Protein AF-A0A812IFZ9-F1 (afdb_monomer_lite)

Radius of gyration: 30.45 Å; chains: 1; bounding box: 84×85×86 Å

Foldseek 3Di:
DLFADPVNLVVLLVVLLVPFDDDPPDPVVSVVSSVLSSVLSVLQQSLQQDDPLCLLLVLLVVLVVLCVVVVNDDPVLLLCLLLLLPDFQQPDDDPPDPLQDNQLNRSLSSLCVVCDDCNNCSSVVCVVQVVQLVVLLVDPDNPPRDGPCPVVDDLSRVLSNCSSRPLLCSSVSSQSSSCVRSRNSSVDHDDDDPVVLVVVDWQLAAAEEAEDPQDDCVVVVQVVCVVVVLHVQEDEFEDAPPRLVVLVVRSVCCQQVLGEYAYEAVVRCLVNQVVVVVSSVPDDPVRGDGSYHYYYYYHDDPSHDSNSVNRHRHGYDDQDADLLSQLLVLLVPDDFVCLLPQADPDPVLNQVLQLLLSLLSSLLSLLQNLLLLALLSPLDNFDRHPVLSVVLSVVSSVQSNVDPDRPLVVSLCCNLCNRVVVRPQDPLRSVQSSLLSPLSSDPCLSDCQRALFPVSLHHRDGDDSGSVVVSVSSVPDDRDDACRSLLADNCSSSSSSSVSSSVSSNVSSVPDDPPPDPDDDDDLLRLLLVVLVVLLVLLDAQDDLVLLCVVLPDDLLALVSVLLSVQSVLLNVLSVQSNVLSVQLNCCSVVNHPCDPQSVQSSVLSVSQQDGPSNCVSAQDALAGNVVVSVLSSVLVVQSVCCSPVHDDLEDAQLSGSDNQSVVLSLLSNQCVVVVHDSVQKDKDKDFDAQPDDGGRDPFAGKYFQKKKALWEADRVVQFIHGDDPPRGIYGGHIMGIGMDGPVPPPDDLFFWAFAWEFAEPSSAADQDPVSDHPRTNGTHTTGHDPVDGNSSVSSNSIHMYNDYHD

Sequence (807 aa):
MYQYSLEWFYSIYEQAIAAAERFERNIQKRLTALQSKFLEMLFEQTCHSLFEKDKLMLSLLLAFKSMEVDDDINLEEKRLLLMALGGGSAHLPKPSEEWLTEKMWSRICVLDKVGKGPWYKFATSFQDNIEKWKALFDSDNPVAYNWPGKEQMSALQRALVLLAVRTDCTIAGLQEVISTNLGKNFLEPPGFNLEKSFHGSNACKPLIFVLSSGADPMVEVIRLAQKVGMNERYTTVSLGQGQGPKAGRAISDGTEGGLWVILQNCHLAPSWMPTLEVMVEELDPDKVNEQFRLWLTSMPSSEFPISVLQNGMKMTIEPPKGLKSNLLRAFSSIDPDWFAEACTRSTECKQTFRKMLFGLCFFHALIQERCTYGPLGWNIPYQFSEPDRQICMMQLRMFLEENDSVPYAALRYTAAEANYGGRVTDVHDRRCINFLLTDFYCPEILKDDYKFSPSGVYYAPAYSVSLEPYIEYIRSLPINQMPEAFGLHANANLVAAISEAMRLLGTAAALQPRTGGGGGGASQDDVVMEAATKYLEEVQPPFDTEASNAKYPVDYNESMNTVLNQELLRFNKLISKVRSTLTDVKKAVKGLVVMSAELEMLADGILTDRTPSVWIEVSYPSLKPMVSYVADLCARIEFFQKWIDEGIPEAFWLSGFYFTQSFLTGQLQNYARTLKLPIDTLIWNFKVLKHSAELSRPASGCLAYGIFVDGARWDDDDSVIAESLPKVLFSGLPTIHLTPCETSKDPTDRRTVYPSPLYKTSGRKGTLTTTGHSTNFVMTLLLPITKQHTEKYWAKRGVACLLQLDD

Structure (mmCIF, N/CA/C/O backbone):
data_AF-A0A812IFZ9-F1
#
_entry.id   AF-A0A812IFZ9-F1
#
loop_
_atom_site.group_PDB
_atom_site.id
_atom_site.type_symbol
_atom_site.label_atom_id
_atom_site.label_alt_id
_atom_site.label_comp_id
_atom_site.label_asym_id
_atom_site.label_entity_id
_atom_site.label_seq_id
_atom_site.pdbx_PDB_ins_code
_atom_site.Cartn_x
_atom_site.Cartn_y
_atom_site.Cartn_z
_atom_site.occupancy
_atom_site.B_iso_or_equiv
_atom_site.auth_seq_id
_atom_site.auth_comp_id
_atom_site.auth_asym_id
_atom_site.auth_atom_id
_atom_site.pdbx_PDB_model_num
ATOM 1 N N . MET A 1 1 ? -4.435 -5.491 20.265 1.00 85.31 1 MET A N 1
ATOM 2 C CA . MET A 1 1 ? -4.873 -4.144 20.698 1.00 85.31 1 MET A CA 1
ATOM 3 C C . MET A 1 1 ? -6.389 -3.976 20.748 1.00 85.31 1 MET A C 1
ATOM 5 O O . MET A 1 1 ? -6.850 -3.350 21.691 1.00 85.31 1 MET A O 1
ATOM 9 N N . TYR A 1 2 ? -7.176 -4.527 19.813 1.00 90.38 2 TYR A N 1
ATOM 10 C CA . TYR A 1 2 ? -8.647 -4.541 19.928 1.00 90.38 2 TYR A CA 1
ATOM 11 C C . TYR A 1 2 ? -9.097 -5.614 20.920 1.00 90.38 2 TYR A C 1
ATOM 13 O O . TYR A 1 2 ? -9.387 -6.742 20.542 1.00 90.38 2 TYR A O 1
ATOM 21 N N . GLN A 1 3 ? -9.045 -5.276 22.204 1.00 90.81 3 GLN A N 1
ATOM 22 C CA . GLN A 1 3 ? -9.417 -6.156 23.306 1.00 90.81 3 GLN A CA 1
ATOM 23 C C . GLN A 1 3 ? -10.418 -5.427 24.202 1.00 90.81 3 GLN A C 1
ATOM 25 O O . GLN A 1 3 ? -10.211 -4.264 24.564 1.00 90.81 3 GLN A O 1
ATOM 30 N N . TYR A 1 4 ? -11.506 -6.104 24.552 1.00 89.56 4 TYR A N 1
ATOM 31 C CA . TYR A 1 4 ? -12.598 -5.561 25.361 1.00 89.56 4 TYR A CA 1
ATOM 32 C C . TYR A 1 4 ? -12.977 -6.587 26.429 1.00 89.56 4 TYR A C 1
ATOM 34 O O . TYR A 1 4 ? -12.965 -7.786 26.152 1.00 89.56 4 TYR A O 1
ATOM 42 N N . SER A 1 5 ? -13.281 -6.129 27.644 1.00 88.94 5 SER A N 1
ATOM 43 C CA . SER A 1 5 ? -13.781 -7.001 28.707 1.00 88.94 5 SER A CA 1
ATOM 44 C C . SER A 1 5 ? -15.294 -7.195 28.599 1.00 88.94 5 SER A C 1
ATOM 46 O O . SER A 1 5 ? -16.017 -6.376 28.026 1.00 88.94 5 SER A O 1
ATOM 48 N N . LEU A 1 6 ? -15.790 -8.274 29.204 1.00 89.25 6 LEU A N 1
ATOM 49 C CA . LEU A 1 6 ? -17.227 -8.489 29.353 1.00 89.25 6 LEU A CA 1
ATOM 50 C C . LEU A 1 6 ? -17.865 -7.412 30.249 1.00 89.25 6 LEU A C 1
ATOM 52 O O . LEU A 1 6 ? -18.975 -6.966 29.985 1.00 89.25 6 LEU A O 1
ATOM 56 N N . GLU A 1 7 ? -17.146 -6.945 31.270 1.00 85.94 7 GLU A N 1
ATOM 57 C CA . GLU A 1 7 ? -17.597 -5.856 32.143 1.00 85.94 7 GLU A CA 1
ATOM 58 C C . GLU A 1 7 ? -17.775 -4.543 31.372 1.00 85.94 7 GLU A C 1
ATOM 60 O O . GLU A 1 7 ? -18.782 -3.854 31.532 1.00 85.94 7 GLU A O 1
ATOM 65 N N . TRP A 1 8 ? -16.843 -4.221 30.469 1.00 86.75 8 TRP A N 1
ATOM 66 C CA . TRP A 1 8 ? -16.981 -3.079 29.568 1.00 86.75 8 TRP A CA 1
ATOM 67 C C . TRP A 1 8 ? -18.260 -3.191 28.728 1.00 86.75 8 TRP A C 1
ATOM 69 O O . TRP A 1 8 ? -19.029 -2.232 28.646 1.00 86.75 8 TRP A O 1
ATOM 79 N N . PHE A 1 9 ? -18.539 -4.376 28.179 1.00 89.94 9 PHE A N 1
ATOM 80 C CA . PHE A 1 9 ? -19.757 -4.632 27.408 1.00 89.94 9 PHE A CA 1
ATOM 81 C C . PHE A 1 9 ? -21.028 -4.461 28.257 1.00 89.94 9 PHE A C 1
ATOM 83 O O . PHE A 1 9 ? -21.972 -3.800 27.820 1.00 89.94 9 PHE A O 1
ATOM 90 N N . TYR A 1 10 ? -21.040 -4.981 29.491 1.00 89.62 10 TYR A N 1
ATOM 91 C CA . TYR A 1 10 ? -22.154 -4.776 30.422 1.00 89.62 10 TYR A CA 1
ATOM 92 C C . TYR A 1 10 ? -22.368 -3.299 30.754 1.00 89.62 10 TYR A C 1
ATOM 94 O O . TYR A 1 10 ? -23.509 -2.843 30.751 1.00 89.62 10 TYR A O 1
ATOM 102 N N . SER A 1 11 ? -21.2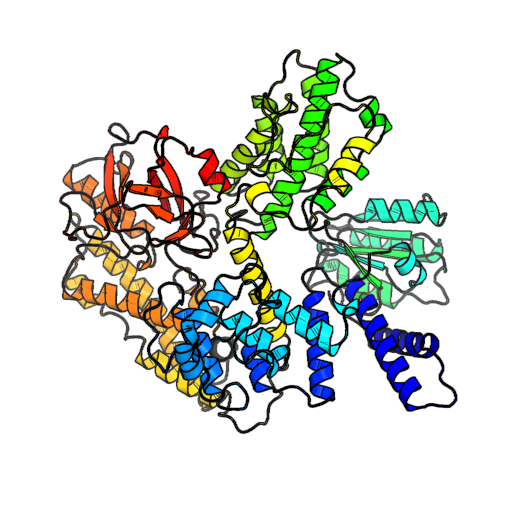97 -2.524 30.946 1.00 86.31 11 SER A N 1
ATOM 103 C CA . SER A 1 11 ? -21.422 -1.090 31.225 1.00 86.31 11 SER A CA 1
ATOM 104 C C . SER A 1 11 ? -22.121 -0.331 30.088 1.00 86.31 11 SER A C 1
ATOM 106 O O . SER A 1 11 ? -22.961 0.531 30.341 1.00 86.31 11 SER A O 1
ATOM 108 N N . ILE A 1 12 ? -21.850 -0.694 28.828 1.00 88.31 12 ILE A N 1
ATOM 109 C CA . ILE A 1 12 ? -22.528 -0.111 27.660 1.00 88.31 12 ILE A CA 1
ATOM 110 C C . ILE A 1 12 ? -23.999 -0.509 27.647 1.00 88.31 12 ILE A C 1
ATOM 112 O O . ILE A 1 12 ? -24.861 0.323 27.370 1.00 88.31 12 ILE A O 1
ATOM 116 N N . TYR A 1 13 ? -24.296 -1.766 27.969 1.00 89.69 13 TYR A N 1
ATOM 117 C CA . TYR A 1 13 ? -25.662 -2.268 28.028 1.00 89.69 13 TYR A CA 1
ATOM 118 C C . TYR A 1 13 ? -26.506 -1.531 29.081 1.00 89.69 13 TYR A C 1
ATOM 120 O O . TYR A 1 13 ? -27.613 -1.079 28.783 1.00 89.69 13 TYR A O 1
ATOM 128 N N . GLU A 1 14 ? -25.969 -1.320 30.284 1.00 90.81 14 GLU A N 1
ATOM 129 C CA . GLU A 1 14 ? -26.634 -0.551 31.344 1.00 90.81 14 GLU A CA 1
ATOM 130 C C . GLU A 1 14 ? -26.868 0.910 30.940 1.00 90.81 14 GLU A C 1
ATOM 132 O O . GLU A 1 14 ? -27.978 1.434 31.089 1.00 90.81 14 GLU A O 1
ATOM 137 N N . GLN A 1 15 ? -25.849 1.559 30.370 1.00 88.31 15 GLN A N 1
ATOM 138 C CA . GLN A 1 15 ? -25.966 2.934 29.884 1.00 88.31 15 GLN A CA 1
ATOM 139 C C . GLN A 1 15 ? -26.999 3.050 28.756 1.00 88.31 15 GLN A C 1
ATOM 141 O O . GLN A 1 15 ? -27.798 3.988 28.752 1.00 88.31 15 GLN A O 1
ATOM 146 N N . ALA A 1 16 ? -27.046 2.079 27.841 1.00 90.38 16 ALA A N 1
ATOM 147 C CA . ALA A 1 16 ? -28.025 2.042 26.761 1.00 90.38 16 ALA A CA 1
ATOM 148 C C . ALA A 1 16 ? -29.459 1.888 27.287 1.00 90.38 16 ALA A C 1
ATOM 150 O O . ALA A 1 16 ? -30.361 2.576 26.809 1.00 90.38 16 ALA A O 1
ATOM 151 N N . ILE A 1 17 ? -29.686 1.056 28.312 1.00 90.19 17 ILE A N 1
ATOM 152 C CA . ILE A 1 17 ? -31.006 0.918 28.952 1.00 90.19 17 ILE A CA 1
ATOM 153 C C . ILE A 1 17 ? -31.462 2.241 29.574 1.00 90.19 17 ILE A C 1
ATOM 155 O O . ILE A 1 17 ? -32.639 2.612 29.447 1.00 90.19 17 ILE A O 1
ATOM 159 N N . ALA A 1 18 ? -30.540 2.935 30.249 1.00 89.44 18 ALA A N 1
ATOM 160 C CA . ALA A 1 18 ? -30.802 4.217 30.889 1.00 89.44 18 ALA A CA 1
ATOM 161 C C . ALA A 1 18 ? -31.082 5.330 29.865 1.00 89.44 18 ALA A C 1
ATOM 163 O O . ALA A 1 18 ? -31.991 6.132 30.083 1.00 89.44 18 ALA A O 1
ATOM 164 N N . ALA A 1 19 ? -30.341 5.349 28.753 1.00 88.69 19 ALA A N 1
ATOM 165 C CA . ALA A 1 19 ? -30.429 6.368 27.709 1.00 88.69 19 ALA A CA 1
ATOM 166 C C . ALA A 1 19 ? -31.566 6.142 26.697 1.00 88.69 19 ALA A C 1
ATOM 168 O O . ALA A 1 19 ? -32.013 7.096 26.062 1.00 88.69 19 ALA A O 1
ATOM 169 N N . ALA A 1 20 ? -32.034 4.905 26.514 1.00 88.00 20 ALA A N 1
ATOM 170 C CA . ALA A 1 20 ? -33.082 4.597 25.545 1.00 88.00 20 ALA A CA 1
ATOM 171 C C . ALA A 1 20 ? -34.415 5.285 25.887 1.00 88.00 20 ALA A C 1
ATOM 173 O O . ALA A 1 20 ? -34.834 5.329 27.051 1.00 88.00 20 ALA A O 1
ATOM 174 N N . GLU A 1 21 ? -35.149 5.714 24.858 1.00 85.00 21 GLU A N 1
ATOM 175 C CA . GLU A 1 21 ? -36.465 6.350 24.995 1.00 85.00 21 GLU A CA 1
ATOM 176 C C . GLU A 1 21 ? -37.504 5.420 25.632 1.00 85.00 21 GLU A C 1
ATOM 178 O O . GLU A 1 21 ? -37.712 4.276 25.205 1.00 85.00 21 GLU A O 1
ATOM 183 N N . ARG A 1 22 ? -38.168 5.894 26.691 1.00 84.56 22 ARG A N 1
ATOM 184 C CA . ARG A 1 22 ? -39.157 5.107 27.438 1.00 84.56 22 ARG A CA 1
ATOM 185 C C . ARG A 1 22 ? -40.519 5.162 26.743 1.00 84.56 22 ARG A C 1
ATOM 187 O O . ARG A 1 22 ? -41.115 6.225 26.626 1.00 84.56 22 ARG A O 1
ATOM 194 N N . PHE A 1 23 ? -41.043 3.998 26.356 1.00 80.25 23 PHE A N 1
ATOM 195 C CA . PHE A 1 23 ? -42.399 3.847 25.818 1.00 80.25 23 PHE A CA 1
ATOM 196 C C . PHE A 1 23 ? -43.255 3.021 26.785 1.00 80.25 23 PHE A C 1
ATOM 198 O O . PHE A 1 23 ? -43.205 1.795 26.773 1.00 80.25 23 PHE A O 1
ATOM 205 N N . GLU A 1 24 ? -44.053 3.685 27.624 1.00 73.06 24 GLU A N 1
ATOM 206 C CA . GLU A 1 24 ? -44.790 3.034 28.726 1.00 73.06 24 GLU A CA 1
ATOM 207 C C . GLU A 1 24 ? -45.925 2.101 28.273 1.00 73.06 24 GLU A C 1
ATOM 209 O O . GLU A 1 24 ? -46.277 1.167 28.985 1.00 73.06 24 GLU A O 1
ATOM 214 N N . ARG A 1 25 ? -46.511 2.332 27.090 1.00 77.31 25 ARG A N 1
ATOM 215 C CA . ARG A 1 25 ? -47.691 1.584 26.605 1.00 77.31 25 ARG A CA 1
ATOM 216 C C . ARG A 1 25 ? -47.418 0.658 25.420 1.00 77.31 25 ARG A C 1
ATOM 218 O O . ARG A 1 25 ? -48.315 -0.069 25.011 1.00 77.31 25 ARG A O 1
ATOM 225 N N . ASN A 1 26 ? -46.218 0.691 24.838 1.00 85.56 26 ASN A N 1
ATOM 226 C CA . ASN A 1 26 ? -45.892 -0.094 23.647 1.00 85.56 26 ASN A CA 1
ATOM 227 C C . ASN A 1 26 ? -44.548 -0.810 23.820 1.00 85.56 26 ASN A C 1
ATOM 229 O O . ASN A 1 26 ? -43.485 -0.242 23.566 1.00 85.56 26 ASN A O 1
ATOM 233 N N . ILE A 1 27 ? -44.634 -2.076 24.234 1.00 87.62 27 ILE A N 1
ATOM 234 C CA . ILE A 1 27 ? -43.480 -2.947 24.486 1.00 87.62 27 ILE A CA 1
ATOM 235 C C . ILE A 1 27 ? -42.627 -3.096 23.222 1.00 87.62 27 ILE A C 1
ATOM 237 O O . ILE A 1 27 ? -41.409 -2.982 23.299 1.00 87.62 27 ILE A O 1
ATOM 241 N N . GLN A 1 28 ? -43.248 -3.253 22.049 1.00 87.00 28 GLN A N 1
ATOM 242 C CA . GLN A 1 28 ? -42.521 -3.445 20.793 1.00 87.00 28 GLN A CA 1
ATOM 243 C C . GLN A 1 28 ? -41.672 -2.222 20.422 1.00 87.00 28 GLN A C 1
ATOM 245 O O . GLN A 1 28 ? -40.505 -2.354 20.048 1.00 87.00 28 GLN A O 1
ATOM 250 N N . LYS A 1 29 ? -42.227 -1.014 20.591 1.00 87.62 29 LYS A N 1
ATOM 251 C CA . LYS A 1 29 ? -41.478 0.235 20.385 1.00 87.62 29 LYS A CA 1
ATOM 252 C C . LYS A 1 29 ? -40.345 0.390 21.396 1.00 87.62 29 LYS A C 1
ATOM 254 O O . LYS A 1 29 ? -39.261 0.820 21.017 1.00 87.62 29 LYS A O 1
ATOM 259 N N . ARG A 1 30 ? -40.559 -0.006 22.657 1.00 88.00 30 ARG A N 1
ATOM 260 C CA . ARG A 1 30 ? -39.499 0.001 23.677 1.00 88.00 30 ARG A CA 1
ATOM 261 C C . ARG A 1 30 ? -38.368 -0.970 23.339 1.00 88.00 30 ARG A C 1
ATOM 263 O O . ARG A 1 30 ? -37.215 -0.585 23.481 1.00 88.00 30 ARG A O 1
ATOM 270 N N . LEU A 1 31 ? -38.679 -2.186 22.886 1.00 88.25 31 LEU A N 1
ATOM 271 C CA . LEU A 1 31 ? -37.672 -3.173 22.478 1.00 88.25 31 LEU A CA 1
ATOM 272 C C . LEU A 1 31 ? -36.835 -2.664 21.303 1.00 88.25 31 LEU A C 1
ATOM 274 O O . LEU A 1 31 ? -35.611 -2.701 21.375 1.00 88.25 31 LEU A O 1
ATOM 278 N N . THR A 1 32 ? -37.488 -2.095 20.287 1.00 87.50 32 THR A N 1
ATOM 279 C CA . THR A 1 32 ? -36.799 -1.511 19.125 1.00 87.50 32 THR A CA 1
ATOM 280 C C . THR A 1 32 ? -35.879 -0.364 19.556 1.00 87.50 32 THR A C 1
ATOM 282 O O . THR A 1 32 ? -34.710 -0.335 19.190 1.00 87.50 32 THR A O 1
ATOM 285 N N . ALA A 1 33 ? -36.363 0.549 20.407 1.00 87.88 33 ALA A N 1
ATOM 286 C CA . ALA A 1 33 ? -35.562 1.671 20.900 1.00 87.88 33 ALA A CA 1
ATOM 287 C C . ALA A 1 33 ? -34.355 1.225 21.742 1.00 87.88 33 ALA A C 1
ATOM 289 O O . ALA A 1 33 ? -33.283 1.818 21.640 1.00 87.88 33 ALA A O 1
ATOM 290 N N . LEU A 1 34 ? -34.510 0.173 22.554 1.00 90.50 34 LEU A N 1
ATOM 291 C CA . LEU A 1 34 ? -33.407 -0.421 23.313 1.00 90.50 34 LEU A CA 1
ATOM 292 C C . LEU A 1 34 ? -32.354 -1.035 22.387 1.00 90.50 34 LEU A C 1
ATOM 294 O O . LEU A 1 34 ? -31.169 -0.767 22.564 1.00 90.50 34 LEU A O 1
ATOM 298 N N . GLN A 1 35 ? -32.782 -1.816 21.392 1.00 88.06 35 GLN A N 1
ATOM 299 C CA . GLN A 1 35 ? -31.887 -2.430 20.409 1.00 88.06 35 GLN A CA 1
ATOM 300 C C . GLN A 1 35 ? -31.116 -1.371 19.619 1.00 88.06 35 GLN A C 1
ATOM 302 O O . GLN A 1 35 ? -29.888 -1.417 19.576 1.00 88.06 35 GLN A O 1
ATOM 307 N N . SER A 1 36 ? -31.815 -0.378 19.060 1.00 88.38 36 SER A N 1
ATOM 308 C CA . SER A 1 36 ? -31.183 0.704 18.303 1.00 88.38 36 SER A CA 1
ATOM 309 C C . SER A 1 36 ? -30.197 1.492 19.161 1.00 88.38 36 SER A C 1
ATOM 311 O O . SER A 1 36 ? -29.073 1.728 18.721 1.00 88.38 36 SER A O 1
ATOM 313 N N . LYS A 1 37 ? -30.570 1.851 20.401 1.00 91.25 37 LYS A N 1
ATOM 314 C CA . LYS A 1 37 ? -29.684 2.643 21.263 1.00 91.25 37 LYS A CA 1
ATOM 315 C C . LYS A 1 37 ? -28.459 1.858 21.717 1.00 91.25 37 LYS A C 1
ATOM 317 O O . LYS A 1 37 ? -27.365 2.414 21.780 1.00 91.25 37 LYS A O 1
ATOM 322 N N . PHE A 1 38 ? -28.626 0.570 22.001 1.00 92.50 38 PHE A N 1
ATOM 323 C CA . PHE A 1 38 ? -27.508 -0.297 22.345 1.00 92.50 38 PHE A CA 1
ATOM 324 C C . PHE A 1 38 ? -26.519 -0.441 21.184 1.00 92.50 38 PHE A C 1
ATOM 326 O O . PHE A 1 38 ? -25.321 -0.265 21.388 1.00 92.50 38 PHE A O 1
ATOM 333 N N . LEU A 1 39 ? -27.011 -0.702 19.967 1.00 91.38 39 LEU A N 1
ATOM 334 C CA . LEU A 1 39 ? -26.166 -0.822 18.775 1.00 91.38 39 LEU A CA 1
ATOM 335 C C . LEU A 1 39 ? -25.421 0.480 18.458 1.00 91.38 39 LEU A C 1
ATOM 337 O O . LEU A 1 39 ? -24.231 0.431 18.157 1.00 91.38 39 LEU A O 1
ATOM 341 N N . GLU A 1 40 ? -26.093 1.629 18.564 1.00 90.06 40 GLU A N 1
ATOM 342 C CA . GLU A 1 40 ? -25.488 2.955 18.384 1.00 90.06 40 GLU A CA 1
ATOM 343 C C . GLU A 1 40 ? -24.341 3.177 19.381 1.00 90.06 40 GLU A C 1
ATOM 345 O O . GLU A 1 40 ? -23.218 3.474 18.980 1.00 90.06 40 GLU A O 1
ATOM 350 N N . MET A 1 41 ? -24.587 2.954 20.677 1.00 89.62 41 MET A N 1
ATOM 351 C CA . MET A 1 41 ? -23.567 3.151 21.712 1.00 89.62 41 MET A CA 1
ATOM 352 C C . MET A 1 41 ? -22.404 2.165 21.588 1.00 89.62 41 MET A C 1
ATOM 354 O O . MET A 1 41 ? -21.251 2.552 21.784 1.00 89.62 41 MET A O 1
ATOM 358 N N . LEU A 1 42 ? -22.685 0.905 21.244 1.00 91.62 42 LEU A N 1
ATOM 359 C CA . LEU A 1 42 ? -21.649 -0.091 20.993 1.00 91.62 42 LEU A CA 1
ATOM 360 C C . LEU A 1 42 ? -20.770 0.338 19.814 1.00 91.62 42 LEU A C 1
ATOM 362 O O . LEU A 1 42 ? -19.548 0.362 19.939 1.00 91.62 42 LEU A O 1
ATOM 366 N N . PHE A 1 43 ? -21.383 0.735 18.697 1.00 91.94 43 PHE A N 1
ATOM 367 C CA . PHE A 1 43 ? -20.668 1.216 17.520 1.00 91.94 43 PHE A CA 1
ATOM 368 C C . PHE A 1 43 ? -19.798 2.437 17.832 1.00 91.94 43 PHE A C 1
ATOM 370 O O . PHE A 1 43 ? -18.613 2.435 17.493 1.00 91.94 43 PHE A O 1
ATOM 377 N N . GLU A 1 44 ? -20.342 3.447 18.517 1.00 88.62 44 GLU A N 1
ATOM 378 C CA . GLU A 1 44 ? -19.605 4.665 18.858 1.00 88.62 44 GLU A CA 1
ATOM 379 C C . GLU A 1 44 ? -18.389 4.376 19.747 1.00 88.62 44 GLU A C 1
ATOM 381 O O . GLU A 1 44 ? -17.270 4.803 19.446 1.00 88.62 44 GLU A O 1
ATOM 386 N N . GLN A 1 45 ? -18.587 3.615 20.827 1.00 86.88 45 GLN A N 1
ATOM 387 C CA . GLN A 1 45 ? -17.523 3.315 21.785 1.00 86.88 45 GLN A CA 1
ATOM 388 C C . GLN A 1 45 ? -16.444 2.416 21.182 1.00 86.88 45 GLN A C 1
ATOM 390 O O . GLN A 1 45 ? -15.254 2.634 21.419 1.00 86.88 45 GLN A O 1
ATOM 395 N N . THR A 1 46 ? -16.827 1.437 20.360 1.00 90.62 46 THR A N 1
ATOM 396 C CA . THR A 1 46 ? -15.853 0.621 19.634 1.00 90.62 46 THR A CA 1
ATOM 397 C C . THR A 1 46 ? -15.084 1.482 18.628 1.00 90.62 46 THR A C 1
ATOM 399 O O . THR A 1 46 ? -13.854 1.423 18.617 1.00 90.62 46 THR A O 1
ATOM 402 N N . CYS A 1 47 ? -15.748 2.358 17.862 1.00 89.38 47 CYS A N 1
ATOM 403 C CA . CYS A 1 47 ? -15.099 3.226 16.873 1.00 89.38 47 CYS A CA 1
ATOM 404 C C . CYS A 1 47 ? -14.018 4.145 17.453 1.00 89.38 47 CYS A C 1
ATOM 406 O O . CYS A 1 47 ? -13.032 4.398 16.767 1.00 89.38 47 CYS A O 1
ATOM 408 N N . HIS A 1 48 ? -14.143 4.611 18.700 1.00 85.62 48 HIS A N 1
ATOM 409 C CA . HIS A 1 48 ? -13.087 5.409 19.342 1.00 85.62 48 HIS A CA 1
ATOM 410 C C . HIS A 1 48 ? -11.765 4.648 19.517 1.00 85.62 48 HIS A C 1
ATOM 412 O O . HIS A 1 48 ? -10.697 5.257 19.565 1.00 85.62 48 HIS A O 1
ATOM 418 N N . SER A 1 49 ? -11.837 3.321 19.610 1.00 88.38 49 SER A N 1
ATOM 419 C CA . SER A 1 49 ? -10.687 2.434 19.800 1.00 88.38 49 SER A CA 1
ATOM 420 C C . SER A 1 49 ? -10.191 1.770 18.512 1.00 88.38 49 SER A C 1
ATOM 422 O O . SER A 1 49 ? -9.178 1.069 18.549 1.00 88.38 49 SER A O 1
ATOM 424 N N . LEU A 1 50 ? -10.894 1.968 17.391 1.00 90.44 50 LEU A N 1
ATOM 425 C CA . LEU A 1 50 ? -10.563 1.391 16.090 1.00 90.44 50 LEU A CA 1
ATOM 426 C C . LEU A 1 50 ? -9.875 2.406 15.185 1.00 90.44 50 LEU A C 1
ATOM 428 O O . LEU A 1 50 ? -10.280 3.563 15.090 1.00 90.44 50 LEU A O 1
ATOM 432 N N . PHE A 1 51 ? -8.900 1.917 14.422 1.00 88.44 51 PHE A N 1
ATOM 433 C CA . PHE A 1 51 ? -8.310 2.701 13.348 1.00 88.44 51 PHE A CA 1
ATOM 434 C C . PHE A 1 51 ? -9.339 2.908 12.240 1.00 88.44 51 PHE A C 1
ATOM 436 O O . PHE A 1 51 ? -10.177 2.045 11.977 1.00 88.44 51 PHE A O 1
ATOM 443 N N . GLU A 1 52 ? -9.238 4.027 11.535 1.00 84.00 52 GLU A N 1
ATOM 444 C CA . GLU A 1 52 ? -10.180 4.443 10.498 1.00 84.00 52 GLU A CA 1
ATOM 445 C C . GLU A 1 52 ? -10.369 3.367 9.421 1.00 84.00 52 GLU A C 1
ATOM 447 O O . GLU A 1 52 ? -11.467 3.138 8.927 1.00 84.00 52 GLU A O 1
ATOM 452 N N . LYS A 1 53 ? -9.290 2.646 9.093 1.00 84.19 53 LYS A N 1
ATOM 453 C CA . LYS A 1 53 ? -9.286 1.560 8.102 1.00 84.19 53 LYS A CA 1
ATOM 454 C C . LYS A 1 53 ? -10.157 0.348 8.483 1.00 84.19 53 LYS A C 1
ATOM 456 O O . LYS A 1 53 ? -10.425 -0.473 7.605 1.00 84.19 53 LYS A O 1
ATOM 461 N N . ASP A 1 54 ? -10.535 0.217 9.756 1.00 89.88 54 ASP A N 1
ATOM 462 C CA . ASP A 1 54 ? -11.242 -0.942 10.316 1.00 89.88 54 ASP A CA 1
ATOM 463 C C . ASP A 1 54 ? -12.683 -0.599 10.751 1.00 89.88 54 ASP A C 1
ATOM 465 O O . ASP A 1 54 ? -13.489 -1.501 10.980 1.00 89.88 54 ASP A O 1
ATOM 469 N N . LYS A 1 55 ? -13.062 0.688 10.800 1.00 90.62 55 LYS A N 1
ATOM 470 C CA . LYS A 1 55 ? -14.407 1.127 11.224 1.00 90.62 55 LYS A CA 1
ATOM 471 C C . LYS A 1 55 ? -15.515 0.655 10.280 1.00 90.62 55 LYS A C 1
ATOM 473 O O . LYS A 1 55 ? -16.513 0.110 10.738 1.00 90.62 55 LYS A O 1
ATOM 478 N N . LEU A 1 56 ? -15.318 0.774 8.964 1.00 91.31 56 LEU A N 1
ATOM 479 C CA . LEU A 1 56 ? -16.296 0.285 7.982 1.00 91.31 56 LEU A CA 1
ATOM 480 C C . LEU A 1 56 ? -16.480 -1.240 8.063 1.00 91.31 56 LEU A C 1
ATOM 482 O O . LEU A 1 56 ? -17.584 -1.749 7.881 1.00 91.31 56 LEU A O 1
ATOM 486 N N . MET A 1 57 ? -15.401 -1.971 8.364 1.00 92.75 57 MET A N 1
ATOM 487 C CA . MET A 1 57 ? -15.453 -3.419 8.560 1.00 92.75 57 MET A CA 1
ATOM 488 C C . MET A 1 57 ? -16.307 -3.779 9.781 1.00 92.75 57 MET A C 1
ATOM 490 O O . MET A 1 57 ? -17.109 -4.704 9.689 1.00 92.75 57 MET A O 1
ATOM 494 N N . LEU A 1 58 ? -16.184 -3.043 10.895 1.00 93.19 58 LEU A N 1
ATOM 495 C CA . LEU A 1 58 ? -17.059 -3.227 12.057 1.00 93.19 58 LEU A CA 1
ATOM 496 C C . LEU A 1 58 ? -18.532 -3.061 11.663 1.00 93.19 58 LEU A C 1
ATOM 498 O O . LEU A 1 58 ? -19.333 -3.944 11.959 1.00 93.19 58 LEU A O 1
ATOM 502 N N . SER A 1 59 ? -18.878 -1.975 10.965 1.00 93.94 59 SER A N 1
ATOM 503 C CA . SER A 1 59 ? -20.253 -1.729 10.511 1.00 93.94 59 SER A CA 1
ATOM 504 C C . SER A 1 59 ? -20.776 -2.856 9.622 1.00 93.94 59 SER A C 1
ATOM 506 O O . SER A 1 59 ? -21.916 -3.289 9.780 1.00 93.94 59 SER A O 1
ATOM 508 N N . LEU A 1 60 ? -19.938 -3.374 8.720 1.00 93.94 60 LEU A N 1
ATOM 509 C CA . LEU A 1 60 ? -20.298 -4.493 7.851 1.00 93.94 60 LEU A CA 1
ATOM 510 C C . LEU A 1 60 ? -20.551 -5.784 8.644 1.00 93.94 60 LEU A C 1
ATOM 512 O O . LEU A 1 60 ? -21.535 -6.477 8.396 1.00 93.94 60 LEU A O 1
ATOM 516 N N . LEU A 1 61 ? -19.679 -6.110 9.602 1.00 92.56 61 LEU A N 1
ATOM 517 C CA . LEU A 1 61 ? -19.826 -7.305 10.436 1.00 92.56 61 LEU A CA 1
ATOM 518 C C . LEU A 1 61 ? -21.057 -7.216 11.345 1.00 92.56 61 LEU A C 1
ATOM 520 O O . LEU A 1 61 ? -21.756 -8.216 11.505 1.00 92.56 61 LEU A O 1
ATOM 524 N N . LEU A 1 62 ? -21.349 -6.032 11.894 1.00 92.69 62 LEU A N 1
ATOM 525 C CA . LEU A 1 62 ? -22.579 -5.779 12.648 1.00 92.69 62 LEU A CA 1
ATOM 526 C C . LEU A 1 62 ? -23.818 -5.965 11.765 1.00 92.69 62 LEU A C 1
ATOM 528 O O . LEU A 1 62 ? -24.754 -6.640 12.187 1.00 92.69 62 LEU A O 1
ATOM 532 N N . ALA A 1 63 ? -23.800 -5.445 10.532 1.00 93.12 63 ALA A N 1
ATOM 533 C CA . ALA A 1 63 ? -24.906 -5.607 9.590 1.00 93.12 63 ALA A CA 1
ATOM 534 C C . ALA A 1 63 ? -25.132 -7.088 9.252 1.00 93.12 63 ALA A C 1
ATOM 536 O O . ALA A 1 63 ? -26.250 -7.580 9.366 1.00 93.12 63 ALA A O 1
ATOM 537 N N . PHE A 1 64 ? -24.072 -7.843 8.934 1.00 92.19 64 PHE A N 1
ATOM 538 C CA . PHE A 1 64 ? -24.196 -9.286 8.701 1.00 92.19 64 PHE A CA 1
ATOM 539 C C . PHE A 1 64 ? -24.718 -10.033 9.920 1.00 92.19 64 PHE A C 1
ATOM 541 O O . PHE A 1 64 ? -25.559 -10.913 9.765 1.00 92.19 64 PHE A O 1
ATOM 548 N N . LYS A 1 65 ? -24.258 -9.688 11.128 1.00 90.56 65 LYS A N 1
ATOM 549 C CA . LYS A 1 65 ? -24.744 -10.341 12.343 1.00 90.56 65 LYS A CA 1
ATOM 550 C C . LYS A 1 65 ? -26.221 -10.047 12.594 1.00 90.56 65 LYS A C 1
ATOM 552 O O . LYS A 1 65 ? -26.926 -10.960 13.007 1.00 90.56 65 LYS A O 1
ATOM 557 N N . SER A 1 66 ? -26.686 -8.826 12.322 1.00 90.62 66 SER A N 1
ATOM 558 C CA . SER A 1 66 ? -28.113 -8.492 12.394 1.00 90.62 66 SER A CA 1
ATOM 559 C C . SER A 1 66 ? -28.915 -9.325 11.396 1.00 90.62 66 SER A C 1
ATOM 561 O O . SER A 1 66 ? -29.834 -10.027 11.796 1.00 90.62 66 SER A O 1
ATOM 563 N N . MET A 1 67 ? -28.499 -9.348 10.124 1.00 90.56 67 MET A N 1
ATOM 564 C CA . MET A 1 67 ? -29.195 -10.119 9.087 1.00 90.56 67 MET A CA 1
ATOM 565 C C . MET A 1 67 ? -29.218 -11.630 9.370 1.00 90.56 67 MET A C 1
ATOM 567 O O . MET A 1 67 ? -30.179 -12.300 9.018 1.00 90.56 67 MET A O 1
ATOM 571 N N . GLU A 1 68 ? -28.174 -12.182 9.999 1.00 89.38 68 GLU A N 1
ATOM 572 C CA . GLU A 1 68 ? -28.157 -13.583 10.447 1.00 89.38 68 GLU A CA 1
ATOM 573 C C . GLU A 1 68 ? -29.175 -13.866 11.553 1.00 89.38 68 GLU A C 1
ATOM 575 O O . GLU A 1 68 ? -29.734 -14.957 11.598 1.00 89.38 68 GLU A O 1
ATOM 580 N N . VAL A 1 69 ? -29.373 -12.922 12.476 1.00 87.56 69 VAL A N 1
ATOM 581 C CA . VAL A 1 69 ? -30.343 -13.068 13.572 1.00 87.56 69 VAL A CA 1
ATOM 582 C C . VAL A 1 69 ? -31.773 -12.968 13.045 1.00 87.56 69 VAL A C 1
ATOM 584 O O . VAL A 1 69 ? -32.643 -13.685 13.535 1.00 87.56 69 VAL A O 1
ATOM 587 N N . ASP A 1 70 ? -31.986 -12.131 12.031 1.00 86.94 70 ASP A N 1
ATOM 588 C CA . ASP A 1 70 ? -33.286 -11.922 11.391 1.00 86.94 70 ASP A CA 1
ATOM 589 C C . ASP A 1 70 ? -33.622 -12.992 10.322 1.00 86.94 70 ASP A C 1
ATOM 591 O O . ASP A 1 70 ? -34.718 -12.978 9.775 1.00 86.94 70 ASP A O 1
ATOM 595 N N . ASP A 1 71 ? -32.710 -13.942 10.051 1.00 84.56 71 ASP A N 1
ATOM 596 C CA . ASP A 1 71 ? -32.801 -14.966 8.984 1.00 84.56 71 ASP A CA 1
ATOM 597 C C . ASP A 1 71 ? -32.963 -14.378 7.561 1.00 84.56 71 ASP A C 1
ATOM 599 O O . ASP A 1 71 ? -33.492 -15.002 6.642 1.00 84.56 71 ASP A O 1
ATOM 603 N N . ASP A 1 72 ? -32.444 -13.162 7.366 1.00 84.62 72 ASP A N 1
ATOM 604 C CA . ASP A 1 72 ? -32.566 -12.357 6.143 1.00 84.62 72 ASP A CA 1
ATOM 605 C C . ASP A 1 72 ? -31.324 -12.450 5.229 1.00 84.62 72 ASP A C 1
ATOM 607 O O . ASP A 1 72 ? -31.182 -11.699 4.255 1.00 84.62 72 ASP A O 1
ATOM 611 N N . ILE A 1 73 ? -30.382 -13.355 5.527 1.00 85.88 73 ILE A N 1
ATOM 612 C CA . ILE A 1 73 ? -29.123 -13.503 4.782 1.00 85.88 73 ILE A CA 1
ATOM 613 C C . ILE A 1 73 ? -28.911 -14.908 4.231 1.00 85.88 73 ILE A C 1
ATOM 615 O O . ILE A 1 73 ? -28.904 -15.909 4.942 1.00 85.88 73 ILE A O 1
ATOM 619 N N . ASN A 1 74 ? -28.615 -14.976 2.935 1.00 87.38 74 ASN A N 1
ATOM 620 C CA . ASN A 1 74 ? -28.120 -16.198 2.326 1.00 87.38 74 ASN A CA 1
ATOM 621 C C . ASN A 1 74 ? -26.632 -16.382 2.674 1.00 87.38 74 ASN A C 1
ATOM 623 O O . ASN A 1 74 ? -25.771 -15.619 2.226 1.00 87.38 74 ASN A O 1
ATOM 627 N N . LEU A 1 75 ? -26.325 -17.412 3.468 1.00 85.94 75 LEU A N 1
ATOM 628 C CA . LEU A 1 75 ? -24.962 -17.713 3.919 1.00 85.94 75 LEU A CA 1
ATOM 629 C C . LEU A 1 75 ? -23.995 -17.998 2.761 1.00 85.94 75 LEU A C 1
ATOM 631 O O . LEU A 1 75 ? -22.816 -17.657 2.862 1.00 85.94 75 LEU A O 1
ATOM 635 N N . GLU A 1 76 ? -24.485 -18.560 1.653 1.00 85.88 76 GLU A N 1
ATOM 636 C CA . GLU A 1 76 ? -23.663 -18.806 0.465 1.00 85.88 76 GLU A CA 1
ATOM 637 C C . GLU A 1 76 ? -23.304 -17.490 -0.240 1.00 85.88 76 GLU A C 1
ATOM 639 O O . GLU A 1 76 ? -22.149 -17.271 -0.596 1.00 85.88 76 GLU A O 1
ATOM 644 N N . GLU A 1 77 ? -24.249 -16.550 -0.353 1.00 90.06 77 GLU A N 1
ATOM 645 C CA . GLU A 1 77 ? -23.987 -15.209 -0.906 1.00 90.06 77 GLU A CA 1
ATOM 646 C C . GLU A 1 77 ? -22.985 -14.431 -0.043 1.00 90.06 77 GLU A C 1
ATOM 648 O O . GLU A 1 77 ? -22.051 -13.815 -0.564 1.00 90.06 77 GLU A O 1
ATOM 653 N N . LYS A 1 78 ? -23.132 -14.504 1.288 1.00 90.31 78 LYS A N 1
ATOM 654 C CA . LYS A 1 78 ? -22.177 -13.919 2.239 1.00 90.31 78 LYS A CA 1
ATOM 655 C C . LYS A 1 78 ? -20.781 -14.515 2.050 1.00 90.31 78 LYS A C 1
ATOM 657 O O . LYS A 1 78 ? -19.800 -13.772 1.994 1.00 90.31 78 LYS A O 1
ATOM 662 N N . ARG A 1 79 ? -20.678 -15.844 1.941 1.00 86.44 79 ARG A N 1
ATOM 663 C CA . ARG A 1 79 ? -19.407 -16.544 1.718 1.00 86.44 79 ARG A CA 1
ATOM 664 C C . ARG A 1 79 ? -18.746 -16.086 0.418 1.00 86.44 79 ARG A C 1
ATOM 666 O O . ARG A 1 79 ? -17.571 -15.726 0.440 1.00 86.44 79 ARG A O 1
ATOM 673 N N . LEU A 1 80 ? -19.497 -16.051 -0.681 1.00 87.88 80 LEU A N 1
ATOM 674 C CA . LEU A 1 80 ? -19.010 -15.616 -1.991 1.00 87.88 80 LEU A CA 1
ATOM 675 C C . LEU A 1 80 ? -18.499 -14.170 -1.979 1.00 87.88 80 LEU A C 1
ATOM 677 O O . LEU A 1 80 ? -17.452 -13.885 -2.564 1.00 87.88 80 LEU A O 1
ATOM 681 N N . LEU A 1 81 ? -19.191 -13.270 -1.274 1.00 91.25 81 LEU A N 1
ATOM 682 C CA . LEU A 1 81 ? -18.751 -11.886 -1.104 1.00 91.25 81 LEU A CA 1
ATOM 683 C C . LEU A 1 81 ? -17.423 -11.814 -0.338 1.00 91.25 81 LEU A C 1
ATOM 685 O O . LEU A 1 81 ? -16.494 -11.143 -0.782 1.00 91.25 81 LEU A O 1
ATOM 689 N N . LEU A 1 82 ? -17.317 -12.512 0.797 1.00 87.62 82 LEU A N 1
ATOM 690 C CA . LEU A 1 82 ? -16.114 -12.507 1.637 1.00 87.62 82 LEU A CA 1
ATOM 691 C C . LEU A 1 82 ? -14.905 -13.151 0.944 1.00 87.62 82 LEU A C 1
ATOM 693 O O . LEU A 1 82 ? -13.778 -12.702 1.139 1.00 87.62 82 LEU A O 1
ATOM 697 N N . MET A 1 83 ? -15.138 -14.149 0.090 1.00 82.12 83 MET A N 1
ATOM 698 C CA . MET A 1 83 ? -14.119 -14.753 -0.778 1.00 82.12 83 MET A CA 1
ATOM 699 C C . MET A 1 83 ? -13.829 -13.921 -2.038 1.00 82.12 83 MET A C 1
ATOM 701 O O . MET A 1 83 ? -13.106 -14.376 -2.921 1.00 82.12 83 MET A O 1
ATOM 705 N N . ALA A 1 84 ? -14.391 -12.712 -2.151 1.00 83.94 84 ALA A N 1
ATOM 706 C CA . ALA A 1 84 ? -14.226 -11.810 -3.288 1.00 83.94 84 ALA A CA 1
ATOM 707 C C . ALA A 1 84 ? -14.557 -12.447 -4.659 1.00 83.94 84 ALA A C 1
ATOM 709 O O . ALA A 1 84 ? -13.962 -12.085 -5.681 1.00 83.94 84 ALA A O 1
ATOM 710 N N . LEU A 1 85 ? -15.509 -13.392 -4.677 1.00 79.94 85 LEU A N 1
ATOM 711 C CA . LEU A 1 85 ? -15.862 -14.220 -5.838 1.00 79.94 85 LEU A CA 1
ATOM 712 C C . LEU A 1 85 ? -14.668 -15.001 -6.431 1.00 79.94 85 LEU A C 1
ATOM 714 O O . LEU A 1 85 ? -14.610 -15.220 -7.642 1.00 79.94 85 LEU A O 1
ATOM 718 N N . GLY A 1 86 ? -13.702 -15.388 -5.590 1.00 66.69 86 GLY A N 1
ATOM 719 C CA . GLY A 1 86 ? -12.536 -16.193 -5.967 1.00 66.69 86 GLY A CA 1
ATOM 720 C C . GLY A 1 86 ? -12.841 -17.682 -6.189 1.00 66.69 86 GLY A C 1
ATOM 721 O O . GLY A 1 86 ? -13.897 -18.181 -5.800 1.00 66.69 86 GLY A O 1
ATOM 722 N N . GLY A 1 87 ? -11.901 -18.397 -6.820 1.00 56.47 87 GLY A N 1
ATOM 723 C CA . GLY A 1 87 ? -11.889 -19.867 -6.885 1.00 56.47 87 GLY A CA 1
ATOM 724 C C . GLY A 1 87 ? -12.777 -20.555 -7.933 1.00 56.47 87 GLY A C 1
ATOM 725 O O . GLY A 1 87 ? -12.815 -21.784 -7.974 1.00 56.47 87 GLY A O 1
ATOM 726 N N . GLY A 1 88 ? -13.489 -19.827 -8.800 1.00 60.41 88 GLY A N 1
ATOM 727 C CA . GLY A 1 88 ? -14.349 -20.444 -9.815 1.00 60.41 88 GLY A CA 1
ATOM 728 C C . GLY A 1 88 ? -13.848 -20.308 -11.246 1.00 60.41 88 GLY A C 1
ATOM 729 O O . GLY A 1 88 ? -13.533 -19.215 -11.704 1.00 60.41 88 GLY A O 1
ATOM 730 N N . SER A 1 89 ? -13.863 -21.415 -11.990 1.00 65.12 89 SER A N 1
ATOM 731 C CA . SER A 1 89 ? -13.674 -21.398 -13.441 1.00 65.12 89 SER A CA 1
ATOM 732 C C . SER A 1 89 ? -14.942 -20.956 -14.171 1.00 65.12 89 SER A C 1
ATOM 734 O O . SER A 1 89 ? -16.064 -21.347 -13.801 1.00 65.12 89 SER A O 1
ATOM 736 N N . ALA A 1 90 ? -14.750 -20.184 -15.243 1.00 74.62 90 ALA A N 1
ATOM 737 C CA . ALA A 1 90 ? -15.788 -19.927 -16.227 1.00 74.62 90 ALA A CA 1
ATOM 738 C C . ALA A 1 90 ? -16.263 -21.261 -16.824 1.00 74.62 90 ALA A C 1
ATOM 740 O O . ALA A 1 90 ? -15.463 -22.059 -17.307 1.00 74.62 90 ALA A O 1
ATOM 741 N N . HIS A 1 91 ? -17.567 -21.519 -16.744 1.00 78.94 91 HIS A N 1
ATOM 742 C CA . HIS A 1 91 ? -18.181 -22.718 -17.323 1.00 78.94 91 HIS A CA 1
ATOM 743 C C . HIS A 1 91 ? -18.818 -22.431 -18.695 1.00 78.94 91 HIS A C 1
ATOM 745 O O . HIS A 1 91 ? -19.180 -23.355 -19.417 1.00 78.94 91 HIS A O 1
ATOM 751 N N . LEU A 1 92 ? -18.929 -21.149 -19.054 1.00 84.19 92 LEU A N 1
ATOM 752 C CA . LEU A 1 92 ? -19.387 -20.657 -20.349 1.00 84.19 92 LEU A CA 1
ATOM 753 C C . LEU A 1 92 ? -18.272 -19.849 -21.020 1.00 84.19 92 LEU A C 1
ATOM 755 O O . LEU A 1 92 ? -17.481 -19.214 -20.315 1.00 84.19 92 LEU A O 1
ATOM 759 N N . PRO A 1 93 ? -18.212 -19.824 -22.363 1.00 86.69 93 PRO A N 1
ATOM 760 C CA . PRO A 1 93 ? -17.245 -19.005 -23.079 1.00 86.69 93 PRO A CA 1
ATOM 761 C C . PRO A 1 93 ? -17.523 -17.516 -22.853 1.00 86.69 93 PRO A C 1
ATOM 763 O O . PRO A 1 93 ? -18.680 -17.084 -22.809 1.00 86.69 93 PRO A O 1
ATOM 766 N N . LYS A 1 94 ? -16.450 -16.732 -22.717 1.00 89.25 94 LYS A N 1
ATOM 767 C CA . LYS A 1 94 ? -16.535 -15.277 -22.594 1.00 89.25 94 LYS A CA 1
ATOM 768 C C . LYS A 1 94 ? -17.111 -14.675 -23.886 1.00 89.25 94 LYS A C 1
ATOM 770 O O . LYS A 1 94 ? -16.658 -15.039 -24.973 1.00 89.25 94 LYS A O 1
ATOM 775 N N . PRO A 1 95 ? -18.060 -13.729 -23.797 1.00 89.00 95 PRO A N 1
ATOM 776 C CA . PRO A 1 95 ? -18.456 -12.901 -24.933 1.00 89.00 95 PRO A CA 1
ATOM 777 C C . PRO A 1 95 ? -17.267 -12.169 -25.564 1.00 89.00 95 PRO A C 1
ATOM 779 O O . PRO A 1 95 ? -16.329 -11.776 -24.866 1.00 89.00 95 PRO A O 1
ATOM 782 N N . SER A 1 96 ? -17.325 -11.931 -26.875 1.00 84.12 96 SER A N 1
ATOM 783 C CA . SER A 1 96 ? -16.297 -11.222 -27.651 1.00 84.12 96 SER A CA 1
ATOM 784 C C . SER A 1 96 ? -16.343 -9.700 -27.442 1.00 84.12 96 SER A C 1
ATOM 786 O O . SER A 1 96 ? -16.426 -8.935 -28.396 1.00 84.12 96 SER A O 1
ATOM 788 N N . GLU A 1 97 ? -16.314 -9.269 -26.183 1.00 85.06 97 GLU A N 1
ATOM 789 C CA . GLU A 1 97 ? -16.328 -7.868 -25.763 1.00 85.06 97 GLU A CA 1
ATOM 790 C C . GLU A 1 97 ? -14.974 -7.492 -25.149 1.00 85.06 97 GLU A C 1
ATOM 792 O O . GLU A 1 97 ? -14.466 -8.188 -24.262 1.00 85.06 97 GLU A O 1
ATOM 797 N N . GLU A 1 98 ? -14.390 -6.379 -25.596 1.00 82.25 98 GLU A N 1
ATOM 798 C CA . GLU A 1 98 ? -13.069 -5.924 -25.134 1.00 82.25 98 GLU A CA 1
ATOM 799 C C . GLU A 1 98 ? -13.082 -5.444 -23.675 1.00 82.25 98 GLU A C 1
ATOM 801 O O . GLU A 1 98 ? -12.138 -5.696 -22.931 1.00 82.25 98 GLU A O 1
ATOM 806 N N . TRP A 1 99 ? -14.167 -4.792 -23.241 1.00 86.50 99 TRP A N 1
ATOM 807 C CA . TRP A 1 99 ? -14.291 -4.237 -21.886 1.00 86.50 99 TRP A CA 1
ATOM 808 C C . TRP A 1 99 ? -14.464 -5.314 -20.804 1.00 86.50 99 TRP A C 1
ATOM 810 O O . TRP A 1 99 ? -14.157 -5.083 -19.634 1.00 86.50 99 TRP A O 1
ATOM 820 N N . LEU A 1 100 ? -14.964 -6.492 -21.182 1.00 88.75 100 LEU A N 1
ATOM 821 C CA . LEU A 1 100 ? -15.228 -7.591 -20.265 1.00 88.75 100 LEU A CA 1
ATOM 822 C C . LEU A 1 100 ? -13.962 -8.436 -20.106 1.00 88.75 100 LEU A C 1
ATOM 824 O O . LEU A 1 100 ? -13.591 -9.180 -21.005 1.00 88.75 100 LEU A O 1
ATOM 828 N N . THR A 1 101 ? -13.285 -8.366 -18.966 1.00 86.19 101 THR A N 1
ATOM 829 C CA . THR A 1 101 ? -12.087 -9.194 -18.732 1.00 86.19 101 THR A CA 1
ATOM 830 C C . THR A 1 101 ? -12.447 -10.650 -18.409 1.00 86.19 101 THR A C 1
ATOM 832 O O . THR A 1 101 ? -13.546 -10.939 -17.931 1.00 86.19 101 THR A O 1
ATOM 835 N N . GLU A 1 102 ? -11.504 -11.578 -18.608 1.00 84.44 102 GLU A N 1
ATOM 836 C CA . GLU A 1 102 ? -11.670 -12.993 -18.214 1.00 84.44 102 GLU A CA 1
ATOM 837 C C . GLU A 1 102 ? -11.990 -13.149 -16.722 1.00 84.44 102 GLU A C 1
ATOM 839 O O . GLU A 1 102 ? -12.807 -13.980 -16.319 1.00 84.44 102 GLU A O 1
ATOM 844 N N . LYS A 1 103 ? -11.398 -12.290 -15.886 1.00 83.19 103 LYS A N 1
ATOM 845 C CA . LYS A 1 103 ? -11.644 -12.264 -14.444 1.00 83.19 103 LYS A CA 1
ATOM 846 C C . LYS A 1 103 ? -13.076 -11.844 -14.113 1.00 83.19 103 LYS A C 1
ATOM 848 O O . LYS A 1 103 ? -13.731 -12.501 -13.306 1.00 83.19 103 LYS A O 1
ATOM 853 N N . MET A 1 104 ? -13.586 -10.786 -14.746 1.00 88.69 104 MET A N 1
ATOM 854 C CA . MET A 1 104 ? -14.983 -10.357 -14.571 1.00 88.69 104 MET A CA 1
ATOM 855 C C . MET A 1 104 ? -15.947 -11.462 -15.003 1.00 88.69 104 MET A C 1
ATOM 857 O O . MET A 1 104 ? -16.896 -11.774 -14.286 1.00 88.69 104 MET A O 1
ATOM 861 N N . TRP A 1 105 ? -15.671 -12.103 -16.140 1.00 90.75 105 TRP A N 1
ATOM 862 C CA . TRP A 1 105 ? -16.499 -13.192 -16.646 1.00 90.75 105 TRP A CA 1
ATOM 863 C C . TRP A 1 105 ? -16.486 -14.428 -15.742 1.00 90.75 105 TRP A C 1
ATOM 865 O O . TRP A 1 105 ? -17.538 -15.005 -15.462 1.00 90.75 105 TRP A O 1
ATOM 875 N N . SER A 1 106 ? -15.319 -14.787 -15.207 1.00 87.81 106 SER A N 1
ATOM 876 C CA . SER A 1 106 ? -15.188 -15.873 -14.232 1.00 87.81 106 SER A CA 1
ATOM 877 C C . SER A 1 106 ? -16.023 -15.599 -12.978 1.00 87.81 106 SER A C 1
ATOM 879 O O . SER A 1 106 ? -16.763 -16.475 -12.534 1.00 87.81 106 SER A O 1
ATOM 881 N N . ARG A 1 107 ? -16.015 -14.359 -12.466 1.00 90.38 107 ARG A N 1
ATOM 882 C CA . ARG A 1 107 ? -16.867 -13.942 -11.336 1.00 90.38 107 ARG A CA 1
ATOM 883 C C . ARG A 1 107 ? -18.362 -14.014 -11.655 1.00 90.38 107 ARG A C 1
ATOM 885 O O . ARG A 1 107 ? -19.138 -14.469 -10.821 1.00 90.38 107 ARG A O 1
ATOM 892 N N . ILE A 1 108 ? -18.774 -13.619 -12.860 1.00 92.50 108 ILE A N 1
ATOM 893 C CA . ILE A 1 108 ? -20.170 -13.751 -13.317 1.00 92.50 108 ILE A CA 1
ATOM 894 C C . ILE A 1 108 ? -20.583 -15.229 -13.368 1.00 92.50 108 ILE A C 1
ATOM 896 O O . ILE A 1 108 ? -21.658 -15.591 -12.893 1.00 92.50 108 ILE A O 1
ATOM 900 N N . CYS A 1 109 ? -19.709 -16.100 -13.876 1.00 90.38 109 CYS A N 1
ATOM 901 C CA . CYS A 1 109 ? -19.940 -17.543 -13.906 1.00 90.38 109 CYS A CA 1
ATOM 902 C C . CYS A 1 109 ? -20.012 -18.169 -12.504 1.00 90.38 109 CYS A C 1
ATOM 904 O O . CYS A 1 109 ? -20.722 -19.157 -12.326 1.00 90.38 109 CYS A O 1
ATOM 906 N N . VAL A 1 110 ? -19.284 -17.634 -11.518 1.00 88.44 110 VAL A N 1
ATOM 907 C CA . VAL A 1 110 ? -19.395 -18.054 -10.110 1.00 88.44 110 VAL A CA 1
ATOM 908 C C . VAL A 1 110 ? -20.777 -17.735 -9.558 1.00 88.44 110 VAL A C 1
ATOM 910 O O . VAL A 1 110 ? -21.396 -18.599 -8.943 1.00 88.44 110 VAL A O 1
ATOM 913 N N . LEU A 1 111 ? -21.280 -16.526 -9.818 1.00 90.88 111 LEU A N 1
ATOM 914 C CA . LEU A 1 111 ? -22.622 -16.125 -9.398 1.00 90.88 111 LEU A CA 1
ATOM 915 C C . LEU A 1 111 ? -23.697 -17.017 -10.032 1.00 90.88 111 LEU A C 1
ATOM 917 O O . LEU A 1 111 ? -24.595 -17.476 -9.338 1.00 90.88 111 LEU A O 1
ATOM 921 N N . ASP A 1 112 ? -23.566 -17.342 -11.318 1.00 90.44 112 ASP A N 1
ATOM 922 C CA . ASP A 1 112 ? -24.503 -18.222 -12.029 1.00 90.44 112 ASP A CA 1
ATOM 923 C C . ASP A 1 112 ? -24.605 -19.636 -11.417 1.00 90.44 112 ASP A C 1
ATOM 925 O O . ASP A 1 112 ? -25.705 -20.179 -11.290 1.00 90.44 112 ASP A O 1
ATOM 929 N N . LYS A 1 113 ? -23.487 -20.197 -10.923 1.00 87.12 113 LYS A N 1
ATOM 930 C CA . LYS A 1 113 ? -23.453 -21.518 -10.261 1.00 87.12 113 LYS A CA 1
ATOM 931 C C . LYS A 1 113 ? -24.294 -21.590 -8.982 1.00 87.12 113 LYS A C 1
ATOM 933 O O . LYS A 1 113 ? -24.666 -22.691 -8.581 1.00 87.12 113 LYS A O 1
ATOM 938 N N . VAL A 1 114 ? -24.632 -20.456 -8.359 1.00 86.69 114 VAL A N 1
ATOM 939 C CA . VAL A 1 114 ? -25.565 -20.425 -7.217 1.00 86.69 114 VAL A CA 1
ATOM 940 C C . VAL A 1 114 ? -26.945 -20.949 -7.637 1.00 86.69 114 VAL A C 1
ATOM 942 O O . VAL A 1 114 ? -27.627 -21.603 -6.846 1.00 86.69 114 VAL A O 1
ATOM 945 N N . GLY A 1 115 ? -27.358 -20.688 -8.885 1.00 81.75 115 GLY A N 1
ATOM 946 C CA . GLY A 1 115 ? -28.507 -21.327 -9.533 1.00 81.75 115 GLY A CA 1
ATOM 947 C C . GLY A 1 115 ? -29.877 -21.066 -8.892 1.00 81.75 115 GLY A C 1
ATOM 948 O O . GLY A 1 115 ? -30.840 -21.760 -9.219 1.00 81.75 115 GLY A O 1
ATOM 949 N N . LYS A 1 116 ? -29.990 -20.097 -7.974 1.00 82.94 116 LYS A N 1
ATOM 950 C CA . LYS A 1 116 ? -31.209 -19.794 -7.202 1.00 82.94 116 LYS A CA 1
ATOM 951 C C . LYS A 1 116 ? -31.529 -18.301 -7.208 1.00 82.94 116 LYS A C 1
ATOM 953 O O . LYS A 1 116 ? -30.629 -17.467 -7.259 1.00 82.94 116 LYS A O 1
ATOM 958 N N . GLY A 1 117 ? -32.816 -17.967 -7.095 1.00 85.69 117 GLY A N 1
ATOM 959 C CA . GLY A 1 117 ? -33.283 -16.580 -7.017 1.00 85.69 117 GLY A CA 1
ATOM 960 C C . GLY A 1 117 ? -32.823 -15.752 -8.228 1.00 85.69 117 GLY A C 1
ATOM 961 O O . GLY A 1 117 ? -33.007 -16.213 -9.356 1.00 85.69 117 GLY A O 1
ATOM 962 N N . PRO A 1 118 ? -32.207 -14.571 -8.031 1.00 87.69 118 PRO A N 1
ATOM 963 C CA . PRO A 1 118 ? -31.738 -13.725 -9.133 1.00 87.69 118 PRO A CA 1
ATOM 964 C C . PRO A 1 118 ? -30.539 -14.312 -9.897 1.00 87.69 118 PRO A C 1
ATOM 966 O O . PRO A 1 118 ? -30.177 -13.793 -10.950 1.00 87.69 118 PRO A O 1
ATOM 969 N N . TRP A 1 119 ? -29.928 -15.388 -9.390 1.00 91.94 119 TRP A N 1
ATOM 970 C CA . TRP A 1 119 ? -28.745 -16.012 -9.982 1.00 91.94 119 TRP A CA 1
ATOM 971 C C . TRP A 1 119 ? -29.061 -17.111 -11.001 1.00 91.94 119 TRP A C 1
ATOM 973 O O . TRP A 1 119 ? -28.166 -17.590 -11.693 1.00 91.94 119 TRP A O 1
ATOM 983 N N . TYR A 1 120 ? -30.323 -17.534 -11.107 1.00 90.44 120 TYR A N 1
ATOM 984 C CA . TYR A 1 120 ? -30.716 -18.577 -12.051 1.00 90.44 120 TYR A CA 1
ATOM 985 C C . TYR A 1 120 ? -30.499 -18.118 -13.501 1.00 90.44 120 TYR A C 1
ATOM 987 O O . TYR A 1 120 ? -31.172 -17.199 -13.968 1.00 90.44 120 TYR A O 1
ATOM 995 N N . LYS A 1 121 ? -29.582 -18.787 -14.218 1.00 89.94 121 LYS A N 1
ATOM 996 C CA . LYS A 1 121 ? -29.162 -18.440 -15.592 1.00 89.94 121 LYS A CA 1
ATOM 997 C C . LYS A 1 121 ? -28.672 -16.993 -15.730 1.00 89.94 121 LYS A C 1
ATOM 999 O O . LYS A 1 121 ? -28.862 -16.358 -16.773 1.00 89.94 121 LYS A O 1
ATOM 1004 N N . PHE A 1 122 ? -28.058 -16.462 -14.677 1.00 92.06 122 PHE A N 1
ATOM 1005 C CA . PHE A 1 122 ? -27.524 -15.109 -14.645 1.00 92.06 122 PHE A CA 1
ATOM 1006 C C . PHE A 1 122 ? -26.499 -14.857 -15.754 1.00 92.06 122 PHE A C 1
ATOM 1008 O O . PHE A 1 122 ? -26.578 -13.826 -16.415 1.00 92.06 122 PHE A O 1
ATOM 1015 N N . ALA A 1 123 ? -25.589 -15.798 -16.023 1.00 91.56 123 ALA A N 1
ATOM 1016 C CA . ALA A 1 123 ? -24.570 -15.628 -17.060 1.00 91.56 123 ALA A CA 1
ATOM 1017 C C . ALA A 1 123 ? -25.193 -15.530 -18.462 1.00 91.56 123 ALA A C 1
ATOM 1019 O O . ALA A 1 123 ? -24.797 -14.678 -19.254 1.00 91.56 123 ALA A O 1
ATOM 1020 N N . THR A 1 124 ? -26.215 -16.339 -18.756 1.00 91.50 124 THR A N 1
ATOM 1021 C CA . THR A 1 124 ? -26.961 -16.254 -20.022 1.00 91.50 124 THR A CA 1
ATOM 1022 C C . THR A 1 124 ? -27.732 -14.936 -20.121 1.00 91.50 124 THR A C 1
ATOM 1024 O O . THR A 1 124 ? -27.591 -14.213 -21.102 1.00 91.50 124 THR A O 1
ATOM 1027 N N . SER A 1 125 ? -28.462 -14.548 -19.069 1.00 91.56 125 SER A N 1
ATOM 1028 C CA . SER A 1 125 ? -29.181 -13.265 -19.042 1.00 91.56 125 SER A CA 1
ATOM 1029 C C . SER A 1 125 ? -28.245 -12.054 -19.143 1.00 91.56 125 SER A C 1
ATOM 1031 O O . SER A 1 125 ? -28.662 -10.989 -19.615 1.00 91.56 125 SER A O 1
ATOM 1033 N N . PHE A 1 126 ? -27.006 -12.186 -18.665 1.00 92.75 126 PHE A N 1
ATOM 1034 C CA . PHE A 1 126 ? -25.967 -11.175 -18.799 1.00 92.75 126 PHE A CA 1
ATOM 1035 C C . PHE A 1 126 ? -25.560 -11.009 -20.263 1.00 92.75 126 PHE A C 1
ATOM 1037 O O . PHE A 1 126 ? -25.520 -9.879 -20.747 1.00 92.75 126 PHE A O 1
ATOM 1044 N N . GLN A 1 127 ? -25.336 -12.122 -20.974 1.00 90.75 127 GLN A N 1
ATOM 1045 C CA . GLN A 1 127 ? -25.032 -12.128 -22.410 1.00 90.75 127 GLN A CA 1
ATOM 1046 C C . GLN A 1 127 ? -26.153 -11.487 -23.236 1.00 90.75 127 GLN A C 1
ATOM 1048 O O . GLN A 1 127 ? -25.883 -10.651 -24.095 1.00 90.75 127 GLN A O 1
ATOM 1053 N N . ASP A 1 128 ? -27.409 -11.786 -22.908 1.00 90.88 128 ASP A N 1
ATOM 1054 C CA . ASP A 1 128 ? -28.570 -11.221 -23.606 1.00 90.88 128 ASP A CA 1
ATOM 1055 C C . ASP A 1 128 ? -28.717 -9.696 -23.413 1.00 90.88 128 ASP A C 1
ATOM 1057 O O . ASP A 1 128 ? -29.406 -9.032 -24.185 1.00 90.88 128 ASP A O 1
ATOM 1061 N N . ASN A 1 129 ? -28.088 -9.115 -22.382 1.00 91.62 129 ASN A N 1
ATOM 1062 C CA . ASN A 1 129 ? -28.202 -7.693 -22.031 1.00 91.62 129 ASN A CA 1
ATOM 1063 C C . ASN A 1 129 ? -26.842 -6.969 -21.961 1.00 91.62 129 ASN A C 1
ATOM 1065 O O . ASN A 1 129 ? -26.711 -5.992 -21.215 1.00 91.62 129 ASN A O 1
ATOM 1069 N N . ILE A 1 130 ? -25.837 -7.418 -22.723 1.00 92.00 130 ILE A N 1
ATOM 1070 C CA . ILE A 1 130 ? -24.457 -6.888 -22.689 1.00 92.00 130 ILE A CA 1
ATOM 1071 C C . ILE A 1 130 ? -24.401 -5.357 -22.773 1.00 92.00 130 ILE A C 1
ATOM 1073 O O . ILE A 1 130 ? -23.666 -4.738 -22.008 1.00 92.00 130 ILE A O 1
ATOM 1077 N N . GLU A 1 131 ? -25.202 -4.727 -23.636 1.00 90.81 131 GLU A N 1
ATOM 1078 C CA . GLU A 1 131 ? -25.192 -3.266 -23.812 1.00 90.81 131 GLU A CA 1
ATOM 1079 C C . GLU A 1 131 ? -25.544 -2.504 -22.525 1.00 90.81 131 GLU A C 1
ATOM 1081 O O . GLU A 1 131 ? -24.915 -1.498 -22.193 1.00 90.81 131 GLU A O 1
ATOM 1086 N N . LYS A 1 132 ? -26.513 -3.004 -21.748 1.00 91.75 132 LYS A N 1
ATOM 1087 C CA . LYS A 1 132 ? -26.915 -2.382 -20.475 1.00 91.75 132 LYS A CA 1
ATOM 1088 C C . LYS A 1 132 ? -25.849 -2.574 -19.397 1.00 91.75 132 LYS A C 1
ATOM 1090 O O . LYS A 1 132 ? -25.632 -1.681 -18.580 1.00 91.75 132 LYS A O 1
ATOM 1095 N N . TRP A 1 133 ? -25.168 -3.718 -19.402 1.00 93.31 133 TRP A N 1
ATOM 1096 C CA . TRP A 1 133 ? -24.046 -3.980 -18.499 1.00 93.31 133 TRP A CA 1
ATOM 1097 C C . TRP A 1 133 ? -22.813 -3.151 -18.854 1.00 93.31 133 TRP A C 1
ATOM 1099 O O . TRP A 1 133 ? -22.142 -2.648 -17.954 1.00 93.31 133 TRP A O 1
ATOM 1109 N N . LYS A 1 134 ? -22.565 -2.922 -20.146 1.00 92.00 134 LYS A N 1
ATOM 1110 C CA . LYS A 1 134 ? -21.545 -1.985 -20.616 1.00 92.00 134 LYS A CA 1
ATOM 1111 C C . LYS A 1 134 ? -21.851 -0.563 -20.151 1.00 92.00 134 LYS A C 1
ATOM 1113 O O . LYS A 1 134 ? -20.972 0.098 -19.616 1.00 92.00 134 LYS A O 1
ATOM 1118 N N . ALA A 1 135 ? -23.107 -0.124 -20.228 1.00 91.62 135 ALA A N 1
ATOM 1119 C CA . ALA A 1 135 ? -23.506 1.182 -19.705 1.00 91.62 135 ALA A CA 1
ATOM 1120 C C . ALA A 1 135 ? -23.318 1.309 -18.175 1.00 91.62 135 ALA A C 1
ATOM 1122 O O . ALA A 1 135 ? -22.906 2.366 -17.695 1.00 91.62 135 ALA A O 1
ATOM 1123 N N . LEU A 1 136 ? -23.537 0.232 -17.404 1.00 91.56 136 LEU A N 1
ATOM 1124 C CA . LEU A 1 136 ? -23.176 0.185 -15.979 1.00 91.56 136 LEU A CA 1
ATOM 1125 C C . LEU A 1 136 ? -21.658 0.303 -15.775 1.00 91.56 136 LEU A C 1
ATOM 1127 O O . LEU A 1 136 ? -21.208 1.059 -14.913 1.00 91.56 136 LEU A O 1
ATOM 1131 N N . PHE A 1 137 ? -20.871 -0.445 -16.551 1.00 90.31 137 PHE A N 1
ATOM 1132 C CA . PHE A 1 137 ? -19.412 -0.383 -16.502 1.00 90.31 137 PHE A CA 1
ATOM 1133 C C . PHE A 1 137 ? -18.902 1.023 -16.843 1.00 90.31 137 PHE A C 1
ATOM 1135 O O . PHE A 1 137 ? -17.992 1.531 -16.181 1.00 90.31 137 PHE A O 1
ATOM 1142 N N . ASP A 1 138 ? -19.533 1.685 -17.812 1.00 89.56 138 ASP A N 1
ATOM 1143 C CA . ASP A 1 138 ? -19.165 3.013 -18.285 1.00 89.56 138 ASP A CA 1
ATOM 1144 C C . ASP A 1 138 ? -19.578 4.150 -17.339 1.00 89.56 138 ASP A C 1
ATOM 1146 O O . ASP A 1 138 ? -18.870 5.152 -17.274 1.00 89.56 138 ASP A O 1
ATOM 1150 N N . SER A 1 139 ? -20.614 3.952 -16.519 1.00 89.69 139 SER A N 1
ATOM 1151 C CA . SER A 1 139 ? -21.133 4.939 -15.562 1.00 89.69 139 SER A CA 1
ATOM 1152 C C . SER A 1 139 ? -20.104 5.431 -14.530 1.00 89.69 139 SER A C 1
ATOM 1154 O O . SER A 1 139 ? -19.405 4.638 -13.894 1.00 89.69 139 SER A O 1
ATOM 1156 N N . ASP A 1 140 ? -20.082 6.741 -14.274 1.00 85.31 140 ASP A N 1
ATOM 1157 C CA . ASP A 1 140 ? -19.298 7.349 -13.186 1.00 85.31 140 ASP A CA 1
ATOM 1158 C C . ASP A 1 140 ? -19.882 7.053 -11.797 1.00 85.31 140 ASP A C 1
ATOM 1160 O O . ASP A 1 140 ? -19.154 7.020 -10.807 1.00 85.31 140 ASP A O 1
ATOM 1164 N N . ASN A 1 141 ? -21.191 6.789 -11.716 1.00 86.56 141 ASN A N 1
ATOM 1165 C CA . ASN A 1 141 ? -21.864 6.385 -10.484 1.00 86.56 141 ASN A CA 1
ATOM 1166 C C . ASN A 1 141 ? -22.612 5.060 -10.694 1.00 86.56 141 ASN A C 1
ATOM 1168 O O . ASN A 1 141 ? -23.829 5.056 -10.927 1.00 86.56 141 ASN A O 1
ATOM 1172 N N . PRO A 1 142 ? -21.898 3.919 -10.626 1.00 86.81 142 PRO A N 1
ATOM 1173 C CA . PRO A 1 142 ? -22.501 2.610 -10.814 1.00 86.81 142 PRO A CA 1
ATOM 1174 C C . PRO A 1 142 ? -23.600 2.339 -9.806 1.00 86.81 142 PRO A C 1
ATOM 1176 O O . PRO A 1 142 ? -24.636 1.853 -10.213 1.00 86.81 142 PRO A O 1
ATOM 1179 N N . VAL A 1 143 ? -23.442 2.720 -8.533 1.00 87.62 143 VAL A N 1
ATOM 1180 C CA . VAL A 1 143 ? -24.426 2.430 -7.474 1.00 87.62 143 VAL A CA 1
ATOM 1181 C C . VAL A 1 143 ? -25.791 3.050 -7.765 1.00 87.62 143 VAL A C 1
ATOM 1183 O O . VAL A 1 143 ? -26.810 2.413 -7.517 1.00 87.62 143 VAL A O 1
ATOM 1186 N N . ALA A 1 144 ? -25.844 4.260 -8.326 1.00 87.56 144 ALA A N 1
ATOM 1187 C CA . ALA A 1 144 ? -27.105 4.918 -8.673 1.00 87.56 144 ALA A CA 1
ATOM 1188 C C . ALA A 1 144 ? -27.710 4.427 -10.001 1.00 87.56 144 ALA A C 1
ATOM 1190 O O . ALA A 1 144 ? -28.921 4.528 -10.192 1.00 87.56 144 ALA A O 1
ATOM 1191 N N . TYR A 1 145 ? -26.897 3.874 -10.906 1.00 90.12 145 TYR A N 1
ATOM 1192 C CA . TYR A 1 145 ? -27.342 3.433 -12.230 1.00 90.12 145 TYR A CA 1
ATOM 1193 C C . TYR A 1 145 ? -28.413 2.335 -12.131 1.00 90.12 145 TYR A C 1
ATOM 1195 O O . TYR A 1 145 ? -28.348 1.495 -11.236 1.00 90.12 145 TYR A O 1
ATOM 1203 N N . ASN A 1 146 ? -29.411 2.318 -13.018 1.00 88.81 146 ASN A N 1
ATOM 1204 C CA . ASN A 1 146 ? -30.431 1.265 -13.026 1.00 88.81 146 ASN A CA 1
ATOM 1205 C C . ASN A 1 146 ? -30.075 0.195 -14.067 1.00 88.81 146 ASN A C 1
ATOM 1207 O O . ASN A 1 146 ? -30.160 0.450 -15.267 1.00 88.81 146 ASN A O 1
ATOM 1211 N N . TRP A 1 147 ? -29.658 -0.987 -13.611 1.00 88.25 147 TRP A N 1
ATOM 1212 C CA . TRP A 1 147 ? -29.276 -2.117 -14.465 1.00 88.25 147 TRP A CA 1
ATOM 1213 C C . TRP A 1 147 ? -30.315 -3.252 -14.402 1.00 88.25 147 TRP A C 1
ATOM 1215 O O . TRP A 1 147 ? -31.155 -3.270 -13.497 1.00 88.25 147 TRP A O 1
ATOM 1225 N N . PRO A 1 148 ? -30.298 -4.206 -15.356 1.00 86.56 148 PRO A N 1
ATOM 1226 C CA . PRO A 1 148 ? -31.279 -5.289 -15.403 1.00 86.56 148 PRO A CA 1
ATOM 1227 C C . PRO A 1 148 ? -31.341 -6.070 -14.088 1.00 86.56 148 PRO A C 1
ATOM 1229 O O . PRO A 1 148 ? -30.314 -6.515 -13.581 1.00 86.56 148 PRO A O 1
ATOM 1232 N N . GLY A 1 149 ? -32.542 -6.251 -13.537 1.00 84.12 149 GLY A N 1
ATOM 1233 C CA . GLY A 1 149 ? -32.736 -7.048 -12.323 1.00 84.12 149 GLY A CA 1
ATOM 1234 C C . GLY A 1 149 ? -32.481 -6.309 -11.001 1.00 84.12 149 GLY A C 1
ATOM 1235 O O . GLY A 1 149 ? -32.703 -6.886 -9.940 1.00 84.12 149 GLY A O 1
ATOM 1236 N N . LYS A 1 150 ? -32.012 -5.050 -11.032 1.00 87.50 150 LYS A N 1
ATOM 1237 C CA . LYS A 1 150 ? -31.560 -4.332 -9.827 1.00 87.50 150 LYS A CA 1
ATOM 1238 C C . LYS A 1 150 ? -32.647 -4.186 -8.760 1.00 87.50 150 LYS A C 1
ATOM 1240 O O . LYS A 1 150 ? -32.369 -4.383 -7.582 1.00 87.50 150 LYS A O 1
ATOM 1245 N N . GLU A 1 151 ? -33.866 -3.833 -9.160 1.00 86.44 151 GLU A N 1
ATOM 1246 C CA . GLU A 1 151 ? -34.985 -3.596 -8.234 1.00 86.44 151 GLU A CA 1
ATOM 1247 C C . GLU A 1 151 ? -35.453 -4.878 -7.531 1.00 86.44 151 GLU A C 1
ATOM 1249 O O . GLU A 1 151 ? -35.976 -4.811 -6.422 1.00 86.44 151 GLU A O 1
ATOM 1254 N N . GLN A 1 152 ? -35.233 -6.046 -8.145 1.00 87.44 152 GLN A N 1
ATOM 1255 C CA . GLN A 1 152 ? -35.548 -7.346 -7.549 1.00 87.44 152 GLN A CA 1
ATOM 1256 C C . GLN A 1 152 ? -34.435 -7.873 -6.625 1.00 87.44 152 GLN A C 1
ATOM 1258 O O . GLN A 1 152 ? -34.631 -8.895 -5.969 1.00 87.44 152 GLN A O 1
ATOM 1263 N N . MET A 1 153 ? -33.272 -7.214 -6.581 1.00 91.06 153 MET A N 1
ATOM 1264 C CA . MET A 1 153 ? -32.101 -7.660 -5.824 1.00 91.06 153 MET A CA 1
ATOM 1265 C C . MET A 1 153 ? -31.994 -6.985 -4.451 1.00 91.06 153 MET A C 1
ATOM 1267 O O . MET A 1 153 ? -32.134 -5.764 -4.296 1.00 91.06 153 MET A O 1
ATOM 1271 N N . SER A 1 154 ? -31.622 -7.776 -3.445 1.00 92.25 154 SER A N 1
ATOM 1272 C CA . SER A 1 154 ? -31.225 -7.258 -2.134 1.00 92.25 154 SER A CA 1
ATOM 1273 C C . SER A 1 154 ? -29.962 -6.388 -2.239 1.00 92.25 154 SER A C 1
ATOM 1275 O O . SER A 1 154 ? -29.235 -6.427 -3.237 1.00 92.25 154 SER A O 1
ATOM 1277 N N . ALA A 1 155 ? -29.671 -5.585 -1.211 1.00 92.56 155 ALA A N 1
ATOM 1278 C CA . ALA A 1 155 ? -28.440 -4.790 -1.180 1.00 92.56 155 ALA A CA 1
ATOM 1279 C C . ALA A 1 155 ? -27.179 -5.680 -1.256 1.00 92.56 155 ALA A C 1
ATOM 1281 O O . ALA A 1 155 ? -26.214 -5.329 -1.932 1.00 92.56 155 ALA A O 1
ATOM 1282 N N . LEU A 1 156 ? -27.210 -6.869 -0.634 1.00 93.81 156 LEU A N 1
ATOM 1283 C CA . LEU A 1 156 ? -26.116 -7.846 -0.689 1.00 93.81 156 LEU A CA 1
ATOM 1284 C C . LEU A 1 156 ? -25.896 -8.369 -2.116 1.00 93.81 156 LEU A C 1
ATOM 1286 O O . LEU A 1 156 ? -24.767 -8.409 -2.603 1.00 93.81 156 LEU A O 1
ATOM 1290 N N . GLN A 1 157 ? -26.979 -8.713 -2.813 1.00 93.88 157 GLN A N 1
ATOM 1291 C CA . GLN A 1 157 ? -26.924 -9.185 -4.198 1.00 93.88 157 GLN A CA 1
ATOM 1292 C C . GLN A 1 157 ? -26.417 -8.092 -5.147 1.00 93.88 157 GLN A C 1
ATOM 1294 O O . GLN A 1 157 ? -25.589 -8.359 -6.017 1.00 93.88 157 GLN A O 1
ATOM 1299 N N . ARG A 1 158 ? -26.826 -6.834 -4.935 1.00 94.56 158 ARG A N 1
ATOM 1300 C CA . ARG A 1 158 ? -26.286 -5.680 -5.672 1.00 94.56 158 ARG A CA 1
ATOM 1301 C C . ARG A 1 158 ? -24.788 -5.485 -5.428 1.00 94.56 158 ARG A C 1
ATOM 1303 O O . ARG A 1 158 ? -24.052 -5.247 -6.384 1.00 94.56 158 ARG A O 1
ATOM 1310 N N . ALA A 1 159 ? -24.319 -5.643 -4.189 1.00 95.00 159 ALA A N 1
ATOM 1311 C CA . ALA A 1 159 ? -22.894 -5.575 -3.866 1.00 95.00 159 ALA A CA 1
ATOM 1312 C C . ALA A 1 159 ? -22.081 -6.685 -4.562 1.00 95.00 159 ALA A C 1
ATOM 1314 O O . ALA A 1 159 ? -20.989 -6.414 -5.057 1.00 95.00 159 ALA A O 1
ATOM 1315 N N . LEU A 1 160 ? -22.625 -7.904 -4.677 1.00 94.88 160 LEU A N 1
ATOM 1316 C CA . LEU A 1 160 ? -22.013 -9.009 -5.430 1.00 94.88 160 LEU A CA 1
ATOM 1317 C C . LEU A 1 160 ? -21.892 -8.707 -6.933 1.00 94.88 160 LEU A C 1
ATOM 1319 O O . LEU A 1 160 ? -20.850 -8.969 -7.535 1.00 94.88 160 LEU A O 1
ATOM 1323 N N . VAL A 1 161 ? -22.923 -8.107 -7.538 1.00 94.56 161 VAL A N 1
ATOM 1324 C CA . VAL A 1 161 ? -22.874 -7.671 -8.945 1.00 94.56 161 VAL A CA 1
ATOM 1325 C C . VAL A 1 161 ? -21.812 -6.586 -9.148 1.00 94.56 161 VAL A C 1
ATOM 1327 O O . VAL A 1 161 ? -21.023 -6.666 -10.092 1.00 94.56 161 VAL A O 1
ATOM 1330 N N . LEU A 1 162 ? -21.740 -5.599 -8.247 1.00 94.56 162 LEU A N 1
ATOM 1331 C CA . LEU A 1 162 ? -20.698 -4.571 -8.289 1.00 94.56 162 LEU A CA 1
ATOM 1332 C C . LEU A 1 162 ? -19.305 -5.186 -8.126 1.00 94.56 162 LEU A C 1
ATOM 1334 O O . LEU A 1 162 ? -18.417 -4.870 -8.906 1.00 94.56 162 LEU A O 1
ATOM 1338 N N . LEU A 1 163 ? -19.111 -6.133 -7.212 1.00 93.94 163 LEU A N 1
ATOM 1339 C CA . LEU A 1 163 ? -17.841 -6.847 -7.060 1.00 93.94 163 LEU A CA 1
ATOM 1340 C C . LEU A 1 163 ? -17.420 -7.596 -8.344 1.00 93.94 163 LEU A C 1
ATOM 1342 O O . LEU A 1 163 ? -16.229 -7.678 -8.656 1.00 93.94 163 LEU A O 1
ATOM 1346 N N . ALA A 1 164 ? -18.376 -8.124 -9.113 1.00 92.19 164 ALA A N 1
ATOM 1347 C CA . ALA A 1 164 ? -18.099 -8.802 -10.378 1.00 92.19 164 ALA A CA 1
ATOM 1348 C C . ALA A 1 164 ? -17.748 -7.831 -11.523 1.00 92.19 164 ALA A C 1
ATOM 1350 O O . ALA A 1 164 ? -16.792 -8.086 -12.256 1.00 92.19 164 ALA A O 1
ATOM 1351 N N . VAL A 1 165 ? -18.489 -6.723 -11.670 1.00 91.75 165 VAL A N 1
ATOM 1352 C CA . VAL A 1 165 ? -18.415 -5.826 -12.847 1.00 91.75 165 VAL A CA 1
ATOM 1353 C C . VAL A 1 165 ? -17.656 -4.520 -12.579 1.00 91.75 165 VAL A C 1
ATOM 1355 O O . VAL A 1 165 ? -16.960 -4.011 -13.449 1.00 91.75 165 VAL A O 1
ATOM 1358 N N . ARG A 1 166 ? -17.766 -3.947 -11.382 1.00 91.25 166 ARG A N 1
ATOM 1359 C CA . ARG A 1 166 ? -17.145 -2.676 -10.968 1.00 91.25 166 ARG A CA 1
ATOM 1360 C C . ARG A 1 166 ? -16.521 -2.825 -9.588 1.00 91.25 166 ARG A C 1
ATOM 1362 O O . ARG A 1 166 ? -17.003 -2.285 -8.593 1.00 91.25 166 ARG A O 1
ATOM 1369 N N . THR A 1 167 ? -15.432 -3.593 -9.549 1.00 90.56 167 THR A N 1
ATOM 1370 C CA . THR A 1 167 ? -14.714 -3.947 -8.311 1.00 90.56 167 THR A CA 1
ATOM 1371 C C . THR A 1 167 ? -14.318 -2.705 -7.502 1.00 90.56 167 THR A C 1
ATOM 1373 O O . THR A 1 167 ? -14.375 -2.721 -6.275 1.00 90.56 167 THR A O 1
ATOM 1376 N N . ASP A 1 168 ? -13.978 -1.611 -8.183 1.00 90.75 168 ASP A N 1
ATOM 1377 C CA . ASP A 1 168 ? -13.666 -0.300 -7.607 1.00 90.75 168 ASP A CA 1
ATOM 1378 C C . ASP A 1 168 ? -14.832 0.312 -6.808 1.00 90.75 168 ASP A C 1
ATOM 1380 O O . ASP A 1 168 ? -14.614 1.045 -5.850 1.00 90.75 168 ASP A O 1
ATOM 1384 N N . CYS A 1 169 ? -16.077 -0.030 -7.142 1.00 92.12 169 CYS A N 1
ATOM 1385 C CA . CYS A 1 169 ? -17.281 0.457 -6.468 1.00 92.12 169 CYS A CA 1
ATOM 1386 C C . CYS A 1 169 ? -17.810 -0.502 -5.389 1.00 92.12 169 CYS A C 1
ATOM 1388 O O . CYS A 1 169 ? -18.886 -0.268 -4.835 1.00 92.12 169 CYS A O 1
ATOM 1390 N N . THR A 1 170 ? -17.072 -1.569 -5.059 1.00 93.69 170 THR A N 1
ATOM 1391 C CA . THR A 1 170 ? -17.502 -2.559 -4.055 1.00 93.69 170 THR A CA 1
ATOM 1392 C C . THR A 1 170 ? -17.765 -1.905 -2.701 1.00 93.69 170 THR A C 1
ATOM 1394 O O . THR A 1 170 ? -18.786 -2.189 -2.085 1.00 93.69 170 THR A O 1
ATOM 1397 N N . ILE A 1 171 ? -16.904 -0.980 -2.255 1.00 92.12 171 ILE A N 1
ATOM 1398 C CA . ILE A 1 171 ? -17.078 -0.263 -0.979 1.00 92.12 171 ILE A CA 1
ATOM 1399 C C . ILE A 1 171 ? -18.419 0.467 -0.935 1.00 92.12 171 ILE A C 1
ATOM 1401 O O . ILE A 1 171 ? -19.136 0.364 0.055 1.00 92.12 171 ILE A O 1
ATOM 1405 N N . ALA A 1 172 ? -18.792 1.149 -2.017 1.00 92.19 172 ALA A N 1
ATOM 1406 C CA . ALA A 1 172 ? -20.063 1.855 -2.089 1.00 92.19 172 ALA A CA 1
ATOM 1407 C C . ALA A 1 172 ? -21.259 0.881 -2.045 1.00 92.19 172 ALA A C 1
ATOM 1409 O O . ALA A 1 172 ? -22.255 1.156 -1.379 1.00 92.19 172 ALA A O 1
ATOM 1410 N N . GLY A 1 173 ? -21.131 -0.302 -2.659 1.00 93.06 173 GLY A N 1
ATOM 1411 C CA . GLY A 1 173 ? -22.101 -1.392 -2.498 1.00 93.06 173 GLY A CA 1
ATOM 1412 C C . GLY A 1 173 ? -22.208 -1.893 -1.051 1.00 93.06 173 GLY A C 1
ATOM 1413 O O . GLY A 1 173 ? -23.309 -2.075 -0.538 1.00 93.06 173 GLY A O 1
ATOM 1414 N N . LEU A 1 174 ? -21.083 -2.052 -0.346 1.00 94.56 174 LEU A N 1
ATOM 1415 C CA . LEU A 1 174 ? -21.071 -2.440 1.073 1.00 94.56 174 LEU A CA 1
ATOM 1416 C C . LEU A 1 174 ? -21.701 -1.363 1.970 1.00 94.56 174 LEU A C 1
ATOM 1418 O O . LEU A 1 174 ? -22.416 -1.684 2.918 1.00 94.56 174 LEU A O 1
ATOM 1422 N N . GLN A 1 175 ? -21.489 -0.084 1.658 1.00 94.12 175 GLN A N 1
ATOM 1423 C CA . GLN A 1 175 ? -22.146 1.028 2.349 1.00 94.12 175 GLN A CA 1
ATOM 1424 C C . GLN A 1 175 ? -23.669 1.013 2.143 1.00 94.12 175 GLN A C 1
ATOM 1426 O O . GLN A 1 175 ? -24.418 1.339 3.066 1.00 94.12 175 GLN A O 1
ATOM 1431 N N . GLU A 1 176 ? -24.153 0.599 0.968 1.00 93.44 176 GLU A N 1
ATOM 1432 C CA . GLU A 1 176 ? -25.586 0.401 0.719 1.00 93.44 176 GLU A CA 1
ATOM 1433 C C . GLU A 1 176 ? -26.161 -0.741 1.574 1.00 93.44 176 GLU A C 1
ATOM 1435 O O . GLU A 1 176 ? -27.232 -0.582 2.163 1.00 93.44 176 GLU A O 1
ATOM 1440 N N . VAL A 1 177 ? -25.427 -1.852 1.723 1.00 93.75 177 VAL A N 1
ATOM 1441 C CA . VAL A 1 177 ? -25.802 -2.956 2.631 1.00 93.75 177 VAL A CA 1
ATOM 1442 C C . VAL A 1 177 ? -25.950 -2.450 4.067 1.00 93.75 177 VAL A C 1
ATOM 1444 O O . VAL A 1 177 ? -26.983 -2.674 4.696 1.00 93.75 177 VAL A O 1
ATOM 1447 N N . ILE A 1 178 ? -24.956 -1.711 4.566 1.00 94.44 178 ILE A N 1
ATOM 1448 C CA . ILE A 1 178 ? -24.961 -1.169 5.932 1.00 94.44 178 ILE A CA 1
ATOM 1449 C C . ILE A 1 178 ? -26.098 -0.160 6.118 1.00 94.44 178 ILE A C 1
ATOM 1451 O O . ILE A 1 178 ? -26.851 -0.246 7.083 1.00 94.44 178 ILE A O 1
ATOM 1455 N N . SER A 1 179 ? -26.250 0.792 5.197 1.00 93.56 179 SER A N 1
ATOM 1456 C CA . SER A 1 179 ? -27.258 1.850 5.329 1.00 93.56 179 SER A CA 1
ATOM 1457 C C . SER A 1 179 ? -28.693 1.344 5.198 1.00 93.56 179 SER A C 1
ATOM 1459 O O . SER A 1 179 ? -29.577 1.917 5.829 1.00 93.56 179 SER A O 1
ATOM 1461 N N . THR A 1 180 ? -28.924 0.277 4.429 1.00 91.50 180 THR A N 1
ATOM 1462 C CA . THR A 1 180 ? -30.245 -0.360 4.313 1.00 91.50 180 THR A CA 1
ATOM 1463 C C . THR A 1 180 ? -30.593 -1.167 5.564 1.00 91.50 180 THR A C 1
ATOM 1465 O O . THR A 1 180 ? -31.751 -1.172 5.968 1.00 91.50 180 THR A O 1
ATOM 1468 N N . ASN A 1 181 ? -29.611 -1.835 6.179 1.00 91.12 181 ASN A N 1
ATOM 1469 C CA . ASN A 1 181 ? -29.843 -2.710 7.330 1.00 91.12 181 ASN A CA 1
ATOM 1470 C C . ASN A 1 181 ? -29.785 -1.973 8.683 1.00 91.12 181 ASN A C 1
ATOM 1472 O O . ASN A 1 181 ? -30.726 -2.051 9.464 1.00 91.12 181 ASN A O 1
ATOM 1476 N N . LEU A 1 182 ? -28.705 -1.231 8.948 1.00 90.31 182 LEU A N 1
ATOM 1477 C CA . LEU A 1 182 ? -28.467 -0.548 10.229 1.00 90.31 182 LEU A CA 1
ATOM 1478 C C . LEU A 1 182 ? -28.806 0.951 10.192 1.00 90.31 182 LEU A C 1
ATOM 1480 O O . LEU A 1 182 ? -29.095 1.553 11.225 1.00 90.31 182 LEU A O 1
ATOM 1484 N N . GLY A 1 183 ? -28.760 1.571 9.010 1.00 90.12 183 GLY A N 1
ATOM 1485 C CA . GLY A 1 183 ? -28.967 3.009 8.823 1.00 90.12 183 GLY A CA 1
ATOM 1486 C C . GLY A 1 183 ? -27.678 3.794 8.562 1.00 90.12 183 GLY A C 1
ATOM 1487 O O . GLY A 1 183 ? -26.561 3.319 8.767 1.00 90.12 183 GLY A O 1
ATOM 1488 N N . LYS A 1 184 ? -27.827 5.038 8.086 1.00 88.62 184 LYS A N 1
ATOM 1489 C CA . LYS A 1 184 ? -26.696 5.887 7.654 1.00 88.62 184 LYS A CA 1
ATOM 1490 C C . LYS A 1 184 ? -25.742 6.280 8.786 1.00 88.62 184 LYS A C 1
ATOM 1492 O O . LYS A 1 184 ? -24.564 6.486 8.520 1.00 88.62 184 LYS A O 1
ATOM 1497 N N . ASN A 1 185 ? -26.215 6.315 10.031 1.00 87.06 185 ASN A N 1
ATOM 1498 C CA . ASN A 1 185 ? -25.400 6.688 11.193 1.00 87.06 185 ASN A CA 1
ATOM 1499 C C . ASN A 1 185 ? -24.207 5.736 11.410 1.00 87.06 185 ASN A C 1
ATOM 1501 O O . ASN A 1 185 ? -23.198 6.143 11.965 1.00 87.06 185 ASN A O 1
ATOM 1505 N N . PHE A 1 186 ? -24.287 4.492 10.925 1.00 89.06 186 PHE A N 1
ATOM 1506 C CA . PHE A 1 186 ? -23.202 3.508 11.024 1.00 89.06 186 PHE A CA 1
ATOM 1507 C C . PHE A 1 186 ? -22.130 3.659 9.929 1.00 89.06 186 PHE A C 1
ATOM 1509 O O . PHE A 1 186 ? -21.166 2.891 9.897 1.00 89.06 186 PHE A O 1
ATOM 1516 N N . LEU A 1 187 ? -22.292 4.619 9.012 1.00 86.56 187 LEU A N 1
ATOM 1517 C CA . LEU A 1 187 ? -21.285 4.981 8.008 1.00 86.56 187 LEU A CA 1
ATOM 1518 C C . LEU A 1 187 ? -20.418 6.162 8.444 1.00 86.56 187 LEU A C 1
ATOM 1520 O O . LEU A 1 187 ? -19.304 6.312 7.949 1.00 86.56 187 LEU A O 1
ATOM 1524 N N . GLU A 1 188 ? -20.928 6.996 9.348 1.00 81.38 188 GLU A N 1
ATOM 1525 C CA . GLU A 1 188 ? -20.254 8.195 9.829 1.00 81.38 188 GLU A CA 1
ATOM 1526 C C . GLU A 1 188 ? -19.659 7.907 11.211 1.00 81.38 188 GLU A C 1
ATOM 1528 O O . GLU A 1 188 ? -20.389 7.863 12.203 1.00 81.38 188 GLU A O 1
ATOM 1533 N N . PRO A 1 189 ? -18.341 7.664 11.314 1.00 74.94 189 PRO A N 1
ATOM 1534 C CA . PRO A 1 189 ? -17.736 7.395 12.604 1.00 74.94 189 PRO A CA 1
ATOM 1535 C C . PRO A 1 189 ? -17.792 8.649 13.491 1.00 74.94 189 PRO A C 1
ATOM 1537 O O . PRO A 1 189 ? -17.614 9.767 12.994 1.00 74.94 189 PRO A O 1
ATOM 1540 N N . PRO A 1 190 ? -17.980 8.494 14.813 1.00 77.56 190 PRO A N 1
ATOM 1541 C CA . PRO A 1 190 ? -18.000 9.630 15.721 1.00 77.56 190 PRO A CA 1
ATOM 1542 C C . PRO A 1 190 ? -16.647 10.354 15.721 1.00 77.56 190 PRO A C 1
ATOM 1544 O O . PRO A 1 190 ? -15.577 9.740 15.650 1.00 77.56 190 PRO A O 1
ATOM 1547 N N . GLY A 1 191 ? -16.696 11.683 15.822 1.00 70.69 191 GLY A N 1
ATOM 1548 C CA . GLY A 1 191 ? -15.497 12.508 15.945 1.00 70.69 191 GLY A CA 1
ATOM 1549 C C . GLY A 1 191 ? -14.757 12.240 17.258 1.00 70.69 191 GLY A C 1
ATOM 1550 O O . GLY A 1 191 ? -15.376 12.107 18.314 1.00 70.69 191 GLY A O 1
ATOM 1551 N N . PHE A 1 192 ? -13.423 12.208 17.204 1.00 76.12 192 PHE A N 1
ATOM 1552 C CA . PHE A 1 192 ? -12.595 12.035 18.395 1.00 76.12 192 PHE A CA 1
ATOM 1553 C C . PHE A 1 192 ? -12.800 13.190 19.385 1.00 76.12 192 PHE A C 1
ATOM 1555 O O . PHE A 1 192 ? -12.661 14.363 19.032 1.00 76.12 192 PHE A O 1
ATOM 1562 N N . ASN A 1 193 ? -13.099 12.858 20.642 1.00 78.19 193 ASN A N 1
ATOM 1563 C CA . ASN A 1 193 ? -13.234 13.834 21.715 1.00 78.19 193 ASN A CA 1
ATOM 1564 C C . ASN A 1 193 ? -12.524 13.341 22.980 1.00 78.19 193 ASN A C 1
ATOM 1566 O O . ASN A 1 193 ? -13.060 12.544 23.750 1.00 78.19 193 ASN A O 1
ATOM 1570 N N . LEU A 1 194 ? -11.317 13.865 23.196 1.00 84.62 194 LEU A N 1
ATOM 1571 C CA . LEU A 1 194 ? -10.485 13.520 24.343 1.00 84.62 194 LEU A CA 1
ATOM 1572 C C . LEU A 1 194 ? -11.144 13.873 25.687 1.00 84.62 194 LEU A C 1
ATOM 1574 O O . LEU A 1 194 ? -11.011 13.123 26.650 1.00 84.62 194 LEU A O 1
ATOM 1578 N N . GLU A 1 195 ? -11.880 14.985 25.754 1.00 84.88 195 GLU A N 1
ATOM 1579 C CA . GLU A 1 195 ? -12.572 15.402 26.977 1.00 84.88 195 GLU A CA 1
ATOM 1580 C C . GLU A 1 195 ? -13.635 14.371 27.366 1.00 84.88 195 GLU A C 1
ATOM 1582 O O . GLU A 1 195 ? -13.668 13.938 28.515 1.00 84.88 195 GLU A O 1
ATOM 1587 N N . LYS A 1 196 ? -14.463 13.904 26.423 1.00 81.88 196 LYS A N 1
ATOM 1588 C CA . LYS A 1 196 ? -15.465 12.860 26.696 1.00 81.88 196 LYS A CA 1
ATOM 1589 C C . LYS A 1 196 ? -14.819 11.567 27.197 1.00 81.88 196 LYS A C 1
ATOM 1591 O O . LYS A 1 196 ? -15.289 11.001 28.181 1.00 81.88 196 LYS A O 1
ATOM 1596 N N . SER A 1 197 ? -13.728 11.133 26.567 1.00 83.81 197 SER A N 1
ATOM 1597 C CA . SER A 1 197 ? -13.001 9.928 26.983 1.00 83.81 197 SER A CA 1
ATOM 1598 C C . SER A 1 197 ? -12.405 10.054 28.385 1.00 83.81 197 SER A C 1
ATOM 1600 O O . SER A 1 197 ? -12.443 9.094 29.151 1.00 83.81 197 SER A O 1
ATOM 1602 N N . PHE A 1 198 ? -11.902 11.238 28.742 1.00 86.75 198 PHE A N 1
ATOM 1603 C CA . PHE A 1 198 ? -11.390 11.526 30.081 1.00 86.75 198 PHE A CA 1
ATOM 1604 C C . PHE A 1 198 ? -12.489 11.467 31.152 1.00 86.75 198 PHE A C 1
ATOM 1606 O O . PHE A 1 198 ? -12.289 10.862 32.200 1.00 86.75 198 PHE A O 1
ATOM 1613 N N . HIS A 1 199 ? -13.666 12.044 30.887 1.00 83.25 199 HIS A N 1
ATOM 1614 C CA . HIS A 1 199 ? -14.793 11.987 31.829 1.00 83.25 199 HIS A CA 1
ATOM 1615 C C . HIS A 1 199 ? -15.341 10.563 32.010 1.00 83.25 199 HIS A C 1
ATOM 1617 O O . HIS A 1 199 ? -15.883 10.248 33.064 1.00 83.25 199 HIS A O 1
ATOM 1623 N N . GLY A 1 200 ? -15.193 9.702 30.998 1.00 75.12 200 GLY A N 1
ATOM 1624 C CA . GLY A 1 200 ? -15.527 8.279 31.088 1.00 75.12 200 GLY A CA 1
ATOM 1625 C C . GLY A 1 200 ? -14.483 7.422 31.817 1.00 75.12 200 GLY A C 1
ATOM 1626 O O . GLY A 1 200 ? -14.724 6.231 32.013 1.00 75.12 200 GLY A O 1
ATOM 1627 N N . SER A 1 201 ? -13.331 7.983 32.203 1.00 84.50 201 SER A N 1
ATOM 1628 C CA . SER A 1 201 ? -12.256 7.265 32.894 1.00 84.50 201 SER A CA 1
ATOM 1629 C C . SER A 1 201 ? -12.252 7.530 34.404 1.00 84.50 201 SER A C 1
ATOM 1631 O O . SER A 1 201 ? -12.814 8.507 34.899 1.00 84.50 201 SER A O 1
ATOM 1633 N N . ASN A 1 202 ? -11.565 6.667 35.154 1.00 87.06 202 ASN A N 1
ATOM 1634 C CA . ASN A 1 202 ? -11.348 6.828 36.593 1.00 87.06 202 ASN A CA 1
ATOM 1635 C C . ASN A 1 202 ? -9.876 6.556 36.953 1.00 87.06 202 ASN A C 1
ATOM 1637 O O . ASN A 1 202 ? -9.051 6.363 36.060 1.00 87.06 202 ASN A O 1
ATOM 1641 N N . ALA A 1 203 ? -9.537 6.581 38.244 1.00 88.44 203 ALA A N 1
ATOM 1642 C CA . ALA A 1 203 ? -8.157 6.425 38.701 1.00 88.44 203 ALA A CA 1
ATOM 1643 C C . ALA A 1 203 ? -7.567 5.022 38.445 1.00 88.44 203 ALA A C 1
ATOM 1645 O O . ALA A 1 203 ? -6.373 4.907 38.183 1.00 88.44 203 ALA A O 1
ATOM 1646 N N . CYS A 1 204 ? -8.397 3.973 38.440 1.00 88.81 204 CYS A N 1
ATOM 1647 C CA . CYS A 1 204 ? -7.965 2.587 38.208 1.00 88.81 204 CYS A CA 1
ATOM 1648 C C . CYS A 1 204 ? -8.057 2.154 36.733 1.00 88.81 204 CYS A C 1
ATOM 1650 O O . CYS A 1 204 ? -7.509 1.122 36.357 1.00 88.81 204 CYS A O 1
ATOM 1652 N N . LYS A 1 205 ? -8.748 2.922 35.880 1.00 88.50 205 LYS A N 1
ATOM 1653 C CA . LYS A 1 205 ? -8.910 2.636 34.446 1.00 88.50 205 LYS A CA 1
ATOM 1654 C C . LYS A 1 205 ? -7.935 3.485 33.624 1.00 88.50 205 LYS A C 1
ATOM 1656 O O . LYS A 1 205 ? -8.209 4.669 33.406 1.00 88.50 205 LYS A O 1
ATOM 1661 N N . PRO A 1 206 ? -6.818 2.909 33.137 1.00 92.44 206 PRO A N 1
ATOM 1662 C CA . PRO A 1 206 ? -5.832 3.662 32.373 1.00 92.44 206 PRO A CA 1
ATOM 1663 C C . PRO A 1 206 ? -6.398 4.147 31.036 1.00 92.44 206 PRO A C 1
ATOM 1665 O O . PRO A 1 206 ? -7.225 3.486 30.409 1.00 92.44 206 PRO A O 1
ATOM 1668 N N . LEU A 1 207 ? -5.909 5.294 30.572 1.00 94.12 207 LEU A N 1
ATOM 1669 C CA . LEU A 1 207 ? -6.203 5.867 29.262 1.00 94.12 207 LEU A CA 1
ATOM 1670 C C . LEU A 1 207 ? -5.092 5.473 28.289 1.00 94.12 207 LEU A C 1
ATOM 1672 O O . LEU A 1 207 ? -3.928 5.799 28.500 1.00 94.12 207 LEU A O 1
ATOM 1676 N N . ILE A 1 208 ? -5.443 4.763 27.223 1.00 94.31 208 ILE A N 1
ATOM 1677 C CA . ILE A 1 208 ? -4.491 4.143 26.303 1.00 94.31 208 ILE A CA 1
ATOM 1678 C C . ILE A 1 208 ? -4.646 4.769 24.924 1.00 94.31 208 ILE A C 1
ATOM 1680 O O . ILE A 1 208 ? -5.649 4.557 24.242 1.00 94.31 208 ILE A O 1
ATOM 1684 N N . PHE A 1 209 ? -3.625 5.493 24.484 1.00 93.88 209 PHE A N 1
ATOM 1685 C CA . PHE A 1 209 ? -3.503 5.950 23.112 1.00 93.88 209 PHE A CA 1
ATOM 1686 C C . PHE A 1 209 ? -2.838 4.882 22.251 1.00 93.88 209 PHE A C 1
ATOM 1688 O O . PHE A 1 209 ? -1.654 4.571 22.413 1.00 93.88 209 PHE A O 1
ATOM 1695 N N . VAL A 1 210 ? -3.608 4.351 21.307 1.00 93.00 210 VAL A N 1
ATOM 1696 C CA . VAL A 1 210 ? -3.130 3.463 20.254 1.00 93.00 210 VAL A CA 1
ATOM 1697 C C . VAL A 1 210 ? -2.777 4.327 19.047 1.00 93.00 210 VAL A C 1
ATOM 1699 O O . VAL A 1 210 ? -3.644 4.852 18.351 1.00 93.00 210 VAL A O 1
ATOM 1702 N N . LEU A 1 211 ? -1.485 4.526 18.829 1.00 90.12 211 LEU A N 1
ATOM 1703 C CA . LEU A 1 211 ? -0.984 5.483 17.850 1.00 90.12 211 LEU A CA 1
ATOM 1704 C C . LEU A 1 211 ? -0.730 4.805 16.507 1.00 90.12 211 LEU A C 1
ATOM 1706 O O . LEU A 1 211 ? -0.142 3.720 16.451 1.00 90.12 211 LEU A O 1
ATOM 1710 N N . SER A 1 212 ? -1.103 5.470 15.414 1.00 84.06 212 SER A N 1
ATOM 1711 C CA . SER A 1 212 ? -0.423 5.232 14.142 1.00 84.06 212 SER A CA 1
ATOM 1712 C C . SER A 1 212 ? 0.983 5.822 14.201 1.00 84.06 212 SER A C 1
ATOM 1714 O O . SER A 1 212 ? 1.225 6.808 14.900 1.00 84.06 212 SER A O 1
ATOM 1716 N N . SER A 1 213 ? 1.902 5.284 13.410 1.00 73.31 213 SER A N 1
ATOM 1717 C CA . SER A 1 213 ? 3.240 5.860 13.331 1.00 73.31 213 SER A CA 1
ATOM 1718 C C . SER A 1 213 ? 3.209 7.335 12.902 1.00 73.31 213 SER A C 1
ATOM 1720 O O . SER A 1 213 ? 2.456 7.713 12.004 1.00 73.31 213 SER A O 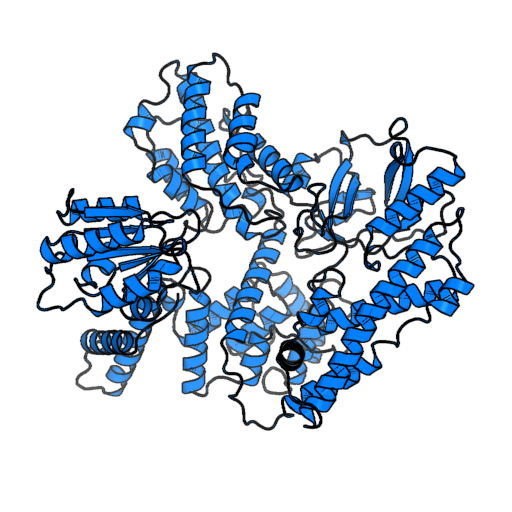1
ATOM 1722 N N . GLY A 1 214 ? 4.019 8.168 13.560 1.00 70.19 214 GLY A N 1
ATOM 1723 C CA . GLY A 1 214 ? 4.084 9.615 13.325 1.00 70.19 214 GLY A CA 1
ATOM 1724 C C . GLY A 1 214 ? 2.997 10.448 14.019 1.00 70.19 214 GLY A C 1
ATOM 1725 O O . GLY A 1 214 ? 3.045 11.672 13.923 1.00 70.19 214 GLY A O 1
ATOM 172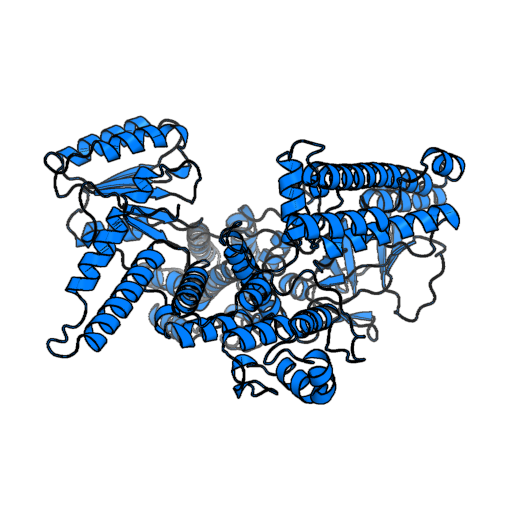6 N N . ALA A 1 215 ? 2.048 9.825 14.728 1.00 78.44 215 ALA A N 1
ATOM 1727 C CA . ALA A 1 215 ? 1.102 10.527 15.593 1.00 78.44 215 ALA A CA 1
ATOM 1728 C C . ALA A 1 215 ? 1.664 10.690 17.015 1.00 78.44 215 ALA A C 1
ATOM 1730 O O . ALA A 1 215 ? 2.276 9.766 17.547 1.00 78.44 215 ALA A O 1
ATOM 1731 N N . ASP A 1 216 ? 1.419 11.845 17.639 1.00 80.06 216 ASP A N 1
ATOM 1732 C CA . ASP A 1 216 ? 1.809 12.136 19.023 1.00 80.06 216 ASP A CA 1
ATOM 1733 C C . ASP A 1 216 ? 0.660 12.855 19.763 1.00 80.06 216 ASP A C 1
ATOM 1735 O O . ASP A 1 216 ? 0.285 13.952 19.343 1.00 80.06 216 ASP A O 1
ATOM 1739 N N . PRO A 1 217 ? 0.104 12.268 20.845 1.00 85.44 217 PRO A N 1
ATOM 1740 C CA . PRO A 1 217 ? -1.000 12.847 21.610 1.00 85.44 217 PRO A CA 1
ATOM 1741 C C . PRO A 1 217 ? -0.590 13.964 22.574 1.00 85.44 217 PRO A C 1
ATOM 1743 O O . PRO A 1 217 ? -1.452 14.575 23.210 1.00 85.44 217 PRO A O 1
ATOM 1746 N N . MET A 1 218 ? 0.711 14.196 22.783 1.00 85.44 218 MET A N 1
ATOM 1747 C CA . MET A 1 218 ? 1.179 15.010 23.909 1.00 85.44 218 MET A CA 1
ATOM 1748 C C . MET A 1 218 ? 0.619 16.428 23.904 1.00 85.44 218 MET A C 1
ATOM 1750 O O . MET A 1 218 ? 0.254 16.945 24.959 1.00 85.44 218 MET A O 1
ATOM 1754 N N . VAL A 1 219 ? 0.503 17.047 22.728 1.00 81.62 219 VAL A N 1
ATOM 1755 C CA . VAL A 1 219 ? -0.051 18.400 22.598 1.00 81.62 219 VAL A CA 1
ATOM 1756 C C . VAL A 1 219 ? -1.508 18.443 23.069 1.00 81.62 219 VAL A C 1
ATOM 1758 O O . VAL A 1 219 ? -1.900 19.377 23.771 1.00 81.62 219 VAL A O 1
ATOM 1761 N N . GLU A 1 220 ? -2.312 17.432 22.730 1.00 82.81 220 GLU A N 1
ATOM 1762 C CA . GLU A 1 220 ? -3.710 17.364 23.159 1.00 82.81 220 GLU A CA 1
ATOM 1763 C C . GLU A 1 220 ? -3.840 17.060 24.655 1.00 82.81 220 GLU A C 1
ATOM 1765 O O . GLU A 1 220 ? -4.667 17.677 25.329 1.00 82.81 220 GLU A O 1
ATOM 1770 N N . VAL A 1 221 ? -2.999 16.171 25.194 1.00 88.31 221 VAL A N 1
ATOM 1771 C CA . VAL A 1 221 ? -2.989 15.829 26.627 1.00 88.31 221 VAL A CA 1
ATOM 1772 C C . VAL A 1 221 ? -2.585 17.030 27.480 1.00 88.31 221 VAL A C 1
ATOM 1774 O O . VAL A 1 221 ? -3.249 17.318 28.474 1.00 88.31 221 VAL A O 1
ATOM 1777 N N . ILE A 1 222 ? -1.550 17.778 27.083 1.00 86.19 222 ILE A N 1
ATOM 1778 C CA . ILE A 1 222 ? -1.107 18.985 27.800 1.00 86.19 222 ILE A CA 1
ATOM 1779 C C . ILE A 1 222 ? -2.200 20.058 27.766 1.00 86.19 222 ILE A C 1
ATOM 1781 O O . ILE A 1 222 ? -2.502 20.674 28.789 1.00 86.19 222 ILE A O 1
ATOM 1785 N N . ARG A 1 223 ? -2.852 20.249 26.613 1.00 85.75 223 ARG A N 1
ATOM 1786 C CA . ARG A 1 223 ? -3.981 21.180 26.493 1.00 85.75 223 ARG A CA 1
ATOM 1787 C C . ARG A 1 223 ? -5.155 20.767 27.387 1.00 85.75 223 ARG A C 1
ATOM 1789 O O . ARG A 1 223 ? -5.798 21.630 27.981 1.00 85.75 223 ARG A O 1
ATOM 1796 N N . LEU A 1 224 ? -5.443 19.470 27.500 1.00 88.81 224 LEU A N 1
ATOM 1797 C CA . LEU A 1 224 ? -6.463 18.971 28.424 1.00 88.81 224 LEU A CA 1
ATOM 1798 C C . LEU A 1 224 ? -6.062 19.220 29.882 1.00 88.81 224 LEU A C 1
ATOM 1800 O O . LEU A 1 224 ? -6.881 19.714 30.654 1.00 88.81 224 LEU A O 1
ATOM 1804 N N . ALA A 1 225 ? -4.812 18.929 30.250 1.00 88.88 225 ALA A N 1
ATOM 1805 C CA . ALA A 1 225 ? -4.299 19.173 31.596 1.00 88.88 225 ALA A CA 1
ATOM 1806 C C . ALA A 1 225 ? -4.462 20.650 31.995 1.00 88.88 225 ALA A C 1
ATOM 1808 O O . ALA A 1 225 ? -4.902 20.940 33.107 1.00 88.88 225 ALA A O 1
ATOM 1809 N N . GLN A 1 226 ? -4.226 21.572 31.053 1.00 87.69 226 GLN A N 1
ATOM 1810 C CA . GLN A 1 226 ? -4.473 23.004 31.238 1.00 87.69 226 GLN A CA 1
ATOM 1811 C C . GLN A 1 226 ? -5.929 23.346 31.525 1.00 87.69 226 GLN A C 1
ATOM 1813 O O . GLN A 1 226 ? -6.206 24.124 32.437 1.00 87.69 226 GLN A O 1
ATOM 1818 N N . LYS A 1 227 ? -6.864 22.745 30.788 1.00 87.44 227 LYS A N 1
ATOM 1819 C CA . LYS A 1 227 ? -8.299 22.980 30.981 1.00 87.44 227 LYS A CA 1
ATOM 1820 C C . LYS A 1 227 ? -8.833 22.405 32.292 1.00 87.44 227 LYS A C 1
ATOM 1822 O O . LYS A 1 227 ? -9.682 23.027 32.919 1.00 87.44 227 LYS A O 1
ATOM 1827 N N . VAL A 1 228 ? -8.355 21.227 32.693 1.00 86.50 228 VAL A N 1
ATOM 1828 C CA . VAL A 1 228 ? -8.828 20.504 33.891 1.00 86.50 228 VAL A CA 1
ATOM 1829 C C . VAL A 1 228 ? -8.138 21.005 35.173 1.00 86.50 228 VAL A C 1
ATOM 1831 O O . VAL A 1 228 ? -8.486 20.591 36.273 1.00 86.50 228 VAL A O 1
ATOM 1834 N N . GLY A 1 229 ? -7.181 21.933 35.064 1.00 84.50 229 GLY A N 1
ATOM 1835 C CA . GLY A 1 229 ? -6.464 22.486 36.216 1.00 84.50 229 GLY A CA 1
ATOM 1836 C C . GLY A 1 229 ? -5.336 21.591 36.740 1.00 84.50 229 GLY A C 1
ATOM 1837 O O . GLY A 1 229 ? -4.829 21.830 37.832 1.00 84.50 229 GLY A O 1
ATOM 1838 N N . MET A 1 230 ? -4.893 20.606 35.952 1.00 83.44 230 MET A N 1
ATOM 1839 C CA . MET A 1 230 ? -3.733 19.742 36.226 1.00 83.44 230 MET A CA 1
ATOM 1840 C C . MET A 1 230 ? -2.437 20.312 35.631 1.00 83.44 230 MET A C 1
ATOM 1842 O O . MET A 1 230 ? -1.532 19.579 35.226 1.00 83.44 230 MET A O 1
ATOM 1846 N N . ASN A 1 231 ? -2.347 21.643 35.573 1.00 76.50 231 ASN A N 1
ATOM 1847 C CA . ASN A 1 231 ? -1.161 22.361 35.118 1.00 76.50 231 ASN A CA 1
ATOM 1848 C C . ASN A 1 231 ? 0.058 21.950 35.932 1.00 76.50 231 ASN A C 1
ATOM 1850 O O . ASN A 1 231 ? 0.020 22.006 37.158 1.00 76.50 231 ASN A O 1
ATOM 1854 N N . GLU A 1 232 ? 1.114 21.515 35.243 1.00 78.44 232 GLU A N 1
ATOM 1855 C CA . GLU A 1 232 ? 2.391 21.101 35.845 1.00 78.44 232 GLU A CA 1
ATOM 1856 C C . GLU A 1 232 ? 2.284 19.931 36.852 1.00 78.44 232 GLU A C 1
ATOM 1858 O O . GLU A 1 232 ? 3.280 19.532 37.448 1.00 78.44 232 GLU A O 1
ATOM 1863 N N . ARG A 1 233 ? 1.098 19.321 37.009 1.00 87.00 233 ARG A N 1
ATOM 1864 C CA . ARG A 1 233 ? 0.821 18.165 37.882 1.00 87.00 233 ARG A CA 1
ATOM 1865 C C . ARG A 1 233 ? 0.800 16.852 37.105 1.00 87.00 233 ARG A C 1
ATOM 1867 O O . ARG A 1 233 ? -0.072 16.001 37.292 1.00 87.00 233 ARG A O 1
ATOM 1874 N N . TYR A 1 234 ? 1.768 16.694 36.212 1.00 90.56 234 TYR A N 1
ATOM 1875 C CA . TYR A 1 234 ? 1.950 15.472 35.449 1.00 90.56 234 TYR A CA 1
ATOM 1876 C C . TYR A 1 234 ? 3.428 15.110 35.316 1.00 90.56 234 TYR A C 1
ATOM 1878 O O . TYR A 1 234 ? 4.293 15.978 35.204 1.00 90.56 234 TYR A O 1
ATOM 1886 N N . THR A 1 235 ? 3.708 13.812 35.286 1.00 92.50 235 THR A N 1
ATOM 1887 C CA . THR A 1 235 ? 5.044 13.257 35.080 1.00 92.50 235 THR A CA 1
ATOM 1888 C C . THR A 1 235 ? 5.051 12.456 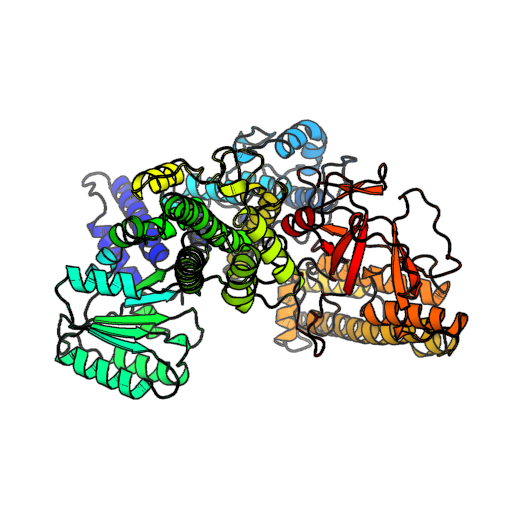33.791 1.00 92.50 235 THR A C 1
ATOM 1890 O O . THR A 1 235 ? 4.287 11.504 33.642 1.00 92.50 235 THR A O 1
ATOM 1893 N N . THR A 1 236 ? 5.947 12.806 32.870 1.00 92.81 236 THR A N 1
ATOM 1894 C CA . THR A 1 236 ? 6.125 12.076 31.609 1.00 92.81 236 THR A CA 1
ATOM 1895 C C . THR A 1 236 ? 7.358 11.182 31.682 1.00 92.81 236 THR A C 1
ATOM 1897 O O . THR A 1 236 ? 8.446 11.631 32.050 1.00 92.81 236 THR A O 1
ATOM 1900 N N . VAL A 1 237 ? 7.210 9.913 31.301 1.00 94.19 237 VAL A N 1
ATOM 1901 C CA . VAL A 1 237 ? 8.307 8.944 31.202 1.00 94.19 237 VAL A CA 1
ATOM 1902 C C . VAL A 1 237 ? 8.257 8.274 29.834 1.00 94.19 237 VAL A C 1
ATOM 1904 O O . VAL A 1 237 ? 7.340 7.513 29.538 1.00 94.19 237 VAL A O 1
ATOM 1907 N N . SER A 1 238 ? 9.261 8.524 28.995 1.00 93.31 238 SER A N 1
ATOM 1908 C CA . SER A 1 238 ? 9.417 7.806 27.729 1.00 93.31 238 SER A CA 1
ATOM 1909 C C . SER A 1 238 ? 10.059 6.445 27.984 1.00 93.31 238 SER A C 1
ATOM 1911 O O . SER A 1 238 ? 11.201 6.361 28.440 1.00 93.31 238 SER A O 1
ATOM 1913 N N . LEU A 1 239 ? 9.315 5.372 27.723 1.00 90.62 239 LEU A N 1
ATOM 1914 C CA . LEU A 1 239 ? 9.775 4.010 27.937 1.00 90.62 239 LEU A CA 1
ATOM 1915 C C . LEU A 1 239 ? 10.773 3.601 26.852 1.00 90.62 239 LEU A C 1
ATOM 1917 O O . LEU A 1 239 ? 10.596 3.840 25.659 1.00 90.62 239 LEU A O 1
ATOM 1921 N N . GLY A 1 240 ? 11.842 2.970 27.315 1.00 85.06 240 GLY A N 1
ATOM 1922 C CA . GLY A 1 240 ? 12.943 2.439 26.530 1.00 85.06 240 GLY A CA 1
ATOM 1923 C C . GLY A 1 240 ? 13.811 1.569 27.434 1.00 85.06 240 GLY A C 1
ATOM 1924 O O . GLY A 1 240 ? 13.432 1.263 28.572 1.00 85.06 240 GLY A O 1
ATOM 1925 N N . GLN A 1 241 ? 14.991 1.180 26.958 1.00 81.44 241 GLN A N 1
ATOM 1926 C CA . GLN A 1 241 ? 15.875 0.301 27.721 1.00 81.44 241 GLN A CA 1
ATOM 1927 C C . GLN A 1 241 ? 16.229 0.918 29.090 1.00 81.44 241 GLN A C 1
ATOM 1929 O O . GLN A 1 241 ? 16.773 2.017 29.176 1.00 81.44 241 GLN A O 1
ATOM 1934 N N . GLY A 1 242 ? 15.886 0.213 30.174 1.00 83.62 242 GLY A N 1
ATOM 1935 C CA . GLY A 1 242 ? 16.210 0.607 31.552 1.00 83.62 242 GLY A CA 1
ATOM 1936 C C . GLY A 1 242 ? 15.284 1.642 32.212 1.00 83.62 242 GLY A C 1
ATOM 1937 O O . GLY A 1 242 ? 15.514 1.981 33.368 1.00 83.62 242 GLY A O 1
ATOM 1938 N N . GLN A 1 243 ? 14.229 2.126 31.543 1.00 90.50 243 GLN A N 1
ATOM 1939 C CA . GLN A 1 243 ? 13.325 3.149 32.111 1.00 90.50 243 GLN A CA 1
ATOM 1940 C C . GLN A 1 243 ? 12.177 2.586 32.972 1.00 90.50 243 GLN A C 1
ATOM 1942 O O . GLN A 1 243 ? 11.527 3.344 33.691 1.00 90.50 243 GLN A O 1
ATOM 1947 N N . GLY A 1 244 ? 11.950 1.267 32.958 1.00 90.19 244 GLY A N 1
ATOM 1948 C CA . GLY A 1 244 ? 10.864 0.609 33.702 1.00 90.19 244 GLY A CA 1
ATOM 1949 C C . GLY A 1 244 ? 10.803 0.957 35.201 1.00 90.19 244 GLY A C 1
ATOM 1950 O O . GLY A 1 244 ? 9.754 1.389 35.673 1.00 90.19 244 GLY A O 1
ATOM 1951 N N . PRO A 1 245 ? 11.913 0.889 35.965 1.00 92.81 245 PRO A N 1
ATOM 1952 C CA . PRO A 1 245 ? 11.899 1.252 37.385 1.00 92.81 245 PRO A CA 1
ATOM 1953 C C . PRO A 1 245 ? 11.515 2.715 37.652 1.00 92.81 245 PRO A C 1
ATOM 1955 O O . PRO A 1 245 ? 10.873 3.010 38.657 1.00 92.81 245 PRO A O 1
ATOM 1958 N N . LYS A 1 246 ? 11.887 3.640 36.755 1.00 93.62 246 LYS A N 1
ATOM 1959 C CA . LYS A 1 246 ? 11.504 5.055 36.856 1.00 93.62 246 LYS A CA 1
ATOM 1960 C C . LYS A 1 246 ? 10.004 5.232 36.618 1.00 93.62 246 LYS A C 1
ATOM 1962 O O . LYS A 1 246 ? 9.370 5.989 37.345 1.00 93.62 246 LYS A O 1
ATOM 1967 N N . ALA A 1 247 ? 9.447 4.514 35.643 1.00 94.38 247 ALA A N 1
ATOM 1968 C CA . ALA A 1 247 ? 8.010 4.493 35.390 1.00 94.38 247 ALA A CA 1
ATOM 1969 C C . ALA A 1 247 ? 7.227 3.929 36.586 1.00 94.38 247 ALA A C 1
ATOM 1971 O O . ALA A 1 247 ? 6.259 4.548 37.012 1.00 94.38 247 ALA A O 1
ATOM 1972 N N . GLY A 1 248 ? 7.691 2.827 37.186 1.00 93.50 248 GLY A N 1
ATOM 1973 C CA . GLY A 1 248 ? 7.068 2.250 38.383 1.00 93.50 248 GLY A CA 1
ATOM 1974 C C . GLY A 1 248 ? 7.036 3.214 39.575 1.00 93.50 248 GLY A C 1
ATOM 1975 O O . GLY A 1 248 ? 5.998 3.367 40.212 1.00 93.50 248 GLY A O 1
ATOM 1976 N N . ARG A 1 249 ? 8.138 3.937 39.833 1.00 94.06 249 ARG A N 1
ATOM 1977 C CA . ARG A 1 249 ? 8.162 4.989 40.869 1.00 94.06 249 ARG A CA 1
ATOM 1978 C C . ARG A 1 249 ? 7.187 6.120 40.561 1.00 94.06 249 ARG A C 1
ATOM 1980 O O . ARG A 1 249 ? 6.431 6.508 41.436 1.00 94.06 249 ARG A O 1
ATOM 1987 N N . ALA A 1 250 ? 7.154 6.590 39.313 1.00 94.44 250 ALA A N 1
ATOM 1988 C CA . ALA A 1 250 ? 6.228 7.643 38.905 1.00 94.44 250 ALA A CA 1
ATOM 1989 C C . ALA A 1 250 ? 4.757 7.237 39.101 1.00 94.44 250 ALA A C 1
ATOM 1991 O O . ALA A 1 250 ? 3.960 8.076 39.507 1.00 94.44 250 ALA A O 1
ATOM 1992 N N . ILE A 1 251 ? 4.403 5.969 38.848 1.00 94.88 251 ILE A N 1
ATOM 1993 C CA . ILE A 1 251 ? 3.063 5.436 39.139 1.00 94.88 251 ILE A CA 1
ATOM 1994 C C . ILE A 1 251 ? 2.790 5.488 40.644 1.00 94.88 251 ILE A C 1
ATOM 1996 O O . ILE A 1 251 ? 1.781 6.064 41.032 1.00 94.88 251 ILE A O 1
ATOM 2000 N N . SER A 1 252 ? 3.694 4.963 41.476 1.00 92.69 252 SER A N 1
ATOM 2001 C CA . SER A 1 252 ? 3.541 4.975 42.940 1.00 92.69 252 SER A CA 1
ATOM 2002 C C . SER A 1 252 ? 3.349 6.398 43.480 1.00 92.69 252 SER A C 1
ATOM 2004 O O . SER A 1 252 ? 2.350 6.686 44.140 1.00 92.69 252 SER A O 1
ATOM 2006 N N . ASP A 1 253 ? 4.241 7.319 43.108 1.00 92.44 253 ASP A N 1
ATOM 2007 C CA . ASP A 1 253 ? 4.174 8.728 43.509 1.00 92.44 253 ASP A CA 1
ATOM 2008 C C . ASP A 1 253 ? 2.878 9.389 43.005 1.00 92.44 253 ASP A C 1
ATOM 2010 O O . ASP A 1 253 ? 2.263 10.206 43.692 1.00 92.44 253 ASP A O 1
ATOM 2014 N N . GLY A 1 254 ? 2.435 9.021 41.798 1.00 92.00 254 GLY A N 1
ATOM 2015 C CA . GLY A 1 254 ? 1.195 9.508 41.209 1.00 92.00 254 GLY A CA 1
ATOM 2016 C C . GLY A 1 254 ? -0.054 9.011 41.931 1.00 92.00 254 GLY A C 1
ATOM 2017 O O . GLY A 1 254 ? -0.979 9.801 42.125 1.00 92.00 254 GLY A O 1
ATOM 2018 N N . THR A 1 255 ? -0.077 7.744 42.354 1.00 92.44 255 THR A N 1
ATOM 2019 C CA . THR A 1 255 ? -1.214 7.150 43.074 1.00 92.44 255 THR A CA 1
ATOM 2020 C C . THR A 1 255 ? -1.430 7.783 44.445 1.00 92.44 255 THR A C 1
ATOM 2022 O O . THR A 1 255 ? -2.578 8.019 44.822 1.00 92.44 255 THR A O 1
ATOM 2025 N N . GLU A 1 256 ? -0.351 8.135 45.151 1.00 90.19 256 GLU A N 1
ATOM 2026 C CA . GLU A 1 256 ? -0.411 8.833 46.440 1.00 90.19 256 GLU A CA 1
ATOM 2027 C C . GLU A 1 256 ? -0.693 10.336 46.258 1.00 90.19 256 GLU A C 1
ATOM 2029 O O . GLU A 1 256 ? -1.550 10.914 46.931 1.00 90.19 256 GLU A O 1
ATOM 2034 N N . GLY A 1 257 ? 0.007 10.981 45.318 1.00 88.75 257 GLY A N 1
ATOM 2035 C CA . GLY A 1 257 ? -0.024 12.431 45.111 1.00 88.75 257 GLY A CA 1
ATOM 2036 C C . GLY A 1 257 ? -1.167 12.958 44.238 1.00 88.75 257 GLY A C 1
ATOM 2037 O O . GLY A 1 257 ? -1.340 14.174 44.146 1.00 88.75 257 GLY A O 1
ATOM 2038 N N . GLY A 1 258 ? -1.934 12.083 43.579 1.00 90.12 258 GLY A N 1
ATOM 2039 C CA . GLY A 1 258 ? -3.002 12.475 42.651 1.00 90.12 258 GLY A CA 1
ATOM 2040 C C . GLY A 1 258 ? -2.487 13.127 41.366 1.00 90.12 258 GLY A C 1
ATOM 2041 O O . GLY A 1 258 ? -3.113 14.049 40.852 1.00 90.12 258 GLY A O 1
ATOM 2042 N N . LEU A 1 259 ? -1.329 12.695 40.860 1.00 92.62 259 LEU A N 1
ATOM 2043 C CA . LEU A 1 259 ? -0.698 13.257 39.657 1.00 92.62 259 LEU A CA 1
ATOM 2044 C C . LEU A 1 259 ? -1.117 12.487 38.401 1.00 92.62 259 LEU A C 1
ATOM 2046 O O . LEU A 1 259 ? -1.521 11.326 38.464 1.00 92.62 259 LEU A O 1
ATOM 2050 N N . TRP A 1 260 ? -0.976 13.101 37.228 1.00 94.50 260 TRP A N 1
ATOM 2051 C CA . TRP A 1 260 ? -1.080 12.351 35.974 1.00 94.50 260 TRP A CA 1
ATOM 2052 C C . TRP A 1 260 ? 0.267 11.734 35.615 1.00 94.50 260 TRP A C 1
ATOM 2054 O O . TRP A 1 260 ? 1.292 12.409 35.621 1.00 94.50 260 TRP A O 1
ATOM 2064 N N . VAL A 1 261 ? 0.277 10.455 35.259 1.00 95.50 261 VAL A N 1
ATOM 2065 C CA . VAL A 1 261 ? 1.491 9.758 34.823 1.00 95.50 261 VAL A CA 1
ATOM 2066 C C . VAL A 1 261 ? 1.333 9.399 33.360 1.00 95.50 261 VAL A C 1
ATOM 2068 O O . VAL A 1 261 ? 0.404 8.685 32.998 1.00 95.50 261 VAL A O 1
ATOM 2071 N N . ILE A 1 262 ? 2.229 9.907 32.516 1.00 95.56 262 ILE A N 1
ATOM 2072 C CA . ILE A 1 262 ? 2.203 9.695 31.069 1.00 95.56 262 ILE A CA 1
ATOM 2073 C C . ILE A 1 262 ? 3.385 8.815 30.681 1.00 95.56 262 ILE A C 1
ATOM 2075 O O . ILE A 1 262 ? 4.528 9.271 30.634 1.00 95.56 262 ILE A O 1
ATOM 2079 N N . LEU A 1 263 ? 3.112 7.546 30.392 1.00 95.56 263 LEU A N 1
ATOM 2080 C CA . LEU A 1 263 ? 4.099 6.601 29.887 1.00 95.56 263 LEU A CA 1
ATOM 2081 C C . LEU A 1 263 ? 4.055 6.590 28.364 1.00 95.56 263 LEU A C 1
ATOM 2083 O O . LEU A 1 263 ? 3.046 6.214 27.766 1.00 95.56 263 LEU A O 1
ATOM 2087 N N . GLN A 1 264 ? 5.148 7.005 27.731 1.00 93.69 264 GLN A N 1
ATOM 2088 C CA . GLN A 1 264 ? 5.237 7.041 26.276 1.00 93.69 264 GLN A CA 1
ATOM 2089 C C . GLN A 1 264 ? 5.944 5.806 25.731 1.00 93.69 264 GLN A C 1
ATOM 2091 O O . GLN A 1 264 ? 6.859 5.286 26.363 1.00 93.69 264 GLN A O 1
ATOM 2096 N N . ASN A 1 265 ? 5.591 5.402 24.513 1.00 91.75 265 ASN A N 1
ATOM 2097 C CA . ASN A 1 265 ? 6.278 4.354 23.757 1.00 91.75 265 ASN A CA 1
ATOM 2098 C C . ASN A 1 265 ? 6.299 2.977 24.445 1.00 91.75 265 ASN A C 1
ATOM 2100 O O . ASN A 1 265 ? 7.306 2.275 24.396 1.00 91.75 265 ASN A O 1
ATOM 2104 N N . CYS A 1 266 ? 5.186 2.546 25.046 1.00 92.44 266 CYS A N 1
ATOM 2105 C CA . CYS A 1 266 ? 5.118 1.272 25.777 1.00 92.44 266 CYS A CA 1
ATOM 2106 C C . CYS A 1 266 ? 5.558 0.056 24.938 1.00 92.44 266 CYS A C 1
ATOM 2108 O O . CYS A 1 266 ? 6.244 -0.828 25.443 1.00 92.44 266 CYS A O 1
ATOM 2110 N N . HIS A 1 267 ? 5.249 0.046 23.638 1.00 90.56 267 HIS A N 1
ATOM 2111 C CA . HIS A 1 267 ? 5.715 -0.960 22.675 1.00 90.56 267 HIS A CA 1
ATOM 2112 C C . HIS A 1 267 ? 7.247 -1.131 22.587 1.00 90.56 267 HIS A C 1
ATOM 2114 O O . HIS A 1 267 ? 7.697 -2.172 22.118 1.00 90.56 267 HIS A O 1
ATOM 2120 N N . LEU A 1 268 ? 8.050 -0.153 23.027 1.00 91.12 268 LEU A N 1
ATOM 2121 C CA . LEU A 1 268 ? 9.518 -0.242 23.054 1.00 91.12 268 LEU A CA 1
ATOM 2122 C C . LEU A 1 268 ? 10.070 -0.911 24.323 1.00 91.12 268 LEU A C 1
ATOM 2124 O O . LEU A 1 268 ? 11.278 -1.123 24.423 1.00 91.12 268 LEU A O 1
ATOM 2128 N N . ALA A 1 269 ? 9.217 -1.247 25.296 1.00 91.81 269 ALA A N 1
ATOM 2129 C CA . ALA A 1 269 ? 9.615 -1.877 26.554 1.00 91.81 269 ALA A CA 1
ATOM 2130 C C . ALA A 1 269 ? 8.864 -3.201 26.821 1.00 91.81 269 ALA A C 1
ATOM 2132 O O . ALA A 1 269 ? 8.269 -3.352 27.891 1.00 91.81 269 ALA A O 1
ATOM 2133 N N . PRO A 1 270 ? 8.905 -4.186 25.898 1.00 90.44 270 PRO A N 1
ATOM 2134 C CA . PRO A 1 270 ? 8.137 -5.431 26.020 1.00 90.44 270 PRO A CA 1
ATOM 2135 C C . PRO A 1 270 ? 8.479 -6.222 27.290 1.00 90.44 270 PRO A C 1
ATOM 2137 O O . PRO A 1 270 ? 7.591 -6.754 27.944 1.00 90.44 270 PRO A O 1
ATOM 2140 N N . SER A 1 271 ? 9.746 -6.224 27.718 1.00 91.56 271 SER A N 1
ATOM 2141 C CA . SER A 1 271 ? 10.183 -6.938 28.926 1.00 91.56 271 SER A CA 1
ATOM 2142 C C . SER A 1 271 ? 9.620 -6.377 30.236 1.00 91.56 271 SER A C 1
ATOM 2144 O O . SER A 1 271 ? 9.627 -7.079 31.242 1.00 91.56 271 SER A O 1
ATOM 2146 N N . TRP A 1 272 ? 9.148 -5.127 30.245 1.00 93.56 272 TRP A N 1
ATOM 2147 C CA . TRP A 1 272 ? 8.576 -4.482 31.430 1.00 93.56 272 TRP A CA 1
ATOM 2148 C C . TRP A 1 272 ? 7.040 -4.492 31.433 1.00 93.56 272 TRP A C 1
ATOM 2150 O O . TRP A 1 272 ? 6.424 -4.241 32.466 1.00 93.56 272 TRP A O 1
ATOM 2160 N N . MET A 1 273 ? 6.410 -4.820 30.302 1.00 92.81 273 MET A N 1
ATOM 2161 C CA . MET A 1 273 ? 4.952 -4.869 30.173 1.00 92.81 273 MET A CA 1
ATOM 2162 C C . MET A 1 273 ? 4.263 -5.791 31.199 1.00 92.81 273 MET A C 1
ATOM 2164 O O . MET A 1 273 ? 3.271 -5.346 31.771 1.00 92.81 273 MET A O 1
ATOM 2168 N N . PRO A 1 274 ? 4.789 -6.987 31.545 1.00 93.62 274 PRO A N 1
ATOM 2169 C CA . PRO A 1 274 ? 4.190 -7.815 32.598 1.00 93.62 274 PRO A CA 1
ATOM 2170 C C . PRO A 1 274 ? 4.220 -7.154 33.984 1.00 93.62 274 PRO A C 1
ATOM 2172 O O . PRO A 1 274 ? 3.321 -7.342 34.793 1.00 93.62 274 PRO A O 1
ATOM 2175 N N . THR A 1 275 ? 5.244 -6.347 34.280 1.00 93.69 275 THR A N 1
ATOM 2176 C CA . THR A 1 275 ? 5.306 -5.598 35.544 1.00 93.69 275 THR A CA 1
ATOM 2177 C C . THR A 1 275 ? 4.270 -4.479 35.577 1.00 93.69 275 THR A C 1
ATOM 2179 O O . THR A 1 275 ? 3.643 -4.262 36.609 1.00 93.69 275 THR A O 1
ATOM 2182 N N . LEU A 1 276 ? 4.069 -3.786 34.450 1.00 93.81 276 LEU A N 1
ATOM 2183 C CA . LEU A 1 276 ? 3.004 -2.793 34.314 1.00 93.81 276 LEU A CA 1
ATOM 2184 C C . LEU A 1 276 ? 1.619 -3.428 34.502 1.00 93.81 276 LEU A C 1
ATOM 2186 O O . LEU A 1 276 ? 0.768 -2.817 35.138 1.00 93.81 276 LEU A O 1
ATOM 2190 N N . GLU A 1 277 ? 1.405 -4.632 33.964 1.00 94.19 277 GLU A N 1
ATOM 2191 C CA . GLU A 1 277 ? 0.157 -5.391 34.117 1.00 94.19 277 GLU A CA 1
ATOM 2192 C C . GLU A 1 277 ? -0.198 -5.589 35.593 1.00 94.19 277 GLU A C 1
ATOM 2194 O O . GLU A 1 277 ? -1.254 -5.139 36.032 1.00 94.19 277 GLU A O 1
ATOM 2199 N N . VAL A 1 278 ? 0.740 -6.133 36.374 1.00 94.19 278 VAL A N 1
ATOM 2200 C CA . VAL A 1 278 ? 0.574 -6.332 37.822 1.00 94.19 278 VAL A CA 1
ATOM 2201 C C . VAL A 1 278 ? 0.310 -5.008 38.545 1.00 94.19 278 VAL A C 1
ATOM 2203 O O . VAL A 1 278 ? -0.617 -4.919 39.341 1.00 94.19 278 VAL A O 1
ATOM 2206 N N . MET A 1 279 ? 1.066 -3.949 38.231 1.00 92.12 279 MET A N 1
ATOM 2207 C CA . MET A 1 279 ? 0.879 -2.635 38.865 1.00 92.12 279 MET A CA 1
ATOM 2208 C C . MET A 1 279 ? -0.510 -2.040 38.616 1.00 92.12 279 MET A C 1
ATOM 2210 O O . MET A 1 279 ? -1.039 -1.360 39.488 1.00 92.12 279 MET A O 1
ATOM 2214 N N . VAL A 1 280 ? -1.085 -2.250 37.428 1.00 91.81 280 VAL A N 1
ATOM 2215 C CA . VAL A 1 280 ? -2.435 -1.771 37.096 1.00 91.81 280 VAL A CA 1
ATOM 2216 C C . VAL A 1 280 ? -3.504 -2.622 37.783 1.00 91.81 280 VAL A C 1
ATOM 2218 O O . VAL A 1 280 ? -4.506 -2.074 38.233 1.00 91.81 280 VAL A O 1
ATOM 2221 N N . GLU A 1 281 ? -3.300 -3.935 37.891 1.00 89.69 281 GLU A N 1
ATOM 2222 C CA . GLU A 1 281 ? -4.218 -4.843 38.594 1.00 89.69 281 GLU A CA 1
ATOM 2223 C C . GLU A 1 281 ? -4.249 -4.606 40.112 1.00 89.69 281 GLU A C 1
ATOM 2225 O O . GLU A 1 281 ? -5.295 -4.770 40.737 1.00 89.69 281 GLU A O 1
ATOM 2230 N N . GLU A 1 282 ? -3.137 -4.166 40.703 1.00 90.19 282 GLU A N 1
ATOM 2231 C CA . GLU A 1 282 ? -3.029 -3.832 42.129 1.00 90.19 282 GLU A CA 1
ATOM 2232 C C . GLU A 1 282 ? -3.636 -2.460 42.502 1.00 90.19 282 GLU A C 1
ATOM 2234 O O . GLU A 1 282 ? -3.672 -2.111 43.687 1.00 90.19 282 GLU A O 1
ATOM 2239 N N . LEU A 1 283 ? -4.130 -1.671 41.532 1.00 89.06 283 LEU A N 1
ATOM 2240 C CA . LEU A 1 283 ? -4.755 -0.366 41.792 1.00 89.06 283 LEU A CA 1
ATOM 2241 C C . LEU A 1 283 ? -6.088 -0.518 42.536 1.00 89.06 283 LEU A C 1
ATOM 2243 O O . LEU A 1 283 ? -7.146 -0.735 41.943 1.00 89.06 283 LEU A O 1
ATOM 2247 N N . ASP A 1 284 ? -6.027 -0.325 43.848 1.00 85.81 284 ASP A N 1
ATOM 2248 C CA . ASP A 1 284 ? -7.164 -0.387 44.761 1.00 85.81 284 ASP A CA 1
ATOM 2249 C C . ASP A 1 284 ? -7.978 0.930 44.743 1.00 85.81 284 ASP A C 1
ATOM 2251 O O . ASP A 1 284 ? -7.442 1.975 45.139 1.00 85.81 284 ASP A O 1
ATOM 2255 N N . PRO A 1 285 ? -9.263 0.913 44.326 1.00 84.38 285 PRO A N 1
ATOM 2256 C CA . PRO A 1 285 ? -10.105 2.109 44.267 1.00 84.38 285 PRO A CA 1
ATOM 2257 C C . PRO A 1 285 ? -10.224 2.863 45.596 1.00 84.38 285 PRO A C 1
ATOM 2259 O O . PRO A 1 285 ? -10.407 4.077 45.576 1.00 84.38 285 PRO A O 1
ATOM 2262 N N . ASP A 1 286 ? -10.092 2.169 46.732 1.00 85.06 286 ASP A N 1
ATOM 2263 C CA . ASP A 1 286 ? -10.237 2.768 48.064 1.00 85.06 286 ASP A CA 1
ATOM 2264 C C . ASP A 1 286 ? -8.951 3.459 48.555 1.00 85.06 286 ASP A C 1
ATOM 2266 O O . ASP A 1 286 ? -8.986 4.245 49.505 1.00 85.06 286 ASP A O 1
ATOM 2270 N N . LYS A 1 287 ? -7.797 3.167 47.936 1.00 86.38 287 LYS A N 1
ATOM 2271 C CA . LYS A 1 287 ? -6.482 3.703 48.343 1.00 86.38 28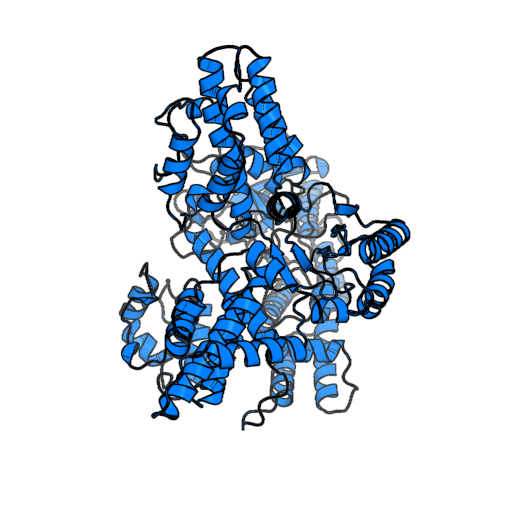7 LYS A CA 1
ATOM 2272 C C . LYS A 1 287 ? -5.918 4.729 47.370 1.00 86.38 287 LYS A C 1
ATOM 2274 O O . LYS A 1 287 ? -5.127 5.577 47.777 1.00 86.38 287 LYS A O 1
ATOM 2279 N N . VAL A 1 288 ? -6.272 4.627 46.093 1.00 91.12 288 VAL A N 1
ATOM 2280 C CA . VAL A 1 288 ? -5.737 5.499 45.046 1.00 91.12 288 VAL A CA 1
ATOM 2281 C C . VAL A 1 288 ? -6.424 6.863 45.093 1.00 91.12 288 VAL A C 1
ATOM 2283 O O . VAL A 1 288 ? -7.639 6.968 45.232 1.00 91.12 288 VAL A O 1
ATOM 2286 N N . ASN A 1 289 ? -5.646 7.933 44.932 1.00 91.31 289 ASN A N 1
ATOM 2287 C CA . ASN A 1 289 ? -6.189 9.283 44.845 1.00 91.31 289 ASN A CA 1
ATOM 2288 C C . ASN A 1 289 ? -7.118 9.440 43.622 1.00 91.31 289 ASN A C 1
ATOM 2290 O O . ASN A 1 289 ? -6.721 9.157 42.492 1.00 91.31 289 ASN A O 1
ATOM 2294 N N . GLU A 1 290 ? -8.328 9.973 43.814 1.00 88.88 290 GLU A N 1
ATOM 2295 C CA . GLU A 1 290 ? -9.325 10.134 42.743 1.00 88.88 290 GLU A CA 1
ATOM 2296 C C . GLU A 1 290 ? -8.851 10.990 41.552 1.00 88.88 290 GLU A C 1
ATOM 2298 O O . GLU A 1 290 ? -9.365 10.834 40.440 1.00 88.88 290 GLU A O 1
ATOM 2303 N N . GLN A 1 291 ? -7.880 11.890 41.755 1.00 90.12 291 GLN A N 1
ATOM 2304 C CA . GLN A 1 291 ? -7.320 12.748 40.702 1.00 90.12 291 GLN A CA 1
ATOM 2305 C C . GLN A 1 291 ? -6.226 12.064 39.868 1.00 90.12 291 GLN A C 1
ATOM 2307 O O . GLN A 1 291 ? -5.909 12.543 38.773 1.00 90.12 291 GLN A O 1
ATOM 2312 N N . PHE A 1 292 ? -5.674 10.941 40.344 1.00 94.06 292 PHE A N 1
ATOM 2313 C CA . PHE A 1 292 ? -4.660 10.173 39.626 1.00 94.06 292 PHE A CA 1
ATOM 2314 C C . PHE A 1 292 ? -5.194 9.694 38.275 1.00 94.06 292 PHE A C 1
ATOM 2316 O O . PHE A 1 292 ? -6.326 9.217 38.166 1.00 94.06 292 PHE A O 1
ATOM 2323 N N . ARG A 1 293 ? -4.374 9.804 37.227 1.00 93.94 293 ARG A N 1
ATOM 2324 C CA . ARG A 1 293 ? -4.673 9.226 35.911 1.00 93.94 293 ARG A CA 1
ATOM 2325 C C . ARG A 1 293 ? -3.412 8.658 35.285 1.00 93.94 293 ARG A C 1
ATOM 2327 O O . ARG A 1 293 ? -2.406 9.358 35.161 1.00 93.94 293 ARG A O 1
ATOM 2334 N N . LEU A 1 294 ? -3.502 7.411 34.837 1.00 94.81 294 LEU A N 1
ATOM 2335 C CA . LEU A 1 294 ? -2.453 6.744 34.078 1.00 94.81 294 LEU A CA 1
ATOM 2336 C C . LEU A 1 294 ? -2.745 6.847 32.579 1.00 94.81 294 LEU A C 1
ATOM 2338 O O . LEU A 1 294 ? -3.762 6.347 32.103 1.00 94.81 294 LEU A O 1
ATOM 2342 N N . TRP A 1 295 ? -1.834 7.475 31.845 1.00 95.44 295 TRP A N 1
ATOM 2343 C CA . TRP A 1 295 ? -1.875 7.626 30.397 1.00 95.44 295 TRP A CA 1
ATOM 2344 C C . TRP A 1 295 ? -0.779 6.773 29.767 1.00 95.44 295 TRP A C 1
ATOM 2346 O O . TRP A 1 295 ? 0.391 6.895 30.123 1.00 95.44 295 TRP A O 1
ATOM 2356 N N . LEU A 1 296 ? -1.144 5.925 28.815 1.00 95.25 296 LEU A N 1
ATOM 2357 C CA . LEU A 1 296 ? -0.233 5.022 28.119 1.00 95.25 296 LEU A CA 1
ATOM 2358 C C . LEU A 1 296 ? -0.253 5.352 26.629 1.00 95.25 296 LEU A C 1
ATOM 2360 O O . LEU A 1 296 ? -1.326 5.409 26.035 1.00 95.25 296 LEU A O 1
ATOM 2364 N N . THR A 1 297 ? 0.907 5.533 25.999 1.00 94.56 297 THR A N 1
ATOM 2365 C CA . THR A 1 297 ? 0.998 5.667 24.539 1.00 94.56 297 THR A CA 1
ATOM 2366 C C . THR A 1 297 ? 1.738 4.484 23.934 1.00 94.56 297 THR A C 1
ATOM 2368 O O . THR A 1 297 ? 2.820 4.093 24.379 1.00 94.56 297 THR A O 1
ATOM 2371 N N . SER A 1 298 ? 1.151 3.874 22.906 1.00 93.00 298 SER A N 1
ATOM 2372 C CA . SER A 1 298 ? 1.758 2.725 22.245 1.00 93.00 298 SER A CA 1
ATOM 2373 C C . SER A 1 298 ? 1.334 2.608 20.791 1.00 93.00 298 SER A C 1
ATOM 2375 O O . SER A 1 298 ? 0.169 2.798 20.456 1.00 93.00 298 SER A O 1
ATOM 2377 N N . MET A 1 299 ? 2.261 2.196 19.927 1.00 91.06 299 MET A N 1
ATOM 2378 C CA . MET A 1 299 ? 1.882 1.567 18.666 1.00 91.06 299 MET A CA 1
ATOM 2379 C C . MET A 1 299 ? 1.310 0.164 18.935 1.00 91.06 299 MET A C 1
ATOM 2381 O O . MET A 1 299 ? 1.578 -0.413 20.001 1.00 91.06 299 MET A O 1
ATOM 2385 N N . PRO A 1 300 ? 0.526 -0.406 18.001 1.00 91.12 300 PRO A N 1
ATOM 2386 C CA . PRO A 1 300 ? 0.066 -1.782 18.105 1.00 91.12 300 PRO A CA 1
ATOM 2387 C C . PRO A 1 300 ? 1.223 -2.766 18.302 1.00 91.12 300 PRO A C 1
ATOM 2389 O O . PRO A 1 300 ? 2.178 -2.766 17.534 1.00 91.12 300 PRO A O 1
ATOM 2392 N N . SER A 1 301 ? 1.121 -3.605 19.331 1.00 90.81 301 SER A N 1
ATOM 2393 C CA . SER A 1 301 ? 2.122 -4.607 19.708 1.00 90.81 301 SER A CA 1
ATOM 2394 C C . SER A 1 301 ? 1.424 -5.860 20.239 1.00 90.81 301 SER A C 1
ATOM 2396 O O . SER A 1 301 ? 0.384 -5.746 20.895 1.00 90.81 301 SER A O 1
ATOM 2398 N N . SER A 1 302 ? 1.973 -7.039 19.938 1.00 88.94 302 SER A N 1
ATOM 2399 C CA . SER A 1 302 ? 1.535 -8.325 20.503 1.00 88.94 302 SER A CA 1
ATOM 2400 C C . SER A 1 302 ? 1.898 -8.464 21.979 1.00 88.94 302 SER A C 1
ATOM 2402 O O . SER A 1 302 ? 1.184 -9.134 22.711 1.00 88.94 302 SER A O 1
ATOM 2404 N N . GLU A 1 303 ? 2.967 -7.791 22.408 1.00 90.25 303 GLU A N 1
ATOM 2405 C CA . GLU A 1 303 ? 3.533 -7.886 23.760 1.00 90.25 303 GLU A CA 1
ATOM 2406 C C . GLU A 1 303 ? 2.838 -6.968 24.776 1.00 90.25 303 GLU A C 1
ATOM 2408 O O . GLU A 1 303 ? 3.212 -6.927 25.946 1.00 90.25 303 GLU A O 1
ATOM 2413 N N . PHE A 1 304 ? 1.873 -6.157 24.335 1.00 93.94 304 PHE A N 1
ATOM 2414 C CA . PHE A 1 304 ? 1.168 -5.257 25.240 1.00 93.94 304 PHE A CA 1
ATOM 2415 C C . PHE A 1 304 ? 0.145 -6.049 26.073 1.00 93.94 304 PHE A C 1
ATOM 2417 O O . PHE A 1 304 ? -0.620 -6.819 25.482 1.00 93.94 304 PHE A O 1
ATOM 2424 N N . PRO A 1 305 ? 0.064 -5.840 27.401 1.00 93.88 305 PRO A N 1
ATOM 2425 C CA . PRO A 1 305 ? -0.734 -6.693 28.274 1.00 93.88 305 PRO A CA 1
ATOM 2426 C C . PRO A 1 305 ? -2.222 -6.676 27.933 1.00 93.88 305 PRO A C 1
ATOM 2428 O O . PRO A 1 305 ? -2.832 -5.613 27.759 1.00 93.88 305 PRO A O 1
ATOM 2431 N N . ILE A 1 306 ? -2.821 -7.864 27.848 1.00 92.69 306 ILE A N 1
ATOM 2432 C CA . ILE A 1 306 ? -4.229 -8.006 27.469 1.00 92.69 306 ILE A CA 1
ATOM 2433 C C . ILE A 1 306 ? -5.134 -7.493 28.590 1.00 92.69 306 ILE A C 1
ATOM 2435 O O . ILE A 1 306 ? -6.118 -6.826 28.270 1.00 92.69 306 ILE A O 1
ATOM 2439 N N . SER A 1 307 ? -4.807 -7.728 29.867 1.00 91.06 307 SER A N 1
ATOM 2440 C CA . SER A 1 307 ? -5.661 -7.282 30.976 1.00 91.06 307 SER A CA 1
ATOM 2441 C C . SER A 1 307 ? -5.732 -5.751 31.049 1.00 91.06 307 SER A C 1
ATOM 2443 O O . SER A 1 307 ? -6.820 -5.176 31.133 1.00 91.06 307 SER A O 1
ATOM 2445 N N . VAL A 1 308 ? -4.596 -5.069 30.851 1.00 92.50 308 VAL A N 1
ATOM 2446 C CA . VAL A 1 308 ? -4.524 -3.600 30.760 1.00 92.50 308 VAL A CA 1
ATOM 2447 C C . VAL A 1 308 ? -5.357 -3.082 29.589 1.00 92.50 308 VAL A C 1
ATOM 2449 O O . VAL A 1 308 ? -6.080 -2.098 29.738 1.00 92.50 308 VAL A O 1
ATOM 2452 N N . LEU A 1 309 ? -5.313 -3.741 28.425 1.00 92.12 309 LEU A N 1
ATOM 2453 C CA . LEU A 1 309 ? -6.168 -3.364 27.296 1.00 92.12 309 LEU A CA 1
ATOM 2454 C C . LEU A 1 309 ? -7.644 -3.593 27.596 1.00 92.12 309 LEU A C 1
ATOM 2456 O O . LEU A 1 309 ? -8.460 -2.757 27.230 1.00 92.12 309 LEU A O 1
ATOM 2460 N N . GLN A 1 310 ? -8.007 -4.705 28.227 1.00 90.12 310 GLN A N 1
ATOM 2461 C CA . GLN A 1 310 ? -9.393 -5.033 28.550 1.00 90.12 310 GLN A CA 1
ATOM 2462 C C . GLN A 1 310 ? -9.998 -4.037 29.550 1.00 90.12 310 GLN A C 1
ATOM 2464 O O . GLN A 1 310 ? -11.130 -3.600 29.334 1.00 90.12 310 GLN A O 1
ATOM 2469 N N . ASN A 1 311 ? -9.227 -3.624 30.560 1.00 86.06 311 ASN A N 1
ATOM 2470 C CA . ASN A 1 311 ? -9.666 -2.719 31.627 1.00 86.06 311 ASN A CA 1
ATOM 2471 C C . ASN A 1 311 ? -9.515 -1.227 31.280 1.00 86.06 311 ASN A C 1
ATOM 2473 O O . ASN A 1 311 ? -10.259 -0.390 31.796 1.00 86.06 311 ASN A O 1
ATOM 2477 N N . GLY A 1 312 ? -8.565 -0.880 30.410 1.00 88.31 312 GLY A N 1
ATOM 2478 C CA . GLY A 1 312 ? -8.293 0.498 30.009 1.00 88.31 312 GLY A CA 1
ATOM 2479 C C . GLY A 1 312 ? -9.289 1.073 29.000 1.00 88.31 312 GLY A C 1
ATOM 2480 O O . GLY A 1 312 ? -9.991 0.355 28.285 1.00 88.31 312 GLY A O 1
ATOM 2481 N N . MET A 1 313 ? -9.307 2.400 28.895 1.00 88.62 313 MET A N 1
ATOM 2482 C CA . MET A 1 313 ? -10.018 3.159 27.865 1.00 88.62 313 MET A CA 1
ATOM 2483 C C . MET A 1 313 ? -9.093 3.379 26.670 1.00 88.62 313 MET A C 1
ATOM 2485 O O . MET A 1 313 ? -8.106 4.105 26.767 1.00 88.62 313 MET A O 1
ATOM 2489 N N . LYS A 1 314 ? -9.402 2.746 25.536 1.00 90.62 314 LYS A N 1
ATOM 2490 C CA . LYS A 1 314 ? -8.577 2.788 24.320 1.00 90.62 314 LYS A CA 1
ATOM 2491 C C . LYS A 1 314 ? -9.040 3.900 23.386 1.00 90.62 314 LYS A C 1
ATOM 2493 O O . LYS A 1 314 ? -10.233 4.022 23.123 1.00 90.62 314 LYS A O 1
ATOM 2498 N N . MET A 1 315 ? -8.093 4.651 22.841 1.00 90.56 315 MET A N 1
ATOM 2499 C CA . MET A 1 315 ? -8.331 5.708 21.863 1.00 90.56 315 MET A CA 1
ATOM 2500 C C . MET A 1 315 ? -7.297 5.629 20.752 1.00 90.56 315 MET A C 1
ATOM 2502 O O . MET A 1 315 ? -6.100 5.595 21.027 1.00 90.56 315 MET A O 1
ATOM 2506 N N . THR A 1 316 ? -7.735 5.632 19.501 1.00 89.44 316 THR A N 1
ATOM 2507 C CA . THR A 1 316 ? -6.815 5.697 18.363 1.00 89.44 316 THR A CA 1
ATOM 2508 C C . THR A 1 316 ? -6.568 7.130 17.934 1.00 89.44 316 THR A C 1
ATOM 2510 O O . THR A 1 316 ? -7.515 7.901 17.783 1.00 89.44 316 THR A O 1
ATOM 2513 N N . ILE A 1 317 ? -5.304 7.471 17.688 1.00 83.31 317 ILE A N 1
ATOM 2514 C CA . ILE A 1 317 ? -4.924 8.752 17.085 1.00 83.31 317 ILE A CA 1
ATOM 2515 C C . ILE A 1 317 ? -4.167 8.469 15.798 1.00 83.31 317 ILE A C 1
ATOM 2517 O O . ILE A 1 317 ? -3.150 7.770 15.793 1.00 83.31 317 ILE A O 1
ATOM 2521 N N . GLU A 1 318 ? -4.686 9.044 14.718 1.00 78.44 318 GLU A N 1
ATOM 2522 C CA . GLU A 1 318 ? -4.164 8.916 13.365 1.00 78.44 318 GLU A CA 1
ATOM 2523 C C . GLU A 1 318 ? -4.039 10.298 12.712 1.00 78.44 318 GLU A C 1
ATOM 2525 O O . GLU A 1 318 ? -4.773 11.227 13.075 1.00 78.44 318 GLU A O 1
ATOM 2530 N N . PRO A 1 319 ? -3.116 10.483 11.752 1.00 75.75 319 PRO A N 1
ATOM 2531 C CA . PRO A 1 319 ? -3.146 11.655 10.896 1.00 75.75 319 PRO A CA 1
ATOM 2532 C C . PRO A 1 319 ? -4.477 11.712 10.131 1.00 75.75 319 PRO A C 1
ATOM 2534 O O . PRO A 1 319 ? -5.020 10.667 9.758 1.00 75.75 319 PRO A O 1
ATOM 2537 N N . PRO A 1 320 ? -5.035 12.916 9.915 1.00 72.00 320 PRO A N 1
ATOM 2538 C CA . PRO A 1 320 ? -6.289 13.039 9.198 1.00 72.00 320 PRO A CA 1
ATOM 2539 C C . PRO A 1 320 ? -6.113 12.544 7.760 1.00 72.00 320 PRO A C 1
ATOM 2541 O O . PRO A 1 320 ? -5.083 12.780 7.137 1.00 72.00 320 PRO A O 1
ATOM 2544 N N . LYS A 1 321 ? -7.134 11.870 7.229 1.00 76.75 321 LYS A N 1
ATOM 2545 C CA . LYS A 1 321 ? -7.150 11.435 5.830 1.00 76.75 321 LYS A CA 1
ATOM 2546 C C . LYS A 1 321 ? -7.648 12.552 4.917 1.00 76.75 321 LYS A C 1
ATOM 2548 O O . LYS A 1 321 ? -8.562 13.308 5.272 1.00 76.75 321 LYS A O 1
ATOM 2553 N N . GLY A 1 322 ? -7.082 12.609 3.721 1.00 83.19 322 GLY A N 1
ATOM 2554 C CA . GLY A 1 322 ? -7.440 13.544 2.667 1.00 83.19 322 GLY A CA 1
ATOM 2555 C C . GLY A 1 322 ? -6.576 14.803 2.671 1.00 83.19 322 GLY A C 1
ATOM 2556 O O . GLY A 1 322 ? -6.222 15.367 3.711 1.00 83.19 322 GLY A O 1
ATOM 2557 N N . LEU A 1 323 ? -6.293 15.297 1.466 1.00 89.06 323 LEU A N 1
ATOM 2558 C CA . LEU A 1 323 ? -5.430 16.460 1.238 1.00 89.06 323 LEU A CA 1
ATOM 2559 C C . LEU A 1 323 ? -5.932 17.700 1.991 1.00 89.06 323 LEU A C 1
ATOM 2561 O O . LEU A 1 323 ? -5.157 18.406 2.635 1.00 89.06 323 LEU A O 1
ATOM 2565 N N . LYS A 1 324 ? -7.247 17.945 1.940 1.00 89.62 324 LYS A N 1
ATOM 2566 C CA . LYS A 1 324 ? -7.901 19.072 2.616 1.00 89.62 324 LYS A CA 1
ATOM 2567 C C . LYS A 1 324 ? -7.688 19.032 4.128 1.00 89.62 324 LYS A C 1
ATOM 2569 O O . LYS A 1 324 ? -7.305 20.037 4.719 1.00 89.62 324 LYS A O 1
ATOM 2574 N N . SER A 1 325 ? -7.939 17.885 4.752 1.00 86.31 325 SER A N 1
ATOM 2575 C CA . SER A 1 325 ? -7.857 17.726 6.204 1.00 86.31 325 SER A CA 1
ATOM 2576 C C . SER A 1 325 ? -6.417 17.870 6.703 1.00 86.31 325 SER A C 1
ATOM 2578 O O . SER A 1 325 ? -6.185 18.539 7.711 1.00 86.31 325 SER A O 1
ATOM 2580 N N . ASN A 1 326 ? -5.445 17.324 5.960 1.00 87.75 326 ASN A N 1
ATOM 2581 C CA . ASN A 1 326 ? -4.021 17.505 6.249 1.00 87.75 326 ASN A CA 1
ATOM 2582 C C . ASN A 1 326 ? -3.585 18.967 6.128 1.00 87.75 326 ASN A C 1
ATOM 2584 O O . ASN A 1 326 ? -2.933 19.489 7.031 1.00 87.75 326 ASN A O 1
ATOM 2588 N N . LEU A 1 327 ? -4.002 19.663 5.067 1.00 91.19 327 LEU A N 1
ATOM 2589 C CA . LEU A 1 327 ? -3.730 21.091 4.897 1.00 91.19 327 LEU A CA 1
ATOM 2590 C C . LEU A 1 327 ? -4.340 21.940 6.018 1.00 91.19 327 LEU A C 1
ATOM 2592 O O . LEU A 1 327 ? -3.659 22.811 6.559 1.00 91.19 327 LEU A O 1
ATOM 2596 N N . LEU A 1 328 ? -5.598 21.679 6.394 1.00 89.31 328 LEU A N 1
ATOM 2597 C CA . LEU A 1 328 ? -6.257 22.386 7.496 1.00 89.31 328 LEU A CA 1
ATOM 2598 C C . LEU A 1 328 ? -5.494 22.188 8.800 1.00 89.31 328 LEU A C 1
ATOM 2600 O O . LEU A 1 328 ? -5.206 23.169 9.481 1.00 89.31 328 LEU A O 1
ATOM 2604 N N . ARG A 1 329 ? -5.115 20.946 9.120 1.00 85.12 329 ARG A N 1
ATOM 2605 C CA . ARG A 1 329 ? -4.310 20.645 10.308 1.00 85.12 329 ARG A CA 1
ATOM 2606 C C . ARG A 1 329 ? -2.971 21.383 10.276 1.00 85.12 329 ARG A C 1
ATOM 2608 O O . ARG A 1 329 ? -2.621 22.019 11.265 1.00 85.12 329 ARG A O 1
ATOM 2615 N N . ALA A 1 330 ? -2.259 21.334 9.149 1.00 87.94 330 ALA A N 1
ATOM 2616 C CA . ALA A 1 330 ? -0.941 21.945 8.997 1.00 87.94 330 ALA A CA 1
ATOM 2617 C C . ALA A 1 330 ? -0.968 23.473 9.150 1.00 87.94 330 ALA A C 1
ATOM 2619 O O . ALA A 1 330 ? -0.038 24.029 9.728 1.00 87.94 330 ALA A O 1
ATOM 2620 N N . PHE A 1 331 ? -2.014 24.147 8.655 1.00 88.75 331 PHE A N 1
ATOM 2621 C CA . PHE A 1 331 ? -2.172 25.602 8.777 1.00 88.75 331 PHE A CA 1
ATOM 2622 C C . PHE A 1 331 ? -2.766 26.037 10.117 1.00 88.75 331 PHE A C 1
ATOM 2624 O O . PHE A 1 331 ? -2.343 27.050 10.660 1.00 88.75 331 PHE A O 1
ATOM 2631 N N . SER A 1 332 ? -3.702 25.271 10.686 1.00 85.25 332 SER A N 1
ATOM 2632 C CA . SER A 1 332 ? -4.251 25.551 12.022 1.00 85.25 332 SER A CA 1
ATOM 2633 C C . SER A 1 332 ? -3.241 25.324 13.149 1.00 85.25 332 SER A C 1
ATOM 2635 O O . SER A 1 332 ? -3.468 25.788 14.261 1.00 85.25 332 SER A O 1
ATOM 2637 N N . SER A 1 333 ? -2.142 24.609 12.890 1.00 82.50 333 SER A N 1
ATOM 2638 C CA . SER A 1 333 ? -1.060 24.430 13.861 1.00 82.50 333 SER A CA 1
ATOM 2639 C C . SER A 1 333 ? -0.009 25.545 13.828 1.00 82.50 333 SER A C 1
ATOM 2641 O O . SER A 1 333 ? 0.905 25.514 14.648 1.00 82.50 333 SER A O 1
ATOM 2643 N N . ILE A 1 334 ? -0.062 26.461 12.855 1.00 87.19 334 ILE A N 1
ATOM 2644 C CA . ILE A 1 334 ? 0.896 27.567 12.743 1.00 87.19 334 ILE A CA 1
ATOM 2645 C C . ILE A 1 334 ? 0.459 28.678 13.691 1.00 87.19 334 ILE A C 1
ATOM 2647 O O . ILE A 1 334 ? -0.704 29.074 13.691 1.00 87.19 334 ILE A O 1
ATOM 2651 N N . ASP A 1 335 ? 1.407 29.191 14.470 1.00 86.19 335 ASP A N 1
ATOM 2652 C CA . ASP A 1 335 ? 1.185 30.348 15.329 1.00 86.19 335 ASP A CA 1
ATOM 2653 C C . ASP A 1 335 ? 0.926 31.610 14.466 1.00 86.19 335 ASP A C 1
ATOM 2655 O O . ASP A 1 335 ? 1.769 31.950 13.620 1.00 86.19 335 ASP A O 1
ATOM 2659 N N . PRO A 1 336 ? -0.228 32.292 14.633 1.00 86.81 336 PRO A N 1
ATOM 2660 C CA . PRO A 1 336 ? -0.558 33.504 13.885 1.00 86.81 336 PRO A CA 1
ATOM 2661 C C . PRO A 1 336 ? 0.465 34.630 14.039 1.00 86.81 336 PRO A C 1
ATOM 2663 O O . PRO A 1 336 ? 0.769 35.305 13.050 1.00 86.81 336 PRO A O 1
ATOM 2666 N N . ASP A 1 337 ? 1.029 34.803 15.235 1.00 86.19 337 ASP A N 1
ATOM 2667 C CA . ASP A 1 337 ? 1.985 35.872 15.524 1.00 86.19 337 ASP A CA 1
ATOM 2668 C C . ASP A 1 337 ? 3.311 35.577 14.818 1.00 86.19 337 ASP A C 1
ATOM 2670 O O . ASP A 1 337 ? 3.842 36.411 14.078 1.00 86.19 337 ASP A O 1
ATOM 2674 N N . TRP A 1 338 ? 3.784 34.329 14.912 1.00 87.81 338 TRP A N 1
ATOM 2675 C CA . TRP A 1 338 ? 4.968 33.881 14.176 1.00 87.81 338 TRP A CA 1
ATOM 2676 C C . TRP A 1 338 ? 4.800 34.038 12.659 1.00 87.81 338 TRP A C 1
ATOM 2678 O O . TRP A 1 338 ? 5.730 34.464 11.971 1.00 87.81 338 TRP A O 1
ATOM 2688 N N . PHE A 1 339 ? 3.621 33.719 12.115 1.00 87.00 339 PHE A N 1
ATOM 2689 C CA . PHE A 1 339 ? 3.341 33.851 10.683 1.00 87.00 339 PHE A CA 1
ATOM 2690 C C . PHE A 1 339 ? 3.312 35.312 10.217 1.00 87.00 339 PHE A C 1
ATOM 2692 O O . PHE A 1 339 ? 3.767 35.624 9.109 1.00 87.00 339 PHE A O 1
ATOM 2699 N N . ALA A 1 340 ? 2.783 36.221 11.037 1.00 83.50 340 ALA A N 1
ATOM 2700 C CA . ALA A 1 340 ? 2.752 37.648 10.734 1.00 83.50 340 ALA A CA 1
ATOM 2701 C C . ALA A 1 340 ? 4.167 38.257 10.747 1.00 83.50 340 ALA A C 1
ATOM 2703 O O . ALA A 1 340 ? 4.529 39.006 9.830 1.00 83.50 340 ALA A O 1
ATOM 2704 N N . GLU A 1 341 ? 4.981 37.882 11.735 1.00 83.00 341 GLU A N 1
ATOM 2705 C CA . GLU A 1 341 ? 6.331 38.413 11.961 1.00 83.00 341 GLU A CA 1
ATOM 2706 C C . GLU A 1 341 ? 7.427 37.747 11.113 1.00 83.00 341 GLU A C 1
ATOM 2708 O O . GLU A 1 341 ? 8.530 38.287 10.992 1.00 83.00 341 GLU A O 1
ATOM 2713 N N . ALA A 1 342 ? 7.145 36.596 10.494 1.00 78.75 342 ALA A N 1
ATOM 2714 C CA . ALA A 1 342 ? 8.116 35.871 9.680 1.00 78.75 342 ALA A CA 1
ATOM 2715 C C . ALA A 1 342 ? 8.659 36.709 8.503 1.00 78.75 342 ALA A C 1
ATOM 2717 O O . ALA A 1 342 ? 7.894 37.309 7.735 1.00 78.75 342 ALA A O 1
ATOM 2718 N N . CYS A 1 343 ? 9.990 36.665 8.339 1.00 76.69 343 CYS A N 1
ATOM 2719 C CA . CYS A 1 343 ? 10.793 37.375 7.341 1.00 76.69 343 CYS A CA 1
ATOM 2720 C C . CYS A 1 343 ? 10.676 38.909 7.417 1.00 76.69 343 CYS A C 1
ATOM 2722 O O . CYS A 1 343 ? 9.692 39.503 6.985 1.00 76.69 343 CYS A O 1
ATOM 2724 N N . THR A 1 344 ? 11.723 39.594 7.886 1.00 78.62 344 THR A N 1
ATOM 2725 C CA . THR A 1 344 ? 11.722 41.065 8.049 1.00 78.62 344 THR A CA 1
ATOM 2726 C C . THR A 1 344 ? 12.471 41.828 6.953 1.00 78.62 344 THR A C 1
ATOM 2728 O O . THR A 1 344 ? 12.298 43.040 6.841 1.00 78.62 344 THR A O 1
ATOM 2731 N N . ARG A 1 345 ? 13.249 41.134 6.108 1.00 77.31 345 ARG A N 1
ATOM 2732 C CA . ARG A 1 345 ? 14.193 41.737 5.148 1.00 77.31 345 ARG A CA 1
ATOM 2733 C C . ARG A 1 345 ? 13.543 42.641 4.094 1.00 77.31 345 ARG A C 1
ATOM 2735 O O . ARG A 1 345 ? 14.043 43.728 3.829 1.00 77.31 345 ARG A O 1
ATOM 2742 N N . SER A 1 346 ? 12.452 42.200 3.467 1.00 80.19 346 SER A N 1
ATOM 2743 C CA . SER A 1 346 ? 11.750 42.969 2.427 1.00 80.19 346 SER A CA 1
ATOM 2744 C C . SER A 1 346 ? 10.307 42.490 2.233 1.00 80.19 346 SER A C 1
ATOM 2746 O O . SER A 1 346 ? 9.948 41.377 2.624 1.00 80.19 346 SER A O 1
ATOM 2748 N N . THR A 1 347 ? 9.468 43.314 1.596 1.00 80.94 347 THR A N 1
ATOM 2749 C CA . THR A 1 347 ? 8.088 42.936 1.231 1.00 80.94 347 THR A CA 1
ATOM 2750 C C . THR A 1 347 ? 8.063 41.765 0.244 1.00 80.94 347 THR A C 1
ATOM 2752 O O . THR A 1 347 ? 7.223 40.878 0.363 1.00 80.94 347 THR A O 1
ATOM 2755 N N . GLU A 1 348 ? 9.016 41.709 -0.685 1.00 83.00 348 GLU A N 1
ATOM 2756 C CA . GLU A 1 348 ? 9.154 40.605 -1.642 1.00 83.00 348 GLU A CA 1
ATOM 2757 C C . GLU A 1 348 ? 9.553 39.292 -0.949 1.00 83.00 348 GLU A C 1
ATOM 2759 O O . GLU A 1 348 ? 8.988 38.236 -1.239 1.00 83.00 348 GLU A O 1
ATOM 2764 N N . CYS A 1 349 ? 10.453 39.353 0.039 1.00 84.75 349 CYS A N 1
ATOM 2765 C CA . CYS A 1 349 ? 10.823 38.206 0.871 1.00 84.75 349 CYS A CA 1
ATOM 2766 C C . CYS A 1 349 ? 9.608 37.685 1.662 1.00 84.75 349 CYS A C 1
ATOM 2768 O O . CYS A 1 349 ? 9.328 36.486 1.654 1.00 84.75 349 CYS A O 1
ATOM 2770 N N . LYS A 1 350 ? 8.809 38.589 2.246 1.00 85.62 350 LYS A N 1
ATOM 2771 C CA . LYS A 1 350 ? 7.548 38.263 2.939 1.00 85.62 350 LYS A CA 1
ATOM 2772 C C . LYS A 1 350 ? 6.524 37.568 2.041 1.00 85.62 350 LYS A C 1
ATOM 2774 O O . LYS A 1 350 ? 5.849 36.643 2.498 1.00 85.62 350 LYS A O 1
ATOM 2779 N N . GLN A 1 351 ? 6.383 38.022 0.797 1.00 87.06 351 GLN A N 1
ATOM 2780 C CA . GLN A 1 351 ? 5.485 37.422 -0.193 1.00 87.06 351 GLN A CA 1
ATOM 2781 C C . GLN A 1 351 ? 5.977 36.039 -0.625 1.00 87.06 351 GLN A C 1
ATOM 2783 O O . GLN A 1 351 ? 5.217 35.069 -0.596 1.00 87.06 351 GLN A O 1
ATOM 2788 N N . THR A 1 352 ? 7.266 35.946 -0.949 1.00 89.94 352 THR A N 1
ATOM 2789 C CA . THR A 1 352 ? 7.941 34.710 -1.357 1.00 89.94 352 THR A CA 1
ATOM 2790 C C . THR A 1 352 ? 7.826 33.636 -0.284 1.00 89.94 352 THR A C 1
ATOM 2792 O O . THR A 1 352 ? 7.389 32.525 -0.579 1.00 89.94 352 THR A O 1
ATOM 2795 N N . PHE A 1 353 ? 8.140 33.973 0.971 1.00 92.12 353 PHE A N 1
ATOM 2796 C CA . PHE A 1 353 ? 8.061 33.046 2.097 1.00 92.12 353 PHE A CA 1
ATOM 2797 C C . PHE A 1 353 ? 6.664 32.448 2.242 1.00 92.12 353 PHE A C 1
ATOM 2799 O O . PHE A 1 353 ? 6.535 31.234 2.314 1.00 92.12 353 PHE A O 1
ATOM 2806 N N . ARG A 1 354 ? 5.607 33.269 2.224 1.00 91.00 354 ARG A N 1
ATOM 2807 C CA . ARG A 1 354 ? 4.230 32.792 2.437 1.00 91.00 354 ARG A CA 1
ATOM 2808 C C . ARG A 1 354 ? 3.729 31.912 1.295 1.00 91.00 354 ARG A C 1
ATOM 2810 O O . ARG A 1 354 ? 3.131 30.868 1.551 1.00 91.00 354 ARG A O 1
ATOM 2817 N N . LYS A 1 355 ? 4.024 32.281 0.044 1.00 91.75 355 LYS A N 1
ATOM 2818 C CA . LYS A 1 355 ? 3.683 31.449 -1.120 1.00 91.75 355 LYS A CA 1
ATOM 2819 C C . LYS A 1 355 ? 4.438 30.121 -1.121 1.00 91.75 355 LYS A C 1
ATOM 2821 O O . LYS A 1 355 ? 3.829 29.072 -1.323 1.00 91.75 355 LYS A O 1
ATOM 2826 N N . MET A 1 356 ? 5.741 30.143 -0.842 1.00 93.12 356 MET A N 1
ATOM 2827 C CA . MET A 1 356 ? 6.544 28.919 -0.752 1.00 93.12 356 MET A CA 1
ATOM 2828 C C . MET A 1 356 ? 6.174 28.068 0.465 1.00 93.12 356 MET A C 1
ATOM 2830 O O . MET A 1 356 ? 6.178 26.846 0.359 1.00 93.12 356 MET A O 1
ATOM 2834 N N . LEU A 1 357 ? 5.794 28.681 1.588 1.00 94.38 357 LEU A N 1
ATOM 2835 C CA . LEU A 1 357 ? 5.291 27.986 2.770 1.00 94.38 357 LEU A CA 1
ATOM 2836 C C . LEU A 1 357 ? 3.982 27.257 2.457 1.00 94.38 357 LEU A C 1
ATOM 2838 O O . LEU A 1 357 ? 3.831 26.094 2.827 1.00 94.38 357 LEU A O 1
ATOM 2842 N N . PHE A 1 358 ? 3.067 27.893 1.717 1.00 94.81 358 PHE A N 1
ATOM 2843 C CA . PHE A 1 358 ? 1.876 27.211 1.215 1.00 94.81 358 PHE A CA 1
ATOM 2844 C C . PHE A 1 358 ? 2.245 26.025 0.317 1.00 94.81 358 PHE A C 1
ATOM 2846 O O . PHE A 1 358 ? 1.736 24.925 0.523 1.00 94.81 358 PHE A O 1
ATOM 2853 N N . GLY A 1 359 ? 3.184 26.217 -0.617 1.00 94.94 359 GLY A N 1
ATOM 2854 C CA . GLY A 1 359 ? 3.717 25.138 -1.451 1.00 94.94 359 GLY A CA 1
ATOM 2855 C C . GLY A 1 359 ? 4.326 23.985 -0.642 1.00 94.94 359 GLY A C 1
ATOM 2856 O O . GLY A 1 359 ? 4.074 22.827 -0.953 1.00 94.94 359 GLY A O 1
ATOM 2857 N N . LEU A 1 360 ? 5.065 24.278 0.432 1.00 95.38 360 LEU A N 1
ATOM 2858 C CA . LEU A 1 360 ? 5.656 23.282 1.331 1.00 95.38 360 LEU A CA 1
ATOM 2859 C C . LEU A 1 360 ? 4.592 22.504 2.117 1.00 95.38 360 LEU A C 1
ATOM 2861 O O . LEU A 1 360 ? 4.678 21.281 2.212 1.00 95.38 360 LEU A O 1
ATOM 2865 N N . CYS A 1 361 ? 3.588 23.185 2.675 1.00 94.56 361 CYS A N 1
ATOM 2866 C CA . CYS A 1 361 ? 2.481 22.534 3.380 1.00 94.56 361 CYS A CA 1
ATOM 2867 C C . CYS A 1 361 ? 1.646 21.663 2.430 1.00 94.56 361 CYS A C 1
ATOM 2869 O O . CYS A 1 361 ? 1.252 20.557 2.798 1.00 94.56 361 CYS A O 1
ATOM 2871 N N . PHE A 1 362 ? 1.421 22.126 1.197 1.00 95.00 362 PHE A N 1
ATOM 2872 C CA . PHE A 1 362 ? 0.758 21.338 0.160 1.00 95.00 362 PHE A CA 1
ATOM 2873 C C . PHE A 1 362 ? 1.586 20.123 -0.240 1.00 95.00 362 PHE A C 1
ATOM 2875 O O . PHE A 1 362 ? 1.052 19.021 -0.300 1.00 95.00 362 PHE A O 1
ATOM 2882 N N . PHE A 1 363 ? 2.893 20.295 -0.443 1.00 95.44 363 PHE A N 1
ATOM 2883 C CA . PHE A 1 363 ? 3.816 19.198 -0.703 1.00 95.44 363 PHE A CA 1
ATOM 2884 C C . PHE A 1 363 ? 3.795 18.155 0.423 1.00 95.44 363 PHE A C 1
ATOM 2886 O O . PHE A 1 363 ? 3.687 16.968 0.137 1.00 95.44 363 PHE A O 1
ATOM 2893 N N . HIS A 1 364 ? 3.827 18.584 1.689 1.00 93.50 364 HIS A N 1
ATOM 2894 C CA . HIS A 1 364 ? 3.736 17.695 2.851 1.00 93.50 364 HIS A CA 1
ATOM 2895 C C . HIS A 1 364 ? 2.441 16.866 2.849 1.00 93.50 364 HIS A C 1
ATOM 2897 O O . HIS A 1 364 ? 2.484 15.643 2.975 1.00 93.50 364 HIS A O 1
ATOM 2903 N N . ALA A 1 365 ? 1.295 17.520 2.641 1.00 92.31 365 ALA A N 1
ATOM 2904 C CA . ALA A 1 365 ? 0.009 16.835 2.559 1.00 92.31 365 ALA A CA 1
ATOM 2905 C C . ALA A 1 365 ? -0.063 15.896 1.336 1.00 92.31 365 ALA A C 1
ATOM 2907 O O . ALA A 1 365 ? -0.596 14.792 1.429 1.00 92.31 365 ALA A O 1
ATOM 2908 N N . LEU A 1 366 ? 0.528 16.295 0.203 1.00 93.75 366 LEU A N 1
ATOM 2909 C CA . LEU A 1 366 ? 0.603 15.493 -1.020 1.00 93.75 366 LEU A CA 1
ATOM 2910 C C . LEU A 1 366 ? 1.392 14.202 -0.792 1.00 93.75 366 LEU A C 1
ATOM 2912 O O . LEU A 1 366 ? 0.897 13.131 -1.135 1.00 93.75 366 LEU A O 1
ATOM 2916 N N . ILE A 1 367 ? 2.602 14.273 -0.227 1.00 93.06 367 ILE A N 1
ATOM 2917 C CA . ILE A 1 367 ? 3.451 13.083 -0.049 1.00 93.06 367 ILE A CA 1
ATOM 2918 C C . ILE A 1 367 ? 2.867 12.092 0.966 1.00 93.06 367 ILE A C 1
ATOM 2920 O O . ILE A 1 367 ? 3.046 10.887 0.785 1.00 93.06 367 ILE A O 1
ATOM 2924 N N . GLN A 1 368 ? 2.144 12.579 1.983 1.00 89.38 368 GLN A N 1
ATOM 2925 C CA . GLN A 1 368 ? 1.423 11.747 2.953 1.00 89.38 368 GLN A CA 1
ATOM 2926 C C . GLN A 1 368 ? 0.258 11.001 2.299 1.00 89.38 368 GLN A C 1
ATOM 2928 O O . GLN A 1 368 ? 0.169 9.778 2.396 1.00 89.38 368 GLN A O 1
ATOM 2933 N N . GLU A 1 369 ? -0.606 11.719 1.582 1.00 89.69 369 GLU A N 1
ATOM 2934 C CA . GLU A 1 369 ? -1.774 11.124 0.925 1.00 89.69 369 GLU A CA 1
ATOM 2935 C C . GLU A 1 369 ? -1.386 10.209 -0.234 1.00 89.69 369 GLU A C 1
ATOM 2937 O O . GLU A 1 369 ? -2.075 9.231 -0.518 1.00 89.69 369 GLU A O 1
ATOM 2942 N N . ARG A 1 370 ? -0.239 10.452 -0.873 1.00 91.88 370 ARG A N 1
ATOM 2943 C CA . ARG A 1 370 ? 0.262 9.606 -1.956 1.00 91.88 370 ARG A CA 1
ATOM 2944 C C . ARG A 1 370 ? 0.512 8.152 -1.511 1.00 91.88 370 ARG A C 1
ATOM 2946 O O . ARG A 1 370 ? 0.418 7.255 -2.343 1.00 91.88 370 ARG A O 1
ATOM 2953 N N . CYS A 1 371 ? 0.713 7.883 -0.215 1.00 87.50 371 CYS A N 1
ATOM 2954 C CA . CYS A 1 371 ? 0.802 6.521 0.335 1.00 87.50 371 CYS A CA 1
ATOM 2955 C C . CYS A 1 371 ? -0.490 5.693 0.171 1.00 87.50 371 CYS A C 1
ATOM 2957 O O . CYS A 1 371 ? -0.428 4.464 0.205 1.00 87.50 371 CYS A O 1
ATOM 2959 N N . THR A 1 372 ? -1.649 6.332 -0.027 1.00 86.12 372 THR A N 1
ATOM 2960 C CA . THR A 1 372 ? -2.941 5.639 -0.217 1.00 86.12 372 THR A CA 1
ATOM 2961 C C . THR A 1 372 ? -3.025 4.875 -1.541 1.00 86.12 372 THR A C 1
ATOM 2963 O O . THR A 1 372 ? -3.744 3.883 -1.632 1.00 86.12 372 THR A O 1
ATOM 2966 N N . TYR A 1 373 ? -2.230 5.266 -2.541 1.00 89.88 373 TYR A N 1
ATOM 2967 C CA . TYR A 1 373 ? -2.206 4.650 -3.872 1.00 89.88 373 TYR A CA 1
ATOM 2968 C C . TYR A 1 373 ? -1.245 3.455 -3.978 1.00 89.88 373 TYR A C 1
ATOM 2970 O O . TYR A 1 373 ? -0.963 2.976 -5.079 1.00 89.88 373 TYR A O 1
ATOM 2978 N N . GLY A 1 374 ? -0.708 2.974 -2.851 1.00 88.88 374 GLY A N 1
ATOM 2979 C CA . GLY A 1 374 ? 0.204 1.832 -2.827 1.00 88.88 374 GLY A CA 1
ATOM 2980 C C . GLY A 1 374 ? 1.452 2.057 -3.703 1.00 88.88 374 GLY A C 1
ATOM 2981 O O . GLY A 1 374 ? 1.969 3.177 -3.722 1.00 88.88 374 GLY A O 1
ATOM 2982 N N . PRO A 1 375 ? 1.916 1.035 -4.452 1.00 89.94 375 PRO A N 1
ATOM 2983 C CA . PRO A 1 375 ? 3.125 1.104 -5.287 1.00 89.94 375 PRO A CA 1
ATOM 2984 C C . PRO A 1 375 ? 3.113 2.161 -6.406 1.00 89.94 375 PRO A C 1
ATOM 2986 O O . PRO A 1 375 ? 4.178 2.566 -6.870 1.00 89.94 375 PRO A O 1
ATOM 2989 N N . LEU A 1 376 ? 1.936 2.627 -6.848 1.00 91.06 376 LEU A N 1
ATOM 2990 C CA . LEU A 1 376 ? 1.823 3.754 -7.790 1.00 91.06 376 LEU A CA 1
ATOM 2991 C C . LEU A 1 376 ? 2.200 5.083 -7.130 1.00 91.06 376 LEU A C 1
ATOM 2993 O O . LEU A 1 376 ? 2.760 5.974 -7.771 1.00 91.06 376 LEU A O 1
ATOM 2997 N N . GLY A 1 377 ? 1.884 5.213 -5.843 1.00 92.12 377 GLY A N 1
ATOM 2998 C CA . GLY A 1 377 ? 2.279 6.343 -5.024 1.00 92.12 377 GLY A CA 1
ATOM 2999 C C . GLY A 1 377 ? 3.751 6.259 -4.640 1.00 92.12 377 GLY A C 1
ATOM 3000 O O . GLY A 1 377 ? 4.552 7.079 -5.094 1.00 92.12 377 GLY A O 1
ATOM 3001 N N . TRP A 1 378 ? 4.088 5.254 -3.836 1.00 92.94 378 TRP A N 1
ATOM 3002 C CA . TRP A 1 378 ? 5.439 4.974 -3.354 1.00 92.94 378 TRP A CA 1
ATOM 3003 C C . TRP A 1 378 ? 5.695 3.472 -3.375 1.00 92.94 378 TRP A C 1
ATOM 3005 O O . TRP A 1 378 ? 4.848 2.703 -2.913 1.00 92.94 378 TRP A O 1
ATOM 3015 N N . ASN A 1 379 ? 6.875 3.042 -3.827 1.00 91.19 379 ASN A N 1
ATOM 3016 C CA . ASN A 1 379 ? 7.242 1.623 -3.778 1.00 91.19 379 ASN A CA 1
ATOM 3017 C C . ASN A 1 379 ? 7.238 1.108 -2.329 1.00 91.19 379 ASN A C 1
ATOM 3019 O O . ASN A 1 379 ? 6.801 -0.012 -2.048 1.00 91.19 379 ASN A O 1
ATOM 3023 N N . ILE A 1 380 ? 7.699 1.944 -1.394 1.00 89.19 380 ILE A N 1
ATOM 3024 C CA . ILE A 1 380 ? 7.670 1.677 0.045 1.00 89.19 380 ILE A CA 1
ATOM 3025 C C . ILE A 1 380 ? 6.754 2.710 0.722 1.00 89.19 380 ILE A C 1
ATOM 3027 O O . ILE A 1 380 ? 6.902 3.904 0.480 1.00 89.19 380 ILE A O 1
ATOM 3031 N N . PRO A 1 381 ? 5.814 2.297 1.592 1.00 86.31 381 PRO A N 1
ATOM 3032 C CA . PRO A 1 381 ? 4.942 3.232 2.296 1.00 86.31 381 PRO A CA 1
ATOM 3033 C C . PRO A 1 381 ? 5.729 3.998 3.370 1.00 86.31 381 PRO A C 1
ATOM 3035 O O . PRO A 1 381 ? 5.833 3.556 4.518 1.00 86.31 381 PRO A O 1
ATOM 3038 N N . TYR A 1 382 ? 6.303 5.139 2.991 1.00 88.19 382 TYR A N 1
ATOM 3039 C CA . TYR A 1 382 ? 7.022 6.017 3.910 1.00 88.19 382 TYR A CA 1
ATOM 3040 C C . TYR A 1 382 ? 6.071 6.759 4.843 1.00 88.19 382 TYR A C 1
ATOM 3042 O O . TYR A 1 382 ? 4.899 6.994 4.549 1.00 88.19 382 TYR A O 1
ATOM 3050 N N . GLN A 1 383 ? 6.613 7.158 5.986 1.00 82.88 383 GLN A N 1
ATOM 3051 C CA . GLN A 1 383 ? 5.885 7.892 7.010 1.00 82.88 383 GLN A CA 1
ATOM 3052 C C . GLN A 1 383 ? 6.545 9.247 7.199 1.00 82.88 383 GLN A C 1
ATOM 3054 O O . GLN A 1 383 ? 7.567 9.368 7.878 1.00 82.88 383 GLN A O 1
ATOM 3059 N N . PHE A 1 384 ? 5.957 10.252 6.561 1.00 87.19 384 PHE A N 1
ATOM 3060 C CA . PHE A 1 384 ? 6.379 11.641 6.670 1.00 87.19 384 PHE A CA 1
ATOM 3061 C C . PHE A 1 384 ? 5.710 12.289 7.878 1.00 87.19 384 PHE A C 1
ATOM 3063 O O . PHE A 1 384 ? 4.492 12.200 8.048 1.00 87.19 384 PHE A O 1
ATOM 3070 N N . SER A 1 385 ? 6.513 12.924 8.723 1.00 82.75 385 SER A N 1
ATOM 3071 C CA . SER A 1 385 ? 6.108 13.396 10.042 1.00 82.75 385 SER A CA 1
ATOM 3072 C C . SER A 1 385 ? 6.056 14.919 10.124 1.00 82.75 385 SER A C 1
ATOM 3074 O O . SER A 1 385 ? 6.677 15.638 9.341 1.00 82.75 385 SER A O 1
ATOM 3076 N N . GLU A 1 386 ? 5.319 15.412 11.112 1.00 82.81 386 GLU A N 1
ATOM 3077 C CA . GLU A 1 386 ? 5.180 16.840 11.388 1.00 82.81 386 GLU A CA 1
ATOM 3078 C C . GLU A 1 386 ? 6.525 17.539 11.711 1.00 82.81 386 GLU A C 1
ATOM 3080 O O . GLU A 1 386 ? 6.766 18.621 11.171 1.00 82.81 386 GLU A O 1
ATOM 3085 N N . PRO A 1 387 ? 7.463 16.936 12.474 1.00 85.81 387 PRO A N 1
ATOM 3086 C CA . PRO A 1 387 ? 8.811 17.487 12.639 1.00 85.81 387 PRO A CA 1
ATOM 3087 C C . PRO A 1 387 ? 9.561 17.737 11.327 1.00 85.81 387 PRO A C 1
ATOM 3089 O O . PRO A 1 387 ? 10.257 18.747 11.212 1.00 85.81 387 PRO A O 1
ATOM 3092 N N . ASP A 1 388 ? 9.394 16.869 10.321 1.00 90.19 388 ASP A N 1
ATOM 3093 C CA . ASP A 1 388 ? 10.052 17.049 9.019 1.00 90.19 388 ASP A CA 1
ATOM 3094 C C . ASP A 1 388 ? 9.566 18.354 8.356 1.00 90.19 388 ASP A C 1
ATOM 3096 O O . ASP A 1 388 ? 10.360 19.122 7.804 1.00 90.19 388 ASP A O 1
ATOM 3100 N N . ARG A 1 389 ? 8.263 18.655 8.481 1.00 91.62 389 ARG A N 1
ATOM 3101 C CA . ARG A 1 389 ? 7.658 19.904 8.002 1.00 91.62 389 ARG A CA 1
ATOM 3102 C C . ARG A 1 389 ? 8.176 21.111 8.774 1.00 91.62 389 ARG A C 1
ATOM 3104 O O . ARG A 1 389 ? 8.588 22.081 8.141 1.00 91.62 389 ARG A O 1
ATOM 3111 N N . GLN A 1 390 ? 8.194 21.047 10.104 1.00 90.50 390 GLN A N 1
ATOM 3112 C CA . GLN A 1 390 ? 8.650 22.148 10.961 1.00 90.50 390 GLN A CA 1
ATOM 3113 C C . GLN A 1 390 ? 10.098 22.552 10.655 1.00 90.50 390 GLN A C 1
ATOM 3115 O O . GLN A 1 390 ? 10.385 23.734 10.461 1.00 90.50 390 GLN A O 1
ATOM 3120 N N . ILE A 1 391 ? 11.002 21.577 10.501 1.00 91.94 391 ILE A N 1
ATOM 3121 C CA . ILE A 1 391 ? 12.398 21.845 10.127 1.00 91.94 391 ILE A CA 1
ATOM 3122 C C . ILE A 1 391 ? 12.473 22.500 8.741 1.00 91.94 391 ILE A C 1
ATOM 3124 O O . ILE A 1 391 ? 13.176 23.498 8.573 1.00 91.94 391 ILE A O 1
ATOM 3128 N N . CYS A 1 392 ? 11.714 22.003 7.757 1.00 94.88 392 CYS A N 1
ATOM 3129 C CA . CYS A 1 392 ? 11.665 22.614 6.424 1.00 94.88 392 CYS A CA 1
ATOM 3130 C C . CYS A 1 392 ? 11.133 24.057 6.461 1.00 94.88 392 CYS A C 1
ATOM 3132 O O . CYS A 1 392 ? 11.623 24.902 5.715 1.00 94.88 392 CYS A O 1
ATOM 3134 N N . MET A 1 393 ? 10.153 24.352 7.321 1.00 94.19 393 MET A N 1
ATOM 3135 C CA . MET A 1 393 ? 9.606 25.702 7.500 1.00 94.19 393 MET A CA 1
ATOM 3136 C C . MET A 1 393 ? 10.641 26.663 8.088 1.00 94.19 393 MET A C 1
ATOM 3138 O O . MET A 1 393 ? 10.801 27.778 7.588 1.00 94.19 393 MET A O 1
ATOM 3142 N N . MET A 1 394 ? 11.367 26.227 9.121 1.00 92.00 394 MET A N 1
ATOM 3143 C CA . MET A 1 394 ? 12.442 27.014 9.730 1.00 92.00 394 MET A CA 1
ATOM 3144 C C . MET A 1 394 ? 13.568 27.280 8.729 1.00 92.00 394 MET A C 1
ATOM 3146 O O . MET A 1 394 ? 13.989 28.422 8.566 1.00 92.00 394 MET A O 1
ATOM 3150 N N . GLN A 1 395 ? 14.007 26.249 8.003 1.00 93.94 395 GLN A N 1
ATOM 3151 C CA . GLN A 1 395 ? 15.036 26.387 6.974 1.00 93.94 395 GLN A CA 1
ATOM 3152 C C . GLN A 1 395 ? 14.589 27.312 5.840 1.00 93.94 395 GLN A C 1
ATOM 3154 O O . GLN A 1 395 ? 15.370 28.155 5.410 1.00 93.94 395 GLN A O 1
ATOM 3159 N N . LEU A 1 396 ? 13.336 27.209 5.381 1.00 93.81 396 LEU A N 1
ATOM 3160 C CA . LEU A 1 396 ? 12.787 28.110 4.365 1.00 93.81 396 LEU A CA 1
ATOM 3161 C C . LEU A 1 396 ? 12.900 29.575 4.804 1.00 93.81 396 LEU A C 1
ATOM 3163 O O . LEU A 1 396 ? 13.349 30.410 4.021 1.00 93.81 396 LEU A O 1
ATOM 3167 N N . ARG A 1 397 ? 12.538 29.877 6.056 1.00 92.00 397 ARG A N 1
ATOM 3168 C CA . ARG A 1 397 ? 12.692 31.221 6.625 1.00 92.00 397 ARG A CA 1
ATOM 3169 C C . ARG A 1 397 ? 14.159 31.656 6.642 1.00 92.00 397 ARG A C 1
ATOM 3171 O O . ARG A 1 397 ? 14.463 32.726 6.123 1.00 92.00 397 ARG A O 1
ATOM 3178 N N . MET A 1 398 ? 15.049 30.822 7.183 1.00 91.88 398 MET A N 1
ATOM 3179 C CA . MET A 1 398 ? 16.483 31.125 7.287 1.00 91.88 398 MET A CA 1
ATOM 3180 C C . MET A 1 398 ? 17.106 31.426 5.918 1.00 91.88 398 MET A C 1
ATOM 3182 O O . MET A 1 398 ? 17.707 32.479 5.729 1.00 91.88 398 MET A O 1
ATOM 3186 N N . PHE A 1 399 ? 16.892 30.559 4.923 1.00 92.19 399 PHE A N 1
ATOM 3187 C CA . PHE A 1 399 ? 17.463 30.742 3.587 1.00 92.19 399 PHE A CA 1
ATOM 3188 C C . PHE A 1 399 ? 16.970 32.021 2.896 1.00 92.19 399 PHE A C 1
ATOM 3190 O O . PHE A 1 399 ? 17.747 32.651 2.179 1.00 92.19 399 PHE A O 1
ATOM 3197 N N . LEU A 1 400 ? 15.708 32.416 3.093 1.00 91.00 400 LEU A N 1
ATOM 3198 C CA . LEU A 1 400 ? 15.147 33.639 2.501 1.00 91.00 400 LEU A CA 1
ATOM 3199 C C . LEU A 1 400 ? 15.575 34.926 3.229 1.00 91.00 400 LEU A C 1
ATOM 3201 O O . LEU A 1 400 ? 15.589 36.003 2.619 1.00 91.00 400 LEU A O 1
ATOM 3205 N N . GLU A 1 401 ? 15.904 34.827 4.520 1.00 88.69 401 GLU A N 1
ATOM 3206 C CA . GLU A 1 401 ? 16.458 35.929 5.313 1.00 88.69 401 GLU A CA 1
ATOM 3207 C C . GLU A 1 401 ? 17.949 36.154 5.010 1.00 88.69 401 GLU A C 1
ATOM 3209 O O . GLU A 1 401 ? 18.363 37.303 4.882 1.00 88.69 401 GLU A O 1
ATOM 3214 N N . GLU A 1 402 ? 18.735 35.087 4.832 1.00 89.12 402 GLU A N 1
ATOM 3215 C CA . GLU A 1 402 ? 20.190 35.161 4.616 1.00 89.12 402 GLU A CA 1
ATOM 3216 C C . GLU A 1 402 ? 20.602 35.483 3.171 1.00 89.12 402 GLU A C 1
ATOM 3218 O O . GLU A 1 402 ? 21.678 36.037 2.950 1.00 89.12 402 GLU A O 1
ATOM 3223 N N . ASN A 1 403 ? 19.779 35.131 2.177 1.00 86.81 403 ASN A N 1
ATOM 3224 C CA . ASN A 1 403 ? 20.130 35.272 0.761 1.00 86.81 403 ASN A CA 1
ATOM 3225 C C . ASN A 1 403 ? 19.319 36.378 0.078 1.00 86.81 403 ASN A C 1
ATOM 3227 O O . ASN A 1 403 ? 18.109 36.503 0.283 1.00 86.81 403 ASN A O 1
ATOM 3231 N N . ASP A 1 404 ? 19.968 37.136 -0.811 1.00 82.69 404 ASP A N 1
ATOM 3232 C CA . ASP A 1 404 ? 19.302 38.194 -1.577 1.00 82.69 404 ASP A CA 1
ATOM 3233 C C . ASP A 1 404 ? 18.281 37.644 -2.576 1.00 82.69 404 ASP A C 1
ATOM 3235 O O . ASP A 1 404 ? 17.179 38.186 -2.691 1.00 82.69 404 ASP A O 1
ATOM 3239 N N . SER A 1 405 ? 18.633 36.537 -3.235 1.00 87.69 405 SER A N 1
ATOM 3240 C CA . SER A 1 405 ? 17.790 35.805 -4.184 1.00 87.69 405 SER A CA 1
ATOM 3241 C C . SER A 1 405 ? 17.391 34.437 -3.632 1.00 87.69 405 SER A C 1
ATOM 3243 O O . SER A 1 405 ? 18.080 33.879 -2.781 1.00 87.69 405 SER A O 1
ATOM 3245 N N . VAL A 1 406 ? 16.277 33.884 -4.119 1.00 89.75 406 VAL A N 1
ATOM 3246 C CA . VAL A 1 406 ? 15.741 32.601 -3.638 1.00 89.75 406 VAL A CA 1
ATOM 3247 C C . VAL A 1 406 ? 16.652 31.437 -4.061 1.00 89.75 406 VAL A C 1
ATOM 3249 O O . VAL A 1 406 ? 16.742 31.143 -5.260 1.00 89.75 406 VAL A O 1
ATOM 3252 N N . PRO A 1 407 ? 17.283 30.703 -3.122 1.00 93.06 407 PRO A N 1
ATOM 3253 C CA . PRO A 1 407 ? 18.203 29.622 -3.458 1.00 93.06 407 PRO A CA 1
ATOM 3254 C C . PRO A 1 407 ? 17.439 28.312 -3.721 1.00 93.06 407 PRO A C 1
ATOM 3256 O O . PRO A 1 407 ? 17.490 27.369 -2.931 1.00 93.06 407 PRO A O 1
ATOM 3259 N N . TYR A 1 408 ? 16.718 28.228 -4.848 1.00 93.38 408 TYR A N 1
ATOM 3260 C CA . TYR A 1 408 ? 15.852 27.080 -5.177 1.00 93.38 408 TYR A CA 1
ATOM 3261 C C . TYR A 1 408 ? 16.571 25.728 -5.137 1.00 93.38 408 TYR A C 1
ATOM 3263 O O . TYR A 1 408 ? 16.001 24.752 -4.660 1.00 93.38 408 TYR A O 1
ATOM 3271 N N . ALA A 1 409 ? 17.806 25.649 -5.642 1.00 92.06 409 ALA A N 1
ATOM 3272 C CA . ALA A 1 409 ? 18.568 24.401 -5.652 1.00 92.06 409 ALA A CA 1
ATOM 3273 C C . ALA A 1 409 ? 18.882 23.915 -4.228 1.00 92.06 409 ALA A C 1
ATOM 3275 O O . ALA A 1 409 ? 18.676 22.740 -3.932 1.00 92.06 409 ALA A O 1
ATOM 3276 N N . ALA A 1 410 ? 19.300 24.829 -3.344 1.00 93.38 410 ALA A N 1
ATOM 3277 C CA . ALA A 1 410 ? 19.544 24.518 -1.940 1.00 93.38 410 ALA A CA 1
ATOM 3278 C C . ALA A 1 410 ? 18.240 24.102 -1.256 1.00 93.38 410 ALA A C 1
ATOM 3280 O O . ALA A 1 410 ? 18.169 22.998 -0.739 1.00 93.38 410 ALA A O 1
ATOM 3281 N N . LEU A 1 411 ? 17.176 24.908 -1.359 1.00 93.88 411 LEU A N 1
ATOM 3282 C CA . LEU A 1 411 ? 15.873 24.610 -0.750 1.00 93.88 411 LEU A CA 1
ATOM 3283 C C . LEU A 1 411 ? 15.298 23.256 -1.190 1.00 93.88 411 LEU A C 1
ATOM 3285 O O . LEU A 1 411 ? 14.746 22.527 -0.366 1.00 93.88 411 LEU A O 1
ATOM 3289 N N . ARG A 1 412 ? 15.433 22.905 -2.476 1.00 94.44 412 ARG A N 1
ATOM 3290 C CA . ARG A 1 412 ? 15.010 21.596 -2.994 1.00 94.44 412 ARG A CA 1
ATOM 3291 C C . ARG A 1 412 ? 15.827 20.464 -2.387 1.00 94.44 412 ARG A C 1
ATOM 3293 O O . ARG A 1 412 ? 15.238 19.487 -1.942 1.00 94.44 412 ARG A O 1
ATOM 3300 N N . TYR A 1 413 ? 17.148 20.614 -2.335 1.00 93.62 413 TYR A N 1
ATOM 3301 C CA . TYR A 1 413 ? 18.025 19.624 -1.723 1.00 93.62 413 TYR A CA 1
ATOM 3302 C C . TYR A 1 413 ? 17.712 19.454 -0.228 1.00 93.62 413 TYR A C 1
ATOM 3304 O O . TYR A 1 413 ? 17.437 18.347 0.222 1.00 93.62 413 TYR A O 1
ATOM 3312 N N . THR A 1 414 ? 17.657 20.531 0.558 1.00 94.00 414 THR A N 1
ATOM 3313 C CA . THR A 1 414 ? 17.422 20.413 2.005 1.00 94.00 414 THR A CA 1
ATOM 3314 C C . THR A 1 414 ? 16.062 19.788 2.312 1.00 94.00 414 THR A C 1
ATOM 3316 O O . THR A 1 414 ? 15.972 18.912 3.166 1.00 94.00 414 THR A O 1
ATOM 3319 N N . ALA A 1 415 ? 15.008 20.168 1.584 1.00 93.75 415 ALA A N 1
ATOM 3320 C CA . ALA A 1 415 ? 13.681 19.606 1.813 1.00 93.75 415 ALA A CA 1
ATOM 3321 C C . ALA A 1 415 ? 13.535 18.170 1.271 1.00 93.75 415 ALA A C 1
ATOM 3323 O O . ALA A 1 415 ? 13.198 17.273 2.042 1.00 93.75 415 ALA A O 1
ATOM 3324 N N . ALA A 1 416 ? 13.780 17.924 -0.023 1.00 92.50 416 ALA A N 1
ATOM 3325 C CA . ALA A 1 416 ? 13.513 16.621 -0.642 1.00 92.50 416 ALA A CA 1
ATOM 3326 C C . ALA A 1 416 ? 14.617 15.581 -0.415 1.00 92.50 416 ALA A C 1
ATOM 3328 O O . ALA A 1 416 ? 14.287 14.407 -0.299 1.00 92.50 416 ALA A O 1
ATOM 3329 N N . GLU A 1 417 ? 15.892 15.976 -0.335 1.00 90.31 417 GLU A N 1
ATOM 3330 C CA . GLU A 1 417 ? 17.018 15.042 -0.169 1.00 90.31 417 GLU A CA 1
ATOM 3331 C C . GLU A 1 417 ? 17.391 14.832 1.299 1.00 90.31 417 GLU A C 1
ATOM 3333 O O . GLU A 1 417 ? 17.567 13.694 1.729 1.00 90.31 417 GLU A O 1
ATOM 3338 N N . ALA A 1 418 ? 17.508 15.911 2.079 1.00 91.06 418 ALA A N 1
ATOM 3339 C CA . ALA A 1 418 ? 17.996 15.820 3.455 1.00 91.06 418 ALA A CA 1
ATOM 3340 C C . ALA A 1 418 ? 16.876 15.521 4.465 1.00 91.06 418 ALA A C 1
ATOM 3342 O O . ALA A 1 418 ? 16.961 14.532 5.190 1.00 91.06 418 ALA A O 1
ATOM 3343 N N . ASN A 1 419 ? 15.822 16.341 4.503 1.00 93.00 419 ASN A N 1
ATOM 3344 C CA . ASN A 1 419 ? 14.781 16.229 5.528 1.00 93.00 419 ASN A CA 1
ATOM 3345 C C . ASN A 1 419 ? 13.806 15.083 5.219 1.00 93.00 419 ASN A C 1
ATOM 3347 O O . ASN A 1 419 ? 13.785 14.077 5.923 1.00 93.00 419 ASN A O 1
ATOM 3351 N N . TYR A 1 420 ? 13.021 15.197 4.141 1.00 93.38 420 TYR A N 1
ATOM 3352 C CA . TYR A 1 420 ? 12.083 14.135 3.761 1.00 93.38 420 TYR A CA 1
ATOM 3353 C C . TYR A 1 420 ? 12.808 12.929 3.152 1.00 93.38 420 TYR A C 1
ATOM 3355 O O . TYR A 1 420 ? 12.467 11.786 3.456 1.00 93.38 420 TYR A O 1
ATOM 3363 N N . GLY A 1 421 ? 13.840 13.176 2.339 1.00 89.06 421 GLY A N 1
ATOM 3364 C CA . GLY A 1 421 ? 14.641 12.138 1.687 1.00 89.06 421 GLY A CA 1
ATOM 3365 C C . GLY A 1 421 ? 15.420 11.253 2.655 1.00 89.06 421 GLY A C 1
ATOM 3366 O O . GLY A 1 421 ? 15.642 10.088 2.344 1.00 89.06 421 GLY A O 1
ATOM 3367 N N . GLY A 1 422 ? 15.725 11.732 3.868 1.00 87.25 422 GLY A N 1
ATOM 3368 C CA . GLY A 1 422 ? 16.320 10.910 4.927 1.00 87.25 422 GLY A CA 1
ATOM 3369 C C . GLY A 1 422 ? 15.465 9.702 5.337 1.00 87.25 422 GLY A C 1
ATOM 3370 O O . GLY A 1 422 ? 15.990 8.740 5.894 1.00 87.25 422 GLY A O 1
ATOM 3371 N N . ARG A 1 423 ? 14.160 9.716 5.030 1.00 86.25 423 ARG A N 1
ATOM 3372 C CA . ARG A 1 423 ? 13.240 8.585 5.248 1.00 86.25 423 ARG A CA 1
ATOM 3373 C C . ARG A 1 423 ? 13.075 7.688 4.024 1.00 86.25 423 ARG A C 1
ATOM 3375 O O . ARG A 1 423 ? 12.552 6.583 4.156 1.00 86.25 423 ARG A O 1
ATOM 3382 N N . VAL A 1 424 ? 13.469 8.168 2.846 1.00 90.56 424 VAL A N 1
ATOM 3383 C CA . VAL A 1 424 ? 13.234 7.509 1.562 1.00 90.56 424 VAL A CA 1
ATOM 3384 C C . VAL A 1 424 ? 14.433 6.634 1.223 1.00 90.56 424 VAL A C 1
ATOM 3386 O O . VAL A 1 424 ? 15.539 7.123 1.005 1.00 90.56 424 VAL A O 1
ATOM 3389 N N . THR A 1 425 ? 14.215 5.323 1.187 1.00 87.38 425 THR A N 1
ATOM 3390 C CA . THR A 1 425 ? 15.287 4.338 0.999 1.00 87.38 425 THR A CA 1
ATOM 3391 C C . THR A 1 425 ? 15.411 3.860 -0.444 1.00 87.38 425 THR A C 1
ATOM 3393 O O . THR A 1 425 ? 16.516 3.549 -0.882 1.00 87.38 425 THR A O 1
ATOM 3396 N N . ASP A 1 426 ? 14.310 3.816 -1.199 1.00 88.62 426 ASP A N 1
ATOM 3397 C CA . ASP A 1 426 ? 14.322 3.408 -2.603 1.00 88.62 426 ASP A CA 1
ATOM 3398 C C . ASP A 1 426 ? 14.788 4.547 -3.527 1.00 88.62 426 ASP A C 1
ATOM 3400 O O . ASP A 1 426 ? 14.381 5.703 -3.396 1.00 88.62 426 ASP A O 1
ATOM 3404 N N . VAL A 1 427 ? 15.636 4.216 -4.505 1.00 88.44 427 VAL A N 1
ATOM 3405 C CA . VAL A 1 427 ? 16.229 5.198 -5.428 1.00 88.44 427 VAL A CA 1
ATOM 3406 C C . VAL A 1 427 ? 15.177 5.810 -6.360 1.00 88.44 427 VAL A C 1
ATOM 3408 O O . VAL A 1 427 ? 15.251 7.001 -6.673 1.00 88.44 427 VAL A O 1
ATOM 3411 N N . HIS A 1 428 ? 14.183 5.031 -6.800 1.00 90.62 428 HIS A N 1
ATOM 3412 C CA . HIS A 1 428 ? 13.134 5.531 -7.690 1.00 90.62 428 HIS A CA 1
ATOM 3413 C C . HIS A 1 428 ? 12.129 6.405 -6.934 1.00 90.62 428 HIS A C 1
ATOM 3415 O O . HIS A 1 428 ? 11.709 7.434 -7.470 1.00 90.62 428 HIS A O 1
ATOM 3421 N N . ASP A 1 429 ? 11.823 6.067 -5.681 1.00 93.19 429 ASP A N 1
ATOM 3422 C CA . ASP A 1 429 ? 11.044 6.932 -4.791 1.00 93.19 429 ASP A CA 1
ATOM 3423 C C . ASP A 1 429 ? 11.798 8.237 -4.477 1.00 93.19 429 ASP A C 1
ATOM 3425 O O . ASP A 1 429 ? 11.224 9.325 -4.559 1.00 93.19 429 ASP A O 1
ATOM 3429 N N . ARG A 1 430 ? 13.110 8.165 -4.213 1.00 92.62 430 ARG A N 1
ATOM 3430 C CA . ARG A 1 430 ? 13.967 9.344 -3.992 1.00 92.62 430 ARG A CA 1
ATOM 3431 C C . ARG A 1 430 ? 13.997 10.257 -5.221 1.00 92.62 430 ARG A C 1
ATOM 3433 O O . ARG A 1 430 ? 13.935 11.479 -5.110 1.00 92.62 430 ARG A O 1
ATOM 3440 N N . ARG A 1 431 ? 14.004 9.682 -6.423 1.00 92.62 431 ARG A N 1
ATOM 3441 C CA . ARG A 1 431 ? 13.824 10.438 -7.670 1.00 92.62 431 ARG A CA 1
ATOM 3442 C C . ARG A 1 431 ? 12.435 11.092 -7.746 1.00 92.62 431 ARG A C 1
ATOM 3444 O O . ARG A 1 431 ? 12.330 12.262 -8.115 1.00 92.62 431 ARG A O 1
ATOM 3451 N N . CYS A 1 432 ? 11.375 10.367 -7.387 1.00 94.44 432 CYS A N 1
ATOM 3452 C CA . CYS A 1 432 ? 9.997 10.864 -7.434 1.00 94.44 432 CYS A CA 1
ATOM 3453 C C . CYS A 1 432 ? 9.771 12.054 -6.484 1.00 94.44 432 CYS A C 1
ATOM 3455 O O . CYS A 1 432 ? 9.250 13.084 -6.916 1.00 94.44 432 CYS A O 1
ATOM 3457 N N . ILE A 1 433 ? 10.224 11.968 -5.226 1.00 95.19 433 ILE A N 1
ATOM 3458 C CA . ILE A 1 433 ? 10.023 13.037 -4.232 1.00 95.19 433 ILE A CA 1
ATOM 3459 C C . ILE A 1 433 ? 10.676 14.361 -4.655 1.00 95.19 433 ILE A C 1
ATOM 3461 O O . ILE A 1 433 ? 10.070 15.426 -4.521 1.00 95.19 433 ILE A O 1
ATOM 3465 N N . ASN A 1 434 ? 11.863 14.299 -5.265 1.00 94.50 434 ASN A N 1
ATOM 3466 C CA . ASN A 1 434 ? 12.530 15.469 -5.833 1.00 94.50 434 ASN A CA 1
ATOM 3467 C C . ASN A 1 434 ? 11.723 16.099 -6.971 1.00 94.50 434 ASN A C 1
ATOM 3469 O O . ASN A 1 434 ? 11.533 17.317 -7.020 1.00 94.50 434 ASN A O 1
ATOM 3473 N N . PHE A 1 435 ? 11.215 15.274 -7.888 1.00 94.50 435 PHE A N 1
ATOM 3474 C CA . PHE A 1 435 ? 10.393 15.747 -8.996 1.00 94.50 435 PHE A CA 1
ATOM 3475 C C . PHE A 1 435 ? 9.066 16.351 -8.540 1.00 94.50 435 PHE A C 1
ATOM 3477 O O . PHE A 1 435 ? 8.633 17.342 -9.133 1.00 94.50 435 PHE A O 1
ATOM 3484 N N . LEU A 1 436 ? 8.447 15.817 -7.488 1.00 95.06 436 LEU A N 1
ATOM 3485 C CA . LEU A 1 436 ? 7.257 16.403 -6.870 1.00 95.06 436 LEU A CA 1
ATOM 3486 C C . LEU A 1 436 ? 7.559 17.788 -6.285 1.00 95.06 436 LEU A C 1
ATOM 3488 O O . LEU A 1 436 ? 6.864 18.749 -6.606 1.00 95.06 436 LEU A O 1
ATOM 3492 N N . LEU A 1 437 ? 8.643 17.931 -5.514 1.00 95.00 437 LEU A N 1
ATOM 3493 C CA . LEU A 1 437 ? 8.986 19.210 -4.886 1.00 95.00 437 LEU A CA 1
ATOM 3494 C C . LEU A 1 437 ? 9.272 20.323 -5.908 1.00 95.00 437 LEU A C 1
ATOM 3496 O O . LEU A 1 437 ? 9.033 21.499 -5.635 1.00 95.00 437 LEU A O 1
ATOM 3500 N N . THR A 1 438 ? 9.756 19.974 -7.104 1.00 93.25 438 THR A N 1
ATOM 3501 C CA . THR A 1 438 ? 10.071 20.972 -8.138 1.00 93.25 438 THR A CA 1
ATOM 3502 C C . THR A 1 438 ? 8.861 21.747 -8.669 1.00 93.25 438 THR A C 1
ATOM 3504 O O . THR A 1 438 ? 9.080 22.779 -9.296 1.00 93.25 438 THR A O 1
ATOM 3507 N N . ASP A 1 439 ? 7.623 21.293 -8.437 1.00 91.75 439 ASP A N 1
ATOM 3508 C CA . ASP A 1 439 ? 6.414 22.079 -8.750 1.00 91.75 439 ASP A CA 1
ATOM 3509 C C . ASP A 1 439 ? 6.172 23.183 -7.719 1.00 91.75 439 ASP A C 1
ATOM 3511 O O . ASP A 1 439 ? 5.736 24.276 -8.055 1.00 91.75 439 ASP A O 1
ATOM 3515 N N . PHE A 1 440 ? 6.501 22.925 -6.456 1.00 93.62 440 PHE A N 1
ATOM 3516 C CA . PHE A 1 440 ? 6.228 23.855 -5.362 1.00 93.62 440 PHE A CA 1
ATOM 3517 C C . PHE A 1 440 ? 7.378 24.838 -5.154 1.00 93.62 440 PHE A C 1
ATOM 3519 O O . PHE A 1 440 ? 7.170 26.029 -4.948 1.00 93.62 440 PHE A O 1
ATOM 3526 N N . TYR A 1 441 ? 8.619 24.364 -5.238 1.00 93.62 441 TYR A N 1
ATOM 3527 C CA . TYR A 1 441 ? 9.803 25.213 -5.129 1.00 93.62 441 TYR A CA 1
ATOM 3528 C C . TYR A 1 441 ? 10.296 25.602 -6.516 1.00 93.62 441 TYR A C 1
ATOM 3530 O O . TYR A 1 441 ? 11.332 25.120 -6.975 1.00 93.62 441 TYR A O 1
ATOM 3538 N N . CYS A 1 442 ? 9.558 26.474 -7.198 1.00 92.25 442 CYS A N 1
ATOM 3539 C CA . CYS A 1 442 ? 9.907 27.009 -8.511 1.00 92.25 442 CYS A CA 1
ATOM 3540 C C . CYS A 1 442 ? 9.677 28.528 -8.582 1.00 92.25 442 CYS A C 1
ATOM 3542 O O . CYS A 1 442 ? 8.896 29.054 -7.796 1.00 92.25 442 CYS A O 1
ATOM 3544 N N . PRO A 1 443 ? 10.301 29.244 -9.536 1.00 91.94 443 PRO A N 1
ATOM 3545 C CA . PRO A 1 443 ? 10.029 30.669 -9.744 1.00 91.94 443 PRO A CA 1
ATOM 3546 C C . PRO A 1 443 ? 8.569 30.978 -10.100 1.00 91.94 443 PRO A C 1
ATOM 3548 O O . PRO A 1 443 ? 8.092 32.084 -9.861 1.00 91.94 443 PRO A O 1
ATOM 3551 N N . GLU A 1 444 ? 7.855 30.013 -10.682 1.00 91.62 444 GLU A N 1
ATOM 3552 C CA . GLU A 1 444 ? 6.485 30.200 -11.160 1.00 91.62 444 GLU A CA 1
ATOM 3553 C C . GLU A 1 444 ? 5.470 30.308 -10.021 1.00 91.62 444 GLU A C 1
ATOM 3555 O O . GLU A 1 444 ? 4.495 31.034 -10.188 1.00 91.62 444 GLU A O 1
ATOM 3560 N N . ILE A 1 445 ? 5.732 29.714 -8.846 1.00 91.25 445 ILE A N 1
ATOM 3561 C CA . ILE A 1 445 ? 4.819 29.782 -7.688 1.00 91.25 445 ILE A CA 1
ATOM 3562 C C . ILE A 1 445 ? 4.528 31.219 -7.246 1.00 91.25 445 ILE A C 1
ATOM 3564 O O . ILE A 1 445 ? 3.475 31.500 -6.678 1.00 91.25 445 ILE A O 1
ATOM 3568 N N . LEU A 1 446 ? 5.443 32.151 -7.526 1.00 88.81 446 LEU A N 1
ATOM 3569 C CA . LEU A 1 446 ? 5.285 33.563 -7.193 1.00 88.81 446 LEU A CA 1
ATOM 3570 C C . LEU A 1 446 ? 4.203 34.250 -8.036 1.00 88.81 446 LEU A C 1
ATOM 3572 O O . LEU A 1 446 ? 3.642 35.248 -7.590 1.00 88.81 446 LEU A O 1
ATOM 3576 N N . LYS A 1 447 ? 3.840 33.694 -9.196 1.00 90.19 447 LYS A N 1
ATOM 3577 C CA . LYS A 1 447 ? 2.757 34.192 -10.054 1.00 90.19 447 LYS A CA 1
ATOM 3578 C C . LYS A 1 447 ? 1.406 33.673 -9.550 1.00 90.19 447 LYS A C 1
ATOM 3580 O O . LYS A 1 447 ? 1.279 32.493 -9.247 1.00 90.19 447 LYS A O 1
ATOM 3585 N N . ASP A 1 448 ? 0.392 34.533 -9.465 1.00 87.12 448 ASP A N 1
ATOM 3586 C CA . ASP A 1 448 ? -0.960 34.139 -9.009 1.00 87.12 448 ASP A CA 1
ATOM 3587 C C . ASP A 1 448 ? -1.683 33.198 -9.999 1.00 87.12 448 ASP A C 1
ATOM 3589 O O . ASP A 1 448 ? -2.553 32.410 -9.614 1.00 87.12 448 ASP A O 1
ATOM 3593 N N . ASP A 1 449 ? -1.270 33.223 -11.269 1.00 89.44 449 ASP A N 1
ATOM 3594 C CA . ASP A 1 449 ? -1.801 32.354 -12.325 1.00 89.44 449 ASP A CA 1
ATOM 3595 C C . ASP A 1 449 ? -1.260 30.920 -12.262 1.00 89.44 449 ASP A C 1
ATOM 3597 O O . ASP A 1 449 ? -1.785 30.033 -12.936 1.00 89.44 449 ASP A O 1
ATOM 3601 N N . TYR A 1 450 ? -0.218 30.663 -11.465 1.00 92.44 450 TYR A N 1
ATOM 3602 C CA . TYR A 1 450 ? 0.389 29.340 -11.383 1.00 92.44 450 TYR A CA 1
ATOM 3603 C C . TYR A 1 450 ? -0.523 28.351 -10.653 1.00 92.44 450 TYR A C 1
ATOM 3605 O O . TYR A 1 450 ? -0.925 28.570 -9.507 1.00 92.44 450 TYR A O 1
ATOM 3613 N N . LYS A 1 451 ? -0.839 27.239 -11.322 1.00 92.62 451 LYS A N 1
ATOM 3614 C CA . LYS A 1 451 ? -1.683 26.159 -10.801 1.00 92.62 451 LYS A CA 1
ATOM 3615 C C . LYS A 1 451 ? -0.849 24.897 -10.601 1.00 92.62 451 LYS A C 1
ATOM 3617 O O . LYS A 1 451 ? 0.007 24.577 -11.420 1.00 92.62 451 LYS A O 1
ATOM 3622 N N . PHE A 1 452 ? -1.115 24.177 -9.516 1.00 90.75 452 PHE A N 1
ATOM 3623 C CA . PHE A 1 452 ? -0.430 22.930 -9.168 1.00 90.75 452 PHE A CA 1
ATOM 3624 C C . PHE A 1 452 ? -0.973 21.722 -9.938 1.00 90.75 452 PHE A C 1
ATOM 3626 O O . PHE A 1 452 ? -0.268 20.728 -10.087 1.00 90.75 452 PHE A O 1
ATOM 3633 N N . SER A 1 453 ? -2.215 21.798 -10.426 1.00 89.44 453 SER A N 1
ATOM 3634 C CA . SER A 1 453 ? -2.877 20.729 -11.177 1.00 89.44 453 SER A CA 1
ATOM 3635 C C . SER A 1 453 ? -3.478 21.230 -12.497 1.00 89.44 453 SER A C 1
ATOM 3637 O O . SER A 1 453 ? -3.803 22.417 -12.613 1.00 89.44 453 SER A O 1
ATOM 3639 N N . PRO A 1 454 ? -3.720 20.323 -13.465 1.00 86.19 454 PRO A N 1
ATOM 3640 C CA . PRO A 1 454 ? -4.430 20.639 -14.706 1.00 86.19 454 PRO A CA 1
ATOM 3641 C C . PRO A 1 454 ? -5.854 21.178 -14.508 1.00 86.19 454 PRO A C 1
ATOM 3643 O O . PRO A 1 454 ? -6.276 22.042 -15.270 1.00 86.19 454 PRO A O 1
ATOM 3646 N N . SER A 1 455 ? -6.589 20.732 -13.482 1.00 87.12 455 SER A N 1
ATOM 3647 C CA . SER A 1 455 ? -7.929 21.265 -13.175 1.00 87.12 455 SER A CA 1
ATOM 3648 C C . SER A 1 455 ? -7.969 22.728 -12.748 1.00 87.12 455 SER A C 1
ATOM 3650 O O . SER A 1 455 ? -9.045 23.321 -12.716 1.00 87.12 455 SER A O 1
ATOM 3652 N N . GLY A 1 456 ? -6.835 23.315 -12.359 1.00 87.19 456 GLY A N 1
ATOM 3653 C CA . GLY A 1 456 ? -6.769 24.705 -11.906 1.00 87.19 456 GLY A CA 1
ATOM 3654 C C . GLY A 1 456 ? -7.386 24.971 -10.527 1.00 87.19 456 GLY A C 1
ATOM 3655 O O . GLY A 1 456 ? -7.338 26.107 -10.057 1.00 87.19 456 GLY A O 1
ATOM 3656 N N . VAL A 1 457 ? -7.918 23.940 -9.860 1.00 90.00 457 VAL A N 1
ATOM 3657 C CA . VAL A 1 457 ? -8.510 24.030 -8.514 1.00 90.00 457 VAL A CA 1
ATOM 3658 C C . VAL A 1 457 ? -7.437 24.252 -7.450 1.00 90.00 457 VAL A C 1
ATOM 3660 O O . VAL A 1 457 ? -7.673 24.975 -6.488 1.00 90.00 457 VAL A O 1
ATOM 3663 N N . TYR A 1 458 ? -6.255 23.654 -7.625 1.00 92.44 458 TYR A N 1
ATOM 3664 C CA . TYR A 1 458 ? -5.170 23.705 -6.648 1.00 92.44 458 TYR A CA 1
ATOM 3665 C C . TYR A 1 458 ? -4.109 24.732 -7.056 1.00 92.44 458 TYR A C 1
ATOM 3667 O O . TYR A 1 458 ? -3.474 24.611 -8.101 1.00 92.44 458 TYR A O 1
ATOM 3675 N N . TYR A 1 459 ? -3.907 25.745 -6.221 1.00 93.25 459 TYR A N 1
ATOM 3676 C CA . TYR A 1 459 ? -2.908 26.803 -6.376 1.00 93.25 459 TYR A CA 1
ATOM 3677 C C . TYR A 1 459 ? -2.484 27.390 -5.022 1.00 93.25 459 TYR A C 1
ATOM 3679 O O . TYR A 1 459 ? -3.108 27.112 -3.994 1.00 93.25 459 TYR A O 1
ATOM 3687 N N . ALA A 1 460 ? -1.423 28.204 -5.027 1.00 91.50 460 ALA A N 1
ATOM 3688 C CA . ALA A 1 460 ? -1.033 29.026 -3.882 1.00 91.50 460 ALA A CA 1
ATOM 3689 C C . ALA A 1 460 ? -1.873 30.317 -3.850 1.00 91.50 460 ALA A C 1
ATOM 3691 O O . ALA A 1 460 ? -1.835 31.064 -4.831 1.00 91.50 460 ALA A O 1
ATOM 3692 N N . PRO A 1 461 ? -2.609 30.610 -2.760 1.00 90.75 461 PRO A N 1
ATOM 3693 C CA . PRO A 1 461 ? -3.368 31.852 -2.637 1.00 90.75 461 PRO A CA 1
ATOM 3694 C C . PRO A 1 461 ? -2.504 33.110 -2.795 1.00 90.75 461 PRO A C 1
ATOM 3696 O O . PRO A 1 461 ? -1.290 33.091 -2.562 1.00 90.75 461 PRO A O 1
ATOM 3699 N N . ALA A 1 462 ? -3.156 34.216 -3.160 1.00 87.62 462 ALA A N 1
ATOM 3700 C CA . ALA A 1 462 ? -2.523 35.528 -3.208 1.00 87.62 462 ALA A CA 1
ATOM 3701 C C . ALA A 1 462 ? -1.980 35.929 -1.827 1.00 87.62 462 ALA A C 1
ATOM 3703 O O . ALA A 1 462 ? -2.440 35.454 -0.785 1.00 87.62 462 ALA A O 1
ATOM 3704 N N . TYR A 1 463 ? -0.994 36.826 -1.822 1.00 83.88 463 TYR A N 1
ATOM 3705 C CA . TYR A 1 463 ? -0.358 37.274 -0.588 1.00 83.88 463 TYR A CA 1
ATOM 3706 C C . TYR A 1 463 ? -1.370 37.882 0.394 1.00 83.88 463 TYR A C 1
ATOM 3708 O O . TYR A 1 463 ? -2.033 38.874 0.098 1.00 83.88 463 TYR A O 1
ATOM 3716 N N . SER A 1 464 ? -1.404 37.317 1.600 1.00 82.56 464 SER A N 1
ATOM 3717 C CA . SER A 1 464 ? -2.084 37.866 2.774 1.00 82.56 464 SER A CA 1
ATOM 3718 C C . SER A 1 464 ? -1.153 37.858 3.984 1.00 82.56 464 SER A C 1
ATOM 3720 O O . SER A 1 464 ? -0.341 36.941 4.140 1.00 82.56 464 SER A O 1
ATOM 3722 N N . VAL A 1 465 ? -1.299 38.870 4.847 1.00 81.06 465 VAL A N 1
ATOM 3723 C CA . VAL A 1 465 ? -0.596 38.975 6.136 1.00 81.06 465 VAL A CA 1
ATOM 3724 C C . VAL A 1 465 ? -1.184 38.012 7.171 1.00 81.06 465 VAL A C 1
ATOM 3726 O O . VAL A 1 465 ? -0.425 37.444 7.948 1.00 81.06 465 VAL A O 1
ATOM 3729 N N . SER A 1 466 ? -2.505 37.802 7.160 1.00 86.19 466 SER A N 1
ATOM 3730 C CA . SER A 1 466 ? -3.197 36.905 8.097 1.00 86.19 466 SER A CA 1
ATOM 3731 C C . SER A 1 466 ? -3.361 35.494 7.519 1.00 86.19 466 SER A C 1
ATOM 3733 O O . SER A 1 466 ? -3.327 35.303 6.296 1.00 86.19 466 SER A O 1
ATOM 3735 N N . LEU A 1 467 ? -3.514 34.508 8.409 1.00 87.94 467 LEU A N 1
ATOM 3736 C CA . LEU A 1 467 ? -3.680 33.089 8.075 1.00 87.94 467 LEU A CA 1
ATOM 3737 C C . LEU A 1 467 ? -5.085 32.763 7.545 1.00 87.94 467 LEU A C 1
ATOM 3739 O O . LEU A 1 467 ? -5.244 31.827 6.759 1.00 87.94 467 LEU A O 1
ATOM 3743 N N . GLU A 1 468 ? -6.099 33.531 7.943 1.00 89.19 468 GLU A N 1
ATOM 3744 C CA . GLU A 1 468 ? -7.515 33.268 7.671 1.00 89.19 468 GLU A CA 1
ATOM 3745 C C . GLU A 1 468 ? -7.832 33.070 6.179 1.00 89.19 468 GLU A C 1
ATOM 3747 O O . GLU A 1 468 ? -8.478 32.067 5.868 1.00 89.19 468 GLU A O 1
ATOM 3752 N N . PRO A 1 469 ? -7.343 33.903 5.233 1.00 91.12 469 PRO A N 1
ATOM 3753 C CA . PRO A 1 469 ? -7.619 33.700 3.808 1.00 91.12 469 PRO A CA 1
ATOM 3754 C C . PRO A 1 469 ? -7.071 32.378 3.259 1.00 91.12 469 PRO A C 1
ATOM 3756 O O . PRO A 1 469 ? -7.689 31.757 2.394 1.00 91.12 469 PRO A O 1
ATOM 3759 N N . TYR A 1 470 ? -5.932 31.904 3.779 1.00 91.62 470 TYR A N 1
ATOM 3760 C CA . TYR A 1 470 ? -5.385 30.602 3.393 1.00 91.62 470 TYR A CA 1
ATOM 3761 C C . TYR A 1 470 ? -6.271 29.470 3.922 1.00 91.62 470 TYR A C 1
ATOM 3763 O O . TYR A 1 470 ? -6.569 28.531 3.188 1.00 91.62 470 TYR A O 1
ATOM 3771 N N . ILE A 1 471 ? -6.737 29.570 5.171 1.00 90.88 471 ILE A N 1
ATOM 3772 C CA . ILE A 1 471 ? -7.638 28.581 5.781 1.00 90.88 471 ILE A CA 1
ATOM 3773 C C . ILE A 1 471 ? -8.988 28.546 5.055 1.00 90.88 471 ILE A C 1
ATOM 3775 O O . ILE A 1 471 ? -9.519 27.464 4.812 1.00 90.88 471 ILE A O 1
ATOM 3779 N N . GLU A 1 472 ? -9.543 29.699 4.683 1.00 92.50 472 GLU A N 1
ATOM 3780 C CA . GLU A 1 472 ? -10.799 29.794 3.934 1.00 92.50 472 GLU A CA 1
ATOM 3781 C C . GLU A 1 472 ? -10.690 29.138 2.554 1.00 92.50 472 GLU A C 1
ATOM 3783 O O . GLU A 1 472 ? -11.541 28.323 2.189 1.00 92.50 472 GLU A O 1
ATOM 3788 N N . TYR A 1 473 ? -9.596 29.393 1.834 1.00 93.69 473 TYR A N 1
ATOM 3789 C CA . TYR A 1 473 ? -9.303 28.693 0.587 1.00 93.69 473 TYR A CA 1
ATOM 3790 C C . TYR A 1 473 ? -9.180 27.176 0.792 1.00 93.69 473 TYR A C 1
ATOM 3792 O O . TYR A 1 473 ? -9.784 26.399 0.059 1.00 93.69 473 TYR A O 1
ATOM 3800 N N . ILE A 1 474 ? -8.473 26.715 1.827 1.00 92.31 474 ILE A N 1
ATOM 3801 C CA . ILE A 1 474 ? -8.383 25.273 2.103 1.00 92.31 474 ILE A CA 1
ATOM 3802 C C . ILE A 1 474 ? -9.777 24.693 2.417 1.00 92.31 474 ILE A C 1
ATOM 3804 O O . ILE A 1 474 ? -10.100 23.580 2.000 1.00 92.31 474 ILE A O 1
ATOM 3808 N N . ARG A 1 475 ? -10.648 25.438 3.112 1.00 91.06 475 ARG A N 1
ATOM 3809 C CA . ARG A 1 475 ? -12.032 25.016 3.388 1.00 91.06 475 ARG A CA 1
ATOM 3810 C C . ARG A 1 475 ? -12.891 24.918 2.127 1.00 91.06 475 ARG A C 1
ATOM 3812 O O . ARG A 1 475 ? -13.802 24.088 2.129 1.00 91.06 475 ARG A O 1
ATOM 3819 N N . SER A 1 476 ? -12.611 25.683 1.073 1.00 91.75 476 SER A N 1
ATOM 3820 C CA . SER A 1 476 ? -13.343 25.594 -0.198 1.00 91.75 476 SER A CA 1
ATOM 3821 C C . SER A 1 476 ? -12.905 24.416 -1.079 1.00 91.75 476 SER A C 1
ATOM 3823 O O . SER A 1 476 ? -13.644 24.031 -1.984 1.00 91.75 476 SER A O 1
ATOM 3825 N N . LEU A 1 477 ? -11.758 23.784 -0.788 1.00 90.62 477 LEU A N 1
ATOM 3826 C CA . LEU A 1 477 ? -11.281 22.616 -1.533 1.00 90.62 477 LEU A CA 1
ATOM 3827 C C . LEU A 1 477 ? -12.250 21.419 -1.442 1.00 90.62 477 LEU A C 1
ATOM 3829 O O . LEU A 1 477 ? -12.906 21.215 -0.404 1.00 90.62 477 LEU A O 1
ATOM 3833 N N . PRO A 1 478 ? -12.307 20.579 -2.496 1.00 86.88 478 PRO A N 1
ATOM 3834 C CA . PRO A 1 478 ? -13.148 19.390 -2.512 1.00 86.88 478 PRO A CA 1
ATOM 3835 C C . PRO A 1 478 ? -12.693 18.364 -1.466 1.00 86.88 478 PRO A C 1
ATOM 3837 O O . PRO A 1 478 ? -11.497 18.178 -1.216 1.00 86.88 478 PRO A O 1
ATOM 3840 N N . ILE A 1 479 ? -13.672 17.685 -0.859 1.00 79.25 479 ILE A N 1
ATOM 3841 C CA . ILE A 1 479 ? -13.440 16.623 0.135 1.00 79.25 479 ILE A CA 1
ATOM 3842 C C . ILE A 1 479 ? -12.790 15.406 -0.529 1.00 79.25 479 ILE A C 1
ATOM 3844 O O . ILE A 1 479 ? -11.817 14.880 0.002 1.00 79.25 479 ILE A O 1
ATOM 3848 N N . ASN A 1 480 ? -13.276 15.023 -1.713 1.00 80.62 480 ASN A N 1
ATOM 3849 C CA . ASN A 1 480 ? -12.701 13.958 -2.531 1.00 80.62 480 ASN A CA 1
ATOM 3850 C C . ASN A 1 480 ? -11.779 14.584 -3.576 1.00 80.62 480 ASN A C 1
ATOM 3852 O O . ASN A 1 480 ? -12.237 15.353 -4.423 1.00 80.62 480 ASN A O 1
ATOM 3856 N N . GLN A 1 481 ? -10.483 14.290 -3.502 1.00 85.56 481 GLN A N 1
ATOM 3857 C CA . GLN A 1 481 ? -9.505 14.830 -4.442 1.00 85.56 481 GLN A CA 1
ATOM 3858 C C . GLN A 1 481 ? -9.326 13.906 -5.644 1.00 85.56 481 GLN A C 1
ATOM 3860 O O . GLN A 1 481 ? -9.336 12.682 -5.516 1.00 85.56 481 GLN A O 1
ATOM 3865 N N . MET A 1 482 ? -9.135 14.503 -6.818 1.00 87.81 482 MET A N 1
ATOM 3866 C CA . MET A 1 482 ? -8.795 13.751 -8.022 1.00 87.81 482 MET A CA 1
ATOM 3867 C C . MET A 1 482 ? -7.300 13.375 -8.019 1.00 87.81 482 MET A C 1
ATOM 3869 O O . MET A 1 482 ? -6.481 14.173 -7.550 1.00 87.81 482 MET A O 1
ATOM 3873 N N . PRO A 1 483 ? -6.905 12.217 -8.592 1.00 89.38 483 PRO A N 1
ATOM 3874 C CA . PRO A 1 483 ? -5.513 11.749 -8.620 1.00 89.38 483 PRO A CA 1
ATOM 3875 C C . PRO A 1 483 ? -4.525 12.733 -9.247 1.00 89.38 483 PRO A C 1
ATOM 3877 O O . PRO A 1 483 ? -3.342 12.745 -8.901 1.00 89.38 483 PRO A O 1
ATOM 3880 N N . GLU A 1 484 ? -5.011 13.599 -10.139 1.00 90.75 484 GLU A N 1
ATOM 3881 C CA . GLU A 1 484 ? -4.215 14.651 -10.770 1.00 90.75 484 GLU A CA 1
ATOM 3882 C C . GLU A 1 484 ? -3.539 15.582 -9.752 1.00 90.75 484 GLU A C 1
ATOM 3884 O O . GLU A 1 484 ? -2.439 16.061 -10.019 1.00 90.75 484 GLU A O 1
ATOM 3889 N N . ALA A 1 485 ? -4.141 15.789 -8.571 1.00 90.94 485 ALA A N 1
ATOM 3890 C CA . ALA A 1 485 ? -3.587 16.625 -7.508 1.00 90.94 485 ALA A CA 1
ATOM 3891 C C . ALA A 1 485 ? -2.284 16.040 -6.938 1.00 90.94 485 ALA A C 1
ATOM 3893 O O . ALA A 1 485 ? -1.442 16.771 -6.422 1.00 90.94 485 ALA A O 1
ATOM 3894 N N . PHE A 1 486 ? -2.109 14.723 -7.068 1.00 91.88 486 PHE A N 1
ATOM 3895 C CA . PHE A 1 486 ? -0.933 13.971 -6.629 1.00 91.88 486 PHE A CA 1
ATOM 3896 C C . PHE A 1 486 ? 0.018 13.643 -7.793 1.00 91.88 486 PHE A C 1
ATOM 3898 O O . PHE A 1 486 ? 0.985 12.897 -7.615 1.00 91.88 486 PHE A O 1
ATOM 3905 N N . GLY A 1 487 ? -0.262 14.165 -8.994 1.00 91.00 487 GLY A N 1
ATOM 3906 C CA . GLY A 1 487 ? 0.474 13.854 -10.218 1.00 91.00 487 GLY A CA 1
ATOM 3907 C C . GLY A 1 487 ? 0.153 12.479 -10.813 1.00 91.00 487 GLY A C 1
ATOM 3908 O O . GLY A 1 487 ? 0.881 12.025 -11.693 1.00 91.00 487 GLY A O 1
ATOM 3909 N N . LEU A 1 488 ? -0.931 11.822 -10.391 1.00 93.12 488 LEU A N 1
ATOM 3910 C CA . LEU A 1 488 ? -1.330 10.476 -10.823 1.00 93.12 488 LEU A CA 1
ATOM 3911 C C . LEU A 1 488 ? -2.443 10.502 -11.884 1.00 93.12 488 LEU A C 1
ATOM 3913 O O . LEU A 1 488 ? -3.166 11.489 -12.026 1.00 93.12 488 LEU A O 1
ATOM 3917 N N . HIS A 1 489 ? -2.562 9.414 -12.648 1.00 92.75 489 HIS A N 1
ATOM 3918 C CA . HIS A 1 489 ? -3.646 9.213 -13.615 1.00 92.75 489 HIS A CA 1
ATOM 3919 C C . HIS A 1 489 ? -4.971 8.872 -12.902 1.00 92.75 489 HIS A C 1
ATOM 3921 O O . HIS A 1 489 ? -4.957 8.328 -11.798 1.00 92.75 489 HIS A O 1
ATOM 3927 N N . ALA A 1 490 ? -6.122 9.126 -13.536 1.00 90.19 490 ALA A N 1
ATOM 3928 C CA . ALA A 1 490 ? -7.448 8.872 -12.954 1.00 90.19 490 ALA A CA 1
ATOM 3929 C C . ALA A 1 490 ? -7.654 7.407 -12.512 1.00 90.19 490 ALA A C 1
ATOM 3931 O O . ALA A 1 490 ? -8.292 7.148 -11.491 1.00 90.19 490 ALA A O 1
ATOM 3932 N N . ASN A 1 491 ? -7.038 6.454 -13.221 1.00 91.06 491 ASN A N 1
ATOM 3933 C CA . ASN A 1 491 ? -7.084 5.028 -12.875 1.00 91.06 491 ASN A CA 1
ATOM 3934 C C . ASN A 1 491 ? -6.487 4.717 -11.493 1.00 91.06 491 ASN A C 1
ATOM 3936 O O . ASN A 1 491 ? -6.837 3.695 -10.910 1.00 91.06 491 ASN A O 1
ATOM 3940 N N . ALA A 1 492 ? -5.633 5.583 -10.936 1.00 90.94 492 ALA A N 1
ATOM 3941 C CA . ALA A 1 492 ? -5.058 5.367 -9.611 1.00 90.94 492 ALA A CA 1
ATOM 3942 C C . ALA A 1 492 ? -6.138 5.289 -8.516 1.00 90.94 492 ALA A C 1
ATOM 3944 O O . ALA A 1 492 ? -6.012 4.475 -7.604 1.00 90.94 492 ALA A O 1
ATOM 3945 N N . ASN A 1 493 ? -7.235 6.050 -8.645 1.00 89.50 493 ASN A N 1
ATOM 3946 C CA . ASN A 1 493 ? -8.384 5.930 -7.739 1.00 89.50 493 ASN A CA 1
ATOM 3947 C C . ASN A 1 493 ? -9.029 4.542 -7.812 1.00 89.50 493 ASN A C 1
ATOM 3949 O O . ASN A 1 493 ? -9.410 3.994 -6.783 1.00 89.50 493 ASN A O 1
ATOM 3953 N N . LEU A 1 494 ? -9.122 3.960 -9.012 1.00 89.75 494 LEU A N 1
ATOM 3954 C CA . LEU A 1 494 ? -9.677 2.619 -9.199 1.00 89.75 494 LEU A CA 1
ATOM 3955 C C . LEU A 1 494 ? -8.793 1.578 -8.507 1.00 89.75 494 LEU A C 1
ATOM 3957 O O . LEU A 1 494 ? -9.303 0.748 -7.762 1.00 89.75 494 LEU A O 1
ATOM 3961 N N . VAL A 1 495 ? -7.471 1.657 -8.694 1.00 89.06 495 VAL A N 1
ATOM 3962 C CA . VAL A 1 495 ? -6.508 0.750 -8.042 1.00 89.06 495 VAL A CA 1
ATOM 3963 C C . VAL A 1 495 ? -6.602 0.853 -6.519 1.00 89.06 495 VAL A C 1
ATOM 3965 O O . VAL A 1 495 ? -6.687 -0.172 -5.840 1.00 89.06 495 VAL A O 1
ATOM 3968 N N . ALA A 1 496 ? -6.633 2.075 -5.980 1.00 89.31 496 ALA A N 1
ATOM 3969 C CA . ALA A 1 496 ? -6.756 2.309 -4.544 1.00 89.31 496 ALA A CA 1
ATOM 3970 C C . ALA A 1 496 ? -8.071 1.737 -3.986 1.00 89.31 496 ALA A C 1
ATOM 3972 O O . ALA A 1 496 ? -8.046 0.992 -3.006 1.00 89.31 496 ALA A O 1
ATOM 3973 N N . ALA A 1 497 ? -9.199 2.000 -4.652 1.00 90.25 497 ALA A N 1
ATOM 3974 C CA . ALA A 1 497 ? -10.512 1.518 -4.228 1.00 90.25 497 ALA A CA 1
ATOM 3975 C C . ALA A 1 497 ? -10.639 -0.015 -4.308 1.00 90.25 497 ALA A C 1
ATOM 3977 O O . ALA A 1 497 ? -11.172 -0.642 -3.391 1.00 90.25 497 ALA A O 1
ATOM 3978 N N . ILE A 1 498 ? -10.100 -0.641 -5.363 1.00 90.62 498 ILE A N 1
ATOM 3979 C CA . ILE A 1 498 ? -10.037 -2.106 -5.493 1.00 90.62 498 ILE A CA 1
ATOM 3980 C C . ILE A 1 498 ? -9.205 -2.701 -4.354 1.00 90.62 498 ILE A C 1
ATOM 3982 O O . ILE A 1 498 ? -9.645 -3.647 -3.701 1.00 90.62 498 ILE A O 1
ATOM 3986 N N . SER A 1 499 ? -8.020 -2.143 -4.094 1.00 88.94 499 SER A N 1
ATOM 3987 C CA . SER A 1 499 ? -7.127 -2.609 -3.029 1.00 88.94 499 SER A CA 1
ATOM 3988 C C . SER A 1 499 ? -7.782 -2.497 -1.650 1.00 88.94 499 SER A C 1
ATOM 3990 O O . SER A 1 499 ? -7.751 -3.442 -0.859 1.00 88.94 499 SER A O 1
ATOM 3992 N N . GLU A 1 500 ? -8.452 -1.376 -1.373 1.00 89.88 500 GLU A N 1
ATOM 3993 C CA . GLU A 1 500 ? -9.173 -1.172 -0.121 1.00 89.88 500 GLU A CA 1
ATOM 3994 C C . GLU A 1 500 ? -10.332 -2.164 0.046 1.00 89.88 500 GLU A C 1
ATOM 3996 O O . GLU A 1 500 ? -10.451 -2.782 1.110 1.00 89.88 500 GLU A O 1
ATOM 4001 N N . ALA A 1 501 ? -11.132 -2.381 -1.004 1.00 92.06 501 ALA A N 1
ATOM 4002 C CA . ALA A 1 501 ? -12.223 -3.353 -0.996 1.00 92.06 501 ALA A CA 1
ATOM 4003 C C . ALA A 1 501 ? -11.715 -4.777 -0.721 1.00 92.06 501 ALA A C 1
ATOM 4005 O O . ALA A 1 501 ? -12.231 -5.462 0.163 1.00 92.06 501 ALA A O 1
ATOM 4006 N N . MET A 1 502 ? -10.669 -5.210 -1.432 1.00 89.31 502 MET A N 1
ATOM 4007 C CA . MET A 1 502 ? -10.084 -6.546 -1.275 1.00 89.31 502 MET A CA 1
ATOM 4008 C C . MET A 1 502 ? -9.465 -6.740 0.110 1.00 89.31 502 MET A C 1
ATOM 4010 O O . MET A 1 502 ? -9.636 -7.796 0.720 1.00 89.31 502 MET A O 1
ATOM 4014 N N . ARG A 1 503 ? -8.802 -5.712 0.656 1.00 88.81 503 ARG A N 1
ATOM 4015 C CA . ARG A 1 503 ? -8.265 -5.738 2.023 1.00 88.81 503 ARG A CA 1
ATOM 4016 C C . ARG A 1 503 ? -9.379 -5.876 3.059 1.00 88.81 503 ARG A C 1
ATOM 4018 O O . ARG A 1 503 ? -9.230 -6.650 4.006 1.00 88.81 503 ARG A O 1
ATOM 4025 N N . LEU A 1 504 ? -10.474 -5.132 2.904 1.00 92.06 504 LEU A N 1
ATOM 4026 C CA . LEU A 1 504 ? -11.614 -5.189 3.817 1.00 92.06 504 LEU A CA 1
ATOM 4027 C C . LEU A 1 504 ? -12.252 -6.581 3.792 1.00 92.06 504 LEU A C 1
ATOM 4029 O O . LEU A 1 504 ? -12.375 -7.206 4.844 1.00 92.06 504 LEU A O 1
ATOM 4033 N N . LEU A 1 505 ? -12.587 -7.095 2.604 1.00 90.44 505 LEU A N 1
ATOM 4034 C CA . LEU A 1 505 ? -13.193 -8.420 2.440 1.00 90.44 505 LEU A CA 1
ATOM 4035 C C . LEU A 1 505 ? -12.272 -9.536 2.947 1.00 90.44 505 LEU A C 1
ATOM 4037 O O . LEU A 1 505 ? -12.709 -10.384 3.720 1.00 90.44 505 LEU A O 1
ATOM 4041 N N . GLY A 1 506 ? -10.982 -9.492 2.603 1.00 86.00 506 GLY A N 1
ATOM 4042 C CA . GLY A 1 506 ? -10.000 -10.488 3.033 1.00 86.00 506 GLY A CA 1
ATOM 4043 C C . GLY A 1 506 ? -9.781 -10.521 4.550 1.00 86.00 506 GLY A C 1
ATOM 4044 O O . GLY A 1 506 ? -9.546 -11.594 5.112 1.00 86.00 506 GLY A O 1
ATOM 4045 N N . THR A 1 507 ? -9.887 -9.367 5.218 1.00 88.44 507 THR A N 1
ATOM 4046 C CA . THR A 1 507 ? -9.819 -9.263 6.687 1.00 88.44 507 THR A CA 1
ATOM 4047 C C . THR A 1 507 ? -11.118 -9.756 7.326 1.00 88.44 507 THR A C 1
ATOM 4049 O O . THR A 1 507 ? -11.081 -10.546 8.266 1.00 88.44 507 THR A O 1
ATOM 4052 N N . ALA A 1 508 ? -12.272 -9.360 6.782 1.00 89.44 508 ALA A N 1
ATOM 4053 C CA . ALA A 1 508 ? -13.584 -9.812 7.242 1.00 89.44 508 ALA A CA 1
ATOM 4054 C C . ALA A 1 508 ? -13.764 -11.335 7.096 1.00 89.44 508 ALA A C 1
ATOM 4056 O O . ALA A 1 508 ? -14.364 -11.963 7.970 1.00 89.44 508 ALA A O 1
ATOM 4057 N N . ALA A 1 509 ? -13.209 -11.930 6.034 1.00 84.94 509 ALA A N 1
ATOM 4058 C CA . ALA A 1 509 ? -13.160 -13.374 5.820 1.00 84.94 509 ALA A CA 1
ATOM 4059 C C . ALA A 1 509 ? -12.319 -14.082 6.893 1.00 84.94 509 ALA A C 1
ATOM 4061 O O . ALA A 1 509 ? -12.757 -15.086 7.447 1.00 84.94 509 ALA A O 1
ATOM 4062 N N . ALA A 1 510 ? -11.151 -13.528 7.241 1.00 82.81 510 ALA A N 1
ATOM 4063 C CA . ALA A 1 510 ? -10.273 -14.084 8.274 1.00 82.81 510 ALA A CA 1
ATOM 4064 C C . ALA A 1 510 ? -10.894 -14.058 9.685 1.00 82.81 510 ALA A C 1
ATOM 4066 O O . ALA A 1 510 ? -10.495 -14.841 10.542 1.00 82.81 510 ALA A O 1
ATOM 4067 N N . LEU A 1 511 ? -11.870 -13.175 9.924 1.00 84.69 511 LEU A N 1
ATOM 4068 C CA . LEU A 1 511 ? -12.603 -13.075 11.190 1.00 84.69 511 LEU A CA 1
ATOM 4069 C C . LEU A 1 511 ? -13.801 -14.037 11.291 1.00 84.69 511 LEU A C 1
ATOM 4071 O O . LEU A 1 511 ? -14.407 -14.124 12.359 1.00 84.69 511 LEU A O 1
ATOM 4075 N N . GLN A 1 512 ? -14.178 -14.744 10.219 1.00 78.31 512 GLN A N 1
ATOM 4076 C CA . GLN A 1 512 ? -15.309 -15.674 10.277 1.00 78.31 512 GLN A CA 1
ATOM 4077 C C . GLN A 1 512 ? -14.947 -16.971 11.026 1.00 78.31 512 GLN A C 1
ATOM 4079 O O . GLN A 1 512 ? -13.836 -17.488 10.878 1.00 78.31 512 GLN A O 1
ATOM 4084 N N . PRO A 1 513 ? -15.882 -17.545 11.808 1.00 68.94 513 PRO A N 1
ATOM 4085 C CA . PRO A 1 513 ? -15.655 -18.806 12.503 1.00 68.94 513 PRO A CA 1
ATOM 4086 C C . PRO A 1 513 ? -15.477 -19.964 11.513 1.00 68.94 513 PRO A C 1
ATOM 4088 O O . PRO A 1 513 ? -16.325 -20.213 10.658 1.00 68.94 513 PRO A O 1
ATOM 4091 N N . ARG A 1 514 ? -14.380 -20.712 11.670 1.00 57.88 514 ARG A N 1
ATOM 4092 C CA . ARG A 1 514 ? -13.968 -21.800 10.760 1.00 57.88 514 ARG A CA 1
ATOM 4093 C C . ARG A 1 514 ? -14.876 -23.040 10.822 1.00 57.88 514 ARG A C 1
ATOM 4095 O O . ARG A 1 514 ? -14.885 -23.836 9.891 1.00 57.88 514 ARG A O 1
ATOM 4102 N N . THR A 1 515 ? -15.645 -23.193 11.903 1.00 46.75 515 THR A N 1
ATOM 4103 C CA . THR A 1 515 ? -16.439 -24.394 12.235 1.00 46.75 515 THR A CA 1
ATOM 4104 C C . THR A 1 515 ? -17.959 -24.208 12.119 1.00 46.75 515 THR A C 1
ATOM 4106 O O . THR A 1 515 ? -18.718 -25.116 12.455 1.00 46.75 515 THR A O 1
ATOM 4109 N N . GLY A 1 516 ? -18.440 -23.057 11.644 1.00 38.56 516 GLY A N 1
ATOM 4110 C CA . GLY A 1 516 ? -19.875 -22.766 11.564 1.00 38.56 516 GLY A CA 1
ATOM 4111 C C . GLY A 1 516 ? -20.479 -23.084 10.197 1.00 38.56 516 GLY A C 1
ATOM 4112 O O . GLY A 1 516 ? -20.593 -22.184 9.373 1.00 38.56 516 GLY A O 1
ATOM 4113 N N . GLY A 1 517 ? -20.889 -24.331 9.946 1.00 40.22 517 GLY A N 1
ATOM 4114 C CA . GLY A 1 517 ? -21.626 -24.653 8.717 1.00 40.22 517 GLY A CA 1
ATOM 4115 C C . GLY A 1 517 ? -21.890 -26.136 8.471 1.00 40.22 517 GLY A C 1
ATOM 4116 O O . GLY A 1 517 ? -21.415 -26.684 7.484 1.00 40.22 517 GLY A O 1
ATOM 4117 N N . GLY A 1 518 ? -22.671 -26.789 9.335 1.00 32.84 518 GLY A N 1
ATOM 4118 C CA . GLY A 1 518 ? -23.206 -28.142 9.110 1.00 32.84 518 GLY A CA 1
ATOM 4119 C C . GLY A 1 518 ? -24.343 -28.176 8.080 1.00 32.84 518 GLY A C 1
ATOM 4120 O O . GLY A 1 518 ? -25.427 -28.667 8.379 1.00 32.84 518 GLY A O 1
ATOM 4121 N N . GLY A 1 519 ? -24.129 -27.611 6.891 1.00 38.44 519 GLY A N 1
ATOM 4122 C CA . GLY A 1 519 ? -25.135 -27.533 5.835 1.00 38.44 519 GLY A CA 1
ATOM 4123 C C . GLY A 1 519 ? -24.677 -28.231 4.563 1.00 38.44 519 GLY A C 1
ATOM 4124 O O . GLY A 1 519 ? -23.925 -27.630 3.814 1.00 38.44 519 GLY A O 1
ATOM 4125 N N . GLY A 1 520 ? -25.147 -29.467 4.343 1.00 38.56 520 GLY A N 1
ATOM 4126 C CA . GLY A 1 520 ? -25.414 -30.169 3.066 1.00 38.56 520 GLY A CA 1
ATOM 4127 C C . GLY A 1 520 ? -24.456 -30.121 1.857 1.00 38.56 520 GLY A C 1
ATOM 4128 O O . GLY A 1 520 ? -24.764 -30.770 0.861 1.00 38.56 520 GLY A O 1
ATOM 4129 N N . GLY A 1 521 ? -23.356 -29.373 1.887 1.00 48.88 521 GLY A N 1
ATOM 4130 C CA . GLY A 1 521 ? -22.336 -29.310 0.841 1.00 48.88 521 GLY A CA 1
ATOM 4131 C C . GLY A 1 521 ? -21.231 -30.342 1.054 1.00 48.88 521 GLY A C 1
ATOM 4132 O O . GLY A 1 521 ? -21.154 -30.965 2.114 1.00 48.88 521 GLY A O 1
ATOM 4133 N N . ALA A 1 522 ? -20.372 -30.512 0.043 1.00 54.84 522 ALA A N 1
ATOM 4134 C CA . ALA A 1 522 ? -19.148 -31.303 0.166 1.00 54.84 522 ALA A CA 1
ATOM 4135 C C . ALA A 1 522 ? -18.371 -30.870 1.420 1.00 54.84 522 ALA A C 1
ATOM 4137 O O . ALA A 1 522 ? -18.296 -29.671 1.718 1.00 54.84 522 ALA A O 1
ATOM 4138 N N . SER A 1 523 ? -17.831 -31.830 2.176 1.00 68.12 523 SER A N 1
ATOM 4139 C CA . SER A 1 523 ? -17.054 -31.486 3.366 1.00 68.12 523 SER A CA 1
ATOM 4140 C C . SER A 1 523 ? -15.827 -30.662 2.955 1.00 68.12 523 SER A C 1
ATOM 4142 O O . SER A 1 523 ? -15.348 -30.763 1.824 1.00 68.12 523 SER A O 1
ATOM 4144 N N . GLN A 1 524 ? -15.315 -29.811 3.850 1.00 70.25 524 GLN A N 1
ATOM 4145 C CA . GLN A 1 524 ? -14.094 -29.039 3.566 1.00 70.25 524 GLN A CA 1
ATOM 4146 C C . GLN A 1 524 ? -12.943 -29.962 3.136 1.00 70.25 524 GLN A C 1
ATOM 4148 O O . GLN A 1 524 ? -12.196 -29.638 2.215 1.00 70.25 524 GLN A O 1
ATOM 4153 N N . ASP A 1 525 ? -12.881 -31.140 3.747 1.00 81.19 525 ASP A N 1
ATOM 4154 C CA . ASP A 1 525 ? -11.940 -32.205 3.433 1.00 81.19 525 ASP A CA 1
ATOM 4155 C C . ASP A 1 525 ? -12.102 -32.731 2.001 1.00 81.19 525 ASP A C 1
ATOM 4157 O O . ASP A 1 525 ? -11.101 -32.906 1.307 1.00 81.19 525 ASP A O 1
ATOM 4161 N N . ASP A 1 526 ? -13.335 -32.909 1.514 1.00 82.62 526 ASP A N 1
ATOM 4162 C CA . ASP A 1 526 ? -13.599 -33.331 0.130 1.00 82.62 526 ASP A CA 1
ATOM 4163 C C . ASP A 1 526 ? -13.117 -32.282 -0.880 1.00 82.62 526 ASP A C 1
ATOM 4165 O O . ASP A 1 526 ? -12.475 -32.626 -1.873 1.00 82.62 526 ASP A O 1
ATOM 4169 N N . VAL A 1 527 ? -13.362 -30.996 -0.603 1.00 80.50 527 VAL A N 1
ATOM 4170 C CA . VAL A 1 527 ? -12.912 -29.886 -1.462 1.00 80.50 527 VAL A CA 1
ATOM 4171 C C . VAL A 1 527 ? -11.386 -29.833 -1.522 1.00 80.50 527 VAL A C 1
ATOM 4173 O O . VAL A 1 527 ? -10.803 -29.718 -2.602 1.00 80.50 527 VAL A O 1
ATOM 4176 N N . VAL A 1 528 ? -10.722 -29.959 -0.368 1.00 85.50 528 VAL A N 1
ATOM 4177 C CA . VAL A 1 528 ? -9.256 -30.002 -0.287 1.00 85.50 528 VAL A CA 1
ATOM 4178 C C . VAL A 1 528 ? -8.710 -31.211 -1.047 1.00 85.50 528 VAL A C 1
ATOM 4180 O O . VAL A 1 528 ? -7.731 -31.093 -1.784 1.00 85.50 528 VAL A O 1
ATOM 4183 N N . MET A 1 529 ? -9.357 -32.366 -0.912 1.00 87.44 529 MET A N 1
ATOM 4184 C CA . MET A 1 529 ? -8.974 -33.620 -1.553 1.00 87.44 529 MET A CA 1
ATOM 4185 C C . MET A 1 529 ? -9.105 -33.559 -3.085 1.00 87.44 529 MET A C 1
ATOM 4187 O O . MET A 1 529 ? -8.198 -34.003 -3.802 1.00 87.44 529 MET A O 1
ATOM 4191 N N . GLU A 1 530 ? -10.198 -32.993 -3.596 1.00 87.38 530 GLU A N 1
ATOM 4192 C CA . GLU A 1 530 ? -10.437 -32.793 -5.028 1.00 87.38 530 GLU A CA 1
ATOM 4193 C C . GLU A 1 530 ? -9.421 -31.810 -5.623 1.00 87.38 530 GLU A C 1
ATOM 4195 O O . GLU A 1 530 ? -8.696 -32.158 -6.560 1.00 87.38 530 GLU A O 1
ATOM 4200 N N . ALA A 1 531 ? -9.284 -30.623 -5.023 1.00 86.12 531 ALA A N 1
ATOM 4201 C CA . ALA A 1 531 ? -8.357 -29.595 -5.489 1.00 86.12 531 ALA A CA 1
ATOM 4202 C C . ALA A 1 531 ? -6.898 -30.074 -5.449 1.00 86.12 531 ALA A C 1
ATOM 4204 O O . ALA A 1 531 ? -6.165 -29.922 -6.426 1.00 86.12 531 ALA A O 1
ATOM 4205 N N . ALA A 1 532 ? -6.476 -30.728 -4.361 1.00 90.00 532 ALA A N 1
ATOM 4206 C CA . ALA A 1 532 ? -5.124 -31.268 -4.255 1.00 90.00 532 ALA A CA 1
ATOM 4207 C C . ALA A 1 532 ? -4.851 -32.382 -5.276 1.00 90.00 532 ALA A C 1
ATOM 4209 O O . ALA A 1 532 ? -3.712 -32.559 -5.703 1.00 90.00 532 ALA A O 1
ATOM 4210 N N . THR A 1 533 ? -5.872 -33.149 -5.671 1.00 91.06 533 THR A N 1
ATOM 4211 C CA . THR A 1 533 ? -5.732 -34.159 -6.729 1.00 91.06 533 THR A CA 1
ATOM 4212 C C . THR A 1 533 ? -5.562 -33.500 -8.086 1.00 91.06 533 THR A C 1
ATOM 4214 O O . THR A 1 533 ? -4.591 -33.813 -8.769 1.00 91.06 533 THR A O 1
ATOM 4217 N N . LYS A 1 534 ? -6.418 -32.528 -8.409 1.00 90.12 534 LYS A N 1
ATOM 4218 C CA . LYS A 1 534 ? -6.330 -31.748 -9.642 1.00 90.12 534 LYS A CA 1
ATOM 4219 C C . LYS A 1 534 ? -4.962 -31.075 -9.803 1.00 90.12 534 LYS A C 1
ATOM 4221 O O . LYS A 1 534 ? -4.289 -31.292 -10.804 1.00 90.12 534 LYS A O 1
ATOM 4226 N N . TYR A 1 535 ? -4.495 -30.331 -8.797 1.00 90.62 535 TYR A N 1
ATOM 4227 C CA . TYR A 1 535 ? -3.199 -29.642 -8.878 1.00 90.62 535 TYR A CA 1
ATOM 4228 C C . TYR A 1 535 ? -2.016 -30.608 -8.993 1.00 90.62 535 TYR A C 1
ATOM 4230 O O . TYR A 1 535 ? -1.017 -30.300 -9.638 1.00 90.62 535 TYR A O 1
ATOM 4238 N N . LEU A 1 536 ? -2.109 -31.794 -8.387 1.00 91.06 536 LEU A N 1
ATOM 4239 C CA . LEU A 1 536 ? -1.059 -32.808 -8.485 1.00 91.06 536 LEU A CA 1
ATOM 4240 C C . LEU A 1 536 ? -1.009 -33.484 -9.866 1.00 91.06 536 LEU A C 1
ATOM 4242 O O . LEU A 1 536 ? 0.051 -33.985 -10.250 1.00 91.06 536 LEU A O 1
ATOM 4246 N N . GLU A 1 537 ? -2.125 -33.513 -10.592 1.00 90.69 537 GLU A N 1
ATOM 4247 C CA . GLU A 1 537 ? -2.194 -33.969 -11.984 1.00 90.69 537 GLU A CA 1
ATOM 4248 C C . GLU A 1 537 ? -1.699 -32.894 -12.962 1.00 90.69 537 GLU A C 1
ATOM 4250 O O . GLU A 1 537 ? -0.982 -33.223 -13.903 1.00 90.69 537 GLU A O 1
ATOM 4255 N N . GLU A 1 538 ? -2.017 -31.619 -12.713 1.00 89.75 538 GLU A N 1
ATOM 4256 C CA . GLU A 1 538 ? -1.583 -30.485 -13.546 1.00 89.75 538 GLU A CA 1
ATOM 4257 C C . GLU A 1 538 ? -0.071 -30.215 -13.443 1.00 89.75 538 GLU A C 1
ATOM 4259 O O . GLU A 1 538 ? 0.600 -30.007 -14.456 1.00 89.75 538 GLU A O 1
ATOM 4264 N N . VAL A 1 539 ? 0.496 -30.243 -12.230 1.00 90.31 539 VAL A N 1
ATOM 4265 C CA . VAL A 1 539 ? 1.926 -29.972 -12.020 1.00 90.31 539 VAL A CA 1
ATOM 4266 C C . VAL A 1 539 ? 2.757 -31.164 -12.492 1.00 90.31 539 VAL A C 1
ATOM 4268 O O . VAL A 1 539 ? 2.815 -32.195 -11.821 1.00 90.31 539 VAL A O 1
ATOM 4271 N N . GLN A 1 540 ? 3.454 -31.010 -13.616 1.00 87.31 540 GLN A N 1
ATOM 4272 C CA . GLN A 1 540 ? 4.324 -32.037 -14.203 1.00 87.31 540 GLN A CA 1
ATOM 4273 C C . GLN A 1 540 ? 5.427 -32.527 -13.234 1.00 87.31 540 GLN A C 1
ATOM 4275 O O . GLN A 1 540 ? 5.781 -31.833 -12.272 1.00 87.31 540 GLN A O 1
ATOM 4280 N N . PRO A 1 541 ? 5.971 -33.744 -13.437 1.00 89.12 541 PRO A N 1
ATOM 4281 C CA . PRO A 1 541 ? 7.090 -34.242 -12.640 1.00 89.12 541 PRO A CA 1
ATOM 4282 C C . PRO A 1 541 ? 8.364 -33.391 -12.828 1.00 89.12 541 PRO A C 1
ATOM 4284 O O . PRO A 1 541 ? 8.477 -32.663 -13.811 1.00 89.12 541 PRO A O 1
ATOM 4287 N N . PRO A 1 542 ? 9.334 -33.483 -11.896 1.00 91.75 542 PRO A N 1
ATOM 4288 C CA . PRO A 1 542 ? 10.618 -32.796 -12.024 1.00 91.75 542 PRO A CA 1
ATOM 4289 C C . PRO A 1 542 ? 11.337 -33.131 -13.338 1.00 91.75 542 PRO A C 1
ATOM 4291 O O . PRO A 1 542 ? 11.285 -34.268 -13.806 1.00 91.75 542 PRO A O 1
ATOM 4294 N N . PHE A 1 543 ? 12.058 -32.154 -13.880 1.00 91.69 543 PHE A N 1
ATOM 4295 C CA . PHE A 1 543 ? 12.893 -32.305 -15.066 1.00 91.69 543 PHE A CA 1
ATOM 4296 C C . PHE A 1 543 ? 14.047 -33.282 -14.829 1.00 91.69 543 PHE A C 1
ATOM 4298 O O . PHE A 1 543 ? 14.659 -33.278 -13.755 1.00 91.69 543 PHE A O 1
ATOM 4305 N N . ASP A 1 544 ? 14.416 -34.039 -15.863 1.00 90.75 544 ASP A N 1
ATOM 4306 C CA . ASP A 1 544 ? 15.644 -34.832 -15.868 1.00 90.75 544 ASP A CA 1
ATOM 4307 C C . ASP A 1 544 ? 16.858 -33.925 -16.126 1.00 90.75 544 ASP A C 1
ATOM 4309 O O . ASP A 1 544 ? 17.209 -33.579 -17.259 1.00 90.75 544 ASP A O 1
ATOM 4313 N N . THR A 1 545 ? 17.502 -33.507 -15.037 1.00 86.62 545 THR A N 1
ATOM 4314 C CA . THR A 1 545 ? 18.679 -32.635 -15.089 1.00 86.62 545 THR A CA 1
ATOM 4315 C C . THR A 1 545 ? 19.905 -33.319 -15.682 1.00 86.62 545 THR A C 1
ATOM 4317 O O . THR A 1 545 ? 20.769 -32.626 -16.214 1.00 86.62 545 THR A O 1
ATOM 4320 N N . GLU A 1 546 ? 20.008 -34.649 -15.606 1.00 87.12 546 GLU A N 1
ATOM 4321 C CA . GLU A 1 546 ? 21.143 -35.382 -16.177 1.00 87.12 546 GLU A CA 1
ATOM 4322 C C . GLU A 1 546 ? 21.028 -35.423 -17.702 1.00 87.12 546 GLU A C 1
ATOM 4324 O O . GLU A 1 546 ? 21.981 -35.067 -18.401 1.00 87.12 546 GLU A O 1
ATOM 4329 N N . ALA A 1 547 ? 19.838 -35.746 -18.217 1.00 87.75 547 ALA A N 1
ATOM 4330 C CA . ALA A 1 547 ? 19.551 -35.705 -19.647 1.00 87.75 547 ALA A CA 1
ATOM 4331 C C . ALA A 1 547 ? 19.681 -34.283 -20.223 1.00 87.75 547 ALA A C 1
ATOM 4333 O O . ALA A 1 547 ? 20.298 -34.098 -21.277 1.00 87.75 547 ALA A O 1
ATOM 4334 N N . SER A 1 548 ? 19.171 -33.266 -19.516 1.00 86.75 548 SER A N 1
ATOM 4335 C CA . SER A 1 548 ? 19.323 -31.860 -19.920 1.00 86.75 548 SER A CA 1
ATOM 4336 C C . SER A 1 548 ? 20.791 -31.437 -19.979 1.00 86.75 548 SER A C 1
ATOM 4338 O O . SER A 1 548 ? 21.215 -30.843 -20.966 1.00 86.75 548 SER A O 1
ATOM 4340 N N . ASN A 1 549 ? 21.600 -31.782 -18.972 1.00 87.88 549 ASN A N 1
ATOM 4341 C CA . ASN A 1 549 ? 23.021 -31.428 -18.944 1.00 87.88 549 ASN A CA 1
ATOM 4342 C C . ASN A 1 549 ? 23.836 -32.183 -20.011 1.00 87.88 549 ASN A C 1
ATOM 4344 O O . ASN A 1 549 ? 24.814 -31.653 -20.531 1.00 87.88 549 ASN A O 1
ATOM 4348 N N . ALA A 1 550 ? 23.422 -33.399 -20.380 1.00 87.88 550 ALA A N 1
ATOM 4349 C CA . ALA A 1 550 ? 24.015 -34.125 -21.500 1.00 87.88 550 ALA A CA 1
ATOM 4350 C C . ALA A 1 550 ? 23.699 -33.467 -22.857 1.00 87.88 550 ALA A C 1
ATOM 4352 O O . ALA A 1 550 ? 24.569 -33.419 -23.727 1.00 87.88 550 ALA A O 1
ATOM 4353 N N . LYS A 1 551 ? 22.477 -32.943 -23.040 1.00 87.94 551 LYS A N 1
ATOM 4354 C CA . LYS A 1 551 ? 22.044 -32.257 -24.274 1.00 87.94 551 LYS A CA 1
ATOM 4355 C C . LYS A 1 551 ? 22.574 -30.819 -24.371 1.00 87.94 551 LYS A C 1
ATOM 4357 O O . LYS A 1 551 ? 22.963 -30.385 -25.452 1.00 87.94 551 LYS A O 1
ATOM 4362 N N . TYR A 1 552 ? 22.633 -30.110 -23.246 1.00 87.94 552 TYR A N 1
ATOM 4363 C CA . TYR A 1 552 ? 23.092 -28.725 -23.111 1.00 87.94 552 TYR A CA 1
ATOM 4364 C C . TYR A 1 552 ? 24.213 -28.635 -22.066 1.00 87.94 552 TYR A C 1
ATOM 4366 O O . TYR A 1 552 ? 23.987 -28.154 -20.948 1.00 87.94 552 TYR A O 1
ATOM 4374 N N . PRO A 1 553 ? 25.431 -29.099 -22.401 1.00 85.88 553 PRO A N 1
ATOM 4375 C CA . PRO A 1 553 ? 26.558 -29.036 -21.485 1.00 85.88 553 PRO A CA 1
ATOM 4376 C C . PRO A 1 553 ? 27.008 -27.591 -21.267 1.00 85.88 553 PRO A C 1
ATOM 4378 O O . PRO A 1 553 ? 26.783 -26.703 -22.096 1.00 85.88 553 PRO A O 1
ATOM 4381 N N . VAL A 1 554 ? 27.685 -27.366 -20.142 1.00 83.62 554 VAL A N 1
ATOM 4382 C CA . VAL A 1 554 ? 28.333 -26.087 -19.837 1.00 83.62 554 VAL A CA 1
ATOM 4383 C C . VAL A 1 554 ? 29.389 -25.799 -20.905 1.00 83.62 554 VAL A C 1
ATOM 4385 O O . VAL A 1 554 ? 30.441 -26.436 -20.935 1.00 83.62 554 VAL A O 1
ATOM 4388 N N . ASP A 1 555 ? 29.101 -24.832 -21.772 1.00 84.19 555 ASP A N 1
ATOM 4389 C CA . ASP A 1 555 ? 29.999 -24.374 -22.827 1.00 84.19 555 ASP A CA 1
ATOM 4390 C C . ASP A 1 555 ? 30.453 -22.939 -22.535 1.00 84.19 555 ASP A C 1
ATOM 4392 O O . ASP A 1 555 ? 29.673 -22.074 -22.131 1.00 84.19 555 ASP A O 1
ATOM 4396 N N . TYR A 1 556 ? 31.737 -22.677 -22.765 1.00 78.88 556 TYR A N 1
ATOM 4397 C CA . TYR A 1 556 ? 32.286 -21.332 -22.706 1.00 78.88 556 TYR A CA 1
ATOM 4398 C C . TYR A 1 556 ? 31.687 -20.425 -23.788 1.00 78.88 556 TYR A C 1
ATOM 4400 O O . TYR A 1 556 ? 31.560 -19.225 -23.566 1.00 78.88 556 TYR A O 1
ATOM 4408 N N . ASN A 1 557 ? 31.299 -20.951 -24.948 1.00 80.38 557 ASN A N 1
ATOM 4409 C CA . ASN A 1 557 ? 30.737 -20.122 -26.019 1.00 80.38 557 ASN A CA 1
ATOM 4410 C C . ASN A 1 557 ? 29.225 -19.886 -25.884 1.00 80.38 557 ASN A C 1
ATOM 4412 O O . ASN A 1 557 ? 28.713 -18.959 -26.505 1.00 80.38 557 ASN A O 1
ATOM 4416 N N . GLU A 1 558 ? 28.530 -20.673 -25.057 1.00 84.88 558 GLU A N 1
ATOM 4417 C CA . GLU A 1 558 ? 27.080 -20.584 -24.863 1.00 84.88 558 GLU A CA 1
ATOM 4418 C C . GLU A 1 558 ? 26.721 -20.627 -23.368 1.00 84.88 558 GLU A C 1
ATOM 4420 O O . GLU A 1 558 ? 26.419 -21.669 -22.780 1.00 84.88 558 GLU A O 1
ATOM 4425 N N . SER A 1 559 ? 26.740 -19.451 -22.731 1.00 87.88 559 SER A N 1
ATOM 4426 C CA . SER A 1 559 ? 26.361 -19.277 -21.325 1.00 87.88 559 SER A CA 1
ATOM 4427 C C . SER A 1 559 ? 24.906 -19.660 -21.040 1.00 87.88 559 SER A C 1
ATOM 4429 O O . SER A 1 559 ? 24.592 -19.968 -19.887 1.00 87.88 559 SER A O 1
ATOM 4431 N N . MET A 1 560 ? 24.011 -19.665 -22.039 1.00 88.19 560 MET A N 1
ATOM 4432 C CA . MET A 1 560 ? 22.597 -19.996 -21.820 1.00 88.19 560 MET A CA 1
ATOM 4433 C C . MET A 1 560 ? 22.381 -21.437 -21.367 1.00 88.19 560 MET A C 1
ATOM 4435 O O . MET A 1 560 ? 21.473 -21.676 -20.575 1.00 88.19 560 MET A O 1
ATOM 4439 N N . ASN A 1 561 ? 23.252 -22.374 -21.751 1.00 90.56 561 ASN A N 1
ATOM 4440 C CA . ASN A 1 561 ? 23.184 -23.756 -21.264 1.00 90.56 561 ASN A CA 1
ATOM 4441 C C . ASN A 1 561 ? 23.352 -23.819 -19.737 1.00 90.56 561 ASN A C 1
ATOM 4443 O O . ASN A 1 561 ? 22.662 -24.562 -19.041 1.00 90.56 561 ASN A O 1
ATOM 4447 N N . THR A 1 562 ? 24.242 -22.983 -19.192 1.00 90.19 562 THR A N 1
ATOM 4448 C CA . THR A 1 562 ? 24.454 -22.897 -17.740 1.00 90.19 562 THR A CA 1
ATOM 4449 C C . THR A 1 562 ? 23.239 -22.290 -17.045 1.00 90.19 562 THR A C 1
ATOM 4451 O O . THR A 1 562 ? 22.831 -22.779 -15.991 1.00 90.19 562 THR A O 1
ATOM 4454 N N . VAL A 1 563 ? 22.648 -21.243 -17.633 1.00 91.38 563 VAL A N 1
ATOM 4455 C CA . VAL A 1 563 ? 21.434 -20.606 -17.101 1.00 91.38 563 VAL A CA 1
ATOM 4456 C C . VAL A 1 563 ? 20.278 -21.603 -17.079 1.00 91.38 563 VAL A C 1
ATOM 4458 O O . VAL A 1 563 ? 19.660 -21.762 -16.031 1.00 91.38 563 VAL A O 1
ATOM 4461 N N . LEU A 1 564 ? 20.046 -22.328 -18.179 1.00 92.81 564 LEU A N 1
ATOM 4462 C CA . LEU A 1 564 ? 19.013 -23.359 -18.277 1.00 92.81 564 LEU A CA 1
ATOM 4463 C C . LEU A 1 564 ? 19.156 -24.389 -17.150 1.00 92.81 564 LEU A C 1
ATOM 4465 O O . LEU A 1 564 ? 18.241 -24.550 -16.348 1.00 92.81 564 LEU A O 1
ATOM 4469 N N . ASN A 1 565 ? 20.323 -25.020 -17.009 1.00 91.31 565 ASN A N 1
ATOM 4470 C CA . ASN A 1 565 ? 20.522 -26.055 -15.989 1.00 91.31 565 ASN A CA 1
ATOM 4471 C C . ASN A 1 565 ? 20.350 -25.519 -14.551 1.00 91.31 565 ASN A C 1
ATOM 4473 O O . ASN A 1 565 ? 19.807 -26.213 -13.691 1.00 91.31 565 ASN A O 1
ATOM 4477 N N . GLN A 1 566 ? 20.761 -24.276 -14.272 1.00 91.31 566 GLN A N 1
ATOM 4478 C CA . GLN A 1 566 ? 20.545 -23.652 -12.960 1.00 91.31 566 GLN A CA 1
ATOM 4479 C C . GLN A 1 566 ? 19.069 -23.348 -12.676 1.00 91.31 566 GLN A C 1
ATOM 4481 O O . GLN A 1 566 ? 18.627 -23.497 -11.535 1.00 91.31 566 GLN A O 1
ATOM 4486 N N . GLU A 1 567 ? 18.318 -22.917 -13.686 1.00 93.12 567 GLU A N 1
ATOM 4487 C CA . GLU A 1 567 ? 16.878 -22.669 -13.590 1.00 93.12 567 GLU A CA 1
ATOM 4488 C C . GLU A 1 567 ? 16.120 -23.979 -13.336 1.00 93.12 567 GLU A C 1
ATOM 4490 O O . GLU A 1 567 ? 15.345 -24.060 -12.381 1.00 93.12 567 GLU A O 1
ATOM 4495 N N . LEU A 1 568 ? 16.431 -25.043 -14.087 1.00 93.44 568 LEU A N 1
ATOM 4496 C CA . LEU A 1 568 ? 15.823 -26.368 -13.911 1.00 93.44 568 LEU A CA 1
ATOM 4497 C C . LEU A 1 568 ? 16.024 -26.921 -12.494 1.00 93.44 568 LEU A C 1
ATOM 4499 O O . LEU A 1 568 ? 15.084 -27.443 -11.900 1.00 93.44 568 LEU A O 1
ATOM 4503 N N . LEU A 1 569 ? 17.213 -26.752 -11.900 1.00 92.94 569 LEU A N 1
ATOM 4504 C CA . LEU A 1 569 ? 17.468 -27.164 -10.513 1.00 92.94 569 LEU A CA 1
ATOM 4505 C C . LEU A 1 569 ? 16.564 -26.432 -9.506 1.00 92.94 569 LEU A C 1
ATOM 4507 O O . LEU A 1 569 ? 16.091 -27.038 -8.540 1.00 92.94 569 LEU A O 1
ATOM 4511 N N . ARG A 1 570 ? 16.301 -25.137 -9.722 1.00 92.62 570 ARG A N 1
ATOM 4512 C CA . ARG A 1 570 ? 15.413 -24.340 -8.857 1.00 92.62 570 ARG A CA 1
ATOM 4513 C C . ARG A 1 570 ? 13.958 -24.764 -9.023 1.00 92.62 570 ARG A C 1
ATOM 4515 O O . ARG A 1 570 ? 13.284 -24.986 -8.017 1.00 92.62 570 ARG A O 1
ATOM 4522 N N . PHE A 1 571 ? 13.500 -24.954 -10.262 1.00 94.50 571 PHE A N 1
ATOM 4523 C CA . PHE A 1 571 ? 12.157 -25.470 -10.527 1.00 94.50 571 PHE A CA 1
ATOM 4524 C C . PHE A 1 571 ? 11.967 -26.876 -9.965 1.00 94.50 571 PHE A C 1
ATOM 4526 O O . PHE A 1 571 ? 10.962 -27.117 -9.309 1.00 94.50 571 PHE A O 1
ATOM 4533 N N . ASN A 1 572 ? 12.945 -27.773 -10.091 1.00 94.62 572 ASN A N 1
ATOM 4534 C CA . ASN A 1 572 ? 12.871 -29.114 -9.508 1.00 94.62 572 ASN A CA 1
ATOM 4535 C C . ASN A 1 572 ? 12.704 -29.088 -7.987 1.00 94.62 572 ASN A C 1
ATOM 4537 O O . ASN A 1 572 ? 11.911 -29.860 -7.441 1.00 94.62 572 ASN A O 1
ATOM 4541 N N . LYS A 1 573 ? 13.399 -28.176 -7.296 1.00 94.12 573 LYS A N 1
ATOM 4542 C CA . LYS A 1 573 ? 13.225 -27.981 -5.851 1.00 94.12 573 LYS A CA 1
ATOM 4543 C C . LYS A 1 573 ? 11.791 -27.551 -5.512 1.00 94.12 573 LYS A C 1
ATOM 4545 O O . LYS A 1 573 ? 11.196 -28.116 -4.594 1.00 94.12 573 LYS A O 1
ATOM 4550 N N . LEU A 1 574 ? 11.235 -26.595 -6.260 1.00 94.19 574 LEU A N 1
ATOM 4551 C CA . LEU A 1 574 ? 9.863 -26.114 -6.075 1.00 94.19 574 LEU A CA 1
ATOM 4552 C C . LEU A 1 574 ? 8.827 -27.203 -6.396 1.00 94.19 574 LEU A C 1
ATOM 4554 O O . LEU A 1 574 ? 7.986 -27.506 -5.554 1.00 94.19 574 LEU A O 1
ATOM 4558 N N . ILE A 1 575 ? 8.926 -27.845 -7.563 1.00 94.56 575 ILE A N 1
ATOM 4559 C CA . ILE A 1 575 ? 8.039 -28.931 -8.011 1.00 94.56 575 ILE A CA 1
ATOM 4560 C C . ILE A 1 575 ? 8.018 -30.058 -6.975 1.00 94.56 575 ILE A C 1
ATOM 4562 O O . ILE A 1 575 ? 6.949 -30.526 -6.587 1.00 94.56 575 ILE A O 1
ATOM 4566 N N . SER A 1 576 ? 9.186 -30.466 -6.472 1.00 94.62 576 SER A N 1
ATOM 4567 C CA . SER A 1 576 ? 9.291 -31.506 -5.445 1.00 94.62 576 SER A CA 1
ATOM 4568 C C . SER A 1 576 ? 8.586 -31.111 -4.140 1.00 94.62 576 SER A C 1
ATOM 4570 O O . SER A 1 576 ? 7.842 -31.914 -3.568 1.00 94.62 576 SER A O 1
ATOM 4572 N N . LYS A 1 577 ? 8.729 -29.857 -3.684 1.00 94.12 577 LYS A N 1
ATOM 4573 C CA . LYS A 1 577 ? 8.045 -29.371 -2.472 1.00 94.12 577 LYS A CA 1
ATOM 4574 C C . LYS A 1 577 ? 6.528 -29.254 -2.676 1.00 94.12 577 LYS A C 1
ATOM 4576 O O . LYS A 1 577 ? 5.774 -29.694 -1.810 1.00 94.12 577 LYS A O 1
ATOM 4581 N N . VAL A 1 578 ? 6.065 -28.746 -3.820 1.00 93.50 578 VAL A N 1
ATOM 4582 C CA . VAL A 1 578 ? 4.630 -28.653 -4.156 1.00 93.50 578 VAL A CA 1
ATOM 4583 C C . VAL A 1 578 ? 4.002 -30.046 -4.220 1.00 93.50 578 VAL A C 1
ATOM 4585 O O . VAL A 1 578 ? 3.029 -30.324 -3.524 1.00 93.50 578 VAL A O 1
ATOM 4588 N N . ARG A 1 579 ? 4.598 -30.973 -4.979 1.00 94.06 579 ARG A N 1
ATOM 4589 C CA . ARG A 1 579 ? 4.062 -32.334 -5.136 1.00 94.06 579 ARG A CA 1
ATOM 4590 C C . ARG A 1 579 ? 4.081 -33.131 -3.829 1.00 94.06 579 ARG A C 1
ATOM 4592 O O . ARG A 1 579 ? 3.121 -33.852 -3.555 1.00 94.06 579 ARG A O 1
ATOM 4599 N N . SER A 1 580 ? 5.135 -33.007 -3.017 1.00 93.19 580 SER A N 1
ATOM 4600 C CA . SER A 1 580 ? 5.211 -33.696 -1.717 1.00 93.19 580 SER A CA 1
ATOM 4601 C C . SER A 1 580 ? 4.156 -33.174 -0.742 1.00 93.19 580 SER A C 1
ATOM 4603 O O . SER A 1 580 ? 3.363 -33.965 -0.240 1.00 93.19 580 SER A O 1
ATOM 4605 N N . THR A 1 581 ? 4.049 -31.854 -0.569 1.00 93.06 581 THR A N 1
ATOM 4606 C CA . THR A 1 581 ? 3.043 -31.248 0.324 1.00 93.06 581 THR A CA 1
ATOM 4607 C C . THR A 1 581 ? 1.603 -31.538 -0.115 1.00 93.06 581 THR A C 1
ATOM 4609 O O . THR A 1 581 ? 0.784 -31.897 0.728 1.00 93.06 581 THR A O 1
ATOM 4612 N N . LEU A 1 582 ? 1.291 -31.502 -1.420 1.00 92.44 582 LEU A N 1
ATOM 4613 C CA . LEU A 1 582 ? -0.022 -31.924 -1.940 1.00 92.44 582 LEU A CA 1
ATOM 4614 C C . LEU A 1 582 ? -0.306 -33.404 -1.655 1.00 92.44 582 LEU A C 1
ATOM 4616 O O . LEU A 1 582 ? -1.412 -33.762 -1.257 1.00 92.44 582 LEU A O 1
ATOM 4620 N N . THR A 1 583 ? 0.687 -34.278 -1.825 1.00 93.44 583 THR A N 1
ATOM 4621 C CA . THR A 1 583 ? 0.539 -35.710 -1.521 1.00 93.44 583 THR A CA 1
ATOM 4622 C C . THR A 1 583 ? 0.284 -35.944 -0.033 1.00 93.44 583 THR A C 1
ATOM 4624 O O . THR A 1 583 ? -0.539 -36.787 0.328 1.00 93.44 583 THR A O 1
ATOM 4627 N N . ASP A 1 584 ? 0.972 -35.204 0.830 1.00 92.50 584 ASP A N 1
ATOM 4628 C CA . ASP A 1 584 ? 0.883 -35.379 2.274 1.00 92.50 584 ASP A CA 1
ATOM 4629 C C . ASP A 1 584 ? -0.411 -34.795 2.851 1.00 92.50 584 ASP A C 1
ATOM 4631 O O . ASP A 1 584 ? -1.006 -35.441 3.710 1.00 92.50 584 ASP A O 1
ATOM 4635 N N . VAL A 1 585 ? -0.944 -33.689 2.310 1.00 91.25 585 VAL A N 1
ATOM 4636 C CA . VAL A 1 585 ? -2.296 -33.207 2.667 1.00 91.25 585 VAL A CA 1
ATOM 4637 C C . VAL A 1 585 ? -3.350 -34.249 2.308 1.00 91.25 585 VAL A C 1
ATOM 4639 O O . VAL A 1 585 ? -4.194 -34.580 3.138 1.00 91.25 585 VAL A O 1
ATOM 4642 N N . LYS A 1 586 ? -3.264 -34.854 1.116 1.00 92.00 586 LYS A N 1
ATOM 4643 C CA . LYS A 1 586 ? -4.180 -35.933 0.703 1.00 92.00 586 LYS A CA 1
ATOM 4644 C C . LYS A 1 586 ? -4.140 -37.127 1.665 1.00 92.00 586 LYS A C 1
ATOM 4646 O O . LYS A 1 586 ? -5.161 -37.771 1.897 1.00 92.00 586 LYS A O 1
ATOM 4651 N N . LYS A 1 587 ? -2.964 -37.461 2.207 1.00 90.19 587 LYS A N 1
ATOM 4652 C CA . LYS A 1 587 ? -2.814 -38.525 3.213 1.00 90.19 587 LYS A CA 1
ATOM 4653 C C . LYS A 1 587 ? -3.327 -38.092 4.586 1.00 90.19 587 LYS A C 1
ATOM 4655 O O . LYS A 1 587 ? -3.926 -38.917 5.270 1.00 90.19 587 LYS A O 1
ATOM 4660 N N . ALA A 1 588 ? -3.109 -36.837 4.972 1.00 89.25 588 ALA A N 1
ATOM 4661 C CA . ALA A 1 588 ? -3.541 -36.293 6.254 1.00 89.25 588 ALA A CA 1
ATOM 4662 C C . ALA A 1 588 ? -5.067 -36.218 6.362 1.00 89.25 588 ALA A C 1
ATOM 4664 O O . ALA A 1 588 ? -5.622 -36.690 7.348 1.00 89.25 588 ALA A O 1
ATOM 4665 N N . VAL A 1 589 ? -5.748 -35.765 5.304 1.00 85.81 589 VAL A N 1
ATOM 4666 C CA . VAL A 1 589 ? -7.220 -35.776 5.213 1.00 85.81 589 VAL A CA 1
ATOM 4667 C C . VAL A 1 589 ? -7.781 -37.200 5.348 1.00 85.81 589 VAL A C 1
ATOM 4669 O O . VAL A 1 589 ? -8.807 -37.421 5.981 1.00 85.81 589 VAL A O 1
ATOM 4672 N N . LYS A 1 590 ? -7.070 -38.209 4.826 1.00 86.44 590 LYS A N 1
ATOM 4673 C CA . LYS A 1 590 ? -7.428 -39.632 4.979 1.00 86.44 590 LYS A CA 1
ATOM 4674 C C . LYS A 1 590 ? -7.035 -40.242 6.334 1.00 86.44 590 LYS A C 1
ATOM 4676 O O . LYS A 1 590 ? -7.231 -41.440 6.526 1.00 86.44 590 LYS A O 1
ATOM 4681 N N . GLY A 1 591 ? -6.429 -39.474 7.240 1.00 85.50 591 GLY A N 1
ATOM 4682 C CA . GLY A 1 591 ? -5.947 -39.948 8.541 1.00 85.50 591 GLY A CA 1
ATOM 4683 C C . GLY A 1 591 ? -4.705 -40.849 8.488 1.00 85.50 591 GLY A C 1
ATOM 4684 O O . GLY A 1 591 ? -4.382 -41.502 9.476 1.00 85.50 591 GLY A O 1
ATOM 4685 N N . LEU A 1 592 ? -4.001 -40.913 7.350 1.00 85.19 592 LEU A N 1
ATOM 4686 C CA . LEU A 1 592 ? -2.791 -41.734 7.175 1.00 85.19 592 LEU A CA 1
ATOM 4687 C C . LEU A 1 592 ? -1.514 -41.030 7.662 1.00 85.19 592 LEU A C 1
ATOM 4689 O O . LEU A 1 592 ? -0.503 -41.683 7.910 1.00 85.19 592 LEU A O 1
ATOM 4693 N N . VAL A 1 593 ? -1.548 -39.700 7.754 1.00 86.31 593 VAL A N 1
ATOM 4694 C CA . VAL A 1 593 ? -0.457 -38.836 8.226 1.00 86.31 593 VAL A CA 1
ATOM 4695 C C . VAL A 1 593 ? -1.044 -37.843 9.228 1.00 86.31 593 VAL A C 1
ATOM 4697 O O . VAL A 1 593 ? -2.198 -37.444 9.100 1.00 86.31 593 VAL A O 1
ATOM 4700 N N . VAL A 1 594 ? -0.268 -37.451 10.239 1.00 86.75 594 VAL A N 1
ATOM 4701 C CA . VAL A 1 594 ? -0.701 -36.437 11.210 1.00 86.75 594 VAL A CA 1
ATOM 4702 C C . VAL A 1 594 ? -0.745 -35.070 10.530 1.00 86.75 594 VAL A C 1
ATOM 4704 O O . VAL A 1 594 ? 0.215 -34.674 9.868 1.00 86.75 594 VAL A O 1
ATOM 4707 N N . MET A 1 595 ? -1.847 -34.347 10.716 1.00 85.38 595 MET A N 1
ATOM 4708 C CA . MET A 1 595 ? -1.987 -32.973 10.249 1.00 85.38 595 MET A CA 1
ATOM 4709 C C . MET A 1 595 ? -0.952 -32.085 10.961 1.00 85.38 595 MET A C 1
ATOM 4711 O O . MET A 1 595 ? -0.997 -31.917 12.178 1.00 85.38 595 MET A O 1
ATOM 4715 N N . SER A 1 596 ? 0.028 -31.576 10.213 1.00 89.00 596 SER A N 1
ATOM 4716 C CA . SER A 1 596 ? 1.043 -30.646 10.719 1.00 89.00 596 SER A CA 1
ATOM 4717 C C . SER A 1 596 ? 0.643 -29.204 10.413 1.00 89.00 596 SER A C 1
ATOM 4719 O O . SER A 1 596 ? -0.151 -28.967 9.505 1.00 89.00 596 SER A O 1
ATOM 4721 N N . ALA A 1 597 ? 1.252 -28.228 11.092 1.00 87.00 597 ALA A N 1
ATOM 4722 C CA . ALA A 1 597 ? 0.996 -26.810 10.822 1.00 87.00 597 ALA A CA 1
ATOM 4723 C C . ALA A 1 597 ? 1.221 -26.432 9.339 1.00 87.00 597 ALA A C 1
ATOM 4725 O O . ALA A 1 597 ? 0.477 -25.627 8.788 1.00 87.00 597 ALA A O 1
ATOM 4726 N N . GLU A 1 598 ? 2.204 -27.045 8.661 1.00 87.38 598 GLU A N 1
ATOM 4727 C CA . GLU A 1 598 ? 2.427 -26.849 7.217 1.00 87.38 598 GLU A CA 1
ATOM 4728 C C . GLU A 1 598 ? 1.247 -27.348 6.368 1.00 87.38 598 GLU A C 1
ATOM 4730 O O . GLU A 1 598 ? 0.853 -26.690 5.404 1.00 87.38 598 GLU A O 1
ATOM 4735 N N . LEU A 1 599 ? 0.677 -28.502 6.725 1.00 87.81 599 LEU A N 1
ATOM 4736 C CA . LEU A 1 599 ? -0.445 -29.111 6.009 1.00 87.81 599 LEU A CA 1
ATOM 4737 C C . LEU A 1 599 ? -1.761 -28.373 6.289 1.00 87.81 599 LEU A C 1
ATOM 4739 O O . LEU A 1 599 ? -2.553 -28.196 5.366 1.00 87.81 599 LEU A O 1
ATOM 4743 N N . GLU A 1 600 ? -1.961 -27.874 7.513 1.00 86.50 600 GLU A N 1
ATOM 4744 C CA . GLU A 1 600 ? -3.102 -27.013 7.855 1.00 86.50 600 GLU A CA 1
ATOM 4745 C C . GLU A 1 600 ? -3.076 -25.710 7.059 1.00 86.50 600 GLU A C 1
ATOM 4747 O O . GLU A 1 600 ? -4.097 -25.315 6.502 1.00 86.50 600 GLU A O 1
ATOM 4752 N N . MET A 1 601 ? -1.906 -25.071 6.942 1.00 85.19 601 MET A N 1
ATOM 4753 C CA . MET A 1 601 ? -1.745 -23.867 6.122 1.00 85.19 601 MET A CA 1
ATOM 4754 C C . MET A 1 601 ? -2.027 -24.135 4.640 1.00 85.19 601 MET A C 1
ATOM 4756 O O . MET A 1 601 ? -2.622 -23.292 3.975 1.00 85.19 601 MET A O 1
ATOM 4760 N N . LEU A 1 602 ? -1.617 -25.292 4.107 1.00 87.81 602 LEU A N 1
ATOM 4761 C CA . LEU A 1 602 ? -1.920 -25.669 2.723 1.00 87.81 602 LEU A CA 1
ATOM 4762 C C . LEU A 1 602 ? -3.421 -25.937 2.528 1.00 87.81 602 LEU A C 1
ATOM 4764 O O . LEU A 1 602 ? -3.995 -25.450 1.557 1.00 87.81 602 LEU A O 1
ATOM 4768 N N . ALA A 1 603 ? -4.070 -26.652 3.449 1.00 85.00 603 ALA A N 1
ATOM 4769 C CA . ALA A 1 603 ? -5.514 -26.879 3.403 1.00 85.00 603 ALA A CA 1
ATOM 4770 C C . ALA A 1 603 ? -6.301 -25.557 3.496 1.00 85.00 603 ALA A C 1
ATOM 4772 O O . ALA A 1 603 ? -7.218 -25.326 2.709 1.00 85.00 603 ALA A O 1
ATOM 4773 N N . ASP A 1 604 ? -5.898 -24.650 4.392 1.00 81.69 604 ASP A N 1
ATOM 4774 C CA . ASP A 1 604 ? -6.472 -23.304 4.501 1.00 81.69 604 ASP A CA 1
ATOM 4775 C C . ASP A 1 604 ? -6.255 -22.479 3.228 1.00 81.69 604 ASP A C 1
ATOM 4777 O O . ASP A 1 604 ? -7.172 -21.813 2.746 1.00 81.69 604 ASP A O 1
ATOM 4781 N N . GLY A 1 605 ? -5.057 -22.563 2.645 1.00 81.44 605 GLY A N 1
ATOM 4782 C CA . GLY A 1 605 ? -4.719 -21.921 1.378 1.00 81.44 605 GLY A CA 1
ATOM 4783 C C . GLY A 1 605 ? -5.619 -22.379 0.232 1.00 81.44 605 GLY A C 1
ATOM 4784 O O . GLY A 1 605 ? -6.142 -21.543 -0.498 1.00 81.44 605 GLY A O 1
ATOM 4785 N N . ILE A 1 606 ? -5.899 -23.683 0.136 1.00 83.25 606 ILE A N 1
ATOM 4786 C CA . ILE A 1 606 ? -6.828 -24.244 -0.859 1.00 83.25 606 ILE A CA 1
ATOM 4787 C C . ILE A 1 606 ? -8.250 -23.709 -0.657 1.00 83.25 606 ILE A C 1
ATOM 4789 O O . ILE A 1 606 ? -8.908 -23.323 -1.620 1.00 83.25 606 ILE A O 1
ATOM 4793 N N . LEU A 1 607 ? -8.725 -23.659 0.589 1.00 76.69 607 LEU A N 1
ATOM 4794 C CA . LEU A 1 607 ? -10.084 -23.208 0.907 1.00 76.69 607 LEU A CA 1
ATOM 4795 C C . LEU A 1 607 ? -10.281 -21.696 0.725 1.00 76.69 607 LEU A C 1
ATOM 4797 O O . LEU A 1 607 ? -11.403 -21.251 0.481 1.00 76.69 607 LEU A O 1
ATOM 4801 N N . THR A 1 608 ? -9.212 -20.912 0.872 1.00 72.94 608 THR A N 1
ATOM 4802 C CA . THR A 1 608 ? -9.237 -19.441 0.809 1.00 72.94 608 THR A CA 1
ATOM 4803 C C . THR A 1 608 ? -8.598 -18.864 -0.459 1.00 72.94 608 THR A C 1
ATOM 4805 O O . THR A 1 608 ? -8.493 -17.643 -0.573 1.00 72.94 608 THR A O 1
ATOM 4808 N N . ASP A 1 609 ? -8.193 -19.721 -1.404 1.00 77.31 609 ASP A N 1
ATOM 4809 C CA . ASP A 1 609 ? -7.462 -19.382 -2.638 1.00 77.31 609 ASP A CA 1
ATOM 4810 C C . ASP A 1 609 ? -6.162 -18.584 -2.389 1.00 77.31 609 ASP A C 1
ATOM 4812 O O . ASP A 1 609 ? -5.767 -17.700 -3.151 1.00 77.31 609 ASP A O 1
ATOM 4816 N N . ARG A 1 610 ? -5.465 -18.890 -1.289 1.00 81.88 610 ARG A N 1
ATOM 4817 C CA . ARG A 1 610 ? -4.196 -18.257 -0.903 1.00 81.88 610 ARG A CA 1
ATOM 4818 C C . ARG A 1 610 ? -3.029 -19.206 -1.115 1.00 81.88 610 ARG A C 1
ATOM 4820 O O . ARG A 1 610 ? -3.023 -20.325 -0.610 1.00 81.88 610 ARG A O 1
ATOM 4827 N N . THR A 1 611 ? -1.998 -18.727 -1.801 1.00 86.56 611 THR A N 1
ATOM 4828 C CA . THR A 1 611 ? -0.756 -19.483 -1.981 1.00 86.56 611 THR A CA 1
ATOM 4829 C C . THR A 1 611 ? -0.057 -19.675 -0.622 1.00 86.56 611 THR A C 1
ATOM 4831 O O . THR A 1 611 ? 0.235 -18.682 0.050 1.00 86.56 611 THR A O 1
ATOM 4834 N N . PRO A 1 612 ? 0.222 -20.918 -0.185 1.00 87.56 612 PRO A N 1
ATOM 4835 C CA . PRO A 1 612 ? 0.816 -21.178 1.128 1.00 87.56 612 PRO A CA 1
ATOM 4836 C C . PRO A 1 612 ? 2.241 -20.632 1.258 1.00 87.56 612 PRO A C 1
ATOM 4838 O O . PRO A 1 612 ? 3.042 -20.716 0.322 1.00 87.56 612 PRO A O 1
ATOM 4841 N N . SER A 1 613 ? 2.603 -20.160 2.455 1.00 85.94 613 SER A N 1
ATOM 4842 C CA . SER A 1 613 ? 3.946 -19.638 2.767 1.00 85.94 613 SER A CA 1
ATOM 4843 C C . SER A 1 613 ? 5.061 -20.636 2.443 1.00 85.94 613 SER A C 1
ATOM 4845 O O . SER A 1 613 ? 6.084 -20.261 1.877 1.00 85.94 613 SER A O 1
ATOM 4847 N N . VAL A 1 614 ? 4.811 -21.920 2.705 1.00 88.62 614 VAL A N 1
ATOM 4848 C CA . VAL A 1 614 ? 5.732 -23.036 2.447 1.00 88.62 614 VAL A CA 1
ATOM 4849 C C . VAL A 1 614 ? 6.136 -23.134 0.968 1.00 88.62 614 VAL A C 1
ATOM 4851 O O . VAL A 1 614 ? 7.246 -23.562 0.652 1.00 88.62 614 VAL A O 1
ATOM 4854 N N . TRP A 1 615 ? 5.246 -22.752 0.047 1.00 91.44 615 TRP A N 1
ATOM 4855 C CA . TRP A 1 615 ? 5.560 -22.695 -1.382 1.00 91.44 615 TRP A CA 1
ATOM 4856 C C . TRP A 1 615 ? 6.289 -21.400 -1.723 1.00 91.44 615 TRP A C 1
ATOM 4858 O O . TRP A 1 615 ? 7.300 -21.441 -2.417 1.00 91.44 615 TRP A O 1
ATOM 4868 N N . ILE A 1 616 ? 5.827 -20.268 -1.182 1.00 88.38 616 ILE A N 1
ATOM 4869 C CA . ILE A 1 616 ? 6.397 -18.934 -1.430 1.00 88.38 616 ILE A CA 1
ATOM 4870 C C . ILE A 1 616 ? 7.882 -18.870 -1.043 1.00 88.38 616 ILE A C 1
ATOM 4872 O O . ILE A 1 616 ? 8.680 -18.314 -1.796 1.00 88.38 616 ILE A O 1
ATOM 4876 N N . GLU A 1 617 ? 8.280 -19.479 0.076 1.00 86.56 617 GLU A N 1
ATOM 4877 C CA . GLU A 1 617 ? 9.678 -19.518 0.538 1.00 86.56 617 GLU A CA 1
ATOM 4878 C C . GLU A 1 617 ? 10.643 -20.172 -0.465 1.00 86.56 617 GLU A C 1
ATOM 4880 O O . GLU A 1 617 ? 11.825 -19.825 -0.521 1.00 86.56 617 GLU A O 1
ATOM 4885 N N . VAL A 1 618 ? 10.146 -21.120 -1.264 1.00 88.25 618 VAL A N 1
ATOM 4886 C CA . VAL A 1 618 ? 10.916 -21.874 -2.268 1.00 88.25 618 VAL A CA 1
ATOM 4887 C C . VAL A 1 618 ? 10.468 -21.514 -3.687 1.00 88.25 618 VAL A C 1
ATOM 4889 O O . VAL A 1 618 ? 10.808 -22.217 -4.632 1.00 88.25 618 VAL A O 1
ATOM 4892 N N . SER A 1 619 ? 9.703 -20.434 -3.853 1.00 89.88 619 SER A N 1
ATOM 4893 C CA . SER A 1 619 ? 9.178 -19.980 -5.139 1.00 89.88 619 SER A CA 1
ATOM 4894 C C . SER A 1 619 ? 9.923 -18.752 -5.656 1.00 89.88 619 SER A C 1
ATOM 4896 O O . SER A 1 619 ? 10.657 -18.064 -4.941 1.00 89.88 619 SER A O 1
ATOM 4898 N N . TYR A 1 620 ? 9.726 -18.461 -6.939 1.00 88.69 620 TYR A N 1
ATOM 4899 C CA . TYR A 1 620 ? 9.923 -17.121 -7.472 1.00 88.69 620 TYR A CA 1
ATOM 4900 C C . TYR A 1 620 ? 8.911 -16.147 -6.826 1.00 88.69 620 TYR A C 1
ATOM 4902 O O . TYR A 1 620 ? 7.825 -16.581 -6.418 1.00 88.69 620 TYR A O 1
ATOM 4910 N N . PRO A 1 621 ? 9.236 -14.842 -6.716 1.00 87.56 621 PRO A N 1
ATOM 4911 C CA . PRO A 1 621 ? 8.315 -13.851 -6.166 1.00 87.56 621 PRO A CA 1
ATOM 4912 C C . PRO A 1 621 ? 7.012 -13.799 -6.969 1.00 87.56 621 PRO A C 1
ATOM 4914 O O . PRO A 1 621 ? 7.050 -13.550 -8.169 1.00 87.56 621 PRO A O 1
ATOM 4917 N N . SER A 1 622 ? 5.874 -14.000 -6.305 1.00 88.12 622 SER A N 1
ATOM 4918 C CA . SER A 1 622 ? 4.542 -13.922 -6.907 1.00 88.12 622 SER A CA 1
ATOM 4919 C C . SER A 1 622 ? 3.534 -13.401 -5.885 1.00 88.12 622 SER A C 1
ATOM 4921 O O . SER A 1 622 ? 3.692 -13.618 -4.683 1.00 88.12 622 SER A O 1
ATOM 4923 N N . LEU A 1 623 ? 2.513 -12.698 -6.371 1.00 87.38 623 LEU A N 1
ATOM 4924 C CA . LEU A 1 623 ? 1.363 -12.234 -5.590 1.00 87.38 623 LEU A CA 1
ATOM 4925 C C . LEU A 1 623 ? 0.054 -12.893 -6.058 1.00 87.38 623 LEU A C 1
ATOM 4927 O O . LEU A 1 623 ? -1.019 -12.492 -5.618 1.00 87.38 623 LEU A O 1
ATOM 4931 N N . LYS A 1 624 ? 0.146 -13.901 -6.939 1.00 87.12 624 LYS A N 1
ATOM 4932 C CA . LYS A 1 624 ? -1.021 -14.584 -7.498 1.00 87.12 624 LYS A CA 1
ATOM 4933 C C . LYS A 1 624 ? -1.741 -15.438 -6.436 1.00 87.12 624 LYS A C 1
ATOM 4935 O O . LYS A 1 624 ? -1.066 -16.094 -5.629 1.00 87.12 624 LYS A O 1
ATOM 4940 N N . PRO A 1 625 ? -3.088 -15.486 -6.468 1.00 84.31 625 PRO A N 1
ATOM 4941 C CA . PRO A 1 625 ? -3.892 -16.490 -5.774 1.00 84.31 625 PRO A CA 1
ATOM 4942 C C . PRO A 1 625 ? -3.480 -17.912 -6.148 1.00 84.31 625 PRO A C 1
ATOM 4944 O O . PRO A 1 625 ? -2.824 -18.128 -7.170 1.00 84.31 625 PRO A O 1
ATOM 4947 N N . MET A 1 626 ? -3.882 -18.891 -5.341 1.00 85.81 626 MET A N 1
ATOM 4948 C CA . MET A 1 626 ? -3.401 -20.266 -5.475 1.00 85.81 626 MET A CA 1
ATOM 4949 C C . MET A 1 626 ? -3.712 -20.865 -6.853 1.00 85.81 626 MET A C 1
ATOM 4951 O O . MET A 1 626 ? -2.822 -21.445 -7.478 1.00 85.81 626 MET A O 1
ATOM 4955 N N . VAL A 1 627 ? -4.939 -20.692 -7.352 1.00 83.25 627 VAL A N 1
ATOM 4956 C CA . VAL A 1 627 ? -5.352 -21.210 -8.670 1.00 83.25 627 VAL A CA 1
ATOM 4957 C C . VAL A 1 627 ? -4.474 -20.632 -9.788 1.00 83.25 627 VAL A C 1
ATOM 4959 O O . VAL A 1 627 ? -3.886 -21.376 -10.577 1.00 83.25 627 VAL A O 1
ATOM 4962 N N . SER A 1 628 ? -4.338 -19.305 -9.835 1.00 85.38 628 SER A N 1
ATOM 4963 C CA . SER A 1 628 ? -3.537 -18.609 -10.848 1.00 85.38 628 SER A CA 1
ATOM 4964 C C . SER A 1 628 ? -2.040 -18.884 -10.707 1.00 85.38 628 SER A C 1
ATOM 4966 O O . SER A 1 628 ? -1.321 -18.910 -11.705 1.00 85.38 628 SER A O 1
ATOM 4968 N N . TYR A 1 629 ? -1.557 -19.103 -9.483 1.00 91.19 629 TYR A N 1
ATOM 4969 C CA . TYR A 1 629 ? -0.172 -19.466 -9.205 1.00 91.19 629 TYR A CA 1
ATOM 4970 C C . TYR A 1 629 ? 0.175 -20.848 -9.773 1.00 91.19 629 TYR A C 1
ATOM 4972 O O . TYR A 1 629 ? 1.212 -20.999 -10.418 1.00 91.19 629 TYR A O 1
ATOM 4980 N N . VAL A 1 630 ? -0.695 -21.849 -9.588 1.00 90.56 630 VAL A N 1
ATOM 4981 C CA . VAL A 1 630 ? -0.478 -23.197 -10.143 1.00 90.56 630 VAL A CA 1
ATOM 4982 C C . VAL A 1 630 ? -0.484 -23.165 -11.673 1.00 90.56 630 VAL A C 1
ATOM 4984 O O . VAL A 1 630 ? 0.398 -23.759 -12.294 1.00 90.56 630 VAL A O 1
ATOM 4987 N N . ALA A 1 631 ? -1.407 -22.418 -12.286 1.00 89.38 631 ALA A N 1
ATOM 4988 C CA . ALA A 1 631 ? -1.436 -22.239 -13.738 1.00 89.38 631 ALA A CA 1
ATOM 4989 C C . ALA A 1 631 ? -0.160 -21.553 -14.272 1.00 89.38 631 ALA A C 1
ATOM 4991 O O . ALA A 1 631 ? 0.423 -22.012 -15.256 1.00 89.38 631 ALA A O 1
ATOM 4992 N N . ASP A 1 632 ? 0.318 -20.499 -13.597 1.00 91.25 632 ASP A N 1
ATOM 4993 C CA . ASP A 1 632 ? 1.568 -19.796 -13.935 1.00 91.25 632 ASP A CA 1
ATOM 4994 C C . ASP A 1 632 ? 2.789 -20.721 -13.807 1.00 91.25 632 ASP A C 1
ATOM 4996 O O . ASP A 1 632 ? 3.650 -20.751 -14.687 1.00 91.25 632 ASP A O 1
ATOM 5000 N N . LEU A 1 633 ? 2.841 -21.539 -12.749 1.00 93.25 633 LEU A N 1
ATOM 5001 C CA . LEU A 1 633 ? 3.879 -22.551 -12.564 1.00 93.25 633 LEU A CA 1
ATOM 5002 C C . LEU A 1 633 ? 3.884 -23.570 -13.710 1.00 93.25 633 LEU A C 1
ATOM 5004 O O . LEU A 1 633 ? 4.952 -23.869 -14.241 1.00 93.25 633 LEU A O 1
ATOM 5008 N N . CYS A 1 634 ? 2.718 -24.070 -14.119 1.00 93.00 634 CYS A N 1
ATOM 5009 C CA . CYS A 1 634 ? 2.613 -25.024 -15.224 1.00 93.00 634 CYS A CA 1
ATOM 5010 C C . CYS A 1 634 ? 3.092 -24.413 -16.549 1.00 93.00 634 CYS A C 1
ATOM 5012 O O . CYS A 1 634 ? 3.888 -25.038 -17.250 1.00 93.00 634 CYS A O 1
ATOM 5014 N N . ALA A 1 635 ? 2.704 -23.170 -16.851 1.00 93.25 635 ALA A N 1
ATOM 5015 C CA . ALA A 1 635 ? 3.160 -22.465 -18.051 1.00 93.25 635 ALA A CA 1
ATOM 5016 C C . ALA A 1 635 ? 4.689 -22.269 -18.073 1.00 93.25 635 ALA A C 1
ATOM 5018 O O . ALA A 1 635 ? 5.325 -22.387 -19.121 1.00 93.25 635 ALA A O 1
ATOM 5019 N N . ARG A 1 636 ? 5.310 -22.004 -16.913 1.00 94.19 636 ARG A N 1
ATOM 5020 C CA . ARG A 1 636 ? 6.778 -21.896 -16.791 1.00 94.19 636 ARG A CA 1
ATOM 5021 C C . ARG A 1 636 ? 7.464 -23.224 -17.052 1.00 94.19 636 ARG A C 1
ATOM 5023 O O . ARG A 1 636 ? 8.468 -23.261 -17.758 1.00 94.19 636 ARG A O 1
ATOM 5030 N N . ILE A 1 637 ? 6.923 -24.303 -16.492 1.00 93.56 637 ILE A N 1
ATOM 5031 C CA . ILE A 1 637 ? 7.453 -25.649 -16.702 1.00 93.56 637 ILE A CA 1
ATOM 5032 C C . ILE A 1 637 ? 7.382 -26.007 -18.190 1.00 93.56 637 ILE A C 1
ATOM 5034 O O . ILE A 1 637 ? 8.380 -26.441 -18.760 1.00 93.56 637 ILE A O 1
ATOM 5038 N N . GLU A 1 638 ? 6.250 -25.732 -18.839 1.00 94.00 638 GLU A N 1
ATOM 5039 C CA . GLU A 1 638 ? 6.071 -25.962 -20.274 1.00 94.00 638 GLU A CA 1
ATOM 5040 C C . GLU A 1 638 ? 7.066 -25.154 -21.123 1.00 94.00 638 GLU A C 1
ATOM 5042 O O . GLU A 1 638 ? 7.635 -25.685 -22.076 1.00 94.00 638 GLU A O 1
ATOM 5047 N N . PHE A 1 639 ? 7.329 -23.893 -20.764 1.00 94.38 639 PHE A N 1
ATOM 5048 C CA . PHE A 1 639 ? 8.318 -23.057 -21.449 1.00 94.38 639 PHE A CA 1
ATOM 5049 C C . PHE A 1 639 ? 9.726 -23.674 -21.415 1.00 94.38 639 PHE A C 1
ATOM 5051 O O . PHE A 1 639 ? 10.385 -23.767 -22.452 1.00 94.38 639 PHE A O 1
ATOM 5058 N N . PHE A 1 640 ? 10.185 -24.135 -20.248 1.00 93.81 640 PHE A N 1
ATOM 5059 C CA . PHE A 1 640 ? 11.493 -24.786 -20.134 1.00 93.81 640 PHE A CA 1
ATOM 5060 C C . PHE A 1 640 ? 11.519 -26.175 -20.775 1.00 93.81 640 PHE A C 1
ATOM 5062 O O . PHE A 1 640 ? 12.541 -26.552 -21.342 1.00 93.81 640 PHE A O 1
ATOM 5069 N N . GLN A 1 641 ? 10.405 -26.910 -20.754 1.00 92.94 641 GLN A N 1
ATOM 5070 C CA . GLN A 1 641 ? 10.298 -28.195 -21.440 1.00 92.94 641 GLN A CA 1
ATOM 5071 C C . GLN A 1 641 ? 10.433 -28.028 -22.961 1.00 92.94 641 GLN A C 1
ATOM 5073 O O . GLN A 1 641 ? 11.246 -28.707 -23.581 1.00 92.94 641 GLN A O 1
ATOM 5078 N N . LYS A 1 642 ? 9.736 -27.046 -23.550 1.00 93.19 642 LYS A N 1
ATOM 5079 C CA . LYS A 1 642 ? 9.889 -26.682 -24.970 1.00 93.19 642 LYS A CA 1
ATOM 5080 C C . LYS A 1 642 ? 11.326 -26.303 -25.315 1.00 93.19 642 LYS A C 1
ATOM 5082 O O . LYS A 1 642 ? 11.833 -26.732 -26.345 1.00 93.19 642 LYS A O 1
ATOM 5087 N N . TRP A 1 643 ? 12.008 -25.565 -24.435 1.00 92.88 643 TRP A N 1
ATOM 5088 C CA . TRP A 1 643 ? 13.430 -25.264 -24.618 1.00 92.88 643 TRP A CA 1
ATOM 5089 C C . TRP A 1 643 ? 14.276 -26.550 -24.629 1.00 92.88 643 TRP A C 1
ATOM 5091 O O . TRP A 1 643 ? 15.092 -26.747 -25.530 1.00 92.88 643 TRP A O 1
ATOM 5101 N N . ILE A 1 644 ? 14.061 -27.465 -23.681 1.00 91.25 644 ILE A N 1
ATOM 5102 C CA . ILE A 1 644 ? 14.785 -28.744 -23.643 1.00 91.25 644 ILE A CA 1
ATOM 5103 C C . ILE A 1 644 ? 14.550 -29.551 -24.922 1.00 91.25 644 ILE A C 1
ATOM 5105 O O . ILE A 1 644 ? 15.497 -30.148 -25.432 1.00 91.25 644 ILE A O 1
ATOM 5109 N N . ASP A 1 645 ? 13.328 -29.578 -25.451 1.00 91.06 645 ASP A N 1
ATOM 5110 C CA . ASP A 1 645 ? 12.952 -30.430 -26.580 1.00 91.06 645 ASP A CA 1
ATOM 5111 C C . ASP A 1 645 ? 13.379 -29.837 -27.931 1.00 91.06 645 ASP A C 1
ATOM 5113 O O . ASP A 1 645 ? 14.090 -30.502 -28.696 1.00 91.06 645 ASP A O 1
ATOM 5117 N N . GLU A 1 646 ? 13.020 -28.577 -28.186 1.00 90.56 646 GLU A N 1
ATOM 5118 C CA . GLU A 1 646 ? 13.143 -27.893 -29.482 1.00 90.56 646 GLU A CA 1
ATOM 5119 C C . GLU A 1 646 ? 14.420 -27.043 -29.612 1.00 90.56 646 GLU A C 1
ATOM 5121 O O . GLU A 1 646 ? 14.842 -26.720 -30.723 1.00 90.56 646 GLU A O 1
ATOM 5126 N N . GLY A 1 647 ? 15.090 -26.719 -28.501 1.00 87.94 647 GLY A N 1
ATOM 5127 C CA . GLY A 1 647 ? 16.278 -25.865 -28.483 1.00 87.94 647 GLY A CA 1
ATOM 5128 C C . GLY A 1 647 ? 16.014 -24.438 -28.015 1.00 87.94 647 GLY A C 1
ATOM 5129 O O . GLY A 1 647 ? 14.996 -24.133 -27.404 1.00 87.94 647 GLY A O 1
ATOM 5130 N N . ILE A 1 648 ? 16.999 -23.558 -28.226 1.00 87.31 648 ILE A N 1
ATOM 5131 C CA . ILE A 1 648 ? 16.969 -22.186 -27.701 1.00 87.31 648 ILE A CA 1
ATOM 5132 C C . ILE A 1 648 ? 15.791 -21.410 -28.319 1.00 87.31 648 ILE A C 1
ATOM 5134 O O . ILE A 1 648 ? 15.769 -21.271 -29.544 1.00 87.31 648 ILE A O 1
ATOM 5138 N N . PRO A 1 649 ? 14.871 -20.853 -27.504 1.00 90.00 649 PRO A N 1
ATOM 5139 C CA . PRO A 1 649 ? 13.744 -20.068 -27.996 1.00 90.00 649 PRO A CA 1
ATOM 5140 C C . PRO A 1 649 ? 14.177 -18.842 -28.807 1.00 90.00 649 PRO A C 1
ATOM 5142 O O . PRO A 1 649 ? 15.178 -18.191 -28.500 1.00 90.00 649 PRO A O 1
ATOM 5145 N N . GLU A 1 650 ? 13.385 -18.477 -29.816 1.00 88.81 650 GLU A N 1
ATOM 5146 C CA . GLU A 1 650 ? 13.611 -17.257 -30.608 1.00 88.81 650 GLU A CA 1
ATOM 5147 C C . GLU A 1 650 ? 13.304 -15.981 -29.811 1.00 88.81 650 GLU A C 1
ATOM 5149 O O . GLU A 1 650 ? 13.982 -14.960 -29.963 1.00 88.81 650 GLU A O 1
ATOM 5154 N N . ALA A 1 651 ? 12.307 -16.061 -28.928 1.00 90.69 651 ALA A N 1
ATOM 5155 C CA . ALA A 1 651 ? 11.951 -15.033 -27.966 1.00 90.69 651 ALA A CA 1
ATOM 5156 C C . ALA A 1 651 ? 11.805 -15.646 -26.571 1.00 90.69 651 ALA A C 1
ATOM 5158 O O . ALA A 1 651 ? 11.255 -16.733 -26.400 1.00 90.69 651 ALA A O 1
ATOM 5159 N N . PHE A 1 652 ? 12.297 -14.934 -25.563 1.00 93.25 652 PHE A N 1
ATOM 5160 C CA . PHE A 1 652 ? 12.325 -15.397 -24.184 1.00 93.25 652 PHE A CA 1
ATOM 5161 C C . PHE A 1 652 ? 11.181 -14.793 -23.380 1.00 93.25 652 PHE A C 1
ATOM 5163 O O . PHE A 1 652 ? 10.997 -13.572 -23.350 1.00 93.25 652 PHE A O 1
ATOM 5170 N N . TRP A 1 653 ? 10.453 -15.642 -22.658 1.00 93.75 653 TRP A N 1
ATOM 5171 C CA . TRP A 1 653 ? 9.484 -15.181 -21.677 1.00 93.75 653 TRP A CA 1
ATOM 5172 C C . TRP A 1 653 ? 10.219 -14.691 -20.432 1.00 93.75 653 TRP A C 1
ATOM 5174 O O . TRP A 1 653 ? 10.579 -15.480 -19.557 1.00 93.75 653 TRP A O 1
ATOM 5184 N N . LEU A 1 654 ? 10.476 -13.385 -20.341 1.00 91.75 654 LEU A N 1
ATOM 5185 C CA . LEU A 1 654 ? 11.342 -12.845 -19.291 1.00 91.75 654 LEU A CA 1
ATOM 5186 C C . LEU A 1 654 ? 10.763 -13.100 -17.897 1.00 91.75 654 LEU A C 1
ATOM 5188 O O . LEU A 1 654 ? 11.504 -13.428 -16.973 1.00 91.75 654 LEU A O 1
ATOM 5192 N N . SER A 1 655 ? 9.438 -13.001 -17.761 1.00 88.56 655 SER A N 1
ATOM 5193 C CA . SER A 1 655 ? 8.770 -13.289 -16.494 1.00 88.56 655 SER A CA 1
ATOM 5194 C C . SER A 1 655 ? 8.875 -14.751 -16.081 1.00 88.56 655 SER A C 1
ATOM 5196 O O . SER A 1 655 ? 8.784 -15.006 -14.888 1.00 88.56 655 SER A O 1
ATOM 5198 N N . GLY A 1 656 ? 9.106 -15.674 -17.027 1.00 91.06 656 GLY A N 1
ATOM 5199 C CA . GLY A 1 656 ? 9.129 -17.121 -16.818 1.00 91.06 656 GLY A CA 1
ATOM 5200 C C . GLY A 1 656 ? 10.339 -17.624 -16.027 1.00 91.06 656 GLY A C 1
ATOM 5201 O O . GLY A 1 656 ? 10.240 -18.637 -15.334 1.00 91.06 656 GLY A O 1
ATOM 5202 N N . PHE A 1 657 ? 11.450 -16.886 -16.053 1.00 91.69 657 PHE A N 1
ATOM 5203 C CA . PHE A 1 657 ? 12.662 -17.227 -15.309 1.00 91.69 657 PHE A CA 1
ATOM 5204 C C . PHE A 1 657 ? 12.470 -17.065 -13.802 1.00 91.69 657 PHE A C 1
ATOM 5206 O O . PHE A 1 657 ? 11.928 -16.070 -13.319 1.00 91.69 657 PHE A O 1
ATOM 5213 N N . TYR A 1 658 ? 13.016 -18.009 -13.044 1.00 89.06 658 TYR A N 1
ATOM 5214 C CA . TYR A 1 658 ? 13.119 -17.926 -11.597 1.00 89.06 658 TYR A CA 1
ATOM 5215 C C . TYR A 1 658 ? 14.070 -16.785 -11.195 1.00 89.06 658 TYR A C 1
ATOM 5217 O O . TYR A 1 658 ? 13.795 -16.024 -10.260 1.00 89.06 658 TYR A O 1
ATOM 5225 N N . PHE A 1 659 ? 15.198 -16.629 -11.901 1.00 87.81 659 PHE A N 1
ATOM 5226 C CA . PHE A 1 659 ? 16.178 -15.576 -11.641 1.00 87.81 659 PHE A CA 1
ATOM 5227 C C . PHE A 1 659 ? 16.656 -14.883 -12.917 1.00 87.81 659 PHE A C 1
ATOM 5229 O O . PHE A 1 659 ? 17.699 -15.181 -13.499 1.00 87.81 659 PHE A O 1
ATOM 5236 N N . THR A 1 660 ? 15.894 -13.856 -13.288 1.00 90.31 660 THR A N 1
ATOM 5237 C CA . THR A 1 660 ? 16.101 -13.017 -14.475 1.00 90.31 660 THR A CA 1
ATOM 5238 C C . THR A 1 660 ? 17.499 -12.411 -14.587 1.00 90.31 660 THR A C 1
ATOM 5240 O O . THR A 1 660 ? 17.998 -12.242 -15.697 1.00 90.31 660 THR A O 1
ATOM 5243 N N . GLN A 1 661 ? 18.174 -12.117 -13.471 1.00 89.00 661 GLN A N 1
ATOM 5244 C CA . GLN A 1 661 ? 19.537 -11.582 -13.508 1.00 89.00 661 GLN A CA 1
ATOM 5245 C C . GLN A 1 661 ? 20.541 -12.565 -14.134 1.00 89.00 661 GLN A C 1
ATOM 5247 O O . GLN A 1 661 ? 21.377 -12.131 -14.923 1.00 89.00 661 GLN A O 1
ATOM 5252 N N . SER A 1 662 ? 20.438 -13.875 -13.861 1.00 89.38 662 SER A N 1
ATOM 5253 C CA . SER A 1 662 ? 21.315 -14.874 -14.499 1.00 89.38 662 SER A CA 1
ATOM 5254 C C . SER A 1 662 ? 21.126 -14.904 -16.013 1.00 89.38 662 SER A C 1
ATOM 5256 O O . SER A 1 662 ? 22.111 -14.983 -16.745 1.00 89.38 662 SER A O 1
ATOM 5258 N N . PHE A 1 663 ? 19.882 -14.788 -16.485 1.00 91.88 663 PHE A N 1
ATOM 5259 C CA . PHE A 1 663 ? 19.576 -14.694 -17.913 1.00 91.88 663 PHE A CA 1
ATOM 5260 C C . PHE A 1 663 ? 20.221 -13.454 -18.548 1.00 91.88 663 PHE A C 1
ATOM 5262 O O . PHE A 1 663 ? 20.974 -13.576 -19.515 1.00 91.88 663 PHE A O 1
ATOM 5269 N N . LEU A 1 664 ? 20.006 -12.268 -17.966 1.00 92.00 664 LEU A N 1
ATOM 5270 C CA . LEU A 1 664 ? 20.574 -11.018 -18.483 1.00 92.00 664 LEU A CA 1
ATOM 5271 C C . LEU A 1 664 ? 22.110 -11.063 -18.509 1.00 92.00 664 LEU A C 1
ATOM 5273 O O . LEU A 1 664 ? 22.727 -10.734 -19.521 1.00 92.00 664 LEU A O 1
ATOM 5277 N N . THR A 1 665 ? 22.746 -11.519 -17.428 1.00 90.81 665 THR A N 1
ATOM 5278 C CA . THR A 1 665 ? 24.208 -11.648 -17.378 1.00 90.81 665 THR A CA 1
ATOM 5279 C C . THR A 1 665 ? 24.721 -12.679 -18.379 1.00 90.81 665 THR A C 1
ATOM 5281 O O . THR A 1 665 ? 25.720 -12.420 -19.046 1.00 90.81 665 THR A O 1
ATOM 5284 N N . GLY A 1 666 ? 24.051 -13.822 -18.531 1.00 90.44 666 GLY A N 1
ATOM 5285 C CA . GLY A 1 666 ? 24.451 -14.835 -19.503 1.00 90.44 666 GLY A CA 1
ATOM 5286 C C . GLY A 1 666 ? 24.397 -14.311 -20.943 1.00 90.44 666 GLY A C 1
ATOM 5287 O O . GLY A 1 666 ? 25.315 -14.564 -21.720 1.00 90.44 666 GLY A O 1
ATOM 5288 N N . GLN A 1 667 ? 23.387 -13.503 -21.281 1.00 91.00 667 GLN A N 1
ATOM 5289 C CA . GLN A 1 667 ? 23.281 -12.883 -22.603 1.00 91.00 667 GLN A CA 1
ATOM 5290 C C . GLN A 1 667 ? 24.384 -11.845 -22.851 1.00 91.00 667 GLN A C 1
ATOM 5292 O O . GLN A 1 667 ? 24.980 -11.823 -23.931 1.00 91.00 667 GLN A O 1
ATOM 5297 N N . LEU A 1 668 ? 24.722 -11.034 -21.842 1.00 90.94 668 LEU A N 1
ATOM 5298 C CA . LEU A 1 668 ? 25.871 -10.126 -21.918 1.00 90.94 668 LEU A CA 1
ATOM 5299 C C . LEU A 1 668 ? 27.191 -10.888 -22.078 1.00 90.94 668 LEU A C 1
ATOM 5301 O O . LEU A 1 668 ? 28.039 -10.466 -22.859 1.00 90.94 668 LEU A O 1
ATOM 5305 N N . GLN A 1 669 ? 27.363 -12.020 -21.389 1.00 90.00 669 GLN A N 1
ATOM 5306 C CA . GLN A 1 669 ? 28.557 -12.861 -21.515 1.00 90.00 669 GLN A CA 1
ATOM 5307 C C . GLN A 1 669 ? 28.717 -13.425 -22.928 1.00 90.00 669 GLN A C 1
ATOM 5309 O O . GLN A 1 669 ? 29.813 -13.349 -23.480 1.00 90.00 669 GLN A O 1
ATOM 5314 N N . ASN A 1 670 ? 27.645 -13.940 -23.533 1.00 89.12 670 ASN A N 1
ATOM 5315 C CA . ASN A 1 670 ? 27.675 -14.444 -24.908 1.00 89.12 670 ASN A CA 1
ATOM 5316 C C . ASN A 1 670 ? 28.103 -13.354 -25.901 1.00 89.12 670 ASN A C 1
ATOM 5318 O O . ASN A 1 670 ? 28.973 -13.573 -26.750 1.00 89.12 670 ASN A O 1
ATOM 5322 N N . TYR A 1 671 ? 27.552 -12.148 -25.753 1.00 89.00 671 TYR A N 1
ATOM 5323 C CA . TYR A 1 671 ? 27.918 -11.003 -26.584 1.00 89.00 671 TYR A CA 1
ATOM 5324 C C . TYR A 1 671 ? 29.374 -10.562 -26.364 1.00 89.00 671 TYR A C 1
ATOM 5326 O O . TYR A 1 671 ? 30.137 -10.415 -27.323 1.00 89.00 671 TYR A O 1
ATOM 5334 N N . ALA A 1 672 ? 29.783 -10.419 -25.100 1.00 89.12 672 ALA A N 1
ATOM 5335 C CA . ALA A 1 672 ? 31.139 -10.049 -24.705 1.00 89.12 672 ALA A CA 1
ATOM 5336 C C . ALA A 1 672 ? 32.183 -11.027 -25.259 1.00 89.12 672 ALA A C 1
ATOM 5338 O O . ALA A 1 672 ? 33.207 -10.600 -25.787 1.00 89.12 672 ALA A O 1
ATOM 5339 N N . ARG A 1 673 ? 31.914 -12.338 -25.201 1.00 89.06 673 ARG A N 1
ATOM 5340 C CA . ARG A 1 673 ? 32.814 -13.381 -25.719 1.00 89.06 673 ARG A CA 1
ATOM 5341 C C . ARG A 1 673 ? 32.898 -13.368 -27.243 1.00 89.06 673 ARG A C 1
ATOM 5343 O O . ARG A 1 673 ? 34.001 -13.450 -27.778 1.00 89.06 673 ARG A O 1
ATOM 5350 N N . THR A 1 674 ? 31.768 -13.187 -27.929 1.00 86.56 674 THR A N 1
ATOM 5351 C CA . THR A 1 674 ? 31.721 -13.117 -29.401 1.00 86.56 674 THR A CA 1
ATOM 5352 C C . THR A 1 674 ? 32.546 -11.944 -29.938 1.00 86.56 674 THR A C 1
ATOM 5354 O O . THR A 1 674 ? 33.286 -12.097 -30.908 1.00 86.56 674 THR A O 1
ATOM 5357 N N . LEU A 1 675 ? 32.475 -10.782 -29.278 1.00 85.62 675 LEU A N 1
ATOM 5358 C CA . LEU A 1 675 ? 33.201 -9.569 -29.678 1.00 85.62 675 LEU A CA 1
ATOM 5359 C C . LEU A 1 675 ? 34.534 -9.353 -28.946 1.00 85.62 675 LEU A C 1
ATOM 5361 O O . LEU A 1 675 ? 35.230 -8.381 -29.230 1.00 85.62 675 LEU A O 1
ATOM 5365 N N . LYS A 1 676 ? 34.905 -10.250 -28.024 1.00 87.88 676 LYS A N 1
ATOM 5366 C CA . LYS A 1 676 ? 36.092 -10.145 -27.155 1.00 87.88 676 LYS A CA 1
ATOM 5367 C C . LYS A 1 676 ? 36.176 -8.807 -26.404 1.00 87.88 676 LYS A C 1
ATOM 5369 O O . LYS A 1 676 ? 37.243 -8.199 -26.320 1.00 87.88 676 LYS A O 1
ATOM 5374 N N . LEU A 1 677 ? 35.049 -8.358 -25.856 1.00 88.62 677 LEU A N 1
ATOM 5375 C CA . LEU A 1 677 ? 34.937 -7.139 -25.052 1.00 88.62 677 LEU A CA 1
ATOM 5376 C C . LEU A 1 677 ? 34.846 -7.474 -23.552 1.00 88.62 677 LEU A C 1
ATOM 5378 O O . LEU A 1 677 ? 34.322 -8.533 -23.198 1.00 88.62 677 LEU A O 1
ATOM 5382 N N . PRO A 1 678 ? 35.314 -6.594 -22.649 1.00 88.00 678 PRO A N 1
ATOM 5383 C CA . PRO A 1 678 ? 35.028 -6.715 -21.222 1.00 88.00 678 PRO A CA 1
ATOM 5384 C C . PRO A 1 678 ? 33.523 -6.582 -20.948 1.00 88.00 678 PRO A C 1
ATOM 5386 O O . PRO A 1 678 ? 32.861 -5.720 -21.519 1.00 88.00 678 PRO A O 1
ATOM 5389 N N . ILE A 1 679 ? 32.976 -7.403 -20.048 1.00 86.75 679 ILE A N 1
ATOM 5390 C CA . ILE A 1 679 ? 31.541 -7.351 -19.713 1.00 86.75 679 ILE A CA 1
ATOM 5391 C C . ILE A 1 679 ? 31.145 -6.030 -19.036 1.00 86.75 679 ILE A C 1
ATOM 5393 O O . ILE A 1 679 ? 30.058 -5.520 -19.286 1.00 86.75 679 ILE A O 1
ATOM 5397 N N . ASP A 1 680 ? 32.047 -5.442 -18.246 1.00 87.06 680 ASP A N 1
ATOM 5398 C CA . ASP A 1 680 ? 31.780 -4.231 -17.458 1.00 87.06 680 ASP A CA 1
ATOM 5399 C C . ASP A 1 680 ? 31.616 -2.965 -18.316 1.00 87.06 680 ASP A C 1
ATOM 5401 O O . ASP A 1 680 ? 31.126 -1.945 -17.834 1.00 87.06 680 ASP A O 1
ATOM 5405 N N . THR A 1 681 ? 32.016 -3.006 -19.593 1.00 89.25 681 THR A N 1
ATOM 5406 C CA . THR A 1 681 ? 31.836 -1.881 -20.524 1.00 89.25 681 THR A CA 1
ATOM 5407 C C . THR A 1 681 ? 30.516 -1.948 -21.287 1.00 89.25 681 THR A C 1
ATOM 5409 O O . THR A 1 681 ? 30.264 -1.075 -22.119 1.00 89.25 681 THR A O 1
ATOM 5412 N N . LEU A 1 682 ? 29.698 -2.978 -21.047 1.00 90.12 682 LEU A N 1
ATOM 5413 C CA . LEU A 1 682 ? 28.448 -3.218 -21.760 1.00 90.12 682 LEU A CA 1
ATOM 5414 C C . LEU A 1 682 ? 27.236 -2.703 -20.981 1.00 90.12 682 LEU A C 1
ATOM 5416 O O . LEU A 1 682 ? 27.105 -2.909 -19.776 1.00 90.12 682 LEU A O 1
ATOM 5420 N N . ILE A 1 683 ? 26.306 -2.098 -21.711 1.00 90.31 683 ILE A N 1
ATOM 5421 C CA . ILE A 1 683 ? 24.984 -1.692 -21.238 1.00 90.31 683 ILE A CA 1
ATOM 5422 C C . ILE A 1 683 ? 23.903 -2.244 -22.170 1.00 90.31 683 ILE A C 1
ATOM 5424 O O . ILE A 1 683 ? 24.180 -2.705 -23.279 1.00 90.31 683 ILE A O 1
ATOM 5428 N N . TRP A 1 684 ? 22.654 -2.194 -21.713 1.00 91.25 684 TRP A N 1
ATOM 5429 C CA . TRP A 1 684 ? 21.497 -2.588 -22.508 1.00 91.25 684 TRP A CA 1
ATOM 5430 C C . TRP A 1 684 ? 20.912 -1.401 -23.265 1.00 91.25 684 TRP A C 1
ATOM 5432 O O . TRP A 1 684 ? 20.621 -0.367 -22.667 1.00 91.25 684 TRP A O 1
ATOM 5442 N N . ASN A 1 685 ? 20.672 -1.597 -24.559 1.00 89.44 685 ASN A N 1
ATOM 5443 C CA . ASN A 1 685 ? 19.799 -0.761 -25.367 1.00 89.44 685 ASN A CA 1
ATOM 5444 C C . ASN A 1 685 ? 18.500 -1.519 -25.686 1.00 89.44 685 ASN A C 1
ATOM 5446 O O . ASN A 1 685 ? 18.488 -2.751 -25.784 1.00 89.44 685 ASN A O 1
ATOM 5450 N N . PHE A 1 686 ? 17.410 -0.776 -25.851 1.00 89.94 686 PHE A N 1
ATOM 5451 C CA . PHE A 1 686 ? 16.056 -1.301 -25.940 1.00 89.94 686 PHE A CA 1
ATOM 5452 C C . PHE A 1 686 ? 15.391 -0.803 -27.212 1.00 89.94 686 PHE A C 1
ATOM 5454 O O . PHE A 1 686 ? 15.361 0.395 -27.490 1.00 89.94 686 PHE A O 1
ATOM 5461 N N . LYS A 1 687 ? 14.797 -1.726 -27.963 1.00 89.62 687 LYS A N 1
ATOM 5462 C CA . LYS A 1 687 ? 13.913 -1.390 -29.074 1.00 89.62 687 LYS A CA 1
ATOM 5463 C C . LYS A 1 687 ? 12.626 -2.183 -28.941 1.00 89.62 687 LYS A C 1
ATOM 5465 O O . LYS A 1 687 ? 12.642 -3.406 -29.034 1.00 89.62 687 LYS A O 1
ATOM 5470 N N . VAL A 1 688 ? 11.519 -1.487 -28.721 1.00 88.69 688 VAL A N 1
ATOM 5471 C CA . VAL A 1 688 ? 10.195 -2.115 -28.691 1.00 88.69 688 VAL A CA 1
ATOM 5472 C C . VAL A 1 688 ? 9.777 -2.428 -30.129 1.00 88.69 688 VAL A C 1
ATOM 5474 O O . VAL A 1 688 ? 9.901 -1.578 -31.014 1.00 88.69 688 VAL A O 1
ATOM 5477 N N . LEU A 1 689 ? 9.360 -3.668 -30.384 1.00 87.62 689 LEU A N 1
ATOM 5478 C CA . LEU A 1 689 ? 8.859 -4.104 -31.688 1.00 87.62 689 LEU A CA 1
ATOM 5479 C C . LEU A 1 689 ? 7.350 -3.857 -31.785 1.00 87.62 689 LEU A C 1
ATOM 5481 O O . LEU A 1 689 ? 6.670 -3.735 -30.774 1.00 87.62 689 LEU A O 1
ATOM 5485 N N . LYS A 1 690 ? 6.807 -3.797 -33.004 1.00 84.00 690 LYS A N 1
ATOM 5486 C CA . LYS A 1 690 ? 5.350 -3.743 -33.196 1.00 84.00 690 LYS A CA 1
ATOM 5487 C C . LYS A 1 690 ? 4.735 -5.111 -32.906 1.00 84.00 690 LYS A C 1
ATOM 5489 O O . LYS A 1 690 ? 5.349 -6.125 -33.228 1.00 84.00 690 LYS A O 1
ATOM 5494 N N . HIS A 1 691 ? 3.504 -5.143 -32.396 1.00 77.75 691 HIS A N 1
ATOM 5495 C CA . HIS A 1 691 ? 2.768 -6.393 -32.153 1.00 77.75 691 HIS A CA 1
ATOM 5496 C C . HIS A 1 691 ? 2.641 -7.299 -33.391 1.00 77.75 691 HIS A C 1
ATOM 5498 O O . HIS A 1 691 ? 2.576 -8.515 -33.254 1.00 77.75 691 HIS A O 1
ATOM 5504 N N . SER A 1 692 ? 2.630 -6.723 -34.596 1.00 73.25 692 SER A N 1
ATOM 5505 C CA . SER A 1 692 ? 2.536 -7.454 -35.866 1.00 73.25 692 SER A CA 1
ATOM 5506 C C . SER A 1 692 ? 3.874 -7.962 -36.416 1.00 73.25 692 SER A C 1
ATOM 5508 O O . SER A 1 692 ? 3.900 -8.531 -37.506 1.00 73.25 692 SER A O 1
ATOM 5510 N N . ALA A 1 693 ? 4.992 -7.723 -35.727 1.00 73.81 693 ALA A N 1
ATOM 5511 C CA . ALA A 1 693 ? 6.302 -8.128 -36.218 1.00 73.81 693 ALA A CA 1
ATOM 5512 C C . ALA A 1 693 ? 6.497 -9.647 -36.096 1.00 73.81 693 ALA A C 1
ATOM 5514 O O . ALA A 1 693 ? 6.304 -10.218 -35.023 1.00 73.81 693 ALA A O 1
ATOM 5515 N N . GLU A 1 694 ? 6.942 -10.289 -37.180 1.00 73.69 694 GLU A N 1
ATOM 5516 C CA . GLU A 1 694 ? 7.411 -11.674 -37.125 1.00 73.69 694 GLU A CA 1
ATOM 5517 C C . GLU A 1 694 ? 8.645 -11.765 -36.220 1.00 73.69 694 GLU A C 1
ATOM 5519 O O . GLU A 1 694 ? 9.616 -11.013 -36.366 1.00 73.69 694 GLU A O 1
ATOM 5524 N N . LEU A 1 695 ? 8.588 -12.680 -35.255 1.00 80.62 695 LEU A N 1
ATOM 5525 C CA . LEU A 1 695 ? 9.679 -12.925 -34.327 1.00 80.62 695 LEU A CA 1
ATOM 5526 C C . LEU A 1 695 ? 10.668 -13.878 -34.995 1.00 80.62 695 LEU A C 1
ATOM 5528 O O . LEU A 1 695 ? 10.283 -14.911 -35.523 1.00 80.62 695 LEU A O 1
ATOM 5532 N N . SER A 1 696 ? 11.941 -13.503 -34.997 1.00 82.31 696 SER A N 1
ATOM 5533 C CA . SER A 1 696 ? 13.043 -14.364 -35.420 1.00 82.31 696 SER A CA 1
ATOM 5534 C C . SER A 1 696 ? 14.261 -14.055 -34.564 1.00 82.31 696 SER A C 1
ATOM 5536 O O . SER A 1 696 ? 14.416 -12.937 -34.059 1.00 82.31 696 SER A O 1
ATOM 5538 N N . ARG A 1 697 ? 15.133 -15.048 -34.371 1.00 83.19 697 ARG A N 1
ATOM 5539 C CA . ARG A 1 697 ? 16.316 -14.883 -33.522 1.00 83.19 697 ARG A CA 1
ATOM 5540 C C . ARG A 1 697 ? 17.218 -13.760 -34.070 1.00 83.19 697 ARG A C 1
ATOM 5542 O O . ARG A 1 697 ? 17.719 -13.878 -35.190 1.00 83.19 697 ARG A O 1
ATOM 5549 N N . PRO A 1 698 ? 17.475 -12.686 -33.298 1.00 85.19 698 PRO A N 1
ATOM 5550 C CA . PRO A 1 698 ? 18.282 -11.573 -33.777 1.00 85.19 698 PRO A CA 1
ATOM 5551 C C . PRO A 1 698 ? 19.765 -11.958 -33.841 1.00 85.19 698 PRO A C 1
ATOM 5553 O O . PRO A 1 698 ? 20.253 -12.753 -33.039 1.00 85.19 698 PRO A O 1
ATOM 5556 N N . ALA A 1 699 ? 20.508 -11.338 -34.765 1.00 79.44 699 ALA A N 1
ATOM 5557 C CA . ALA A 1 699 ? 21.953 -11.555 -34.912 1.00 79.44 699 ALA A CA 1
ATOM 5558 C C . ALA A 1 699 ? 22.768 -11.081 -33.691 1.00 79.44 699 ALA A C 1
ATOM 5560 O O . ALA A 1 699 ? 23.862 -11.578 -33.440 1.00 79.44 699 ALA A O 1
ATOM 5561 N N . SER A 1 700 ? 22.240 -10.111 -32.940 1.00 81.88 700 SER A N 1
ATOM 5562 C CA . SER A 1 700 ? 22.822 -9.602 -31.699 1.00 81.88 700 SER A CA 1
ATOM 5563 C C . SER A 1 700 ? 21.721 -9.347 -30.673 1.00 81.88 700 SER A C 1
ATOM 5565 O O . SER A 1 700 ? 20.669 -8.790 -31.003 1.00 81.88 700 SER A O 1
ATOM 5567 N N . GLY A 1 701 ? 21.979 -9.733 -29.423 1.00 86.25 701 GLY A N 1
ATOM 5568 C CA . GLY A 1 701 ? 21.035 -9.575 -28.324 1.00 86.25 701 GLY A CA 1
ATOM 5569 C C . GLY A 1 701 ? 19.968 -10.668 -28.267 1.00 86.25 701 GLY A C 1
ATOM 5570 O O . GLY A 1 701 ? 20.199 -11.802 -28.681 1.00 86.25 701 GLY A O 1
ATOM 5571 N N . CYS A 1 702 ? 18.804 -10.343 -27.706 1.00 91.75 702 CYS A N 1
ATOM 5572 C CA . CYS A 1 702 ? 17.670 -11.266 -27.606 1.00 91.75 702 CYS A CA 1
ATOM 5573 C C . CYS A 1 702 ? 16.325 -10.546 -27.623 1.00 91.75 702 CYS A C 1
ATOM 5575 O O . CYS A 1 702 ? 16.241 -9.356 -27.321 1.00 91.75 702 CYS A O 1
ATOM 5577 N N . LEU A 1 703 ? 15.277 -11.287 -27.973 1.00 93.56 703 LEU A N 1
ATOM 5578 C CA . LEU A 1 703 ? 13.896 -10.832 -27.876 1.00 93.56 703 LEU A CA 1
ATOM 5579 C C . LEU A 1 703 ? 13.312 -11.280 -26.537 1.00 93.56 703 LEU A C 1
ATOM 5581 O O . LEU A 1 703 ? 13.480 -12.435 -26.150 1.00 93.56 703 LEU A O 1
ATOM 5585 N N . ALA A 1 704 ? 12.635 -10.376 -25.837 1.00 93.12 704 ALA A N 1
ATOM 5586 C CA . ALA A 1 704 ? 12.010 -10.632 -24.547 1.00 93.12 704 ALA A CA 1
ATOM 5587 C C . ALA A 1 704 ? 10.539 -10.202 -24.566 1.00 93.12 704 ALA A C 1
ATOM 5589 O O . ALA A 1 704 ? 10.220 -9.107 -25.030 1.00 93.12 704 ALA A O 1
ATOM 5590 N N . TYR A 1 705 ? 9.653 -11.047 -24.040 1.00 93.31 705 TYR A N 1
ATOM 5591 C CA . TYR A 1 705 ? 8.218 -10.772 -23.926 1.00 93.31 705 TYR A CA 1
ATOM 5592 C C . TYR A 1 705 ? 7.683 -11.090 -22.523 1.00 93.31 705 TYR A C 1
ATOM 5594 O O . TYR A 1 705 ? 8.389 -11.644 -21.674 1.00 93.31 705 TYR A O 1
ATOM 5602 N N . GLY A 1 706 ? 6.415 -10.739 -22.286 1.00 90.75 706 GLY A N 1
ATOM 5603 C CA . GLY A 1 706 ? 5.750 -10.908 -20.991 1.00 90.75 706 GLY A CA 1
ATOM 5604 C C . GLY A 1 706 ? 6.081 -9.782 -20.015 1.00 90.75 706 GLY A C 1
ATOM 5605 O O . GLY A 1 706 ? 6.363 -10.039 -18.850 1.00 90.75 706 GLY A O 1
ATOM 5606 N N . ILE A 1 707 ? 6.110 -8.546 -20.517 1.00 94.44 707 ILE A N 1
ATOM 5607 C CA . ILE A 1 707 ? 6.295 -7.335 -19.721 1.00 94.44 707 ILE A CA 1
ATOM 5608 C C . ILE A 1 707 ? 4.990 -6.544 -19.791 1.00 94.44 707 ILE A C 1
ATOM 5610 O O . ILE A 1 707 ? 4.389 -6.417 -20.855 1.00 94.44 707 ILE A O 1
ATOM 5614 N N . PHE A 1 708 ? 4.564 -6.002 -18.661 1.00 94.50 708 PHE A N 1
ATOM 5615 C CA . PHE A 1 708 ? 3.390 -5.150 -18.536 1.00 94.50 708 PHE A CA 1
ATOM 5616 C C . PHE A 1 708 ? 3.823 -3.754 -18.102 1.00 94.50 708 PHE A C 1
ATOM 5618 O O . PHE A 1 708 ? 4.781 -3.610 -17.347 1.00 94.50 708 PHE A O 1
ATOM 5625 N N . VAL A 1 709 ? 3.124 -2.725 -18.562 1.00 94.19 709 VAL A N 1
ATOM 5626 C CA . VAL A 1 709 ? 3.295 -1.339 -18.124 1.00 94.19 709 VAL A CA 1
ATOM 5627 C C . VAL A 1 709 ? 2.180 -1.006 -17.142 1.00 94.19 709 VAL A C 1
ATOM 5629 O O . VAL A 1 709 ? 1.007 -1.271 -17.407 1.00 94.19 709 VAL A O 1
ATOM 5632 N N . ASP A 1 710 ? 2.566 -0.434 -16.008 1.00 93.12 710 ASP A N 1
ATOM 5633 C CA . ASP A 1 710 ? 1.682 0.032 -14.947 1.00 93.12 710 ASP A CA 1
ATOM 5634 C C . ASP A 1 710 ? 1.800 1.558 -14.822 1.00 93.12 710 ASP A C 1
ATOM 5636 O O . ASP A 1 710 ? 2.903 2.110 -14.862 1.00 93.12 710 ASP A O 1
ATOM 5640 N N . GLY A 1 711 ? 0.663 2.245 -14.712 1.00 90.06 711 GLY A N 1
ATOM 5641 C CA . GLY A 1 711 ? 0.567 3.710 -14.717 1.00 90.06 711 GLY A CA 1
ATOM 5642 C C . GLY A 1 711 ? 0.687 4.372 -16.099 1.00 90.06 711 GLY A C 1
ATOM 5643 O O . GLY A 1 711 ? 0.569 5.593 -16.194 1.00 90.06 711 GLY A O 1
ATOM 5644 N N . ALA A 1 712 ? 0.895 3.599 -17.166 1.00 93.12 712 ALA A N 1
ATOM 5645 C CA . ALA A 1 712 ? 0.931 4.057 -18.556 1.00 93.12 712 ALA A CA 1
ATOM 5646 C C . ALA A 1 712 ? 0.536 2.922 -19.517 1.00 93.12 712 ALA A C 1
ATOM 5648 O O . ALA A 1 712 ? 0.411 1.765 -19.116 1.00 93.12 712 ALA A O 1
ATOM 5649 N N . ARG A 1 713 ? 0.386 3.252 -20.802 1.00 93.56 713 ARG A N 1
ATOM 5650 C CA . ARG A 1 713 ? 0.244 2.281 -21.892 1.00 93.56 713 ARG A CA 1
ATOM 5651 C C . ARG A 1 713 ? 1.349 2.444 -22.925 1.00 93.56 713 ARG A C 1
ATOM 5653 O O . ARG A 1 713 ? 1.995 3.489 -23.000 1.00 93.56 713 ARG A O 1
ATOM 5660 N N . TRP A 1 714 ? 1.528 1.419 -23.743 1.00 92.44 714 TRP A N 1
ATOM 5661 C CA . TRP A 1 714 ? 2.312 1.532 -24.965 1.00 92.44 714 TRP A CA 1
ATOM 5662 C C . TRP A 1 714 ? 1.416 1.984 -26.120 1.00 92.44 714 TRP A C 1
ATOM 5664 O O . TRP A 1 714 ? 0.284 1.514 -26.244 1.00 92.44 714 TRP A O 1
ATOM 5674 N N . ASP A 1 715 ? 1.904 2.916 -26.933 1.00 91.25 715 ASP A N 1
ATOM 5675 C CA . ASP A 1 715 ? 1.258 3.325 -28.175 1.00 91.25 715 ASP A CA 1
ATOM 5676 C C . ASP A 1 715 ? 2.031 2.753 -29.368 1.00 91.25 715 ASP A C 1
ATOM 5678 O O . ASP A 1 715 ? 3.183 3.124 -29.602 1.00 91.25 715 ASP A O 1
ATOM 5682 N N . ASP A 1 716 ? 1.419 1.823 -30.103 1.00 86.50 716 ASP A N 1
ATOM 5683 C CA . ASP A 1 716 ? 2.051 1.161 -31.249 1.00 86.50 716 ASP A CA 1
ATOM 5684 C C . ASP A 1 716 ? 2.207 2.075 -32.469 1.00 86.50 716 ASP A C 1
ATOM 5686 O O . ASP A 1 716 ? 3.133 1.876 -33.270 1.00 86.50 716 ASP A O 1
ATOM 5690 N N . ASP A 1 717 ? 1.321 3.063 -32.617 1.00 87.50 717 ASP A N 1
ATOM 5691 C CA . ASP A 1 717 ? 1.301 3.948 -33.780 1.00 87.50 717 ASP A CA 1
ATOM 5692 C C . ASP A 1 717 ? 2.499 4.897 -33.733 1.00 87.50 717 ASP A C 1
ATOM 5694 O O . ASP A 1 717 ? 3.299 4.952 -34.674 1.00 87.50 717 ASP A O 1
ATOM 5698 N N . ASP A 1 718 ? 2.680 5.549 -32.584 1.00 86.75 718 ASP A N 1
ATOM 5699 C CA . ASP A 1 718 ? 3.779 6.483 -32.336 1.00 86.75 718 ASP A CA 1
ATOM 5700 C C . ASP A 1 718 ? 5.040 5.802 -31.768 1.00 86.75 718 ASP A C 1
ATOM 5702 O O . ASP A 1 718 ? 6.112 6.410 -31.744 1.00 86.75 718 ASP A O 1
ATOM 5706 N N . SER A 1 719 ? 4.950 4.533 -31.344 1.00 89.94 719 SER A N 1
ATOM 5707 C CA . SER A 1 719 ? 6.043 3.766 -30.718 1.00 89.94 719 SER A CA 1
ATOM 5708 C C . SER A 1 719 ? 6.647 4.462 -29.487 1.00 89.94 719 SER A C 1
ATOM 5710 O O . SER A 1 719 ? 7.869 4.556 -29.331 1.00 89.94 719 SER A O 1
ATOM 5712 N N . VAL A 1 720 ? 5.776 4.965 -28.612 1.00 93.12 720 VAL A N 1
ATOM 5713 C CA . VAL A 1 720 ? 6.110 5.708 -27.384 1.00 93.12 720 VAL A CA 1
ATOM 5714 C C . VAL A 1 720 ? 5.192 5.292 -26.238 1.00 93.12 720 VAL A C 1
ATOM 5716 O O . VAL A 1 720 ? 4.120 4.727 -26.454 1.00 93.12 720 VAL A O 1
ATOM 5719 N N . ILE A 1 721 ? 5.575 5.609 -24.999 1.00 93.69 721 ILE A N 1
ATOM 5720 C CA . ILE A 1 721 ? 4.636 5.501 -23.876 1.00 93.69 721 ILE A CA 1
ATOM 5721 C C . ILE A 1 721 ? 3.590 6.619 -23.922 1.00 93.69 721 ILE A C 1
ATOM 5723 O O . ILE A 1 721 ? 3.903 7.787 -24.174 1.00 93.69 721 ILE A O 1
ATOM 5727 N N . ALA A 1 722 ? 2.346 6.248 -23.637 1.00 93.44 722 ALA A N 1
ATOM 5728 C CA . ALA A 1 722 ? 1.177 7.114 -23.633 1.00 93.44 722 ALA A CA 1
ATOM 5729 C C . ALA A 1 722 ? 0.363 6.942 -22.342 1.00 93.44 722 ALA A C 1
ATOM 5731 O O . ALA A 1 722 ? 0.573 6.012 -21.561 1.00 93.44 722 ALA A O 1
ATOM 5732 N N . GLU A 1 723 ? -0.540 7.887 -22.083 1.00 92.19 723 GLU A N 1
ATOM 5733 C CA . GLU A 1 723 ? -1.411 7.832 -20.906 1.00 92.19 723 GLU A CA 1
ATOM 5734 C C . GLU A 1 723 ? -2.337 6.614 -20.973 1.00 92.19 723 GLU A C 1
ATOM 5736 O O . GLU A 1 723 ? -2.773 6.197 -22.052 1.00 92.19 723 GLU A O 1
ATOM 5741 N N . SER A 1 724 ? -2.622 6.039 -19.805 1.00 91.31 724 SER A N 1
ATOM 5742 C CA . SER A 1 724 ? -3.473 4.852 -19.703 1.00 91.31 724 SER A CA 1
ATOM 5743 C C . SER A 1 724 ? -4.892 5.161 -20.178 1.00 91.31 724 SER A C 1
ATOM 5745 O O . SER A 1 724 ? -5.425 6.236 -19.907 1.00 91.31 724 SER A O 1
ATOM 5747 N N . LEU A 1 725 ? -5.546 4.203 -20.835 1.00 89.12 725 LEU A N 1
ATOM 5748 C CA . LEU A 1 725 ? -6.967 4.347 -21.143 1.00 89.12 725 LEU A CA 1
ATOM 5749 C C . LEU A 1 725 ? -7.791 4.275 -19.846 1.00 89.12 725 LEU A C 1
ATOM 5751 O O . LEU A 1 725 ? -7.412 3.541 -18.924 1.00 89.12 725 LEU A O 1
ATOM 5755 N N . PRO A 1 726 ? -8.917 5.002 -19.740 1.00 85.38 726 PRO A N 1
ATOM 5756 C CA . PRO A 1 726 ? -9.797 4.901 -18.582 1.00 85.38 726 PRO A CA 1
ATOM 5757 C C . PRO A 1 726 ? -10.158 3.441 -18.284 1.00 85.38 726 PRO A C 1
ATOM 5759 O O . PRO A 1 726 ? -10.526 2.698 -19.189 1.00 85.38 726 PRO A O 1
ATOM 5762 N N . LYS A 1 727 ? -10.048 3.033 -17.013 1.00 84.12 727 LYS A N 1
ATOM 5763 C CA . LYS A 1 727 ? -10.398 1.686 -16.508 1.00 84.12 727 LYS A CA 1
ATOM 5764 C C . LYS A 1 727 ? -9.508 0.537 -17.007 1.00 84.12 727 LYS A C 1
ATOM 5766 O O . LYS A 1 727 ? -9.698 -0.596 -16.574 1.00 84.12 727 LYS A O 1
ATOM 5771 N N . VAL A 1 728 ? -8.491 0.820 -17.820 1.00 85.88 728 VAL A N 1
ATOM 5772 C CA . VAL A 1 728 ? -7.430 -0.134 -18.174 1.00 85.88 728 VAL A CA 1
ATOM 5773 C C . VAL A 1 728 ? -6.240 0.102 -17.246 1.00 85.88 728 VAL A C 1
ATOM 5775 O O . VAL A 1 728 ? -5.546 1.113 -17.352 1.00 85.88 728 VAL A O 1
ATOM 5778 N N . LEU A 1 729 ? -6.048 -0.798 -16.279 1.00 85.94 729 LEU A N 1
ATOM 5779 C CA . LEU A 1 729 ? -5.052 -0.622 -15.212 1.00 85.94 729 LEU A CA 1
ATOM 5780 C C . LEU A 1 729 ? -3.632 -0.988 -15.656 1.00 85.94 729 LEU A C 1
ATOM 5782 O O . LEU A 1 729 ? -2.679 -0.321 -15.267 1.00 85.94 729 LEU A O 1
ATOM 5786 N N . PHE A 1 730 ? -3.510 -2.019 -16.489 1.00 89.19 730 PHE A N 1
ATOM 5787 C CA . PHE A 1 730 ? -2.241 -2.523 -16.997 1.00 89.19 730 PHE A CA 1
ATOM 5788 C C . PHE A 1 730 ? -2.309 -2.637 -18.515 1.00 89.19 730 PHE A C 1
ATOM 5790 O O . PHE A 1 730 ? -3.340 -3.025 -19.066 1.00 89.19 730 PHE A O 1
ATOM 5797 N N . SER A 1 731 ? -1.200 -2.342 -19.183 1.00 90.38 731 SER A N 1
ATOM 5798 C CA . SER A 1 731 ? -1.040 -2.547 -20.623 1.00 90.38 731 SER A CA 1
ATOM 5799 C C . SER A 1 731 ? 0.035 -3.592 -20.869 1.00 90.38 731 SER A C 1
ATOM 5801 O O . SER A 1 731 ? 1.104 -3.520 -20.270 1.00 90.38 731 SER A O 1
ATOM 5803 N N . GLY A 1 732 ? -0.198 -4.536 -21.780 1.00 90.19 732 GLY A N 1
ATOM 5804 C CA . GLY A 1 732 ? 0.888 -5.366 -22.300 1.00 90.19 732 GLY A CA 1
ATOM 5805 C C . GLY A 1 732 ? 1.902 -4.490 -23.036 1.00 90.19 732 GLY A C 1
ATOM 5806 O O . GLY A 1 732 ? 1.513 -3.578 -23.767 1.00 90.19 732 GLY A O 1
ATOM 5807 N N . LEU A 1 733 ? 3.190 -4.733 -22.808 1.00 91.81 733 LEU A N 1
ATOM 5808 C CA . LEU A 1 733 ? 4.259 -4.174 -23.622 1.00 91.81 733 LEU A CA 1
ATOM 5809 C C . LEU A 1 733 ? 4.593 -5.196 -24.723 1.00 91.81 733 LEU A C 1
ATOM 5811 O O . LEU A 1 733 ? 4.733 -6.384 -24.406 1.00 91.81 733 LEU A O 1
ATOM 5815 N N . PRO A 1 734 ? 4.740 -4.771 -25.991 1.00 91.31 734 PRO A N 1
ATOM 5816 C CA . PRO A 1 734 ? 5.161 -5.672 -27.052 1.00 91.31 734 PRO A CA 1
ATOM 5817 C C . PRO A 1 734 ? 6.537 -6.284 -26.775 1.00 91.31 734 PRO A C 1
ATOM 5819 O O . PRO A 1 734 ? 7.291 -5.833 -25.905 1.00 91.31 734 PRO A O 1
ATOM 5822 N N . THR A 1 735 ? 6.908 -7.274 -27.586 1.00 92.06 735 THR A N 1
ATOM 5823 C CA . THR A 1 735 ? 8.243 -7.873 -27.543 1.00 92.06 735 THR A CA 1
ATOM 5824 C C . THR A 1 735 ? 9.331 -6.803 -27.662 1.00 92.06 735 THR A C 1
ATOM 5826 O O . THR A 1 735 ? 9.354 -6.006 -28.603 1.00 92.06 735 THR A O 1
ATOM 5829 N N . ILE A 1 736 ? 10.265 -6.806 -26.713 1.00 93.00 736 ILE A N 1
ATOM 5830 C CA . ILE A 1 736 ? 11.407 -5.895 -26.689 1.00 93.00 736 ILE A CA 1
ATOM 5831 C C . ILE A 1 736 ? 12.626 -6.618 -27.242 1.00 93.00 736 ILE A C 1
ATOM 5833 O O . ILE A 1 736 ? 12.970 -7.717 -26.808 1.00 93.00 736 ILE A O 1
ATOM 5837 N N . HIS A 1 737 ? 13.334 -5.966 -28.154 1.00 93.06 737 HIS A N 1
ATOM 5838 C CA . HIS A 1 737 ? 14.677 -6.354 -28.550 1.00 93.06 737 HIS A CA 1
ATOM 5839 C C . HIS A 1 737 ? 15.701 -5.731 -27.597 1.00 93.06 737 HIS A C 1
ATOM 5841 O O . HIS A 1 737 ? 15.909 -4.516 -27.581 1.00 93.06 737 HIS A O 1
ATOM 5847 N N . LEU A 1 738 ? 16.330 -6.586 -26.793 1.00 92.75 738 LEU A N 1
ATOM 5848 C CA . LEU A 1 738 ? 17.415 -6.251 -25.878 1.00 92.75 738 LEU A CA 1
ATOM 5849 C C . LEU A 1 738 ? 18.746 -6.396 -26.615 1.00 92.75 738 LEU A C 1
ATOM 5851 O O . LEU A 1 738 ? 19.169 -7.517 -26.904 1.00 92.75 738 LEU A O 1
ATOM 5855 N N . THR A 1 739 ? 19.410 -5.279 -26.912 1.00 91.44 739 THR A N 1
ATOM 5856 C CA . THR A 1 739 ? 20.695 -5.265 -27.627 1.00 91.44 739 THR A CA 1
ATOM 5857 C C . THR A 1 739 ? 21.809 -4.767 -26.708 1.00 91.44 739 THR A C 1
ATOM 5859 O O . THR A 1 739 ? 21.744 -3.621 -26.262 1.00 91.44 739 THR A O 1
ATOM 5862 N N . PRO A 1 740 ? 22.845 -5.574 -26.426 1.00 90.88 740 PRO A N 1
ATOM 5863 C CA . PRO A 1 740 ? 24.025 -5.095 -25.718 1.00 90.88 740 PRO A CA 1
ATOM 5864 C C . PRO A 1 740 ? 24.802 -4.079 -26.565 1.00 90.88 740 PRO A C 1
ATOM 5866 O O . PRO A 1 740 ? 25.023 -4.295 -27.758 1.00 90.88 740 PRO A O 1
ATOM 5869 N N . CYS A 1 741 ? 25.271 -2.993 -25.958 1.00 90.00 741 CYS A N 1
ATOM 5870 C CA . CYS A 1 741 ? 26.188 -2.044 -26.589 1.00 90.00 741 CYS A CA 1
ATOM 5871 C C . CYS A 1 741 ? 27.257 -1.563 -25.601 1.00 90.00 741 CYS A C 1
ATOM 5873 O O . CYS A 1 741 ? 27.098 -1.684 -24.391 1.00 90.00 741 CYS A O 1
ATOM 5875 N N . GLU A 1 742 ? 28.374 -1.038 -26.109 1.00 88.69 742 GLU A N 1
ATOM 5876 C CA . GLU A 1 742 ? 29.375 -0.390 -25.255 1.00 88.69 742 GLU A CA 1
ATOM 5877 C C . GLU A 1 742 ? 28.855 0.962 -24.753 1.00 88.69 742 GLU A C 1
ATOM 5879 O O . GLU A 1 742 ? 28.311 1.737 -25.539 1.00 88.69 742 GLU A O 1
ATOM 5884 N N . THR A 1 743 ? 29.113 1.301 -23.487 1.00 85.44 743 THR A N 1
ATOM 5885 C CA . THR A 1 743 ? 28.698 2.580 -22.876 1.00 85.44 743 THR A CA 1
ATOM 5886 C C . THR A 1 743 ? 29.147 3.808 -23.676 1.00 85.44 743 THR A C 1
ATOM 5888 O O . THR A 1 743 ? 28.433 4.803 -23.752 1.00 85.44 743 THR A O 1
ATOM 5891 N N . SER A 1 744 ? 30.327 3.752 -24.300 1.00 83.62 744 SER A N 1
ATOM 5892 C CA . SER A 1 744 ? 30.883 4.837 -25.124 1.00 83.62 744 SER A CA 1
ATOM 5893 C C . SER A 1 744 ? 30.145 5.046 -26.452 1.00 83.62 744 SER A C 1
ATOM 5895 O O . SER A 1 744 ? 30.277 6.103 -27.065 1.00 83.62 744 SER A O 1
ATOM 5897 N N . LYS A 1 745 ? 29.388 4.042 -26.902 1.00 83.44 745 LYS A N 1
ATOM 5898 C CA . LYS A 1 745 ? 28.663 4.009 -28.177 1.00 83.44 745 LYS A CA 1
ATOM 5899 C C . LYS A 1 745 ? 27.148 3.994 -27.970 1.00 83.44 745 LYS A C 1
ATOM 5901 O O . LYS A 1 745 ? 26.431 3.610 -28.890 1.00 83.44 745 LYS A O 1
ATOM 5906 N N . ASP A 1 746 ? 26.666 4.369 -26.785 1.00 83.75 746 ASP A N 1
ATOM 5907 C CA . ASP A 1 746 ? 25.235 4.449 -26.497 1.00 83.75 746 ASP A CA 1
ATOM 5908 C C . ASP A 1 746 ? 24.571 5.487 -27.421 1.00 83.75 746 ASP A C 1
ATOM 5910 O O . ASP A 1 746 ? 24.874 6.679 -27.313 1.00 83.75 746 ASP A O 1
ATOM 5914 N N . PRO A 1 747 ? 23.687 5.076 -28.350 1.00 80.88 747 PRO A N 1
ATOM 5915 C CA . PRO A 1 747 ? 23.015 6.007 -29.248 1.00 80.88 747 PRO A CA 1
ATOM 5916 C C . PRO A 1 747 ? 21.824 6.714 -28.577 1.00 80.88 747 PRO A C 1
ATOM 5918 O O . PRO A 1 747 ? 21.153 7.518 -29.223 1.00 80.88 747 PRO A O 1
ATOM 5921 N N . THR A 1 748 ? 21.513 6.390 -27.318 1.00 84.38 748 THR A N 1
ATOM 5922 C CA . THR A 1 748 ? 20.274 6.806 -26.657 1.00 84.38 748 THR A CA 1
ATOM 5923 C C . THR A 1 748 ? 20.332 8.255 -26.175 1.00 84.38 748 THR A C 1
ATOM 5925 O O . THR A 1 748 ? 21.098 8.604 -25.275 1.00 84.38 748 THR A O 1
ATOM 5928 N N . ASP A 1 749 ? 19.446 9.108 -26.696 1.00 84.81 749 ASP A N 1
ATOM 5929 C CA . ASP A 1 749 ? 19.232 10.440 -26.129 1.00 84.81 749 ASP A CA 1
ATOM 5930 C C . ASP A 1 749 ? 18.333 10.355 -24.888 1.00 84.81 749 ASP A C 1
ATOM 5932 O O . ASP A 1 749 ? 17.112 10.189 -24.985 1.00 84.81 749 ASP A O 1
ATOM 5936 N N . ARG A 1 750 ? 18.935 10.542 -23.706 1.00 84.69 750 ARG A N 1
ATOM 5937 C CA . ARG A 1 750 ? 18.249 10.512 -22.402 1.00 84.69 750 ARG A CA 1
ATOM 5938 C C . ARG A 1 750 ? 17.115 11.529 -22.256 1.00 84.69 750 ARG A C 1
ATOM 5940 O O . ARG A 1 750 ? 16.293 11.373 -21.364 1.00 84.69 750 ARG A O 1
ATOM 5947 N N . ARG A 1 751 ? 17.042 12.559 -23.104 1.00 84.50 751 ARG A N 1
ATOM 5948 C CA . ARG A 1 751 ? 15.930 13.530 -23.098 1.00 84.50 751 ARG A CA 1
ATOM 5949 C C . ARG A 1 751 ? 14.668 12.993 -23.771 1.00 84.50 751 ARG A C 1
ATOM 5951 O O . ARG A 1 751 ? 13.593 13.538 -23.550 1.00 84.50 751 ARG A O 1
ATOM 5958 N N . THR A 1 752 ? 14.809 11.954 -24.589 1.00 88.50 752 THR A N 1
ATOM 5959 C CA . THR A 1 752 ? 13.732 11.362 -25.401 1.00 88.50 752 THR A CA 1
ATOM 5960 C C . THR A 1 752 ? 13.233 10.028 -24.859 1.00 88.50 752 THR A C 1
ATOM 5962 O O . THR A 1 752 ? 12.365 9.403 -25.465 1.00 88.50 752 THR A O 1
ATOM 5965 N N . VAL A 1 753 ? 13.749 9.595 -23.707 1.00 92.75 753 VAL A N 1
ATOM 5966 C CA . VAL A 1 753 ? 13.375 8.332 -23.073 1.00 92.75 753 VAL A CA 1
ATOM 5967 C C . VAL A 1 753 ? 13.051 8.525 -21.598 1.00 92.75 753 VAL A C 1
ATOM 5969 O O . VAL A 1 753 ? 13.609 9.384 -20.918 1.00 92.75 753 VAL A O 1
ATOM 5972 N N . TYR A 1 754 ? 12.162 7.684 -21.089 1.00 94.62 754 TYR A N 1
ATOM 5973 C CA . TYR A 1 754 ? 11.876 7.533 -19.677 1.00 94.62 754 TYR A CA 1
ATOM 5974 C C . TYR A 1 754 ? 12.599 6.292 -19.131 1.00 94.62 754 TYR A C 1
ATOM 5976 O O . TYR A 1 754 ? 12.327 5.182 -19.595 1.00 94.62 754 TYR A O 1
ATOM 5984 N N . PRO A 1 755 ? 13.498 6.447 -18.140 1.00 94.00 755 PRO A N 1
ATOM 5985 C CA . PRO A 1 755 ? 14.080 5.324 -17.414 1.00 94.00 755 PRO A CA 1
ATOM 5986 C C . PRO A 1 755 ? 13.051 4.716 -16.449 1.00 94.00 755 PRO A C 1
ATOM 5988 O O . PRO A 1 755 ? 12.961 5.099 -15.271 1.00 94.00 755 PRO A O 1
ATOM 5991 N N . SER A 1 756 ? 12.274 3.772 -16.984 1.00 94.94 756 SER A N 1
ATOM 5992 C CA . SER A 1 756 ? 11.225 3.021 -16.296 1.00 94.94 756 SER A CA 1
ATOM 5993 C C . SER A 1 756 ? 11.816 1.831 -15.535 1.00 94.94 756 SER A C 1
ATOM 5995 O O . SER A 1 756 ? 12.469 0.986 -16.152 1.00 94.94 756 SER A O 1
ATOM 5997 N N . PRO A 1 757 ? 11.598 1.707 -14.217 1.00 95.00 757 PRO A N 1
ATOM 5998 C CA . PRO A 1 757 ? 12.023 0.521 -13.481 1.00 95.00 757 PRO A CA 1
ATOM 5999 C C . PRO A 1 757 ? 11.197 -0.708 -13.887 1.00 95.00 757 PRO A C 1
ATOM 6001 O O . PRO A 1 757 ? 9.986 -0.605 -14.071 1.00 95.00 757 PRO A O 1
ATOM 6004 N N . LEU A 1 758 ? 11.844 -1.867 -14.010 1.00 95.00 758 LEU A N 1
ATOM 6005 C CA . LEU A 1 758 ? 11.207 -3.168 -14.221 1.00 95.00 758 LEU A CA 1
ATOM 6006 C C . LEU A 1 758 ? 11.261 -3.985 -12.927 1.00 95.00 758 LEU A C 1
ATOM 6008 O O . LEU A 1 758 ? 12.348 -4.285 -12.424 1.00 95.00 758 LEU A O 1
ATOM 6012 N N . TYR A 1 759 ? 10.095 -4.381 -12.424 1.00 94.62 759 TYR A N 1
ATOM 6013 C CA . TYR A 1 759 ? 9.941 -5.213 -11.231 1.00 94.62 759 TYR A CA 1
ATOM 6014 C C . TYR A 1 759 ? 9.401 -6.600 -11.577 1.00 94.62 759 TYR A C 1
ATOM 6016 O O . TYR A 1 759 ? 8.721 -6.784 -12.587 1.00 94.62 759 TYR A O 1
ATOM 6024 N N . LYS A 1 760 ? 9.674 -7.591 -10.722 1.00 92.44 760 LYS A N 1
ATOM 6025 C CA . LYS A 1 760 ? 9.107 -8.939 -10.869 1.00 92.44 760 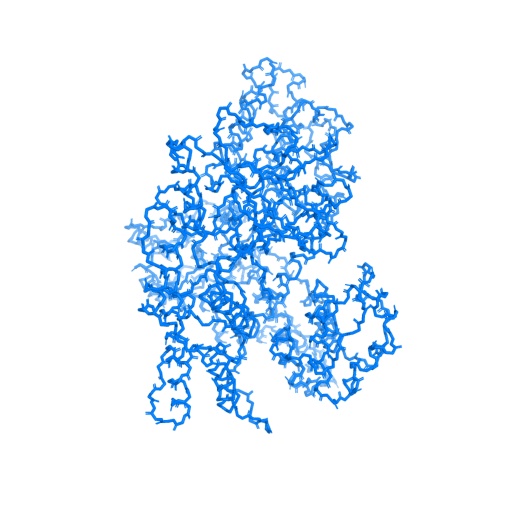LYS A CA 1
ATOM 6026 C C . LYS A 1 760 ? 7.603 -8.934 -10.585 1.00 92.44 760 LYS A C 1
ATOM 6028 O O . LYS A 1 760 ? 6.853 -9.516 -11.355 1.00 92.44 760 LYS A O 1
ATOM 6033 N N . THR A 1 761 ? 7.168 -8.234 -9.535 1.00 92.25 761 THR A N 1
ATOM 6034 C CA . THR A 1 761 ? 5.758 -8.167 -9.103 1.00 92.25 761 THR A CA 1
ATOM 6035 C C . THR A 1 761 ? 5.259 -6.732 -8.925 1.00 92.25 761 THR A C 1
ATOM 6037 O O . THR A 1 761 ? 6.056 -5.810 -8.718 1.00 92.25 761 THR A O 1
ATOM 6040 N N . SER A 1 762 ? 3.932 -6.551 -8.922 1.00 90.00 762 SER A N 1
ATOM 6041 C CA . SER A 1 762 ? 3.249 -5.265 -8.681 1.00 90.00 762 SER A CA 1
ATOM 6042 C C . SER A 1 762 ? 3.590 -4.624 -7.329 1.00 90.00 762 SER A C 1
ATOM 6044 O O . SER A 1 762 ? 3.431 -3.420 -7.151 1.00 90.00 762 SER A O 1
ATOM 6046 N N . GLY A 1 763 ? 4.109 -5.404 -6.374 1.00 86.38 763 GLY A N 1
ATOM 6047 C CA . GLY A 1 763 ? 4.487 -4.909 -5.055 1.00 86.38 763 GLY A CA 1
ATOM 6048 C C . GLY A 1 763 ? 5.648 -3.909 -5.071 1.00 86.38 763 GLY A C 1
ATOM 6049 O O . GLY A 1 763 ? 5.813 -3.207 -4.077 1.00 86.38 763 GLY A O 1
ATOM 6050 N N . ARG A 1 764 ? 6.467 -3.873 -6.142 1.00 89.88 764 ARG A N 1
ATOM 6051 C CA . ARG A 1 764 ? 7.634 -2.981 -6.387 1.00 89.88 764 ARG A CA 1
ATOM 6052 C C . ARG A 1 764 ? 8.677 -2.858 -5.261 1.00 89.88 764 ARG A C 1
ATOM 6054 O O . ARG A 1 764 ? 9.659 -2.131 -5.382 1.00 89.88 764 ARG A O 1
ATOM 6061 N N . LYS A 1 765 ? 8.523 -3.622 -4.183 1.00 84.38 765 LYS A N 1
ATOM 6062 C CA . LYS A 1 765 ? 9.408 -3.692 -3.017 1.00 84.38 765 LYS A CA 1
ATOM 6063 C C . LYS A 1 765 ? 9.926 -5.111 -2.805 1.00 84.38 765 LYS A C 1
ATOM 6065 O O . LYS A 1 765 ? 9.335 -6.075 -3.291 1.00 84.38 765 LYS A O 1
ATOM 6070 N N . GLY A 1 766 ? 11.021 -5.227 -2.068 1.00 77.50 766 GLY A N 1
ATOM 6071 C CA . GLY A 1 766 ? 11.682 -6.486 -1.735 1.00 77.50 766 GLY A CA 1
ATOM 6072 C C . GLY A 1 766 ? 12.819 -6.248 -0.745 1.00 77.50 766 GLY A C 1
ATOM 6073 O O . GLY A 1 766 ? 13.091 -5.109 -0.368 1.00 77.50 766 GLY A O 1
ATOM 6074 N N . THR A 1 767 ? 13.489 -7.316 -0.319 1.00 75.81 767 THR A N 1
ATOM 6075 C CA . THR A 1 767 ? 14.670 -7.212 0.549 1.00 75.81 767 THR A CA 1
ATOM 6076 C C . THR A 1 767 ? 15.801 -6.517 -0.203 1.00 75.81 767 THR A C 1
ATOM 6078 O O . THR A 1 767 ? 16.053 -6.861 -1.360 1.00 75.81 767 THR A O 1
ATOM 6081 N N . LEU A 1 768 ? 16.469 -5.555 0.438 1.00 71.50 768 LEU A N 1
ATOM 6082 C CA . LEU A 1 768 ? 17.646 -4.893 -0.122 1.00 71.50 768 LEU A CA 1
ATOM 6083 C C . LEU A 1 768 ? 18.826 -5.870 -0.138 1.00 71.50 768 LEU A C 1
ATOM 6085 O O . LEU A 1 768 ? 19.142 -6.499 0.871 1.00 71.50 768 LEU A O 1
ATOM 6089 N N . THR A 1 769 ? 19.471 -6.009 -1.290 1.00 65.19 769 THR A N 1
ATOM 6090 C CA . THR A 1 769 ? 20.718 -6.761 -1.441 1.00 65.19 769 THR A CA 1
ATOM 6091 C C . THR A 1 769 ? 21.900 -5.964 -0.885 1.00 65.19 769 THR A C 1
ATOM 6093 O O . THR A 1 769 ? 21.802 -4.764 -0.631 1.00 65.19 769 THR A O 1
ATOM 6096 N N . THR A 1 770 ? 23.070 -6.599 -0.765 1.00 53.00 770 THR A N 1
ATOM 6097 C CA . THR A 1 770 ? 24.338 -5.919 -0.428 1.00 53.00 770 THR A CA 1
ATOM 6098 C C . THR A 1 770 ? 24.710 -4.802 -1.409 1.00 53.00 770 THR A C 1
ATOM 6100 O O . THR A 1 770 ? 25.463 -3.904 -1.051 1.00 53.00 770 THR A O 1
ATOM 6103 N N . THR A 1 771 ? 24.156 -4.823 -2.624 1.00 55.12 771 THR A N 1
ATOM 6104 C CA . THR A 1 771 ? 24.291 -3.764 -3.636 1.00 55.12 771 THR A CA 1
ATOM 6105 C C . THR A 1 771 ? 23.266 -2.631 -3.490 1.00 55.12 771 THR A C 1
ATOM 6107 O O . THR A 1 771 ? 23.280 -1.702 -4.289 1.00 55.12 771 THR A O 1
ATOM 6110 N N . GLY A 1 772 ? 22.378 -2.686 -2.490 1.00 58.69 772 GLY A N 1
ATOM 6111 C CA . GLY A 1 772 ? 21.362 -1.663 -2.223 1.00 58.69 772 GLY A CA 1
ATOM 6112 C C . GLY A 1 772 ? 20.128 -1.728 -3.127 1.00 58.69 772 GLY A C 1
ATOM 6113 O O . GLY A 1 772 ? 19.274 -0.851 -3.045 1.00 58.69 772 GLY A O 1
ATOM 6114 N N . HIS A 1 773 ? 20.001 -2.753 -3.975 1.00 63.31 773 HIS A N 1
ATOM 6115 C CA . HIS A 1 773 ? 18.837 -2.939 -4.841 1.00 63.31 773 HIS A CA 1
ATOM 6116 C C . HIS A 1 773 ? 17.823 -3.901 -4.223 1.00 63.31 773 HIS A C 1
ATOM 6118 O O . HIS A 1 773 ? 18.171 -4.865 -3.546 1.00 63.31 773 HIS A O 1
ATOM 6124 N N . SER A 1 774 ? 16.542 -3.660 -4.487 1.00 76.00 774 SER A N 1
ATOM 6125 C CA . SER A 1 774 ? 15.471 -4.582 -4.112 1.00 76.00 774 SER A CA 1
ATOM 6126 C C . SER A 1 774 ? 15.603 -5.907 -4.871 1.00 76.00 774 SER A C 1
ATOM 6128 O O . SER A 1 774 ? 15.793 -5.920 -6.083 1.00 76.00 774 SER A O 1
ATOM 6130 N N . THR A 1 775 ? 15.407 -7.036 -4.191 1.00 80.50 775 THR A N 1
ATOM 6131 C CA . THR A 1 775 ? 15.288 -8.381 -4.805 1.00 80.50 775 THR A CA 1
ATOM 6132 C C . THR A 1 775 ? 14.168 -8.503 -5.851 1.00 80.50 775 THR A C 1
ATOM 6134 O O . THR A 1 775 ? 14.183 -9.424 -6.680 1.00 80.50 775 THR A O 1
ATOM 6137 N N . ASN A 1 776 ? 13.210 -7.571 -5.826 1.00 88.44 776 ASN A N 1
ATOM 6138 C CA . ASN A 1 776 ? 12.118 -7.450 -6.789 1.00 88.44 776 ASN A CA 1
ATOM 6139 C C . ASN A 1 776 ? 12.506 -6.608 -8.023 1.00 88.44 776 ASN A C 1
ATOM 6141 O O . ASN A 1 776 ? 11.878 -6.726 -9.068 1.00 88.44 776 ASN A O 1
ATOM 6145 N N . PHE A 1 777 ? 13.545 -5.777 -7.933 1.00 91.62 777 PHE A N 1
ATOM 6146 C CA . PHE A 1 777 ? 14.031 -4.984 -9.060 1.00 91.62 777 PHE A CA 1
ATOM 6147 C C . PHE A 1 777 ? 14.835 -5.859 -10.033 1.00 91.62 777 PHE A C 1
ATOM 6149 O O . PHE A 1 777 ? 15.676 -6.664 -9.622 1.00 91.62 777 PHE A O 1
ATOM 6156 N N . VAL A 1 778 ? 14.568 -5.708 -11.330 1.00 91.25 778 VAL A N 1
ATOM 6157 C CA . VAL A 1 778 ? 15.237 -6.462 -12.399 1.00 91.25 778 VAL A CA 1
ATOM 6158 C C . VAL A 1 778 ? 16.249 -5.578 -13.114 1.00 91.25 778 VAL A C 1
ATOM 6160 O O . VAL A 1 778 ? 17.440 -5.879 -13.094 1.00 91.25 778 VAL A O 1
ATOM 6163 N N . MET A 1 779 ? 15.780 -4.499 -13.741 1.00 92.12 779 MET A N 1
ATOM 6164 C CA . MET A 1 779 ? 16.598 -3.532 -14.475 1.00 92.12 779 MET A CA 1
ATOM 6165 C C . MET A 1 779 ? 15.789 -2.265 -14.788 1.00 92.12 779 MET A C 1
ATOM 6167 O O . MET A 1 779 ? 14.590 -2.213 -14.531 1.00 92.12 779 MET A O 1
ATOM 6171 N N . THR A 1 780 ? 16.423 -1.257 -15.388 1.00 93.19 780 THR A N 1
ATOM 6172 C CA . THR A 1 780 ? 15.740 -0.055 -15.891 1.00 93.19 780 THR A CA 1
ATOM 6173 C C . THR A 1 780 ? 15.603 -0.139 -17.409 1.00 93.19 780 THR A C 1
ATOM 6175 O O . THR A 1 780 ? 16.612 -0.232 -18.106 1.00 93.19 780 THR A O 1
ATOM 6178 N N . LEU A 1 781 ? 14.371 -0.089 -17.914 1.00 93.50 781 LEU A N 1
ATOM 6179 C CA . LEU A 1 781 ? 14.061 -0.021 -19.341 1.00 93.50 781 LEU A CA 1
ATOM 6180 C C . LEU A 1 781 ? 14.017 1.443 -19.789 1.00 93.50 781 LEU A C 1
ATOM 6182 O O . LEU A 1 781 ? 13.402 2.280 -19.127 1.00 93.50 781 LEU A O 1
ATOM 6186 N N . LEU A 1 782 ? 14.654 1.758 -20.916 1.00 93.19 782 LEU A N 1
ATOM 6187 C CA . LEU A 1 782 ? 14.605 3.094 -21.516 1.00 93.19 782 LEU A CA 1
ATOM 6188 C C . LEU A 1 782 ? 13.470 3.130 -22.540 1.00 93.19 782 LEU A C 1
ATOM 6190 O O . LEU A 1 782 ? 13.620 2.642 -23.657 1.00 93.19 782 LEU A O 1
ATOM 6194 N N . LEU A 1 783 ? 12.321 3.672 -22.138 1.00 93.38 783 LEU A N 1
ATOM 6195 C CA . LEU A 1 783 ? 11.123 3.708 -22.975 1.00 93.38 783 LEU A CA 1
ATOM 6196 C C . LEU A 1 783 ? 11.005 5.055 -23.703 1.00 93.38 783 LEU A C 1
ATOM 6198 O O . LEU A 1 783 ? 11.077 6.084 -23.034 1.00 93.38 783 LEU A O 1
ATOM 6202 N N . PRO A 1 784 ? 10.801 5.093 -25.030 1.00 93.19 784 PRO A N 1
ATOM 6203 C CA . PRO A 1 784 ? 10.612 6.340 -25.772 1.00 93.19 784 PRO A CA 1
ATOM 6204 C C . PRO A 1 784 ? 9.431 7.173 -25.261 1.00 93.19 784 PRO A C 1
ATOM 6206 O O . PRO A 1 784 ? 8.357 6.636 -24.988 1.00 93.19 784 PRO A O 1
ATOM 6209 N N . ILE A 1 785 ? 9.617 8.492 -25.166 1.00 93.75 785 ILE A N 1
ATOM 6210 C CA . ILE A 1 785 ? 8.573 9.453 -24.779 1.00 93.75 785 ILE A CA 1
ATOM 6211 C C . ILE A 1 785 ? 8.319 10.479 -25.880 1.00 93.75 785 ILE A C 1
ATOM 6213 O O . ILE A 1 785 ? 9.215 10.841 -26.645 1.00 93.75 785 ILE A O 1
ATOM 6217 N N . THR A 1 786 ? 7.095 11.002 -25.935 1.00 91.50 786 THR A N 1
ATOM 6218 C CA . THR A 1 786 ? 6.762 12.131 -26.811 1.00 91.50 786 THR A CA 1
ATOM 6219 C C . THR A 1 786 ? 7.506 13.398 -26.385 1.00 91.50 786 THR A C 1
ATOM 6221 O O . THR A 1 786 ? 7.816 13.596 -25.212 1.00 91.50 786 THR A O 1
ATOM 6224 N N . LYS A 1 787 ? 7.723 14.325 -27.329 1.00 85.12 787 LYS A N 1
ATOM 6225 C CA . LYS A 1 787 ? 8.371 15.626 -27.054 1.00 85.12 787 LYS A CA 1
ATOM 6226 C C . LYS A 1 787 ? 7.597 16.516 -26.072 1.00 85.12 787 LYS A C 1
ATOM 6228 O O . LYS A 1 787 ? 8.156 17.482 -25.565 1.00 85.12 787 LYS A O 1
ATOM 6233 N N . GLN A 1 788 ? 6.312 16.234 -25.857 1.00 86.75 788 GLN A N 1
ATOM 6234 C CA . GLN A 1 788 ? 5.462 16.972 -24.921 1.00 86.75 788 GLN A CA 1
ATOM 6235 C C . GLN A 1 788 ? 5.681 16.521 -23.474 1.00 86.75 788 GLN A C 1
ATOM 6237 O O . GLN A 1 788 ? 5.452 17.291 -22.543 1.00 86.75 788 GLN A O 1
ATOM 6242 N N . HIS A 1 789 ? 6.113 15.275 -23.278 1.00 89.62 789 HIS A N 1
ATOM 6243 C CA . HIS A 1 789 ? 6.317 14.697 -21.960 1.00 89.62 789 HIS A CA 1
ATOM 6244 C C . HIS A 1 789 ? 7.790 14.755 -21.558 1.00 89.62 789 HIS A C 1
ATOM 6246 O O . HIS A 1 789 ? 8.697 14.906 -22.371 1.00 89.62 789 HIS A O 1
ATOM 6252 N N . THR A 1 790 ? 8.028 14.645 -20.256 1.00 92.06 790 THR A N 1
ATOM 6253 C CA . THR A 1 790 ? 9.370 14.635 -19.666 1.00 92.06 790 THR A CA 1
ATOM 6254 C C . THR A 1 790 ? 9.501 13.450 -18.722 1.00 92.06 790 THR A C 1
ATOM 6256 O O . THR A 1 790 ? 8.497 12.894 -18.275 1.00 92.06 790 THR A O 1
ATOM 6259 N N . GLU A 1 791 ? 10.726 13.089 -18.339 1.00 92.38 791 GLU A N 1
ATOM 6260 C CA . GLU A 1 791 ? 10.944 12.088 -17.285 1.00 92.38 791 GLU A CA 1
ATOM 6261 C C . GLU A 1 791 ? 10.175 12.440 -16.000 1.00 92.38 791 GLU A C 1
ATOM 6263 O O . GLU A 1 791 ? 9.538 11.578 -15.393 1.00 92.38 791 GLU A O 1
ATOM 6268 N N . LYS A 1 792 ? 10.179 13.726 -15.626 1.00 92.88 792 LYS A N 1
ATOM 6269 C CA . LYS A 1 792 ? 9.456 14.258 -14.464 1.00 92.88 792 LYS A CA 1
ATOM 6270 C C . LYS A 1 792 ? 7.961 13.932 -14.519 1.00 92.88 792 LYS A C 1
ATOM 6272 O O . LYS A 1 792 ? 7.376 13.632 -13.483 1.00 92.88 792 LYS A O 1
ATOM 6277 N N . TYR A 1 793 ? 7.346 13.990 -15.699 1.00 93.44 793 TYR A N 1
ATOM 6278 C CA . TYR A 1 793 ? 5.932 13.662 -15.878 1.00 93.44 793 TYR A CA 1
ATOM 6279 C C . TYR A 1 793 ? 5.658 12.194 -15.523 1.00 93.44 793 TYR A C 1
ATOM 6281 O O . TYR A 1 793 ? 4.860 11.904 -14.634 1.00 93.44 793 TYR A O 1
ATOM 6289 N N . TRP A 1 794 ? 6.398 11.269 -16.134 1.00 94.81 794 TRP A N 1
ATOM 6290 C CA . TRP A 1 794 ? 6.191 9.830 -15.954 1.00 94.81 794 TRP A CA 1
ATOM 6291 C C . TRP A 1 794 ? 6.613 9.309 -14.578 1.00 94.81 794 TRP A C 1
ATOM 6293 O O . TRP A 1 794 ? 5.958 8.435 -14.012 1.00 94.81 794 TRP A O 1
ATOM 6303 N N . ALA A 1 795 ? 7.649 9.901 -13.981 1.00 94.12 795 ALA A N 1
ATOM 6304 C CA . ALA A 1 795 ? 8.038 9.590 -12.610 1.00 94.12 795 ALA A CA 1
ATOM 6305 C C . ALA A 1 795 ? 6.942 9.953 -11.592 1.00 94.12 795 ALA A C 1
ATOM 6307 O O . ALA A 1 795 ? 6.727 9.205 -10.641 1.00 94.12 795 ALA A O 1
ATOM 6308 N N . LYS A 1 796 ? 6.211 11.057 -11.799 1.00 93.75 796 LYS A N 1
ATOM 6309 C CA . LYS A 1 796 ? 5.067 11.423 -10.945 1.00 93.75 796 LYS A CA 1
ATOM 6310 C C . LYS A 1 796 ? 3.849 10.543 -11.184 1.00 93.75 796 LYS A C 1
ATOM 6312 O O . LYS A 1 796 ? 3.163 10.204 -10.222 1.00 93.75 796 LYS A O 1
ATOM 6317 N N . ARG A 1 797 ? 3.623 10.121 -12.431 1.00 92.94 797 ARG A N 1
ATOM 6318 C CA . ARG A 1 797 ? 2.595 9.127 -12.778 1.00 92.94 797 ARG A CA 1
ATOM 6319 C C . ARG A 1 797 ? 2.843 7.761 -12.136 1.00 92.94 797 ARG A C 1
ATOM 6321 O O . ARG A 1 797 ? 1.922 6.957 -12.081 1.00 92.94 797 ARG A O 1
ATOM 6328 N N . GLY A 1 798 ? 4.049 7.523 -11.613 1.00 92.38 798 GLY A N 1
ATOM 6329 C CA . GLY A 1 798 ? 4.411 6.258 -10.984 1.00 92.38 798 GLY A CA 1
ATOM 6330 C C . GLY A 1 798 ? 4.575 5.141 -12.010 1.00 92.38 798 GLY A C 1
ATOM 6331 O O . GLY A 1 798 ? 4.280 3.990 -11.694 1.00 92.38 798 GLY A O 1
ATOM 6332 N N . VAL A 1 799 ? 5.011 5.468 -13.233 1.00 94.88 799 VAL A N 1
ATOM 6333 C CA . VAL A 1 799 ? 5.161 4.470 -14.295 1.00 94.88 799 VAL A CA 1
ATOM 6334 C C . VAL A 1 799 ? 6.248 3.469 -13.937 1.00 94.88 799 VAL A C 1
ATOM 6336 O O . VAL A 1 799 ? 7.374 3.845 -13.608 1.00 94.88 799 VAL A O 1
ATOM 6339 N N . ALA A 1 800 ? 5.912 2.189 -14.035 1.00 95.25 800 ALA A N 1
ATOM 6340 C CA . ALA A 1 800 ? 6.876 1.106 -13.958 1.00 95.25 800 ALA A CA 1
ATOM 6341 C C . ALA A 1 800 ? 6.480 -0.017 -14.911 1.00 95.25 800 ALA A C 1
ATOM 6343 O O . ALA A 1 800 ? 5.342 -0.109 -15.368 1.00 95.25 800 ALA A O 1
ATOM 6344 N N . CYS A 1 801 ? 7.435 -0.890 -15.193 1.00 95.94 801 CYS A N 1
ATOM 6345 C CA . CYS A 1 801 ? 7.184 -2.144 -15.874 1.00 95.94 801 CYS A CA 1
ATOM 6346 C C . CYS A 1 801 ? 7.133 -3.286 -14.856 1.00 95.94 801 CYS A C 1
ATOM 6348 O O . CYS A 1 801 ? 7.884 -3.295 -13.879 1.00 95.94 801 CYS A O 1
ATOM 6350 N N . LEU A 1 802 ? 6.272 -4.265 -15.102 1.00 95.44 802 LEU A N 1
ATOM 6351 C CA . LEU A 1 802 ? 6.058 -5.439 -14.266 1.00 95.44 802 LEU A CA 1
ATOM 6352 C C . LEU A 1 802 ? 6.239 -6.700 -15.111 1.00 95.44 802 LEU A C 1
ATOM 6354 O O . LEU A 1 802 ? 5.827 -6.737 -16.268 1.00 95.44 802 LEU A O 1
ATOM 6358 N N . LEU A 1 803 ? 6.834 -7.743 -14.541 1.00 93.69 803 LEU A N 1
ATOM 6359 C CA . LEU A 1 803 ? 6.897 -9.060 -15.180 1.00 93.69 803 LEU A CA 1
ATOM 6360 C C . LEU A 1 803 ? 5.651 -9.904 -14.900 1.00 93.69 803 LEU A C 1
ATOM 6362 O O . LEU A 1 803 ? 5.289 -10.746 -15.713 1.00 93.69 803 LEU A O 1
ATOM 6366 N N . GLN A 1 804 ? 4.988 -9.678 -13.769 1.00 89.94 804 GLN A N 1
ATOM 6367 C CA . GLN A 1 804 ? 3.827 -10.450 -13.348 1.00 89.94 804 GLN A CA 1
ATOM 6368 C C . GLN A 1 804 ? 2.735 -9.532 -12.798 1.00 89.94 804 GLN A C 1
ATOM 6370 O O . GLN A 1 804 ? 3.013 -8.618 -12.017 1.00 89.94 804 GLN A O 1
ATOM 6375 N N . LEU A 1 805 ? 1.500 -9.809 -13.216 1.00 88.75 805 LEU A N 1
ATOM 6376 C CA . LEU A 1 805 ? 0.281 -9.257 -12.629 1.00 88.75 805 LEU A CA 1
ATOM 6377 C C . LEU A 1 805 ? -0.211 -10.163 -11.492 1.00 88.75 805 LEU A C 1
ATOM 6379 O O . LEU A 1 805 ? 0.154 -11.339 -11.421 1.00 88.75 805 LEU A O 1
ATOM 6383 N N . ASP A 1 806 ? -1.065 -9.616 -10.634 1.00 82.62 806 ASP A N 1
ATOM 6384 C CA . ASP A 1 806 ? -1.541 -10.298 -9.422 1.00 82.62 806 ASP A CA 1
ATOM 6385 C C . ASP A 1 806 ? -2.669 -11.308 -9.693 1.00 82.62 806 ASP A C 1
ATOM 6387 O O . ASP A 1 806 ? -3.084 -12.014 -8.780 1.00 82.62 806 ASP A O 1
ATOM 6391 N N . ASP A 1 807 ? -3.130 -11.402 -10.944 1.00 67.00 807 ASP A N 1
ATOM 6392 C CA . ASP A 1 807 ? -4.278 -12.205 -11.376 1.00 67.00 807 ASP A CA 1
ATOM 6393 C C . ASP A 1 807 ? -3.899 -13.411 -12.234 1.00 67.00 807 ASP A C 1
ATOM 6395 O O . ASP A 1 807 ? -2.916 -13.338 -13.015 1.00 67.00 807 ASP A O 1
#

pLDDT: mean 88.07, std 7.33, range [32.84, 95.94]

Secondary structure (DSSP, 8-state):
-----HHHHHHHHHHHHHHSPP-SS-HHHHHHHHHHHHHHHHHHHHHHHS-HHHHHHHHHHHHHHHHHHTT---HHHHHHHHTTT-S---SSPPPS-SSS-HHHHHHHHHHHHT-SGGGTTHHHHHHHTHHHHHHHHH-S-TTTS--TTGGGS-HHHHHHHHHHH-GGGHHHHHHHHHHHHT-GGGTSPPPP-HHHHHHT--SSS-EEEEEPTT---HHHHHHHHHHHT-TT-EEEEE--TT-HHHHHHHHHHHHHHT-EEEEE-GGG-GGGHHHHHHHHHT--TTTS-TT-EEEEEE---TTS-HHHHHHSEEEEE-PPSSHHHHHHHHHHTS-HHHHHHS--S-HHHHHHHHHHHHHHHHHHHHHHHGGGGGGGT-SS-----HHHHHHHHHHHHHHHHH-SS--HHHHHIIIIIIITGGG--SHHHHHHHHHHHHHHSSGGGGSTT-BSSTTS--BPPPP-SSSHHHHHHHHHS-SS--GGGGT--THHHHHHHHHHHHHHHHHHHHTS-TT---SSSPPHHHHHHHHHHHHHHHSPPPP-HHHHHHHS---SS-HHHHHHHHHHHHHHHHHHHHHHHHHHHHHHHTTSS---HHHHHHHHHHHHT---HHHHTTS-S----HHHHHHHHHHHHHHHHHHHHH-S-SEEEGGG-S-HHHHHHHHHHHHHHHHT--GGGEEEEEEEPPTTPPP---SSSEEEE-EEEESSEEETTTTEEEPPPTT--EEEEPPEEEEEEEGGG----TTSEEEEEEEEETT---PBPTTS-BTTEEEEEEEEB-TT--HHHHHHHT-EEEEE---